Protein AF-A0A142X7A9-F1 (afdb_monomer_lite)

pLDDT: mean 84.31, std 22.53, range [21.56, 98.88]

Sequence (1032 aa):
MRWPKLDTCSFRHLSTARPPAGKGALPPCIPHQGYPWTPAGPPSSRHWLDFSSRHQIITNQQQLIPWLPAEFPMAHRIGSHSPARRTVRPLITKLLLVLLGAGWTIGIPVRAQEAAKESPPAVEGPAKWEKEIRKFEDSDVSKPPAAGGIVFTGSSTIRLWDLAKSFPDLPVINRGFGGSQMNDAAHFAPRTVLPYHPKAVVLYSGDNDIKNKKTAETVVGDLKAFCQVVHEHLPETKILMLSIKPSPSRWSMIEEQREANRLATEFARTTNYLQVIDVEPVMMGKNGEPDPALFVKDMLHMSEEGYARWTALLKPHLREATAPRVFTDEKPLSDARLKPQRTYNDAYHPWTPPTTVADWAKSAARIHRQLLVACGLWPMPEKTPLQPVIHGKVDRDDFTVERVSFFSRPGLLVTGSLYRPKNASGKIPGVLCPHGHWANGRFYDAGEKGVAEQFKLKAETRESAARYPLQARMVHLARMGCVVFHYDMIGYADQKPLDHRGGLGDAEASLWLQNPLGLQTWNSIRALDFLLGLPDVDPKRIGVTGASGGGTQTFMLFALDDRPTVAFPAVMVGTAMQGGCVCENADYLRLGINNVAIAAKTAPRPLGMVGADDWTIDIETKGLPELKQVYSLFGRSDLVSAVAYKQFPHNYNEKSRERMYAWFKQHLPLAETAPLTESDFKPLSQEELTVFTADHPLPAESLPADKLRERLTQDSEAELRMILPKDPAGVEAYRMVTGGALAVMFGESTETGARMTSATDDKGKPLPADPEPVAAEIIGTEELADSITLIRGMVRRTDSGEQIPAIAMRPTDDPKGLVVLWIDSQGKAVLLDEAGGPNAMVRKLTGAGITVASIDPFLTGESREAAAKKAGDKPLYPVNLQYPGYTFGYNAPLLAHRVRDIVATARALRAQQGFQKLAIVAQGEAGLWAALANAASPGTFDWIWADLDGFSFDAVKTPDSPSMLPGAKKYGGVGGLVGLGAGTTGALHQLAEKDAERAKAIVTAAAGPLTIEPKPLEIDAVVARLIQVKPE

Foldseek 3Di:
DDDDDDDDDDDDDDDDDDDDDDDDDDDDDDDDDDDDDDDDDDDDDDDDDDDDDDDDDDDDDDDDDDDDDDDDDDDDDDDDDDDDDDDDDDDDDDDDDDDDDDDDDDDDDDDDDDDDDDDDDDDDDLVVCVVVLVVVVVVCVVPPQAAAFEEEEEEVLQVPDPCCVLPVPGSYDGHYDYLGALLSLLVCCVRRPLVRLYQEYEYEHDLSCVVVPHALVRSLVSVVSSVCSCCVRRVNYAYEYEQHEQFPLCVVSVVRSVSSLVVNCVVQVVDPRYDYQYPHVLQADPVRHGDQQQADPSRPHGDPVVSNSVSVSCVLLNPPLAQDDLADPVRADPFLVLDDFDFLFAQFADAFFDQAPLVNLLLLLLLQLLLCLQLLCFPHFDQDDFPKDWDLWDDFPQKIKIWIWTALDFQAIKTWIKIAGPPDDFAWAAEEEEEDDAVQFQQAFCPPVQQVVCVVLVLADFSQCSGRVSVLLCVLVNLLGYTYIYIDQQCHHQNNLDHQQDLQFFLVNQQSSNFSQSSVLSVLVSVLVVRCPDRRHDQQQYEYEYEQLSLLSQLSNLSHDVSHQETEYEAAQAGGRQHDGSNNFGFLNAASHGSLSSSLSNPPGAYEYEHELDRCQCCVPGSLVSSLSSNVSVPRSVRYYYYYHHSHDRDCGQVNSLSVLVSSVVRRVTDPPSDSHGDDTDDDHSVSTRNADPVRHDDPSNDRSVVVSVVSLVSLVVVLVVLQFQAQVSLVSLLLRLVSSLCSLLPQLFVSSQVNSCSAPPVSHDDHGDPRQKAKDFSDWDQDPPQWIKTWIWIARRVNGGIKTKIKIFHNAQPQLEEEEEEEQQWQSVQADSSSHGDPLCSLQNVLNYMYMTIQQACHRSNVVSLCVVQPVHPSQDADQSHRSSRSSRHRALLSSRLVSVLSVLVNSVPDPSRPAYEYEYEECCLLSQLLNLLRHAPSHQYYDGEHQQDWSVPVGTCNPSPRGGNCVSQQISLRRSLSNLQHAYEYEQHNPSSLVSSVSSSVNNVGNYYYYDDDDDSVVVSVVSSPDDRD

Structure (mmCIF, N/CA/C/O backbone):
data_AF-A0A142X7A9-F1
#
_entry.id   AF-A0A142X7A9-F1
#
loop_
_atom_site.group_PDB
_atom_site.id
_atom_site.type_symbol
_atom_site.label_atom_id
_atom_site.label_alt_id
_atom_site.label_comp_id
_atom_site.label_asym_id
_atom_site.label_entity_id
_atom_site.label_seq_id
_atom_site.pdbx_PDB_ins_code
_atom_site.Cartn_x
_atom_site.Cartn_y
_atom_site.Cartn_z
_atom_site.occupancy
_atom_site.B_iso_or_equiv
_atom_site.auth_seq_id
_atom_site.auth_comp_id
_atom_site.auth_asym_id
_atom_site.auth_atom_id
_atom_site.pdbx_PDB_model_num
ATOM 1 N N . MET A 1 1 ? -34.418 28.351 -21.175 1.00 33.69 1 MET A N 1
ATOM 2 C CA . MET A 1 1 ? -34.349 28.850 -22.568 1.00 33.69 1 MET A CA 1
ATOM 3 C C . MET A 1 1 ? -34.433 27.659 -23.512 1.00 33.69 1 MET A C 1
ATOM 5 O O . MET A 1 1 ? -33.867 26.621 -23.204 1.00 33.69 1 MET A O 1
ATOM 9 N N . ARG A 1 2 ? -35.259 27.779 -24.559 1.00 26.05 2 ARG A N 1
ATOM 10 C CA . ARG A 1 2 ? -35.693 26.715 -25.483 1.00 26.05 2 ARG A CA 1
ATOM 11 C C . ARG A 1 2 ? -34.634 26.412 -26.562 1.00 26.05 2 ARG A C 1
ATOM 13 O O . ARG A 1 2 ? -33.891 27.305 -26.943 1.00 26.05 2 ARG A O 1
ATOM 20 N N . TRP A 1 3 ? -34.639 25.169 -27.053 1.00 33.56 3 TRP A N 1
ATOM 21 C CA . TRP A 1 3 ? -33.924 24.651 -28.239 1.00 33.56 3 TRP A CA 1
ATOM 22 C C . TRP A 1 3 ? -34.186 25.470 -29.526 1.00 33.56 3 TRP A C 1
ATOM 24 O O . TRP A 1 3 ? -35.211 26.154 -29.583 1.00 33.56 3 TRP A O 1
ATOM 34 N N . PRO A 1 4 ? -33.336 25.362 -30.576 1.00 45.41 4 PRO A N 1
ATOM 35 C CA . PRO A 1 4 ? -33.645 24.493 -31.746 1.00 45.41 4 PRO A CA 1
ATOM 36 C C . PRO A 1 4 ? -32.404 23.755 -32.323 1.00 45.41 4 PRO A C 1
ATOM 38 O O . PRO A 1 4 ? -31.279 24.207 -32.159 1.00 45.41 4 PRO A O 1
ATOM 41 N N . LYS A 1 5 ? -32.512 22.499 -32.790 1.00 28.30 5 LYS A N 1
ATOM 42 C CA . LYS A 1 5 ? -32.950 21.983 -34.117 1.00 28.30 5 LYS A CA 1
ATOM 43 C C . LYS A 1 5 ? -32.013 22.296 -35.302 1.00 28.30 5 LYS A C 1
ATOM 45 O O . LYS A 1 5 ? -31.778 23.446 -35.641 1.00 28.30 5 LYS A O 1
ATOM 50 N N . LEU A 1 6 ? -31.563 21.197 -35.915 1.00 34.94 6 LEU A N 1
ATOM 51 C CA . LEU A 1 6 ? -30.923 21.051 -37.225 1.00 34.94 6 LEU A CA 1
ATOM 52 C C . LEU A 1 6 ? -31.819 21.544 -38.366 1.00 34.94 6 LEU A C 1
ATOM 54 O O . LEU A 1 6 ? -33.025 21.303 -38.321 1.00 34.94 6 LEU A O 1
ATOM 58 N N . ASP A 1 7 ? -31.186 22.077 -39.415 1.00 24.92 7 ASP A N 1
ATOM 59 C CA . ASP A 1 7 ? -31.757 22.191 -40.755 1.00 24.92 7 ASP A CA 1
ATOM 60 C C . ASP A 1 7 ? -30.820 21.624 -41.834 1.00 24.92 7 ASP A C 1
ATOM 62 O O . ASP A 1 7 ? -29.596 21.575 -41.716 1.00 24.92 7 ASP A O 1
ATOM 66 N N . THR A 1 8 ? -31.506 21.137 -42.858 1.00 29.45 8 THR A N 1
ATOM 67 C CA . THR A 1 8 ? -31.168 20.320 -44.027 1.00 29.45 8 THR A CA 1
ATOM 68 C C . THR A 1 8 ? -30.442 21.046 -45.167 1.00 29.45 8 THR A C 1
ATOM 70 O O . THR A 1 8 ? -30.580 22.258 -45.268 1.00 29.45 8 THR A O 1
ATOM 73 N N . CYS A 1 9 ? -29.810 20.284 -46.086 1.00 24.84 9 CYS A N 1
ATOM 74 C CA . CYS A 1 9 ? -29.964 20.318 -47.573 1.00 24.84 9 CYS A CA 1
ATOM 75 C C . CYS A 1 9 ? -28.700 19.783 -48.294 1.00 24.84 9 CYS A C 1
ATOM 77 O O . CYS A 1 9 ? -27.607 20.288 -48.079 1.00 24.84 9 CYS A O 1
ATOM 79 N N . SER A 1 10 ? -28.767 18.648 -49.013 1.00 27.16 10 SER A N 1
ATOM 80 C CA . SER A 1 10 ? -29.137 18.459 -50.446 1.00 27.16 10 SER A CA 1
ATOM 81 C C . SER A 1 10 ? -27.915 18.521 -51.381 1.00 27.16 10 SER A C 1
ATOM 83 O O . SER A 1 10 ? -27.192 19.509 -51.350 1.00 27.16 10 SER A O 1
ATOM 85 N N . PHE A 1 11 ? -27.592 17.481 -52.164 1.00 27.05 11 PHE A N 1
ATOM 86 C CA . PHE A 1 11 ? -27.909 17.278 -53.603 1.00 27.05 11 PHE A CA 1
ATOM 87 C C . PHE A 1 11 ? -27.003 16.099 -54.088 1.00 27.05 11 PHE A C 1
ATOM 89 O O . PHE A 1 11 ? -25.931 15.943 -53.521 1.00 27.05 11 PHE A O 1
ATOM 96 N N . ARG A 1 12 ? -27.243 15.229 -55.091 1.00 26.41 12 ARG A N 1
ATOM 97 C CA . ARG A 1 12 ? -28.186 15.102 -56.224 1.00 26.41 12 ARG A CA 1
ATOM 98 C C . ARG A 1 12 ? -28.026 13.670 -56.833 1.00 26.41 12 ARG A C 1
ATOM 100 O O . ARG A 1 12 ? -26.900 13.214 -56.971 1.00 26.41 12 ARG A O 1
ATOM 107 N N . HIS A 1 13 ? -29.149 13.004 -57.148 1.00 29.53 13 HIS A N 1
ATOM 108 C CA . HIS A 1 13 ? -29.537 12.191 -58.339 1.00 29.53 13 HIS A CA 1
ATOM 109 C C . HIS A 1 13 ? -28.484 11.751 -59.401 1.00 29.53 13 HIS A C 1
ATOM 111 O O . HIS A 1 13 ? -27.568 12.516 -59.656 1.00 29.53 13 HIS A O 1
ATOM 117 N N . LEU A 1 14 ? -28.541 10.643 -60.177 1.00 28.81 14 LEU A N 1
ATOM 118 C CA . LEU A 1 14 ? -29.523 9.637 -60.690 1.00 28.81 14 LEU A CA 1
ATOM 119 C C . LEU A 1 14 ? -28.699 8.386 -61.150 1.00 28.81 14 LEU A C 1
ATOM 121 O O . LEU A 1 14 ? -27.525 8.543 -61.451 1.00 28.81 14 LEU A O 1
ATOM 125 N N . SER A 1 15 ? -29.172 7.132 -61.252 1.00 26.64 15 SER A N 1
ATOM 126 C CA . SER A 1 15 ? -30.042 6.613 -62.328 1.00 26.64 15 SER A CA 1
ATOM 127 C C . SER A 1 15 ? -30.243 5.079 -62.214 1.00 26.64 15 SER A C 1
ATOM 129 O O . SER A 1 15 ? -29.327 4.331 -61.891 1.00 26.64 15 SER A O 1
ATOM 131 N N . THR A 1 16 ? -31.464 4.663 -62.549 1.00 30.70 16 THR A N 1
ATOM 132 C CA . THR A 1 16 ? -32.147 3.355 -62.684 1.00 30.70 16 THR A CA 1
ATOM 133 C C . THR A 1 16 ? -31.502 2.236 -63.533 1.00 30.70 16 THR A C 1
ATOM 135 O O . THR A 1 16 ? -30.970 2.540 -64.595 1.00 30.70 16 THR A O 1
ATOM 138 N N . ALA A 1 17 ? -31.729 0.953 -63.163 1.00 27.89 17 ALA A N 1
ATOM 139 C CA . ALA A 1 17 ? -32.327 -0.127 -64.001 1.00 27.89 17 ALA A CA 1
ATOM 140 C C . ALA A 1 17 ? -32.362 -1.523 -63.294 1.00 27.89 17 ALA A C 1
ATOM 142 O O . ALA A 1 17 ? -31.458 -1.874 -62.543 1.00 27.89 17 ALA A O 1
ATOM 143 N N . ARG A 1 18 ? -33.405 -2.332 -63.560 1.00 27.38 18 ARG A N 1
ATOM 144 C CA . ARG A 1 18 ? -33.677 -3.754 -63.174 1.00 27.38 18 ARG A CA 1
ATOM 145 C C . ARG A 1 18 ? -34.374 -4.437 -64.390 1.00 27.38 18 ARG A C 1
ATOM 147 O O . ARG A 1 18 ? -34.951 -3.682 -65.170 1.00 27.38 18 ARG A O 1
ATOM 154 N N . PRO A 1 19 ? -34.616 -5.772 -64.449 1.00 51.94 19 PRO A N 1
ATOM 155 C CA . PRO A 1 19 ? -33.754 -6.975 -64.416 1.00 51.94 19 PRO A CA 1
ATOM 156 C C . PRO A 1 19 ? -34.009 -7.879 -65.678 1.00 51.94 19 PRO A C 1
ATOM 158 O O . PRO A 1 19 ? -34.614 -7.390 -66.633 1.00 51.94 19 PRO A O 1
ATOM 161 N N . PRO A 1 20 ? -33.597 -9.175 -65.734 1.00 44.19 20 PRO A N 1
ATOM 162 C CA . PRO A 1 20 ? -34.552 -10.247 -65.383 1.00 44.19 20 PRO A CA 1
ATOM 163 C C . PRO A 1 20 ? -33.954 -11.518 -64.713 1.00 44.19 20 PRO A C 1
ATOM 165 O O . PRO A 1 20 ? -32.769 -11.614 -64.420 1.00 44.19 20 PRO A O 1
ATOM 168 N N . ALA A 1 21 ? -34.865 -12.450 -64.411 1.00 31.50 21 ALA A N 1
ATOM 169 C CA . ALA A 1 21 ? -34.865 -13.546 -63.436 1.00 31.50 21 ALA A CA 1
ATOM 170 C C . ALA A 1 21 ? -34.011 -14.806 -63.722 1.00 31.50 21 ALA A C 1
ATOM 172 O O . ALA A 1 21 ? -33.793 -15.180 -64.869 1.00 31.50 21 ALA A O 1
ATOM 173 N N . GLY A 1 22 ? -33.693 -15.554 -62.649 1.00 26.09 22 GLY A N 1
ATOM 174 C CA . GLY A 1 22 ? -33.162 -16.926 -62.717 1.00 26.09 22 GLY A CA 1
ATOM 175 C C . GLY A 1 22 ? -32.872 -17.594 -61.359 1.00 26.09 22 GLY A C 1
ATOM 176 O O . GLY A 1 22 ? -31.727 -17.662 -60.950 1.00 26.09 22 GLY A O 1
ATOM 177 N N . LYS A 1 23 ? -33.938 -18.045 -60.678 1.00 29.00 23 LYS A N 1
ATOM 178 C CA . LYS A 1 23 ? -34.083 -19.040 -59.578 1.00 29.00 23 LYS A CA 1
ATOM 179 C C . LYS A 1 23 ? -32.840 -19.576 -58.821 1.00 29.00 23 LYS A C 1
ATOM 181 O O . LYS A 1 23 ? -32.016 -20.270 -59.400 1.00 29.00 23 LYS A O 1
ATOM 186 N N . GLY A 1 24 ? -32.883 -19.489 -57.481 1.00 26.91 24 GLY A N 1
ATOM 187 C CA . GLY A 1 24 ? -32.198 -20.437 -56.582 1.00 26.91 24 GLY A CA 1
ATOM 188 C C . GLY A 1 24 ? -31.966 -19.951 -55.141 1.00 26.91 24 GLY A C 1
ATOM 189 O O . GLY A 1 24 ? -30.970 -19.298 -54.889 1.00 26.91 24 GLY A O 1
ATOM 190 N N . ALA A 1 25 ? -32.886 -20.298 -54.229 1.00 28.66 25 ALA A N 1
ATOM 191 C CA . ALA A 1 25 ? -32.757 -20.434 -52.762 1.00 28.66 25 ALA A CA 1
ATOM 192 C C . ALA A 1 25 ? -31.988 -19.367 -51.930 1.00 28.66 25 ALA A C 1
ATOM 194 O O . ALA A 1 25 ? -30.764 -19.317 -51.906 1.00 28.66 25 ALA A O 1
ATOM 195 N N . LEU A 1 26 ? -32.736 -18.605 -51.119 1.00 28.53 26 LEU A N 1
ATOM 196 C CA . LEU A 1 26 ? -32.243 -17.784 -50.000 1.00 28.53 26 LEU A CA 1
ATOM 197 C C . LEU A 1 26 ? -32.197 -18.595 -48.691 1.00 28.53 26 LEU A C 1
ATOM 199 O O . LEU A 1 26 ? -33.135 -19.346 -48.418 1.00 28.53 26 LEU A O 1
ATOM 203 N N . PRO A 1 27 ? -31.226 -18.301 -47.810 1.00 32.66 27 PRO A N 1
ATOM 204 C CA . PRO A 1 27 ? -31.514 -18.095 -46.394 1.00 32.66 27 PRO A CA 1
ATOM 205 C C . PRO A 1 27 ? -31.195 -16.646 -45.952 1.00 32.66 27 PRO A C 1
ATOM 207 O O . PRO A 1 27 ? -30.351 -15.983 -46.559 1.00 32.66 27 PRO A O 1
ATOM 210 N N . PRO A 1 28 ? -31.893 -16.123 -44.924 1.00 36.41 28 PRO A N 1
ATOM 211 C CA . PRO A 1 28 ? -31.853 -14.713 -44.547 1.00 36.41 28 PRO A CA 1
ATOM 212 C C . PRO A 1 28 ? -30.618 -14.323 -43.724 1.00 36.41 28 PRO A C 1
ATOM 214 O O . PRO A 1 28 ? -30.137 -15.070 -42.873 1.00 36.41 28 PRO A O 1
ATOM 217 N N . CYS A 1 29 ? -30.170 -13.088 -43.956 1.00 25.23 29 CYS A N 1
ATOM 218 C CA . CYS A 1 29 ? -29.218 -12.355 -43.133 1.00 25.23 29 CYS A CA 1
ATOM 219 C C . CYS A 1 29 ? -29.735 -12.192 -41.694 1.00 25.23 29 CYS A C 1
ATOM 221 O O . CYS A 1 29 ? -30.865 -11.759 -41.468 1.00 25.23 29 CYS A O 1
ATOM 223 N N . ILE A 1 30 ? -28.866 -12.513 -40.738 1.00 29.36 30 ILE A N 1
ATOM 224 C CA . ILE A 1 30 ? -29.064 -12.358 -39.295 1.00 29.36 30 ILE A CA 1
ATOM 225 C C . ILE A 1 30 ? -28.682 -10.919 -38.889 1.00 29.36 30 ILE A C 1
ATOM 227 O O . ILE A 1 30 ? -27.662 -10.414 -39.366 1.00 29.36 30 ILE A O 1
ATOM 231 N N . PRO A 1 31 ? -29.466 -10.245 -38.027 1.00 30.48 31 PRO A N 1
ATOM 232 C CA . PRO A 1 31 ? -29.153 -8.914 -37.515 1.00 30.48 31 PRO A CA 1
ATOM 233 C C . PRO A 1 31 ? -28.056 -8.931 -36.439 1.00 30.48 31 PRO A C 1
ATOM 235 O O . PRO A 1 31 ? -27.909 -9.884 -35.677 1.00 30.48 31 PRO A O 1
ATOM 238 N N . HIS A 1 32 ? -27.327 -7.816 -36.356 1.00 33.66 32 HIS A N 1
ATOM 239 C CA . HIS A 1 32 ? -26.392 -7.468 -35.288 1.00 33.66 32 HIS A CA 1
ATOM 240 C C . HIS A 1 32 ? -26.980 -7.685 -33.876 1.00 33.66 32 HIS A C 1
ATOM 242 O O . HIS A 1 32 ? -27.908 -6.993 -33.465 1.00 33.66 32 HIS A O 1
ATOM 248 N N . GLN A 1 33 ? -26.351 -8.579 -33.112 1.00 26.61 33 GLN A N 1
ATOM 249 C CA . GLN A 1 33 ? -26.298 -8.609 -31.645 1.00 26.61 33 GLN A CA 1
ATOM 250 C C . GLN A 1 33 ? -24.801 -8.770 -31.314 1.00 26.61 33 GLN A C 1
ATOM 252 O O . GLN A 1 33 ? -24.135 -9.623 -31.888 1.00 26.61 33 GLN A O 1
ATOM 257 N N . GLY A 1 34 ? -24.142 -7.847 -30.614 1.00 26.34 34 GLY A N 1
ATOM 258 C CA . GLY A 1 34 ? -24.289 -7.682 -29.172 1.00 26.34 34 GLY A CA 1
ATOM 259 C C . GLY A 1 34 ? -23.497 -8.788 -28.470 1.00 26.34 34 GLY A C 1
ATOM 260 O O . GLY A 1 34 ? -24.097 -9.766 -28.056 1.00 26.34 34 GLY A O 1
ATOM 261 N N . TYR A 1 35 ? -22.164 -8.673 -28.409 1.00 24.25 35 TYR A N 1
ATOM 262 C CA . TYR A 1 35 ? -21.286 -9.637 -27.729 1.00 24.25 35 TYR A CA 1
ATOM 263 C C . TYR A 1 35 ? -21.427 -9.508 -26.202 1.00 24.25 35 TYR A C 1
ATOM 265 O O . TYR A 1 35 ? -21.088 -8.447 -25.671 1.00 24.25 35 TYR A O 1
ATOM 273 N N . PRO A 1 36 ? -21.837 -10.557 -25.466 1.00 29.89 36 PRO A N 1
ATOM 274 C CA . PRO A 1 36 ? -21.531 -10.684 -24.054 1.00 29.89 36 PRO A CA 1
ATOM 275 C C . PRO A 1 36 ? -20.180 -11.390 -23.875 1.00 29.89 36 PRO A C 1
ATOM 277 O O . PRO A 1 36 ? -19.843 -12.351 -24.564 1.00 29.89 36 PRO A O 1
ATOM 280 N N . TRP A 1 37 ? -19.413 -10.883 -22.918 1.00 25.67 37 TRP A N 1
ATOM 281 C CA . TRP A 1 37 ? -18.202 -11.484 -22.373 1.00 25.67 37 TRP A CA 1
ATOM 282 C C . TRP A 1 37 ? -18.422 -12.947 -21.941 1.00 25.67 37 TRP A C 1
ATOM 284 O O . TRP A 1 37 ? -19.301 -13.228 -21.129 1.00 25.67 37 TRP A O 1
ATOM 294 N N . THR A 1 38 ? -17.559 -13.859 -22.394 1.00 25.91 38 THR A N 1
ATOM 295 C CA . THR A 1 38 ? -17.345 -15.184 -21.781 1.00 25.91 38 THR A CA 1
ATOM 296 C C . THR A 1 38 ? -15.851 -15.382 -21.505 1.00 25.91 38 THR A C 1
ATOM 298 O O . THR A 1 38 ? -15.052 -15.111 -22.407 1.00 25.91 38 THR A O 1
ATOM 301 N N . PRO A 1 39 ? -15.439 -15.864 -20.315 1.00 33.78 39 PRO A N 1
ATOM 302 C CA . PRO A 1 39 ? -14.039 -16.162 -20.023 1.00 33.78 39 PRO A CA 1
ATOM 303 C C . PRO A 1 39 ? -13.547 -17.356 -20.849 1.00 33.78 39 PRO A C 1
ATOM 305 O O . PRO A 1 39 ? -14.225 -18.377 -20.951 1.00 33.78 39 PRO A O 1
ATOM 308 N N . ALA A 1 40 ? -12.357 -17.222 -21.431 1.00 28.58 40 ALA A N 1
ATOM 309 C CA . ALA A 1 40 ? -11.677 -18.278 -22.168 1.00 28.58 40 ALA A CA 1
ATOM 310 C C . ALA A 1 40 ? -11.393 -19.495 -21.265 1.00 28.58 40 ALA A C 1
ATOM 312 O O . ALA A 1 40 ? -10.744 -19.371 -20.229 1.00 28.58 40 ALA A O 1
ATOM 313 N N . GLY A 1 41 ? -11.871 -20.674 -21.676 1.00 27.36 41 GLY A N 1
ATOM 314 C CA . GLY A 1 41 ? -11.468 -21.960 -21.103 1.00 27.36 41 GLY A CA 1
ATOM 315 C C . GLY A 1 41 ? -10.066 -22.387 -21.572 1.00 27.36 41 GLY A C 1
ATOM 316 O O . GLY A 1 41 ? -9.585 -21.895 -22.597 1.00 27.36 41 GLY A O 1
ATOM 317 N N . PRO A 1 42 ? -9.390 -23.294 -20.844 1.00 31.84 42 PRO A N 1
ATOM 318 C CA . PRO A 1 42 ? -8.026 -23.709 -21.160 1.00 31.84 42 PRO A CA 1
ATOM 319 C C . PRO A 1 42 ? -7.971 -24.605 -22.414 1.00 31.84 42 PRO A C 1
ATOM 321 O O . PRO A 1 42 ? -8.922 -25.342 -22.695 1.00 31.84 42 PRO A O 1
ATOM 324 N N . PRO A 1 43 ? -6.861 -24.585 -23.177 1.00 30.20 43 PRO A N 1
ATOM 325 C CA . PRO A 1 43 ? -6.702 -25.432 -24.348 1.00 30.20 43 PRO A CA 1
ATOM 326 C C . PRO A 1 43 ? -6.516 -26.898 -23.939 1.00 30.20 43 PRO A C 1
ATOM 328 O O . PRO A 1 43 ? -5.681 -27.242 -23.106 1.00 30.20 43 PRO A O 1
ATOM 331 N N . SER A 1 44 ? -7.287 -27.771 -24.580 1.00 30.36 44 SER A N 1
ATOM 332 C CA . SER A 1 44 ? -7.174 -29.222 -24.488 1.00 30.36 44 SER A CA 1
ATOM 333 C C . SER A 1 44 ? -5.864 -29.727 -25.104 1.00 30.36 44 SER A C 1
ATOM 335 O O . SER A 1 44 ? -5.664 -29.585 -26.312 1.00 30.36 44 SER A O 1
ATOM 337 N N . SER A 1 45 ? -5.030 -30.415 -24.326 1.00 29.14 45 SER A N 1
ATOM 338 C CA . SER A 1 45 ? -4.052 -31.377 -24.842 1.00 29.14 45 SER A CA 1
ATOM 339 C C . SER A 1 45 ? -4.488 -32.790 -24.440 1.00 29.14 45 SER A C 1
ATOM 341 O O . SER A 1 45 ? -4.445 -33.185 -23.279 1.00 29.14 45 SER A O 1
ATOM 343 N N . ARG A 1 46 ? -4.979 -33.552 -25.425 1.00 26.14 46 ARG A N 1
ATOM 344 C CA . ARG A 1 46 ? -5.208 -34.998 -25.320 1.00 26.14 46 ARG A CA 1
ATOM 345 C C . ARG A 1 46 ? -3.969 -35.754 -25.814 1.00 26.14 46 ARG A C 1
ATOM 347 O O . ARG A 1 46 ? -3.392 -35.354 -26.820 1.00 26.14 46 ARG A O 1
ATOM 354 N N . HIS A 1 47 ? -3.725 -36.902 -25.170 1.00 27.06 47 HIS A N 1
ATOM 355 C CA . HIS A 1 47 ? -2.819 -38.015 -25.519 1.00 27.06 47 HIS A CA 1
ATOM 356 C C . HIS A 1 47 ? -1.332 -37.807 -25.145 1.00 27.06 47 HIS A C 1
ATOM 358 O O . HIS A 1 47 ? -0.776 -36.762 -25.443 1.00 27.06 47 HIS A O 1
ATOM 364 N N . TRP A 1 48 ? -0.599 -38.713 -24.479 1.00 24.84 48 TRP A N 1
ATOM 365 C CA . TRP A 1 48 ? -0.708 -40.159 -24.221 1.00 24.84 48 TRP A CA 1
ATOM 366 C C . TRP A 1 48 ? -0.103 -40.500 -22.838 1.00 24.84 48 TRP A C 1
ATOM 368 O O . TRP A 1 48 ? 0.967 -39.996 -22.514 1.00 24.84 48 TRP A O 1
ATOM 378 N N . LEU A 1 49 ? -0.726 -41.397 -22.066 1.00 23.47 49 LEU A N 1
ATOM 379 C CA . LEU A 1 49 ? -0.075 -42.155 -20.988 1.00 23.47 49 LEU A CA 1
ATOM 380 C C . LEU A 1 49 ? -0.587 -43.596 -21.058 1.00 23.47 49 LEU A C 1
ATOM 382 O O . LEU A 1 49 ? -1.739 -43.870 -20.733 1.00 23.47 49 LEU A O 1
ATOM 386 N N . ASP A 1 50 ? 0.289 -44.487 -21.502 1.00 23.97 50 ASP A N 1
ATOM 387 C CA . ASP A 1 50 ? 0.234 -45.916 -21.230 1.00 23.97 50 ASP A CA 1
ATOM 388 C C . ASP A 1 50 ? 1.577 -46.260 -20.580 1.00 23.97 50 ASP A C 1
ATOM 390 O O . ASP A 1 50 ? 2.624 -45.961 -21.151 1.00 23.97 50 ASP A O 1
ATOM 394 N N . PHE A 1 51 ? 1.555 -46.724 -19.333 1.00 25.28 51 PHE A N 1
ATOM 395 C CA . PHE A 1 51 ? 2.123 -48.015 -18.957 1.00 25.28 51 PHE A CA 1
ATOM 396 C C . PHE A 1 51 ? 1.910 -48.281 -17.465 1.00 25.28 51 PHE A C 1
ATOM 398 O O . PHE A 1 51 ? 2.141 -47.464 -16.575 1.00 25.28 51 PHE A O 1
ATOM 405 N N . SER A 1 52 ? 1.440 -49.497 -17.245 1.00 25.33 52 SER A N 1
ATOM 406 C CA . SER A 1 52 ? 1.129 -50.180 -16.004 1.00 25.33 52 SER A CA 1
ATOM 407 C C . SER A 1 52 ? 2.336 -50.517 -15.117 1.00 25.33 52 SER A C 1
ATOM 409 O O . SER A 1 52 ? 3.397 -50.877 -15.625 1.00 25.33 52 SER A O 1
ATOM 411 N N . SER A 1 53 ? 2.031 -50.689 -13.820 1.00 27.94 53 SER A N 1
ATOM 412 C CA . SER A 1 53 ? 2.661 -51.629 -12.862 1.00 27.94 53 SER A CA 1
ATOM 413 C C . SER A 1 53 ? 3.991 -51.157 -12.227 1.00 27.94 53 SER A C 1
ATOM 415 O O . SER A 1 53 ? 4.790 -50.515 -12.883 1.00 27.94 53 SER A O 1
ATOM 417 N N . ARG A 1 54 ? 4.337 -51.389 -10.951 1.00 25.80 54 ARG A N 1
ATOM 418 C CA . ARG A 1 54 ? 3.847 -52.261 -9.871 1.00 25.80 54 ARG A CA 1
ATOM 419 C C . ARG A 1 54 ? 4.089 -51.581 -8.515 1.00 25.80 54 ARG A C 1
ATOM 421 O O . ARG A 1 54 ? 5.064 -50.862 -8.338 1.00 25.80 54 ARG A O 1
ATOM 428 N N . HIS A 1 55 ? 3.224 -51.890 -7.553 1.00 26.56 55 HIS A N 1
ATOM 429 C CA . HIS A 1 55 ? 3.455 -51.681 -6.125 1.00 26.56 55 HIS A CA 1
ATOM 430 C C . HIS A 1 55 ? 4.665 -52.485 -5.629 1.00 26.56 55 HIS A C 1
ATOM 432 O O . HIS A 1 55 ? 4.779 -53.668 -5.949 1.00 26.56 55 HIS A O 1
ATOM 438 N N . GLN A 1 56 ? 5.457 -51.896 -4.732 1.00 23.78 56 GLN A N 1
ATOM 439 C CA . GLN A 1 56 ? 6.064 -52.641 -3.632 1.00 23.78 56 GLN A CA 1
ATOM 440 C C . GLN A 1 56 ? 6.126 -51.769 -2.375 1.00 23.78 56 GLN A C 1
ATOM 442 O O . GLN A 1 56 ? 6.759 -50.719 -2.335 1.00 23.78 56 GLN A O 1
ATOM 447 N N . ILE A 1 57 ? 5.393 -52.239 -1.370 1.00 26.52 57 ILE A N 1
ATOM 448 C CA . ILE A 1 57 ? 5.373 -51.782 0.015 1.00 26.52 57 ILE A CA 1
ATOM 449 C C . ILE A 1 57 ? 6.561 -52.439 0.719 1.00 26.52 57 ILE A C 1
ATOM 451 O O . ILE A 1 57 ? 6.668 -53.662 0.666 1.00 26.52 57 ILE A O 1
ATOM 455 N N . ILE A 1 58 ? 7.382 -51.663 1.432 1.00 25.73 58 ILE A N 1
ATOM 456 C CA . ILE A 1 58 ? 8.119 -52.155 2.604 1.00 25.73 58 ILE A CA 1
ATOM 457 C C . ILE A 1 58 ? 7.997 -51.121 3.727 1.00 25.73 58 ILE A C 1
ATOM 459 O O . ILE A 1 58 ? 8.306 -49.943 3.576 1.00 25.73 58 ILE A O 1
ATOM 463 N N . THR A 1 59 ? 7.491 -51.626 4.844 1.00 28.41 59 THR A N 1
ATOM 464 C CA . THR A 1 59 ? 7.285 -51.036 6.166 1.00 28.41 59 THR A CA 1
ATOM 465 C C . THR A 1 59 ? 8.547 -51.091 7.034 1.00 28.41 59 THR A C 1
ATOM 467 O O . THR A 1 59 ? 9.274 -52.075 6.955 1.00 28.41 59 THR A O 1
ATOM 470 N N . ASN A 1 60 ? 8.741 -50.103 7.919 1.00 25.69 60 ASN A N 1
ATOM 471 C CA . ASN A 1 60 ? 9.143 -50.242 9.342 1.00 25.69 60 ASN A CA 1
ATOM 472 C C . ASN A 1 60 ? 9.340 -48.830 9.934 1.00 25.69 60 ASN A C 1
ATOM 474 O O . ASN A 1 60 ? 10.065 -48.029 9.362 1.00 25.69 60 ASN A O 1
ATOM 478 N N . GLN A 1 61 ? 8.514 -48.356 10.872 1.00 26.11 61 GLN A N 1
ATOM 479 C CA . GLN A 1 61 ? 8.428 -48.631 12.322 1.00 26.11 61 GLN A CA 1
ATOM 480 C C . GLN A 1 61 ? 9.566 -48.051 13.192 1.00 26.11 61 GLN A C 1
ATOM 482 O O . GLN A 1 61 ? 10.693 -48.516 13.117 1.00 26.11 61 GLN A O 1
ATOM 487 N N . GLN A 1 62 ? 9.130 -47.159 14.109 1.00 26.70 62 GLN A N 1
ATOM 488 C CA . GLN A 1 62 ? 9.619 -46.876 15.480 1.00 26.70 62 GLN A CA 1
ATOM 489 C C . GLN A 1 62 ? 10.991 -46.164 15.616 1.00 26.70 62 GLN A C 1
ATOM 491 O O . GLN A 1 62 ? 11.917 -46.470 14.889 1.00 26.70 62 GLN A O 1
ATOM 496 N N . GLN A 1 63 ? 11.217 -45.178 16.501 1.00 25.08 63 GLN A N 1
ATOM 497 C CA . GLN A 1 63 ? 10.776 -45.038 17.899 1.00 25.08 63 GLN A CA 1
ATOM 498 C C . GLN A 1 63 ? 10.961 -43.588 18.445 1.00 25.08 63 GLN A C 1
ATOM 500 O O . GLN A 1 63 ? 11.675 -42.774 17.865 1.00 25.08 63 GLN A O 1
ATOM 505 N N . LEU A 1 64 ? 10.294 -43.299 19.570 1.00 24.34 64 LEU A N 1
ATOM 506 C CA . LEU A 1 64 ? 10.142 -42.031 20.317 1.00 24.34 64 LEU A CA 1
ATOM 507 C C . LEU A 1 64 ? 11.361 -41.697 21.234 1.00 24.34 64 LEU A C 1
ATOM 509 O O . LEU A 1 64 ? 11.897 -42.636 21.807 1.00 24.34 64 LEU A O 1
ATOM 513 N N . ILE A 1 65 ? 11.834 -40.423 21.307 1.00 25.09 65 ILE A N 1
ATOM 514 C CA . ILE A 1 65 ? 11.824 -39.401 22.427 1.00 25.09 65 ILE A CA 1
ATOM 515 C C . ILE A 1 65 ? 12.639 -39.782 23.726 1.00 25.09 65 ILE A C 1
ATOM 517 O O . ILE A 1 65 ? 12.733 -40.984 23.945 1.00 25.09 65 ILE A O 1
ATOM 521 N N . PRO A 1 66 ? 13.161 -38.917 24.674 1.00 42.56 66 PRO A N 1
ATOM 522 C CA . PRO A 1 66 ? 13.350 -37.432 24.843 1.00 42.56 66 PRO A CA 1
ATOM 523 C C . PRO A 1 66 ? 14.732 -36.938 25.429 1.00 42.56 66 PRO A C 1
ATOM 525 O O . PRO A 1 66 ? 15.553 -37.741 25.855 1.00 42.56 66 PRO A O 1
ATOM 528 N N . TRP A 1 67 ? 14.876 -35.597 25.580 1.00 21.56 67 TRP A N 1
ATOM 529 C CA . TRP A 1 67 ? 15.517 -34.792 26.676 1.00 21.56 67 TRP A CA 1
ATOM 530 C C . TRP A 1 67 ? 16.647 -33.781 26.318 1.00 21.56 67 TRP A C 1
ATOM 532 O O . TRP A 1 67 ? 17.728 -34.134 25.867 1.00 21.56 67 TRP A O 1
ATOM 542 N N . LEU A 1 68 ? 16.357 -32.501 26.615 1.00 23.53 68 LEU A N 1
ATOM 543 C CA . LEU A 1 68 ? 17.241 -31.361 26.984 1.00 23.53 68 LEU A CA 1
ATOM 544 C C . LEU A 1 68 ? 17.670 -31.486 28.481 1.00 23.53 68 LEU A C 1
ATOM 546 O O . LEU A 1 68 ? 17.138 -32.397 29.115 1.00 23.53 68 LEU A O 1
ATOM 550 N N . PRO A 1 69 ? 18.442 -30.577 29.149 1.00 46.06 69 PRO A N 1
ATOM 551 C CA . PRO A 1 69 ? 19.264 -29.410 28.735 1.00 46.06 69 PRO A CA 1
ATOM 552 C C . PRO A 1 69 ? 20.668 -29.310 29.435 1.00 46.06 69 PRO A C 1
ATOM 554 O O . PRO A 1 69 ? 20.992 -30.124 30.292 1.00 46.06 69 PRO A O 1
ATOM 557 N N . ALA A 1 70 ? 21.437 -28.244 29.113 1.00 24.44 70 ALA A N 1
ATOM 558 C CA . ALA A 1 70 ? 22.209 -27.346 30.024 1.00 24.44 70 ALA A CA 1
ATOM 559 C C . ALA A 1 70 ? 23.695 -27.027 29.660 1.00 24.44 70 ALA A C 1
ATOM 561 O O . ALA A 1 70 ? 24.552 -27.899 29.639 1.00 24.44 70 ALA A O 1
ATOM 562 N N . GLU A 1 71 ? 23.929 -25.725 29.410 1.00 25.20 71 GLU A N 1
ATOM 563 C CA . GLU A 1 71 ? 24.998 -24.790 29.866 1.00 25.20 71 GLU A CA 1
ATOM 564 C C . GLU A 1 71 ? 26.532 -25.042 29.708 1.00 25.20 71 GLU A C 1
ATOM 566 O O . GLU A 1 71 ? 27.077 -25.955 30.308 1.00 25.20 71 GLU A O 1
ATOM 571 N N . PHE A 1 72 ? 27.187 -24.099 28.974 1.00 28.14 72 PHE A N 1
ATOM 572 C CA . PHE A 1 72 ? 28.494 -23.360 29.113 1.00 28.14 72 PHE A CA 1
ATOM 573 C C . PHE A 1 72 ? 29.791 -24.047 29.666 1.00 28.14 72 PHE A C 1
ATOM 575 O O . PHE A 1 72 ? 29.665 -24.982 30.441 1.00 28.14 72 PHE A O 1
ATOM 582 N N . PRO A 1 73 ? 31.059 -23.581 29.389 1.00 40.00 73 PRO A N 1
ATOM 583 C CA . PRO A 1 73 ? 31.483 -22.185 29.138 1.00 40.00 73 PRO A CA 1
ATOM 584 C C . PRO A 1 73 ? 32.672 -21.869 28.162 1.00 40.00 73 PRO A C 1
ATOM 586 O O . PRO A 1 73 ? 33.442 -22.722 27.747 1.00 40.00 73 PRO A O 1
ATOM 589 N N . MET A 1 74 ? 32.828 -20.551 27.928 1.00 25.36 74 MET A N 1
ATOM 590 C CA . MET A 1 74 ? 34.036 -19.707 27.724 1.00 25.36 74 MET A CA 1
ATOM 591 C C . MET A 1 74 ? 34.968 -19.776 26.480 1.00 25.36 74 MET A C 1
ATOM 593 O O . MET A 1 74 ? 35.818 -20.639 26.334 1.00 25.36 74 MET A O 1
ATOM 597 N N . ALA A 1 75 ? 34.896 -18.671 25.714 1.00 26.53 75 ALA A N 1
ATOM 598 C CA . ALA A 1 75 ? 35.952 -17.695 25.370 1.00 26.53 75 ALA A CA 1
ATOM 599 C C . ALA A 1 75 ? 37.272 -18.126 24.685 1.00 26.53 75 ALA A C 1
ATOM 601 O O . ALA A 1 75 ? 38.150 -18.693 25.317 1.00 26.53 75 ALA A O 1
ATOM 602 N N . HIS A 1 76 ? 37.512 -17.588 23.475 1.00 27.83 76 HIS A N 1
ATOM 603 C CA . HIS A 1 76 ? 38.767 -16.895 23.135 1.00 27.83 76 HIS A CA 1
ATOM 604 C C . HIS A 1 76 ? 38.583 -15.865 21.999 1.00 27.83 76 HIS A C 1
ATOM 606 O O . HIS A 1 76 ? 37.771 -16.027 21.094 1.00 27.83 76 HIS A O 1
ATOM 612 N N . ARG A 1 77 ? 39.334 -14.764 22.132 1.00 27.05 77 ARG A N 1
ATOM 613 C CA . ARG A 1 77 ? 39.393 -13.543 21.305 1.00 27.05 77 ARG A CA 1
ATOM 614 C C . ARG A 1 77 ? 40.002 -13.769 19.914 1.00 27.05 77 ARG A C 1
ATOM 616 O O . ARG A 1 77 ? 40.845 -14.643 19.785 1.00 27.05 77 ARG A O 1
ATOM 623 N N . ILE A 1 78 ? 39.661 -12.868 18.979 1.00 27.84 78 ILE A N 1
ATOM 624 C CA . ILE A 1 78 ? 40.423 -12.208 17.876 1.00 27.84 78 ILE A CA 1
ATOM 625 C C . ILE A 1 78 ? 39.345 -11.797 16.846 1.00 27.84 78 ILE A C 1
ATOM 627 O O . ILE A 1 78 ? 38.509 -12.617 16.506 1.00 27.84 78 ILE A O 1
ATOM 631 N N . GLY A 1 79 ? 39.206 -10.600 16.285 1.00 23.56 79 GLY A N 1
ATOM 632 C CA . GLY A 1 79 ? 39.870 -9.305 16.348 1.00 23.56 79 GLY A CA 1
ATOM 633 C C . GLY A 1 79 ? 39.169 -8.457 15.273 1.00 23.56 79 GLY A C 1
ATOM 634 O O . GLY A 1 79 ? 39.123 -8.858 14.115 1.00 23.56 79 GLY A O 1
ATOM 635 N N . SER A 1 80 ? 38.543 -7.340 15.646 1.00 26.81 80 SER A N 1
ATOM 636 C CA . SER A 1 80 ? 37.845 -6.454 14.709 1.00 26.81 80 SER A CA 1
ATOM 637 C C . SER A 1 80 ? 38.822 -5.438 14.111 1.00 26.81 80 SER A C 1
ATOM 639 O O . SER A 1 80 ? 39.628 -4.836 14.820 1.00 26.81 80 SER A O 1
ATOM 641 N N . HIS A 1 81 ? 38.771 -5.246 12.794 1.00 28.59 81 HIS A N 1
ATOM 642 C CA . HIS A 1 81 ? 39.407 -4.125 12.102 1.00 28.59 81 HIS A CA 1
ATOM 643 C C . HIS A 1 81 ? 38.316 -3.225 11.520 1.00 28.59 81 HIS A C 1
ATOM 645 O O . HIS A 1 81 ? 37.450 -3.671 10.773 1.00 28.59 81 HIS A O 1
ATOM 651 N N . SER A 1 82 ? 38.368 -1.955 11.911 1.00 28.06 82 SER A N 1
ATOM 652 C CA . SER A 1 82 ? 37.554 -0.839 11.423 1.00 28.06 82 SER A CA 1
ATOM 653 C C . SER A 1 82 ? 38.415 0.035 10.506 1.00 28.06 82 SER A C 1
ATOM 655 O O . SER A 1 82 ? 39.590 0.228 10.829 1.00 28.06 82 SER A O 1
ATOM 657 N N . PRO A 1 83 ? 37.875 0.645 9.435 1.00 33.00 83 PRO A N 1
ATOM 658 C CA . PRO A 1 83 ? 38.518 1.781 8.803 1.00 33.00 83 PRO A CA 1
ATOM 659 C C . PRO A 1 83 ? 37.902 3.116 9.262 1.00 33.00 83 PRO A C 1
ATOM 661 O O . PRO A 1 83 ? 36.770 3.472 8.950 1.00 33.00 83 PRO A O 1
ATOM 664 N N . ALA A 1 84 ? 38.728 3.836 10.022 1.00 26.75 84 ALA A N 1
ATOM 665 C CA . ALA A 1 84 ? 39.017 5.273 10.012 1.00 26.75 84 ALA A CA 1
ATOM 666 C C . ALA A 1 84 ? 37.930 6.299 9.607 1.00 26.75 84 ALA A C 1
ATOM 668 O O . ALA A 1 84 ? 37.613 6.509 8.437 1.00 26.75 84 ALA A O 1
ATOM 669 N N . ARG A 1 85 ? 37.543 7.111 10.603 1.00 29.14 85 ARG A N 1
ATOM 670 C CA . ARG A 1 85 ? 36.998 8.469 10.448 1.00 29.14 85 ARG A CA 1
ATOM 671 C C . ARG A 1 85 ? 38.104 9.435 9.993 1.00 29.14 85 ARG A C 1
ATOM 673 O O . ARG A 1 85 ? 39.161 9.484 10.618 1.00 29.14 85 ARG A O 1
ATOM 680 N N . ARG A 1 86 ? 37.835 10.270 8.984 1.00 28.45 86 ARG A N 1
ATOM 681 C CA . ARG A 1 86 ? 38.594 11.506 8.719 1.00 28.45 86 ARG A CA 1
ATOM 682 C C . ARG A 1 86 ? 37.753 12.717 9.115 1.00 28.45 86 ARG A C 1
ATOM 684 O O . ARG A 1 86 ? 36.692 12.966 8.557 1.00 28.45 86 ARG A O 1
ATOM 691 N N . THR A 1 87 ? 38.255 13.448 10.100 1.00 28.42 87 THR A N 1
ATOM 692 C CA . THR A 1 87 ? 37.801 14.765 10.552 1.00 28.42 87 THR A CA 1
ATOM 693 C C . THR A 1 87 ? 38.315 15.861 9.622 1.00 28.42 87 THR A C 1
ATOM 695 O O . THR A 1 87 ? 39.518 15.940 9.384 1.00 28.42 87 THR A O 1
ATOM 698 N N . VAL A 1 88 ? 37.430 16.758 9.182 1.00 27.33 88 VAL A N 1
ATOM 699 C CA . VAL A 1 88 ? 37.791 18.079 8.646 1.00 27.33 88 VAL A CA 1
ATOM 700 C C . VAL A 1 88 ? 36.982 19.124 9.419 1.00 27.33 88 VAL A C 1
ATOM 702 O O . VAL A 1 88 ? 35.756 19.133 9.369 1.00 27.33 88 VAL A O 1
ATOM 705 N N . ARG A 1 89 ? 37.681 19.967 10.188 1.00 29.78 89 ARG A N 1
ATOM 706 C CA . ARG A 1 89 ? 37.172 21.228 10.761 1.00 29.78 89 ARG A CA 1
ATOM 707 C C . ARG A 1 89 ? 37.183 22.313 9.676 1.00 29.78 89 ARG A C 1
ATOM 709 O O . ARG A 1 89 ? 38.056 22.260 8.810 1.00 29.78 89 ARG A O 1
ATOM 716 N N . PRO A 1 90 ? 36.404 23.392 9.850 1.00 33.47 90 PRO A N 1
ATOM 717 C CA . PRO A 1 90 ? 36.963 24.711 9.587 1.00 33.47 90 PRO A CA 1
ATOM 718 C C . PRO A 1 90 ? 36.921 25.624 10.816 1.00 33.47 90 PRO A C 1
ATOM 720 O O . PRO A 1 90 ? 36.015 25.579 11.648 1.00 33.47 90 PRO A O 1
ATOM 723 N N . LEU A 1 91 ? 37.988 26.416 10.909 1.00 26.25 91 LEU A N 1
ATOM 724 C CA . LEU A 1 91 ? 38.251 27.462 11.883 1.00 26.25 91 LEU A CA 1
ATOM 725 C C . LEU A 1 91 ? 37.328 28.672 11.686 1.00 26.25 91 LEU A C 1
ATOM 727 O O . LEU A 1 91 ? 37.012 29.069 10.570 1.00 26.25 91 LEU A O 1
ATOM 731 N N . ILE A 1 92 ? 37.015 29.304 12.814 1.00 28.44 92 ILE A N 1
ATOM 732 C CA . ILE A 1 92 ? 36.497 30.665 12.942 1.00 28.44 92 ILE A CA 1
ATOM 733 C C . ILE A 1 92 ? 37.620 31.665 12.627 1.00 28.44 92 ILE A C 1
ATOM 735 O O . ILE A 1 92 ? 38.734 31.530 13.132 1.00 28.44 92 ILE A O 1
ATOM 739 N N . THR A 1 93 ? 37.320 32.725 11.875 1.00 26.61 93 THR A N 1
ATOM 740 C CA . THR A 1 93 ? 38.092 33.979 11.901 1.00 26.61 93 THR A CA 1
ATOM 741 C C . THR A 1 93 ? 37.122 35.163 11.837 1.00 26.61 93 THR A C 1
ATOM 743 O O . THR A 1 93 ? 36.263 35.227 10.963 1.00 26.61 93 THR A O 1
ATOM 746 N N . LYS A 1 94 ? 37.227 36.055 12.832 1.00 25.77 94 LYS A N 1
ATOM 747 C CA . LYS A 1 94 ? 36.545 37.358 12.970 1.00 25.77 94 LYS A CA 1
ATOM 748 C C . LYS A 1 94 ? 37.476 38.497 12.503 1.00 25.77 94 LYS A C 1
ATOM 750 O O . LYS A 1 94 ? 38.683 38.286 12.490 1.00 25.77 94 LYS A O 1
ATOM 755 N N . LEU A 1 95 ? 36.874 39.692 12.330 1.00 26.05 95 LEU A N 1
ATOM 756 C CA . LEU A 1 95 ? 37.379 41.071 12.059 1.00 26.05 95 LEU A CA 1
ATOM 757 C C . LEU A 1 95 ? 37.213 41.523 10.589 1.00 26.05 95 LEU A C 1
ATOM 759 O O . LEU A 1 95 ? 37.562 40.759 9.704 1.00 26.05 95 LEU A O 1
ATOM 763 N N . LEU A 1 96 ? 36.692 42.711 10.220 1.00 23.66 96 LEU A N 1
ATOM 764 C CA . LEU A 1 96 ? 36.406 44.024 10.862 1.00 23.66 96 LEU A CA 1
ATOM 765 C C . LEU A 1 96 ? 35.097 44.634 10.262 1.00 23.66 96 LEU A C 1
ATOM 767 O O . LEU A 1 96 ? 34.808 44.343 9.110 1.00 23.66 96 LEU A O 1
ATOM 771 N N . LEU A 1 97 ? 34.171 45.312 10.971 1.00 24.97 97 LEU A N 1
ATOM 772 C CA . LEU A 1 97 ? 34.152 46.628 11.671 1.00 24.97 97 LEU A CA 1
ATOM 773 C C . LEU A 1 97 ? 33.825 47.838 10.744 1.00 24.97 97 LEU A C 1
ATOM 775 O O . LEU A 1 97 ? 34.543 48.051 9.777 1.00 24.97 97 LEU A O 1
ATOM 779 N N . VAL A 1 98 ? 32.820 48.651 11.158 1.00 26.34 98 VAL A N 1
ATOM 780 C CA . VAL A 1 98 ? 32.655 50.133 11.006 1.00 26.34 98 VAL A CA 1
ATOM 781 C C . VAL A 1 98 ? 31.461 50.692 10.163 1.00 26.34 98 VAL A C 1
ATOM 783 O O . VAL A 1 98 ? 31.487 50.697 8.942 1.00 26.34 98 VAL A O 1
ATOM 786 N N . LEU A 1 99 ? 30.514 51.306 10.912 1.00 24.45 99 LEU A N 1
ATOM 787 C CA . LEU A 1 99 ? 29.701 52.542 10.705 1.00 24.45 99 LEU A CA 1
ATOM 788 C C . LEU A 1 99 ? 28.302 52.567 10.031 1.00 24.45 99 LEU A C 1
ATOM 790 O O . LEU A 1 99 ? 28.149 52.406 8.830 1.00 24.45 99 LEU A O 1
ATOM 794 N N . LEU A 1 100 ? 27.326 52.933 10.888 1.00 28.00 100 LEU A N 1
ATOM 795 C CA . LEU A 1 100 ? 26.334 54.032 10.820 1.00 28.00 100 LEU A CA 1
ATOM 796 C C . LEU A 1 100 ? 25.654 54.390 9.487 1.00 28.00 100 LEU A C 1
ATOM 798 O O . LEU A 1 100 ? 26.306 54.786 8.530 1.00 28.00 100 LEU A O 1
ATOM 802 N N . GLY A 1 101 ? 24.326 54.537 9.543 1.00 23.78 101 GLY A N 1
ATOM 803 C CA . GLY A 1 101 ? 23.625 55.493 8.683 1.00 23.78 101 GLY A CA 1
ATOM 804 C C . GLY A 1 101 ? 22.125 55.256 8.557 1.00 23.78 101 GLY A C 1
ATOM 805 O O . GLY A 1 101 ? 21.699 54.239 8.033 1.00 23.78 101 GLY A O 1
ATOM 806 N N . ALA A 1 102 ? 21.348 56.222 9.042 1.00 29.17 102 ALA A N 1
ATOM 807 C CA . ALA A 1 102 ? 19.904 56.392 8.904 1.00 29.17 102 ALA A CA 1
ATOM 808 C C . ALA A 1 102 ? 19.316 56.055 7.517 1.00 29.17 102 ALA A C 1
ATOM 810 O O . ALA A 1 102 ? 19.962 56.283 6.498 1.00 29.17 102 ALA A O 1
ATOM 811 N N . GLY A 1 103 ? 18.038 55.650 7.461 1.00 25.70 103 GLY A N 1
ATOM 812 C CA . GLY A 1 103 ? 17.363 55.530 6.166 1.00 25.70 103 GLY A CA 1
ATOM 813 C C . GLY A 1 103 ? 15.945 54.964 6.146 1.00 25.70 103 GLY A C 1
ATOM 814 O O . GLY A 1 103 ? 15.746 53.887 5.615 1.00 25.70 103 GLY A O 1
ATOM 815 N N . TRP A 1 104 ? 14.985 55.732 6.667 1.00 28.69 104 TRP A N 1
ATOM 816 C CA . TRP A 1 104 ? 13.646 55.954 6.093 1.00 28.69 104 TRP A CA 1
ATOM 817 C C . TRP A 1 104 ? 12.685 54.772 5.869 1.00 28.69 104 TRP A C 1
ATOM 819 O O . TRP A 1 104 ? 12.769 53.985 4.932 1.00 28.69 104 TRP A O 1
ATOM 829 N N . THR A 1 105 ? 11.645 54.800 6.697 1.00 28.92 105 THR A N 1
ATOM 830 C CA . THR A 1 105 ? 10.318 54.235 6.476 1.00 28.92 105 THR A CA 1
ATOM 831 C C . THR A 1 105 ? 9.579 54.955 5.339 1.00 28.92 105 THR A C 1
ATOM 833 O O . THR A 1 105 ? 9.586 56.182 5.255 1.00 28.92 105 THR A O 1
ATOM 836 N N . ILE A 1 106 ? 8.849 54.195 4.518 1.00 32.22 106 ILE A N 1
ATOM 837 C CA . ILE A 1 106 ? 7.668 54.685 3.795 1.00 32.22 106 ILE A CA 1
ATOM 838 C C . ILE A 1 106 ? 6.478 53.926 4.372 1.00 32.22 106 ILE A C 1
ATOM 840 O O . ILE A 1 106 ? 6.356 52.716 4.196 1.00 32.22 106 ILE A O 1
ATOM 844 N N . GLY A 1 107 ? 5.627 54.646 5.097 1.00 28.95 107 GLY A N 1
ATOM 845 C CA . GLY A 1 107 ? 4.288 54.205 5.462 1.00 28.95 107 GLY A CA 1
ATOM 846 C C . GLY A 1 107 ? 3.251 54.982 4.661 1.00 28.95 107 GLY A C 1
ATOM 847 O O . GLY A 1 107 ? 3.465 56.155 4.366 1.00 28.95 107 GLY A O 1
ATOM 848 N N . ILE A 1 108 ? 2.118 54.343 4.366 1.00 29.83 108 ILE A N 1
ATOM 849 C CA . ILE A 1 108 ? 0.823 54.990 4.107 1.00 29.83 108 ILE A CA 1
ATOM 850 C C . ILE A 1 108 ? -0.263 54.138 4.804 1.00 29.83 108 ILE A C 1
ATOM 852 O O . ILE A 1 108 ? -0.100 52.920 4.896 1.00 29.83 108 ILE A O 1
ATOM 856 N N . PRO A 1 109 ? -1.310 54.763 5.379 1.00 32.31 109 PRO A N 1
ATOM 857 C CA . PRO A 1 109 ? -1.880 54.374 6.664 1.00 32.31 109 PRO A CA 1
ATOM 858 C C . PRO A 1 109 ? -3.286 53.770 6.559 1.00 32.31 109 PRO A C 1
ATOM 860 O O . PRO A 1 109 ? -4.005 54.003 5.590 1.00 32.31 109 PRO A O 1
ATOM 863 N N . VAL A 1 110 ? -3.743 53.121 7.634 1.00 28.61 110 VAL A N 1
ATOM 864 C CA . VAL A 1 110 ? -5.175 53.074 7.958 1.00 28.61 110 VAL A CA 1
ATOM 865 C C . VAL A 1 110 ? -5.370 53.585 9.379 1.00 28.61 110 VAL A C 1
ATOM 867 O O . VAL A 1 110 ? -4.727 53.158 10.332 1.00 28.61 110 VAL A O 1
ATOM 870 N N . ARG A 1 111 ? -6.242 54.583 9.452 1.00 30.53 111 ARG A N 1
ATOM 871 C CA . ARG A 1 111 ? -6.639 55.386 10.600 1.00 30.53 111 ARG A CA 1
ATOM 872 C C . ARG A 1 111 ? -7.662 54.590 11.415 1.00 30.53 111 ARG A C 1
ATOM 874 O O . ARG A 1 111 ? -8.702 54.234 10.871 1.00 30.53 111 ARG A O 1
ATOM 881 N N . ALA A 1 112 ? -7.403 54.365 12.698 1.00 29.08 112 ALA A N 1
ATOM 882 C CA . ALA A 1 112 ? -8.429 53.984 13.665 1.00 29.08 112 ALA A CA 1
ATOM 883 C C . ALA A 1 112 ? -8.537 55.104 14.706 1.00 29.08 112 ALA A C 1
ATOM 885 O O . ALA A 1 112 ? -7.531 55.569 15.236 1.00 29.08 112 ALA A O 1
ATOM 886 N N . GLN A 1 113 ? -9.760 55.594 14.892 1.00 30.08 113 GLN A N 1
ATOM 887 C CA . GLN A 1 113 ? -10.120 56.682 15.794 1.00 30.08 113 GLN A CA 1
ATOM 888 C C . GLN A 1 113 ? -9.818 56.324 17.253 1.00 30.08 113 GLN A C 1
ATOM 890 O O . GLN A 1 113 ? -10.246 55.281 17.741 1.00 30.08 113 GLN A O 1
ATOM 895 N N . GLU A 1 114 ? -9.165 57.245 17.959 1.00 30.83 114 GLU A N 1
ATOM 896 C CA . GLU A 1 114 ? -9.203 57.317 19.416 1.00 30.83 114 GLU A CA 1
ATOM 897 C C . GLU A 1 114 ? -10.599 57.762 19.864 1.00 30.83 114 GLU A C 1
ATOM 899 O O . GLU A 1 114 ? -11.079 58.836 19.494 1.00 30.83 114 GLU A O 1
ATOM 904 N N . ALA A 1 115 ? -11.231 56.947 20.704 1.00 30.92 115 ALA A N 1
ATOM 905 C CA . ALA A 1 115 ? -12.257 57.393 21.629 1.00 30.92 115 ALA A CA 1
ATOM 906 C C . ALA A 1 115 ? -11.708 57.169 23.040 1.00 30.92 115 ALA A C 1
ATOM 908 O O . ALA A 1 115 ? -11.525 56.032 23.476 1.00 30.92 115 ALA A O 1
ATOM 909 N N . ALA A 1 116 ? -11.408 58.266 23.731 1.00 34.03 116 ALA A N 1
ATOM 910 C CA . ALA A 1 116 ? -11.018 58.261 25.129 1.00 34.03 116 ALA A CA 1
ATOM 911 C C . ALA A 1 116 ? -12.151 57.683 25.996 1.00 34.03 116 ALA A C 1
ATOM 913 O O . ALA A 1 116 ? -13.297 58.130 25.913 1.00 34.03 116 ALA A O 1
ATOM 914 N N . LYS A 1 117 ? -11.816 56.718 26.856 1.00 29.84 117 LYS A N 1
ATOM 915 C CA . LYS A 1 117 ? -12.599 56.360 28.041 1.00 29.84 117 LYS A CA 1
ATOM 916 C C . LYS A 1 117 ? -11.664 56.334 29.242 1.00 29.84 117 LYS A C 1
ATOM 918 O O . LYS A 1 117 ? -10.565 55.795 29.175 1.00 29.84 117 LYS A O 1
ATOM 923 N N . GLU A 1 118 ? -12.123 56.990 30.296 1.00 30.89 118 GLU A N 1
ATOM 924 C CA . GLU A 1 118 ? -11.474 57.178 31.587 1.00 30.89 118 GLU A CA 1
ATOM 925 C C . GLU A 1 118 ? -10.909 55.867 32.154 1.00 30.89 118 GLU A C 1
ATOM 927 O O . GLU A 1 118 ? -11.579 54.833 32.164 1.00 30.89 118 GLU A O 1
ATOM 932 N N . SER A 1 119 ? -9.668 55.918 32.638 1.00 26.75 119 SER A N 1
ATOM 933 C CA . SER A 1 119 ? -8.997 54.788 33.277 1.00 26.75 119 SER A CA 1
ATOM 934 C C . SER A 1 119 ? -9.678 54.433 34.608 1.00 26.75 119 SER A C 1
ATOM 936 O O . SER A 1 119 ? -9.791 55.305 35.474 1.00 26.75 119 SER A O 1
ATOM 938 N N . PRO A 1 120 ? -10.087 53.170 34.833 1.00 32.09 120 PRO A N 1
ATOM 939 C CA . PRO A 1 120 ? -10.490 52.716 36.158 1.00 32.09 120 PRO A CA 1
ATOM 940 C C . PRO A 1 120 ? -9.279 52.695 37.120 1.00 32.09 120 PRO A C 1
ATOM 942 O O . PRO A 1 120 ? -8.131 52.663 36.667 1.00 32.09 120 PRO A O 1
ATOM 945 N N . PRO A 1 121 ? -9.505 52.735 38.449 1.00 32.31 121 PRO A N 1
ATOM 946 C CA . PRO A 1 121 ? -8.428 52.829 39.431 1.00 32.31 121 PRO A CA 1
ATOM 947 C C . PRO A 1 121 ? -7.453 51.648 39.330 1.00 32.31 121 PRO A C 1
ATOM 949 O O . PRO A 1 121 ? -7.856 50.527 39.026 1.00 32.31 121 PRO A O 1
ATOM 952 N N . ALA A 1 122 ? -6.172 51.905 39.616 1.00 33.62 122 ALA A N 1
ATOM 953 C CA . ALA A 1 122 ? -5.096 50.921 39.550 1.00 33.62 122 ALA A CA 1
ATOM 954 C C . ALA A 1 122 ? -5.414 49.662 40.380 1.00 33.62 122 ALA A C 1
ATOM 956 O O . ALA A 1 122 ? -5.478 49.706 41.608 1.00 33.62 122 ALA A O 1
ATOM 957 N N . VAL A 1 123 ? -5.584 48.529 39.697 1.00 47.03 123 VAL A N 1
ATOM 958 C CA . VAL A 1 123 ? -5.605 47.204 40.321 1.00 47.03 123 VAL A CA 1
ATOM 959 C C . VAL A 1 123 ? -4.178 46.903 40.783 1.00 47.03 123 VAL A C 1
ATOM 961 O O . VAL A 1 123 ? -3.259 46.861 39.968 1.00 47.03 123 VAL A O 1
ATOM 964 N N . GLU A 1 124 ? -3.970 46.735 42.090 1.00 58.31 124 GLU A N 1
ATOM 965 C CA . GLU A 1 124 ? -2.681 46.305 42.646 1.00 58.31 124 GLU A CA 1
ATOM 966 C C . GLU A 1 124 ? -2.209 45.008 41.967 1.00 58.31 124 GLU A C 1
ATOM 968 O O . GLU A 1 124 ? -2.919 44.002 42.002 1.00 58.31 124 GLU A O 1
ATOM 973 N N . GLY A 1 125 ? -1.021 45.031 41.356 1.00 70.81 125 GLY A N 1
ATOM 974 C CA . GLY A 1 125 ? -0.478 43.894 40.610 1.00 70.81 125 GLY A CA 1
ATOM 975 C C . GLY A 1 125 ? -0.077 42.684 41.477 1.00 70.81 125 GLY A C 1
ATOM 976 O O . GLY A 1 125 ? -0.069 42.773 42.710 1.00 70.81 125 GLY A O 1
ATOM 977 N N . PRO A 1 126 ? 0.337 41.564 40.848 1.00 80.62 126 PRO A N 1
ATOM 978 C CA . PRO A 1 126 ? 0.594 40.283 41.526 1.00 80.62 126 PRO A CA 1
ATOM 979 C C . PRO A 1 126 ? 1.659 40.322 42.639 1.00 80.62 126 PRO A C 1
ATOM 981 O O . PRO A 1 126 ? 1.675 39.460 43.515 1.00 80.62 126 PRO A O 1
ATOM 984 N N . ALA A 1 127 ? 2.530 41.339 42.653 1.00 82.56 127 ALA A N 1
ATOM 985 C CA . ALA A 1 127 ? 3.664 41.471 43.573 1.00 82.56 127 ALA A CA 1
ATOM 986 C C . ALA A 1 127 ? 3.296 41.401 45.069 1.00 82.56 127 ALA A C 1
ATOM 988 O O . ALA A 1 127 ? 4.126 41.005 45.889 1.00 82.56 127 ALA A O 1
ATOM 989 N N . LYS A 1 128 ? 2.058 41.737 45.451 1.00 86.19 128 LYS A N 1
ATOM 990 C CA . LYS A 1 128 ? 1.605 41.631 46.849 1.00 86.19 128 LYS A CA 1
ATOM 991 C C . LYS A 1 128 ? 1.573 40.194 47.384 1.00 86.19 128 LYS A C 1
ATOM 993 O O . LYS A 1 128 ? 1.696 40.001 48.592 1.00 86.19 128 LYS A O 1
ATOM 998 N N . TRP A 1 129 ? 1.457 39.196 46.505 1.00 91.50 129 TRP A N 1
ATOM 999 C CA . TRP A 1 129 ? 1.418 37.780 46.882 1.00 91.50 129 TRP A CA 1
ATOM 1000 C C . TRP A 1 129 ? 2.807 37.157 47.046 1.00 91.50 129 TRP A C 1
ATOM 1002 O O . TRP A 1 129 ? 2.918 36.050 47.563 1.00 91.50 129 TRP A O 1
ATOM 1012 N N . GLU A 1 130 ? 3.880 37.868 46.690 1.00 91.06 130 GLU A N 1
ATOM 1013 C CA . GLU A 1 130 ? 5.255 37.349 46.685 1.00 91.06 130 GLU A CA 1
ATOM 1014 C C . GLU A 1 130 ? 5.667 36.723 48.029 1.00 91.06 130 GLU A C 1
ATOM 1016 O O . GLU A 1 130 ? 6.300 35.669 48.073 1.00 91.06 130 GLU A O 1
ATOM 1021 N N . LYS A 1 131 ? 5.253 37.332 49.148 1.00 90.94 131 LYS A N 1
ATOM 1022 C CA . LYS A 1 131 ? 5.530 36.803 50.491 1.00 90.94 131 LYS A CA 1
ATOM 1023 C C . LYS A 1 131 ? 4.802 35.483 50.771 1.00 90.94 131 LYS A C 1
ATOM 1025 O O . LYS A 1 131 ? 5.310 34.678 51.544 1.00 90.94 131 LYS A O 1
ATOM 1030 N N . GLU A 1 132 ? 3.616 35.268 50.203 1.00 90.75 132 GLU A N 1
ATOM 1031 C CA . GLU A 1 132 ? 2.887 33.996 50.316 1.00 90.75 132 GLU A CA 1
ATOM 1032 C C . GLU A 1 132 ? 3.505 32.929 49.409 1.00 90.75 132 GLU A C 1
ATOM 1034 O O . GLU A 1 132 ? 3.712 31.809 49.868 1.00 90.75 132 GLU A O 1
ATOM 1039 N N . ILE A 1 133 ? 3.898 33.287 48.181 1.00 94.06 133 ILE A N 1
ATOM 1040 C CA . ILE A 1 133 ? 4.536 32.348 47.245 1.00 94.06 133 ILE A CA 1
ATOM 1041 C C . ILE A 1 133 ? 5.877 31.845 47.786 1.00 94.06 133 ILE A C 1
ATOM 1043 O O . ILE A 1 133 ? 6.118 30.640 47.790 1.00 94.06 133 ILE A O 1
ATOM 1047 N N . ARG A 1 134 ? 6.697 32.734 48.360 1.00 92.19 134 ARG A N 1
ATOM 1048 C CA . ARG A 1 134 ? 7.959 32.339 49.008 1.00 92.19 134 ARG A CA 1
ATOM 1049 C C . ARG A 1 134 ? 7.767 31.353 50.155 1.00 92.19 134 ARG A C 1
ATOM 1051 O O . ARG A 1 134 ? 8.600 30.482 50.340 1.00 92.19 134 ARG A O 1
ATOM 1058 N N . LYS A 1 135 ? 6.653 31.422 50.894 1.00 91.56 135 LYS A N 1
ATOM 1059 C CA . LYS A 1 135 ? 6.372 30.427 51.944 1.00 91.56 135 LYS A CA 1
ATOM 1060 C C . LYS A 1 135 ? 6.146 29.030 51.373 1.00 91.56 135 LYS A C 1
ATOM 1062 O O . LYS A 1 135 ? 6.494 28.063 52.044 1.00 91.56 135 LYS A O 1
ATOM 1067 N N . PHE A 1 136 ? 5.556 28.910 50.180 1.00 92.69 136 PHE A N 1
ATOM 1068 C CA . PHE A 1 136 ? 5.447 27.615 49.508 1.00 92.69 136 PHE A CA 1
ATOM 1069 C C . PHE A 1 136 ? 6.832 27.095 49.125 1.00 92.69 136 PHE A C 1
ATOM 1071 O O . PHE A 1 136 ? 7.157 25.964 49.461 1.00 92.69 136 PHE A O 1
ATOM 1078 N N . GLU A 1 137 ? 7.667 27.946 48.529 1.00 91.69 137 GLU A N 1
ATOM 1079 C CA . GLU A 1 137 ? 9.038 27.597 48.130 1.00 91.69 137 GLU A CA 1
ATOM 1080 C C . GLU A 1 137 ? 9.898 27.182 49.337 1.00 91.69 137 GLU A C 1
ATOM 1082 O O . GLU A 1 137 ? 10.534 26.129 49.314 1.00 91.69 137 GLU A O 1
ATOM 1087 N N . ASP A 1 138 ? 9.850 27.945 50.433 1.00 91.06 138 ASP A N 1
ATOM 1088 C CA . ASP A 1 138 ? 10.549 27.626 51.685 1.00 91.06 138 ASP A CA 1
ATOM 1089 C C . ASP A 1 138 ? 10.031 26.309 52.305 1.00 91.06 138 ASP A C 1
ATOM 1091 O O . ASP A 1 138 ? 10.800 25.489 52.826 1.00 91.06 138 ASP A O 1
ATOM 1095 N N . SER A 1 139 ? 8.714 26.068 52.234 1.00 88.25 139 SER A N 1
ATOM 1096 C CA . SER A 1 139 ? 8.112 24.805 52.674 1.00 88.25 139 SER A CA 1
ATOM 1097 C C . SER A 1 139 ? 8.569 23.627 51.815 1.00 88.25 139 SER A C 1
ATOM 1099 O O . SER A 1 139 ? 8.720 22.530 52.344 1.00 88.25 139 SER A O 1
ATOM 1101 N N . ASP A 1 140 ? 8.809 23.829 50.524 1.00 90.44 140 ASP A N 1
ATOM 1102 C CA . ASP A 1 140 ? 9.236 22.762 49.617 1.00 90.44 140 ASP A CA 1
ATOM 1103 C C . ASP A 1 140 ? 10.708 22.410 49.781 1.00 90.44 140 ASP A C 1
ATOM 1105 O O . ASP A 1 140 ? 11.077 21.245 49.650 1.00 90.44 140 ASP A O 1
ATOM 1109 N N . VAL A 1 141 ? 11.542 23.384 50.152 1.00 86.12 141 VAL A N 1
ATOM 1110 C CA . VAL A 1 141 ? 12.931 23.119 50.553 1.00 86.12 141 VAL A CA 1
ATOM 1111 C C . VAL A 1 141 ? 12.975 22.235 51.802 1.00 86.12 141 VAL A C 1
ATOM 1113 O O . VAL A 1 141 ? 13.800 21.326 51.890 1.00 86.12 141 VAL A O 1
ATOM 1116 N N . SER A 1 142 ? 12.091 22.483 52.772 1.00 82.25 142 SER A N 1
ATOM 1117 C CA . SER A 1 142 ? 12.064 21.724 54.031 1.00 82.25 142 SER A CA 1
ATOM 1118 C C . SER A 1 142 ? 11.298 20.397 53.943 1.00 82.25 142 SER A C 1
ATOM 1120 O O . SER A 1 142 ? 11.645 19.446 54.646 1.00 82.25 142 SER A O 1
ATOM 1122 N N . LYS A 1 143 ? 10.279 20.307 53.081 1.00 83.94 143 LYS A N 1
ATOM 1123 C CA . LYS A 1 143 ? 9.454 19.113 52.864 1.00 83.94 143 LYS A CA 1
ATOM 1124 C C . LYS A 1 143 ? 9.035 19.019 51.386 1.00 83.94 143 LYS A C 1
ATOM 1126 O O . LYS A 1 143 ? 7.908 19.392 51.056 1.00 83.94 143 LYS A O 1
ATOM 1131 N N . PRO A 1 144 ? 9.911 18.506 50.503 1.00 80.62 144 PRO A N 1
ATOM 1132 C CA . PRO A 1 144 ? 9.644 18.467 49.070 1.00 80.62 144 PRO A CA 1
ATOM 1133 C C . PRO A 1 144 ? 8.422 17.586 48.766 1.00 80.62 144 PRO A C 1
ATOM 1135 O O . PRO A 1 144 ? 8.393 16.418 49.170 1.00 80.62 144 PRO A O 1
ATOM 1138 N N . PRO A 1 145 ? 7.404 18.113 48.067 1.00 77.44 145 PRO A N 1
ATOM 1139 C CA . PRO A 1 145 ? 6.263 17.323 47.624 1.00 77.44 145 PRO A CA 1
ATOM 1140 C C . PRO A 1 145 ? 6.680 16.280 46.584 1.00 77.44 145 PRO A C 1
ATOM 1142 O O . PRO A 1 145 ? 7.576 16.518 45.775 1.00 77.44 145 PRO A O 1
ATOM 1145 N N . ALA A 1 146 ? 6.011 15.126 46.573 1.00 69.19 146 ALA A N 1
ATOM 1146 C CA . ALA A 1 146 ? 6.219 14.127 45.529 1.00 69.19 146 ALA A CA 1
ATOM 1147 C C . ALA A 1 146 ? 5.741 14.664 44.167 1.00 69.19 146 ALA A C 1
ATOM 1149 O O . ALA A 1 146 ? 4.653 15.235 44.068 1.00 69.19 146 ALA A O 1
ATOM 1150 N N . ALA A 1 147 ? 6.543 14.465 43.119 1.00 70.12 147 ALA A N 1
ATOM 1151 C CA . ALA A 1 147 ? 6.169 14.829 41.754 1.00 70.12 147 ALA A CA 1
ATOM 1152 C C . ALA A 1 147 ? 5.024 13.940 41.227 1.00 70.12 147 ALA A C 1
ATOM 1154 O O . ALA A 1 147 ? 4.908 12.776 41.617 1.00 70.12 147 ALA A O 1
ATOM 1155 N N . GLY A 1 148 ? 4.193 14.471 40.322 1.00 67.69 148 GLY A N 1
ATOM 1156 C CA . GLY A 1 148 ? 3.109 13.708 39.680 1.00 67.69 148 GLY A CA 1
ATOM 1157 C C . GLY A 1 148 ? 1.790 13.638 40.465 1.00 67.69 148 GLY A C 1
ATOM 1158 O O . GLY A 1 148 ? 0.928 12.828 40.125 1.00 67.69 148 GLY A O 1
ATOM 1159 N N . GLY A 1 149 ? 1.626 14.463 41.506 1.00 82.44 149 GLY A N 1
ATOM 1160 C CA . GLY A 1 149 ? 0.397 14.575 42.304 1.00 82.44 149 GLY A CA 1
ATOM 1161 C C . GLY A 1 149 ? -0.674 15.503 41.706 1.00 82.44 149 GLY A C 1
ATOM 1162 O O . GLY A 1 149 ? -0.688 15.778 40.504 1.00 82.44 149 GLY A O 1
ATOM 1163 N N . ILE A 1 150 ? -1.575 15.996 42.562 1.00 92.06 150 ILE A N 1
ATOM 1164 C CA . ILE A 1 150 ? -2.687 16.894 42.207 1.00 92.06 150 ILE A CA 1
ATOM 1165 C C . ILE A 1 150 ? -2.487 18.246 42.895 1.00 92.06 150 ILE A C 1
ATOM 1167 O O . ILE A 1 150 ? -2.541 18.334 44.124 1.00 92.06 150 ILE A O 1
ATOM 1171 N N . VAL A 1 151 ? -2.298 19.310 42.116 1.00 95.31 151 VAL A N 1
ATOM 1172 C CA . VAL A 1 151 ? -2.113 20.671 42.646 1.00 95.31 151 VAL A CA 1
ATOM 1173 C C . VAL A 1 151 ? -3.449 21.392 42.734 1.00 95.31 151 VAL A C 1
ATOM 1175 O O . VAL A 1 151 ? -4.105 21.606 41.726 1.00 95.31 151 VAL A O 1
ATOM 1178 N N . PHE A 1 152 ? -3.833 21.834 43.925 1.00 97.06 152 PHE A N 1
ATOM 1179 C CA . PHE A 1 152 ? -4.957 22.744 44.124 1.00 97.06 152 PHE A CA 1
ATOM 1180 C C . PHE A 1 152 ? -4.425 24.174 44.199 1.00 97.06 152 PHE A C 1
ATOM 1182 O O . PHE A 1 152 ? -3.625 24.478 45.080 1.00 97.06 152 PHE A O 1
ATOM 1189 N N . THR A 1 153 ? -4.861 25.068 43.315 1.00 96.56 153 THR A N 1
ATOM 1190 C CA . THR A 1 153 ? -4.360 26.451 43.249 1.00 96.56 153 THR A CA 1
ATOM 1191 C C . THR A 1 153 ? -5.475 27.468 43.001 1.00 96.56 153 THR A C 1
ATOM 1193 O O . THR A 1 153 ? -6.601 27.121 42.641 1.00 96.56 153 THR A O 1
ATOM 1196 N N . GLY A 1 154 ? -5.169 28.746 43.223 1.00 94.50 154 GLY A N 1
ATOM 1197 C CA . GLY A 1 154 ? -6.107 29.857 43.084 1.00 94.50 154 GLY A CA 1
ATOM 1198 C C . GLY A 1 154 ? -6.316 30.610 44.395 1.00 94.50 154 GLY A C 1
ATOM 1199 O O . GLY A 1 154 ? -5.352 30.973 45.070 1.00 94.50 154 GLY A O 1
ATOM 1200 N N . SER A 1 155 ? -7.575 30.893 44.726 1.00 93.81 155 SER A N 1
ATOM 1201 C CA . SER A 1 155 ? -7.938 31.874 45.759 1.00 93.81 155 SER A CA 1
ATOM 1202 C C . SER A 1 155 ? -7.976 31.333 47.193 1.00 93.81 155 SER A C 1
ATOM 1204 O O . SER A 1 155 ? -7.659 30.175 47.480 1.00 93.81 155 SER A O 1
ATOM 1206 N N . SER A 1 156 ? -8.410 32.185 48.130 1.00 92.62 156 SER A N 1
ATOM 1207 C CA . SER A 1 156 ? -8.532 31.848 49.550 1.00 92.62 156 SER A CA 1
ATOM 1208 C C . SER A 1 156 ? -9.471 30.677 49.831 1.00 92.62 156 SER A C 1
ATOM 1210 O O . SER A 1 156 ? -9.280 30.001 50.837 1.00 92.62 156 SER A O 1
ATOM 1212 N N . THR A 1 157 ? -10.439 30.395 48.956 1.00 94.88 157 THR A N 1
ATOM 1213 C CA . THR A 1 157 ? -11.279 29.192 49.059 1.00 94.88 157 THR A CA 1
ATOM 1214 C C . THR A 1 157 ? -10.458 27.915 48.901 1.00 94.88 157 THR A C 1
ATOM 1216 O O . THR A 1 157 ? -10.708 26.941 49.591 1.00 94.88 157 THR A O 1
ATOM 1219 N N . ILE A 1 158 ? -9.424 27.913 48.060 1.00 96.44 158 ILE A N 1
ATOM 1220 C CA . ILE A 1 158 ? -8.499 26.779 47.996 1.00 96.44 158 ILE A CA 1
ATOM 1221 C C . ILE A 1 158 ? -7.569 26.805 49.204 1.00 96.44 158 ILE A C 1
ATOM 1223 O O . ILE A 1 158 ? -7.427 25.792 49.882 1.00 96.44 158 ILE A O 1
ATOM 1227 N N . ARG A 1 159 ? -7.004 27.975 49.540 1.00 95.56 159 ARG A N 1
ATOM 1228 C CA . ARG A 1 159 ? -6.071 28.137 50.673 1.00 95.56 159 ARG A CA 1
ATOM 1229 C C . ARG A 1 159 ? -6.625 27.603 51.998 1.00 95.56 159 ARG A C 1
ATOM 1231 O O . ARG A 1 159 ? -5.863 27.114 52.824 1.00 95.56 159 ARG A O 1
ATOM 1238 N N . LEU A 1 160 ? -7.928 27.765 52.227 1.00 95.56 160 LEU A N 1
ATOM 1239 C CA . LEU A 1 160 ? -8.605 27.392 53.471 1.00 95.56 160 LEU A CA 1
ATOM 1240 C C . LEU A 1 160 ? -9.172 25.963 53.460 1.00 95.56 160 LEU A C 1
ATOM 1242 O O . LEU A 1 160 ? -9.723 25.536 54.472 1.00 95.56 160 LEU A O 1
ATOM 1246 N N . TRP A 1 161 ? -9.060 25.233 52.350 1.00 96.44 161 TRP A N 1
ATOM 1247 C CA . TRP A 1 161 ? -9.552 23.863 52.251 1.00 96.44 161 TRP A CA 1
ATOM 1248 C C . TRP A 1 161 ? -8.545 22.884 52.865 1.00 96.44 161 TRP A C 1
ATOM 1250 O O . TRP A 1 161 ? -7.408 22.759 52.401 1.00 96.44 161 TRP A O 1
ATOM 1260 N N . ASP A 1 162 ? -8.971 22.159 53.901 1.00 96.25 162 ASP A N 1
ATOM 1261 C CA . ASP A 1 162 ? -8.206 21.045 54.465 1.00 96.25 162 ASP A CA 1
ATOM 1262 C C . ASP A 1 162 ? -8.224 19.839 53.508 1.00 96.25 162 ASP A C 1
ATOM 1264 O O . ASP A 1 162 ? -9.106 18.972 53.550 1.00 96.25 162 ASP A O 1
ATOM 1268 N N . LEU A 1 163 ? -7.249 19.818 52.597 1.00 93.50 163 LEU A N 1
ATOM 1269 C CA . LEU A 1 163 ? -7.127 18.782 51.573 1.00 93.50 163 LEU A CA 1
ATOM 1270 C C . LEU A 1 163 ? -6.719 17.427 52.156 1.00 93.50 163 LEU A C 1
ATOM 1272 O O . LEU A 1 163 ? -7.155 16.406 51.636 1.00 93.50 163 LEU A O 1
ATOM 1276 N N . ALA A 1 164 ? -5.933 17.405 53.239 1.00 89.38 164 ALA A N 1
ATOM 1277 C CA . ALA A 1 164 ? -5.510 16.158 53.876 1.00 89.38 164 ALA A CA 1
ATOM 1278 C C . ALA A 1 164 ? -6.707 15.422 54.494 1.00 89.38 164 ALA A C 1
ATOM 1280 O O . ALA A 1 164 ? -6.800 14.200 54.402 1.00 89.38 164 ALA A O 1
ATOM 1281 N N . LYS A 1 165 ? -7.657 16.174 55.064 1.00 92.88 165 LYS A N 1
ATOM 1282 C CA . LYS A 1 165 ? -8.928 15.626 55.551 1.00 92.88 165 LYS A CA 1
ATOM 1283 C C . LYS A 1 165 ? -9.884 15.241 54.416 1.00 92.88 165 LYS A C 1
ATOM 1285 O O . LYS A 1 165 ? -10.577 14.234 54.521 1.00 92.88 165 LYS A O 1
ATOM 1290 N N . SER A 1 166 ? -9.940 16.038 53.350 1.00 91.50 166 SER A N 1
ATOM 1291 C CA . SER A 1 166 ? -10.920 15.862 52.261 1.00 91.50 166 SER A CA 1
ATOM 1292 C C . SER A 1 166 ? -10.529 14.763 51.265 1.00 91.50 166 SER A C 1
ATOM 1294 O O . SER A 1 166 ? -11.387 14.057 50.732 1.00 91.50 166 SER A O 1
ATOM 1296 N N . PHE A 1 167 ? -9.227 14.581 51.038 1.00 88.38 167 PHE A N 1
ATOM 1297 C CA . PHE A 1 167 ? -8.668 13.630 50.079 1.00 88.38 167 PHE A CA 1
ATOM 1298 C C . PHE A 1 167 ? -7.527 12.810 50.709 1.00 88.38 167 PHE A C 1
ATOM 1300 O O . PHE A 1 167 ? -6.399 12.861 50.219 1.00 88.38 167 PHE A O 1
ATOM 1307 N N . PRO A 1 168 ? -7.796 12.033 51.778 1.00 84.19 168 PRO A N 1
ATOM 1308 C CA . PRO A 1 168 ? -6.753 11.314 52.519 1.00 84.19 168 PRO A CA 1
ATOM 1309 C C . PRO A 1 168 ? -6.004 10.276 51.667 1.00 84.19 168 PRO A C 1
ATOM 1311 O O . PRO A 1 168 ? -4.861 9.947 51.968 1.00 84.19 168 PRO A O 1
ATOM 1314 N N . ASP A 1 169 ? -6.635 9.799 50.588 1.00 80.50 169 ASP A N 1
ATOM 1315 C CA . ASP A 1 169 ? -6.114 8.746 49.708 1.00 80.50 169 ASP A CA 1
ATOM 1316 C C . ASP A 1 169 ? -5.439 9.283 48.432 1.00 80.50 169 ASP A C 1
ATOM 1318 O O . ASP A 1 169 ? -5.033 8.496 47.577 1.00 80.50 169 ASP A O 1
ATOM 1322 N N . LEU A 1 170 ? -5.364 10.607 48.243 1.00 80.25 170 LEU A N 1
ATOM 1323 C CA . LEU A 1 170 ? -4.827 11.213 47.022 1.00 80.25 170 LEU A CA 1
ATOM 1324 C C . LEU A 1 170 ? -3.581 12.061 47.317 1.00 80.25 170 LEU A C 1
ATOM 1326 O O . LEU A 1 170 ? -3.528 12.748 48.338 1.00 80.25 170 LEU A O 1
ATOM 1330 N N . PRO A 1 171 ? -2.588 12.085 46.408 1.00 84.75 171 PRO A N 1
ATOM 1331 C CA . PRO A 1 171 ? -1.385 12.903 46.551 1.00 84.75 171 PRO A CA 1
ATOM 1332 C C . PRO A 1 171 ? -1.687 14.374 46.221 1.00 84.75 171 PRO A C 1
ATOM 1334 O O . PRO A 1 171 ? -1.295 14.887 45.172 1.00 84.75 171 PRO A O 1
ATOM 1337 N N . VAL A 1 172 ? -2.434 15.044 47.098 1.00 90.44 172 VAL A N 1
ATOM 1338 C CA . VAL A 1 172 ? -2.893 16.428 46.919 1.00 90.44 172 VAL A CA 1
ATOM 1339 C C . VAL A 1 172 ? -1.940 17.435 47.548 1.00 90.44 172 VAL A C 1
ATOM 1341 O O . VAL A 1 172 ? -1.370 17.208 48.617 1.00 90.44 172 VAL A O 1
ATOM 1344 N N . ILE A 1 173 ? -1.808 18.591 46.906 1.00 92.50 173 ILE A N 1
ATOM 1345 C CA . ILE A 1 173 ? -1.012 19.704 47.410 1.00 92.50 173 ILE A CA 1
ATOM 1346 C C . ILE A 1 173 ? -1.787 21.017 47.325 1.00 92.50 173 ILE A C 1
ATOM 1348 O O . ILE A 1 173 ? -2.350 21.354 46.288 1.00 92.50 173 ILE A O 1
ATOM 1352 N N . ASN A 1 174 ? -1.814 21.769 48.429 1.00 94.94 174 ASN A N 1
ATOM 1353 C CA . ASN A 1 174 ? -2.494 23.060 48.496 1.00 94.94 174 ASN A CA 1
ATOM 1354 C C . ASN A 1 174 ? -1.527 24.202 48.147 1.00 94.94 174 ASN A C 1
ATOM 1356 O O . ASN A 1 174 ? -0.507 24.396 48.815 1.00 94.94 174 ASN A O 1
ATOM 1360 N N . ARG A 1 175 ? -1.862 24.948 47.099 1.00 95.88 175 ARG A N 1
ATOM 1361 C CA . ARG A 1 175 ? -1.169 26.135 46.583 1.00 95.88 175 ARG A CA 1
ATOM 1362 C C . ARG A 1 175 ? -2.128 27.297 46.347 1.00 95.88 175 ARG A C 1
ATOM 1364 O O . ARG A 1 175 ? -1.834 28.196 45.567 1.00 95.88 175 ARG A O 1
ATOM 1371 N N . GLY A 1 176 ? -3.271 27.299 47.032 1.00 94.44 176 GLY A N 1
ATOM 1372 C CA . GLY A 1 176 ? -4.152 28.459 47.077 1.00 94.44 176 GLY A CA 1
ATOM 1373 C C . GLY A 1 176 ? -3.545 29.572 47.925 1.00 94.44 176 GLY A C 1
ATOM 1374 O O . GLY A 1 176 ? -3.023 29.323 49.013 1.00 94.44 176 GLY A O 1
ATOM 1375 N N . PHE A 1 177 ? -3.649 30.811 47.461 1.00 92.62 177 PHE A N 1
ATOM 1376 C CA . PHE A 1 177 ? -3.162 31.998 48.166 1.00 92.62 177 PHE A CA 1
ATOM 1377 C C . PHE A 1 177 ? -4.283 33.034 48.320 1.00 92.62 177 PHE A C 1
ATOM 1379 O O . PHE A 1 177 ? -5.349 32.925 47.705 1.00 92.62 177 PHE A O 1
ATOM 1386 N N . GLY A 1 178 ? -4.130 33.962 49.269 1.00 83.12 178 GLY A N 1
ATOM 1387 C CA . GLY A 1 178 ? -5.193 34.900 49.651 1.00 83.12 178 GLY A CA 1
ATOM 1388 C C . GLY A 1 178 ? -5.758 35.682 48.463 1.00 83.12 178 GLY A C 1
ATOM 1389 O O . GLY A 1 178 ? -5.045 35.871 47.496 1.00 83.12 178 GLY A O 1
ATOM 1390 N N . GLY A 1 179 ? -7.030 36.111 48.537 1.00 82.50 179 GLY A N 1
ATOM 1391 C CA . GLY A 1 179 ? -7.663 37.158 47.705 1.00 82.50 179 GLY A CA 1
ATOM 1392 C C . GLY A 1 179 ? -7.400 37.180 46.192 1.00 82.50 179 GLY A C 1
ATOM 1393 O O . GLY A 1 179 ? -7.682 38.202 45.567 1.00 82.50 179 GLY A O 1
ATOM 1394 N N . SER A 1 180 ? -6.845 36.112 45.623 1.00 92.38 180 SER A N 1
ATOM 1395 C CA . SER A 1 180 ? -6.202 36.149 44.320 1.00 92.38 180 SER A CA 1
ATOM 1396 C C . SER A 1 180 ? -7.236 36.185 43.212 1.00 92.38 180 SER A C 1
ATOM 1398 O O . SER A 1 180 ? -8.378 35.731 43.378 1.00 92.38 180 SER A O 1
ATOM 1400 N N . GLN A 1 181 ? -6.826 36.797 42.112 1.00 95.88 181 GLN A N 1
ATOM 1401 C CA . GLN A 1 181 ? -7.570 36.861 40.866 1.00 95.88 181 GLN A CA 1
ATOM 1402 C C . GLN A 1 181 ? -7.018 35.841 39.862 1.00 95.88 181 GLN A C 1
ATOM 1404 O O . GLN A 1 181 ? -5.951 35.257 40.074 1.00 95.88 181 GLN A O 1
ATOM 1409 N N . MET A 1 182 ? -7.734 35.583 38.767 1.00 96.38 182 MET A N 1
ATOM 1410 C CA . MET A 1 182 ? -7.324 34.579 37.773 1.00 96.38 182 MET A CA 1
ATOM 1411 C C . MET A 1 182 ? -5.951 34.908 37.152 1.00 96.38 182 MET A C 1
ATOM 1413 O O . MET A 1 182 ? -5.102 34.027 37.011 1.00 96.38 182 MET A O 1
ATOM 1417 N N . ASN A 1 183 ? -5.675 36.190 36.892 1.00 95.12 183 ASN A N 1
ATOM 1418 C CA . ASN A 1 183 ? -4.366 36.656 36.418 1.00 95.12 183 ASN A CA 1
ATOM 1419 C C . ASN A 1 183 ? -3.231 36.436 37.432 1.00 95.12 183 ASN A C 1
ATOM 1421 O O . ASN A 1 183 ? -2.095 36.201 37.027 1.00 95.12 183 ASN A O 1
ATOM 1425 N N . ASP A 1 184 ? -3.512 36.499 38.738 1.00 95.75 184 ASP A N 1
ATOM 1426 C CA . ASP A 1 184 ? -2.502 36.220 39.765 1.00 95.75 184 ASP A CA 1
ATOM 1427 C C . ASP A 1 184 ? -2.123 34.731 39.744 1.00 95.75 184 ASP A C 1
ATOM 1429 O O . ASP A 1 184 ? -0.941 34.386 39.806 1.00 95.75 184 ASP A O 1
ATOM 1433 N N . ALA A 1 185 ? -3.118 33.845 39.605 1.00 95.50 185 ALA A N 1
ATOM 1434 C CA . ALA A 1 185 ? -2.888 32.411 39.448 1.00 95.50 185 ALA A CA 1
ATOM 1435 C C . ALA A 1 185 ? -2.064 32.113 38.186 1.00 95.50 185 ALA A C 1
ATOM 1437 O O . ALA A 1 185 ? -1.121 31.327 38.254 1.00 95.50 185 ALA A O 1
ATOM 1438 N N . ALA A 1 186 ? -2.363 32.777 37.062 1.00 95.62 186 ALA A N 1
ATOM 1439 C CA . ALA A 1 186 ? -1.594 32.643 35.821 1.00 95.62 186 ALA A CA 1
ATOM 1440 C C . ALA A 1 186 ? -0.142 33.116 35.990 1.00 95.62 186 ALA A C 1
ATOM 1442 O O . ALA A 1 186 ? 0.788 32.410 35.605 1.00 95.62 186 ALA A O 1
ATOM 1443 N N . HIS A 1 187 ? 0.060 34.275 36.625 1.00 95.56 187 HIS A N 1
ATOM 1444 C CA . HIS A 1 187 ? 1.386 34.846 36.863 1.00 95.56 187 HIS A CA 1
ATOM 1445 C C . HIS A 1 187 ? 2.275 33.937 37.723 1.00 95.56 187 HIS A C 1
ATOM 1447 O O . HIS A 1 187 ? 3.460 33.779 37.432 1.00 95.56 187 HIS A O 1
ATOM 1453 N N . PHE A 1 188 ? 1.715 33.328 38.773 1.00 96.62 188 PHE A N 1
ATOM 1454 C CA . PHE A 1 188 ? 2.475 32.486 39.699 1.00 96.62 188 PHE A CA 1
ATOM 1455 C C . PHE A 1 188 ? 2.461 30.992 39.362 1.00 96.62 188 PHE A C 1
ATOM 1457 O O . PHE A 1 188 ? 3.172 30.242 40.031 1.00 96.62 188 PHE A O 1
ATOM 1464 N N . ALA A 1 189 ? 1.738 30.540 38.333 1.00 96.50 189 ALA A N 1
ATOM 1465 C CA . ALA A 1 189 ? 1.729 29.138 37.902 1.00 96.50 189 ALA A CA 1
ATOM 1466 C C . ALA A 1 189 ? 3.139 28.531 37.693 1.00 96.50 189 ALA A C 1
ATOM 1468 O O . ALA A 1 189 ? 3.351 27.394 38.127 1.00 96.50 189 ALA A O 1
ATOM 1469 N N . PRO A 1 190 ? 4.151 29.262 37.167 1.00 96.38 190 PRO A N 1
ATOM 1470 C CA . PRO A 1 190 ? 5.521 28.751 37.074 1.00 96.38 190 PRO A CA 1
ATOM 1471 C C . PRO A 1 190 ? 6.165 28.375 38.411 1.00 96.38 190 PRO A C 1
ATOM 1473 O O . PRO A 1 190 ? 7.108 27.592 38.438 1.00 96.38 190 PRO A O 1
ATOM 1476 N N . ARG A 1 191 ? 5.661 28.924 39.520 1.00 94.88 191 ARG A N 1
ATOM 1477 C CA . ARG A 1 191 ? 6.185 28.720 40.879 1.00 94.88 191 ARG A CA 1
ATOM 1478 C C . ARG A 1 191 ? 5.254 27.883 41.753 1.00 94.88 191 ARG A C 1
ATOM 1480 O O . ARG A 1 191 ? 5.712 27.231 42.679 1.00 94.88 191 ARG A O 1
ATOM 1487 N N . THR A 1 192 ? 3.952 27.887 41.469 1.00 94.12 192 THR A N 1
ATOM 1488 C CA . THR A 1 192 ? 2.934 27.204 42.285 1.00 94.12 192 THR A CA 1
ATOM 1489 C C . THR A 1 192 ? 2.346 25.959 41.634 1.00 94.12 192 THR A C 1
ATOM 1491 O O . THR A 1 192 ? 1.624 25.224 42.302 1.00 94.12 192 THR A O 1
ATOM 1494 N N . VAL A 1 193 ? 2.642 25.699 40.359 1.00 95.50 193 VAL A N 1
ATOM 1495 C CA . VAL A 1 193 ? 2.124 24.541 39.615 1.00 95.50 193 VAL A CA 1
ATOM 1496 C C . VAL A 1 193 ? 3.263 23.756 38.976 1.00 95.50 193 VAL A C 1
ATOM 1498 O O . VAL A 1 193 ? 3.435 22.577 39.283 1.00 95.50 193 VAL A O 1
ATOM 1501 N N . LEU A 1 194 ? 4.064 24.407 38.126 1.00 94.44 194 LEU A N 1
ATOM 1502 C CA . LEU A 1 194 ? 5.086 23.730 37.317 1.00 94.44 194 LEU A CA 1
ATOM 1503 C C . LEU A 1 194 ? 6.110 22.907 38.122 1.00 94.44 194 LEU A C 1
ATOM 1505 O O . LEU A 1 194 ? 6.403 21.793 37.685 1.00 94.44 194 LEU A O 1
ATOM 1509 N N . PRO A 1 195 ? 6.610 23.357 39.295 1.00 93.00 195 PRO A N 1
ATOM 1510 C CA . PRO A 1 195 ? 7.637 22.618 40.034 1.00 93.00 195 PRO A CA 1
ATOM 1511 C C . PRO A 1 195 ? 7.217 21.208 40.471 1.00 93.00 195 PRO A C 1
ATOM 1513 O O . PRO A 1 195 ? 8.074 20.372 40.746 1.00 93.00 195 PRO A O 1
ATOM 1516 N N . TYR A 1 196 ? 5.911 20.927 40.534 1.00 89.44 196 TYR A N 1
ATOM 1517 C CA . TYR A 1 196 ? 5.384 19.648 41.021 1.00 89.44 196 TYR A CA 1
ATOM 1518 C C . TYR A 1 196 ? 5.084 18.640 39.907 1.00 89.44 196 TYR A C 1
ATOM 1520 O O . TYR A 1 196 ? 4.710 17.506 40.213 1.00 89.44 196 TYR A O 1
ATOM 1528 N N . HIS A 1 197 ? 5.210 19.039 38.633 1.00 87.00 197 HIS A N 1
ATOM 1529 C CA . HIS A 1 197 ? 4.820 18.233 37.468 1.00 87.00 197 HIS A CA 1
ATOM 1530 C C . HIS A 1 197 ? 3.477 17.491 37.673 1.00 87.00 197 HIS A C 1
ATOM 1532 O O . HIS A 1 197 ? 3.436 16.261 37.580 1.00 87.00 197 HIS A O 1
ATOM 1538 N N . PRO A 1 198 ? 2.389 18.190 38.054 1.00 90.44 198 PRO A N 1
ATOM 1539 C CA . PRO A 1 198 ? 1.154 17.530 38.455 1.00 90.44 198 PRO A CA 1
ATOM 1540 C C . PRO A 1 198 ? 0.470 16.805 37.295 1.00 90.44 198 PRO A C 1
ATOM 1542 O O . PRO A 1 198 ? 0.426 17.304 36.170 1.00 90.44 198 PRO A O 1
ATOM 1545 N N . LYS A 1 199 ? -0.168 15.672 37.598 1.00 84.81 199 LYS A N 1
ATOM 1546 C CA . LYS A 1 199 ? -1.091 15.009 36.663 1.00 84.81 199 LYS A CA 1
ATOM 1547 C C . LYS A 1 199 ? -2.378 15.814 36.474 1.00 84.81 199 LYS A C 1
ATOM 1549 O O . LYS A 1 199 ? -2.945 15.830 35.384 1.00 84.81 199 LYS A O 1
ATOM 1554 N N . ALA A 1 200 ? -2.826 16.491 37.530 1.00 90.88 200 ALA A N 1
ATOM 1555 C CA . ALA A 1 200 ? -4.013 17.331 37.502 1.00 90.88 200 ALA A CA 1
ATOM 1556 C C . ALA A 1 200 ? -3.844 18.600 38.347 1.00 90.88 200 ALA A C 1
ATOM 1558 O O . ALA A 1 200 ? -3.178 18.600 39.384 1.00 90.88 200 ALA A O 1
ATOM 1559 N N . VAL A 1 201 ? -4.495 19.675 37.916 1.00 96.44 201 VAL A N 1
ATOM 1560 C CA . VAL A 1 201 ? -4.572 20.958 38.608 1.00 96.44 201 VAL A CA 1
ATOM 1561 C C . VAL A 1 201 ? -6.032 21.264 38.900 1.00 96.44 201 VAL A C 1
ATOM 1563 O O . VAL A 1 201 ? -6.821 21.393 37.974 1.00 96.44 201 VAL A O 1
ATOM 1566 N N . VAL A 1 202 ? -6.392 21.418 40.171 1.00 97.19 202 VAL A N 1
ATOM 1567 C CA . VAL A 1 202 ? -7.697 21.944 40.583 1.00 97.19 202 VAL A CA 1
ATOM 1568 C C . VAL A 1 202 ? -7.570 23.449 40.755 1.00 97.19 202 VAL A C 1
ATOM 1570 O O . VAL A 1 202 ? -6.838 23.923 41.625 1.00 97.19 202 VAL A O 1
ATOM 1573 N N . LEU A 1 203 ? -8.276 24.203 39.923 1.00 97.81 203 LEU A N 1
ATOM 1574 C CA . LEU A 1 203 ? -8.231 25.659 39.893 1.00 97.81 203 LEU A CA 1
ATOM 1575 C C . LEU A 1 203 ? -9.556 26.239 40.390 1.00 97.81 203 LEU A C 1
ATOM 1577 O O . LEU A 1 203 ? -10.619 25.888 39.888 1.00 97.81 203 LEU A O 1
ATOM 1581 N N . TYR A 1 204 ? -9.496 27.184 41.328 1.00 97.44 204 TYR A N 1
ATOM 1582 C CA . TYR A 1 204 ? -10.654 28.013 41.676 1.00 97.44 204 TYR A CA 1
ATOM 1583 C C . TYR A 1 204 ? -10.261 29.487 41.811 1.00 97.44 204 TYR A C 1
ATOM 1585 O O . TYR A 1 204 ? -9.562 29.896 42.750 1.00 97.44 204 TYR A O 1
ATOM 1593 N N . SER A 1 205 ? -10.738 30.295 40.866 1.00 95.06 205 SER A N 1
ATOM 1594 C CA . SER A 1 205 ? -10.561 31.747 40.812 1.00 95.06 205 SER A CA 1
ATOM 1595 C C . SER A 1 205 ? -11.679 32.390 39.976 1.00 95.06 205 SER A C 1
ATOM 1597 O O . SER A 1 205 ? -12.423 31.678 39.307 1.00 95.06 205 SER A O 1
ATOM 1599 N N . GLY A 1 206 ? -11.826 33.717 40.026 1.00 93.94 206 GLY A N 1
ATOM 1600 C CA . GLY A 1 206 ? -12.894 34.462 39.338 1.00 93.94 206 GLY A CA 1
ATOM 1601 C C . GLY A 1 206 ? -13.849 35.198 40.284 1.00 93.94 206 GLY A C 1
ATOM 1602 O O . GLY A 1 206 ? -14.335 36.280 39.980 1.00 93.94 206 GLY A O 1
ATOM 1603 N N . ASP A 1 207 ? -14.064 34.685 41.494 1.00 91.75 207 ASP A N 1
ATOM 1604 C CA . ASP A 1 207 ? -14.997 35.294 42.455 1.00 91.75 207 ASP A CA 1
ATOM 1605 C C . ASP A 1 207 ? -14.477 36.657 42.999 1.00 91.75 207 ASP A C 1
ATOM 1607 O O . ASP A 1 207 ? -15.228 37.601 43.258 1.00 91.75 207 ASP A O 1
ATOM 1611 N N . ASN A 1 208 ? -13.151 36.807 43.129 1.00 95.56 208 ASN A N 1
ATOM 1612 C CA . ASN A 1 208 ? -12.514 38.094 43.451 1.00 95.56 208 ASN A CA 1
ATOM 1613 C C . ASN A 1 208 ? -12.434 39.027 42.239 1.00 95.56 208 ASN A C 1
ATOM 1615 O O . ASN A 1 208 ? -12.531 40.241 42.410 1.00 95.56 208 ASN A O 1
ATOM 1619 N N . ASP A 1 209 ? -12.274 38.464 41.042 1.00 96.62 209 ASP A N 1
ATOM 1620 C CA . ASP A 1 209 ? -12.220 39.187 39.775 1.00 96.62 209 ASP A CA 1
ATOM 1621 C C . ASP A 1 209 ? -13.519 39.959 39.533 1.00 96.62 209 ASP A C 1
ATOM 1623 O O . ASP A 1 209 ? -13.488 41.178 39.351 1.00 96.62 209 ASP A O 1
ATOM 1627 N N . ILE A 1 210 ? -14.662 39.273 39.644 1.00 96.25 210 ILE A N 1
ATOM 1628 C CA . ILE A 1 210 ? -15.983 39.892 39.480 1.00 96.25 210 ILE A CA 1
ATOM 1629 C C . ILE A 1 210 ? -16.232 40.949 40.567 1.00 96.25 210 ILE A C 1
ATOM 1631 O O . ILE A 1 210 ? -16.653 42.066 40.264 1.00 96.25 210 ILE A O 1
ATOM 1635 N N . LYS A 1 211 ? -15.867 40.676 41.831 1.00 95.00 211 LYS A N 1
ATOM 1636 C CA . LYS A 1 211 ? -15.935 41.685 42.911 1.00 95.00 211 LYS A CA 1
ATOM 1637 C C . LYS A 1 211 ? -15.110 42.940 42.583 1.00 95.00 211 LYS A C 1
ATOM 1639 O O . LYS A 1 211 ? -15.522 44.051 42.920 1.00 95.00 211 LYS A O 1
ATOM 1644 N N . ASN A 1 212 ? -13.959 42.770 41.935 1.00 93.75 212 ASN A N 1
ATOM 1645 C CA . ASN A 1 212 ? -13.076 43.856 41.509 1.00 93.75 212 ASN A CA 1
ATOM 1646 C C . ASN A 1 212 ? -13.442 44.425 40.126 1.00 93.75 212 ASN A C 1
ATOM 1648 O O . ASN A 1 212 ? -12.652 45.171 39.550 1.00 93.75 212 ASN A O 1
ATOM 1652 N N . LYS A 1 213 ? -14.661 44.147 39.640 1.00 94.94 213 LYS A N 1
ATOM 1653 C CA . LYS A 1 213 ? -15.257 44.702 38.416 1.00 94.94 213 LYS A CA 1
ATOM 1654 C C . LYS A 1 213 ? -14.593 44.247 37.109 1.00 94.94 213 LYS A C 1
ATOM 1656 O O . LYS A 1 213 ? -14.706 44.951 36.106 1.00 94.94 213 LYS A O 1
ATOM 1661 N N . LYS A 1 214 ? -13.913 43.095 37.090 1.00 96.25 214 LYS A N 1
ATOM 1662 C CA . LYS A 1 214 ? -13.564 42.437 35.820 1.00 96.25 214 LYS A CA 1
ATOM 1663 C C . LYS A 1 214 ? -14.827 41.858 35.184 1.00 96.25 214 LYS A C 1
ATOM 1665 O O . LYS A 1 214 ? -15.687 41.354 35.900 1.00 96.25 214 LYS A O 1
ATOM 1670 N N . THR A 1 215 ? -14.907 41.921 33.858 1.00 97.44 215 THR A N 1
ATOM 1671 C CA . THR A 1 215 ? -15.990 41.276 33.104 1.00 97.44 215 THR A CA 1
ATOM 1672 C C . THR A 1 215 ? -15.742 39.777 32.972 1.00 97.44 215 THR A C 1
ATOM 1674 O O . THR A 1 215 ? -14.595 39.318 33.072 1.00 97.44 215 THR A O 1
ATOM 1677 N N . ALA A 1 216 ? -16.797 39.023 32.682 1.00 97.25 216 ALA A N 1
ATOM 1678 C CA . ALA A 1 216 ? -16.745 37.600 32.387 1.00 97.25 216 ALA A CA 1
ATOM 1679 C C . ALA A 1 216 ? -15.707 37.251 31.302 1.00 97.25 216 ALA A C 1
ATOM 1681 O O . ALA A 1 216 ? -14.918 36.317 31.473 1.00 97.25 216 ALA A O 1
ATOM 1682 N N . GLU A 1 217 ? -15.614 38.042 30.227 1.00 96.81 217 GLU A N 1
ATOM 1683 C CA . GLU A 1 217 ? -14.632 37.827 29.155 1.00 96.81 217 GLU A CA 1
ATOM 1684 C C . GLU A 1 217 ? -13.198 38.033 29.641 1.00 96.81 217 GLU A C 1
ATOM 1686 O O . GLU A 1 217 ? -12.298 37.298 29.232 1.00 96.81 217 GLU A O 1
ATOM 1691 N N . THR A 1 218 ? -12.979 39.009 30.528 1.00 97.31 218 THR A N 1
ATOM 1692 C CA . THR A 1 218 ? -11.655 39.271 31.108 1.00 97.31 218 THR A CA 1
ATOM 1693 C C . THR A 1 218 ? -11.217 38.094 31.980 1.00 97.31 218 THR A C 1
ATOM 1695 O O . THR A 1 218 ? -10.089 37.622 31.851 1.00 97.31 218 THR A O 1
ATOM 1698 N N . VAL A 1 219 ? -12.123 37.561 32.809 1.00 97.62 219 VAL A N 1
ATOM 1699 C CA . VAL A 1 219 ? -11.854 36.375 33.642 1.00 97.62 219 VAL A CA 1
ATOM 1700 C C . VAL A 1 219 ? -11.490 35.163 32.784 1.00 97.62 219 VAL A C 1
ATOM 1702 O O . VAL A 1 219 ? -10.525 34.459 33.086 1.00 97.62 219 VAL A O 1
ATOM 1705 N N . VAL A 1 220 ? -12.213 34.928 31.686 1.00 97.69 220 VAL A N 1
ATOM 1706 C CA . VAL A 1 220 ? -11.925 33.806 30.778 1.00 97.69 220 VAL A CA 1
ATOM 1707 C C . VAL A 1 220 ? -10.657 34.041 29.949 1.00 97.69 220 VAL A C 1
ATOM 1709 O O . VAL A 1 220 ? -9.938 33.088 29.647 1.00 97.69 220 VAL A O 1
ATOM 1712 N N . GLY A 1 221 ? -10.326 35.290 29.616 1.00 96.69 221 GLY A N 1
ATOM 1713 C CA . GLY A 1 221 ? -9.029 35.651 29.037 1.00 96.69 221 GLY A CA 1
ATOM 1714 C C . GLY A 1 221 ? -7.863 35.285 29.960 1.00 96.69 221 GLY A C 1
ATOM 1715 O O . GLY A 1 221 ? -6.901 34.653 29.523 1.00 96.69 221 GLY A O 1
ATOM 1716 N N . ASP A 1 222 ? -7.990 35.586 31.251 1.00 97.62 222 ASP A N 1
ATOM 1717 C CA . ASP A 1 222 ? -6.995 35.218 32.261 1.00 97.62 222 ASP A CA 1
ATOM 1718 C C . ASP A 1 222 ? -6.926 33.692 32.484 1.00 97.62 222 ASP A C 1
ATOM 1720 O O . ASP A 1 222 ? -5.839 33.142 32.667 1.00 97.62 222 ASP A O 1
ATOM 1724 N N . LEU A 1 223 ? -8.059 32.981 32.407 1.00 98.06 223 LEU A N 1
ATOM 1725 C CA . LEU A 1 223 ? -8.097 31.511 32.444 1.00 98.06 223 LEU A CA 1
ATOM 1726 C C . LEU A 1 223 ? -7.329 30.898 31.265 1.00 98.06 223 LEU A C 1
ATOM 1728 O O . LEU A 1 223 ? -6.568 29.946 31.448 1.00 98.06 223 LEU A O 1
ATOM 1732 N N . LYS A 1 224 ? -7.501 31.449 30.057 1.00 97.69 224 LYS A N 1
ATOM 1733 C CA . LYS A 1 224 ? -6.741 31.033 28.868 1.00 97.69 224 LYS A CA 1
ATOM 1734 C C . LYS A 1 224 ? -5.243 31.237 29.077 1.00 97.69 224 LYS A C 1
ATOM 1736 O O . LYS A 1 224 ? -4.470 30.340 28.753 1.00 97.69 224 LYS A O 1
ATOM 1741 N N . ALA A 1 225 ? -4.843 32.364 29.670 1.00 97.06 225 ALA A N 1
ATOM 1742 C CA . ALA A 1 225 ? -3.445 32.630 30.005 1.00 97.06 225 ALA A CA 1
ATOM 1743 C C . ALA A 1 225 ? -2.895 31.624 31.033 1.00 97.06 225 ALA A C 1
ATOM 1745 O O . ALA A 1 225 ? -1.799 31.101 30.845 1.00 97.06 225 ALA A O 1
ATOM 1746 N N . PHE A 1 226 ? -3.666 31.288 32.075 1.00 98.06 226 PHE A N 1
ATOM 1747 C CA . PHE A 1 226 ? -3.295 30.232 33.024 1.00 98.06 226 PHE A CA 1
ATOM 1748 C C . PHE A 1 226 ? -3.073 28.889 32.315 1.00 98.06 226 PHE A C 1
ATOM 1750 O O . PHE A 1 226 ? -2.029 28.259 32.490 1.00 98.06 226 PHE A O 1
ATOM 1757 N N . CYS A 1 227 ? -4.032 28.473 31.480 1.00 97.31 227 CYS A N 1
ATOM 1758 C CA . CYS A 1 227 ? -3.940 27.224 30.725 1.00 97.31 227 CYS A CA 1
ATOM 1759 C C . CYS A 1 227 ? -2.713 27.215 29.806 1.00 97.31 227 CYS A C 1
ATOM 1761 O O . CYS A 1 227 ? -1.995 26.222 29.761 1.00 97.31 227 CYS A O 1
ATOM 1763 N N . GLN A 1 228 ? -2.438 28.327 29.119 1.00 95.06 228 GLN A N 1
ATOM 1764 C CA . GLN A 1 228 ? -1.276 28.462 28.244 1.00 95.06 228 GLN A CA 1
ATOM 1765 C C . GLN A 1 228 ? 0.038 28.253 29.007 1.00 95.06 228 GLN A C 1
ATOM 1767 O O . GLN A 1 228 ? 0.865 27.459 28.567 1.00 95.06 228 GLN A O 1
ATOM 1772 N N . VAL A 1 229 ? 0.215 28.905 30.161 1.00 96.31 229 VAL A N 1
ATOM 1773 C CA . VAL A 1 229 ? 1.441 28.777 30.968 1.00 96.31 229 VAL A CA 1
ATOM 1774 C C . VAL A 1 229 ? 1.672 27.333 31.420 1.00 96.31 229 VAL A C 1
ATOM 1776 O O . VAL A 1 229 ? 2.800 26.838 31.352 1.00 96.31 229 VAL A O 1
ATOM 1779 N N . VAL A 1 230 ? 0.610 26.648 31.862 1.00 95.88 230 VAL A N 1
ATOM 1780 C CA . VAL A 1 230 ? 0.689 25.240 32.280 1.00 95.88 230 VAL A CA 1
ATOM 1781 C C . VAL A 1 230 ? 1.027 24.342 31.091 1.00 95.88 230 VAL A C 1
ATOM 1783 O O . VAL A 1 230 ? 1.987 23.581 31.165 1.00 95.88 230 VAL A O 1
ATOM 1786 N N . HIS A 1 231 ? 0.297 24.457 29.981 1.00 92.62 231 HIS A N 1
ATOM 1787 C CA . HIS A 1 231 ? 0.426 23.538 28.846 1.00 92.62 231 HIS A CA 1
ATOM 1788 C C . HIS A 1 231 ? 1.655 23.759 27.968 1.00 92.62 231 HIS A C 1
ATOM 1790 O O . HIS A 1 231 ? 2.071 22.824 27.288 1.00 92.62 231 HIS A O 1
ATOM 1796 N N . GLU A 1 232 ? 2.271 24.942 28.007 1.00 90.62 232 GLU A N 1
ATOM 1797 C CA . GLU A 1 232 ? 3.572 25.172 27.367 1.00 90.62 232 GLU A CA 1
ATOM 1798 C C . GLU A 1 232 ? 4.671 24.283 27.976 1.00 90.62 232 GLU A C 1
ATOM 1800 O O . GLU A 1 232 ? 5.589 23.865 27.274 1.00 90.62 232 GLU A O 1
ATOM 1805 N N . HIS A 1 233 ? 4.553 23.942 29.264 1.00 89.44 233 HIS A N 1
ATOM 1806 C CA . HIS A 1 233 ? 5.564 23.178 29.999 1.00 89.44 233 HIS A CA 1
ATOM 1807 C C . HIS A 1 233 ? 5.107 21.761 30.371 1.00 89.44 233 HIS A C 1
ATOM 1809 O O . HIS A 1 233 ? 5.935 20.863 30.514 1.00 89.44 233 HIS A O 1
ATOM 1815 N N . LEU A 1 234 ? 3.800 21.554 30.546 1.00 89.19 234 LEU A N 1
ATOM 1816 C CA . LEU A 1 234 ? 3.183 20.307 30.992 1.00 89.19 234 LEU A CA 1
ATOM 1817 C C . LEU A 1 234 ? 1.986 19.958 30.085 1.00 89.19 234 LEU A C 1
ATOM 1819 O O . LEU A 1 234 ? 0.829 20.137 30.472 1.00 89.19 234 LEU A O 1
ATOM 1823 N N . PRO A 1 235 ? 2.234 19.465 28.859 1.00 81.62 235 PRO A N 1
ATOM 1824 C CA . PRO A 1 235 ? 1.184 19.286 27.854 1.00 81.62 235 PRO A CA 1
ATOM 1825 C C . PRO A 1 235 ? 0.115 18.252 28.245 1.00 81.62 235 PRO A C 1
ATOM 1827 O O . PRO A 1 235 ? -1.008 18.336 27.753 1.00 81.62 235 PRO A O 1
ATOM 1830 N N . GLU A 1 236 ? 0.435 17.308 29.136 1.00 79.81 236 GLU A N 1
ATOM 1831 C CA . GLU A 1 236 ? -0.458 16.214 29.555 1.00 79.81 236 GLU A CA 1
ATOM 1832 C C . GLU A 1 236 ? -1.277 16.515 30.826 1.00 79.81 236 GLU A C 1
ATOM 1834 O O . GLU A 1 236 ? -2.170 15.742 31.178 1.00 79.81 236 GLU A O 1
ATOM 1839 N N . THR A 1 237 ? -1.000 17.620 31.525 1.00 86.62 237 THR A N 1
ATOM 1840 C CA . THR A 1 237 ? -1.661 17.952 32.797 1.00 86.62 237 THR A CA 1
ATOM 1841 C C . THR A 1 237 ? -3.135 18.295 32.587 1.00 86.62 237 THR A C 1
ATOM 1843 O O . THR A 1 237 ? -3.468 19.173 31.801 1.00 86.62 237 THR A O 1
ATOM 1846 N N . LYS A 1 238 ? -4.047 17.658 33.325 1.00 90.25 238 LYS A N 1
ATOM 1847 C CA . LYS A 1 238 ? -5.470 18.038 33.313 1.00 90.25 238 LYS A CA 1
ATOM 1848 C C . LYS A 1 238 ? -5.712 19.270 34.181 1.00 90.25 238 LYS A C 1
ATOM 1850 O O . LYS A 1 238 ? -5.176 19.356 35.280 1.00 90.25 238 LYS A O 1
ATOM 1855 N N . ILE A 1 239 ? -6.550 20.197 33.735 1.00 95.94 239 ILE A N 1
ATOM 1856 C CA . ILE A 1 239 ? -6.976 21.361 34.517 1.00 95.94 239 ILE A CA 1
ATOM 1857 C C . ILE A 1 239 ? -8.468 21.210 34.816 1.00 95.94 239 ILE A C 1
ATOM 1859 O O . ILE A 1 239 ? -9.295 21.206 33.911 1.00 95.94 239 ILE A O 1
ATOM 1863 N N . LEU A 1 240 ? -8.808 21.085 36.094 1.00 95.81 240 LEU A N 1
ATOM 1864 C CA . LEU A 1 240 ? -10.169 21.019 36.612 1.00 95.81 240 LEU A CA 1
ATOM 1865 C C . LEU A 1 240 ? -10.505 22.366 37.252 1.00 95.81 240 LEU A C 1
ATOM 1867 O O . LEU A 1 240 ? -10.100 22.653 38.379 1.00 95.81 240 LEU A O 1
ATOM 1871 N N . MET A 1 241 ? -11.221 23.217 36.526 1.00 97.31 241 MET A N 1
ATOM 1872 C CA . MET A 1 241 ? -11.702 24.485 37.058 1.00 97.31 241 MET A CA 1
ATOM 1873 C C . MET A 1 241 ? -13.019 24.263 37.803 1.00 97.31 241 MET A C 1
ATOM 1875 O O . MET A 1 241 ? -14.004 23.842 37.206 1.00 97.31 241 MET A O 1
ATOM 1879 N N . LEU A 1 242 ? -13.063 24.597 39.090 1.00 97.44 242 LEU A N 1
ATOM 1880 C CA . LEU A 1 242 ? -14.329 24.737 39.807 1.00 97.44 242 LEU A CA 1
ATOM 1881 C C . LEU A 1 242 ? -15.005 26.036 39.349 1.00 97.44 242 LEU A C 1
ATOM 1883 O O . LEU A 1 242 ? -14.358 27.090 39.348 1.00 97.44 242 LEU A O 1
ATOM 1887 N N . SER A 1 243 ? -16.280 25.963 38.960 1.00 97.12 243 SER A N 1
ATOM 1888 C CA . SER A 1 243 ? -17.043 27.143 38.542 1.00 97.12 243 SER A CA 1
ATOM 1889 C C . SER A 1 243 ? -17.086 28.196 39.663 1.00 97.12 243 SER A C 1
ATOM 1891 O O . SER A 1 243 ? -16.971 27.886 40.854 1.00 97.12 243 SER A O 1
ATOM 1893 N N . ILE A 1 244 ? -17.184 29.476 39.294 1.00 97.62 244 ILE A N 1
ATOM 1894 C CA . ILE A 1 244 ? -17.307 30.580 40.247 1.00 97.62 244 ILE A CA 1
ATOM 1895 C C . ILE A 1 244 ? -18.563 30.342 41.079 1.00 97.62 244 ILE A C 1
ATOM 1897 O O . ILE A 1 244 ? -19.662 30.221 40.539 1.00 97.62 244 ILE A O 1
ATOM 1901 N N . LYS A 1 245 ? -18.378 30.263 42.397 1.00 95.56 245 LYS A N 1
ATOM 1902 C CA . LYS A 1 245 ? -19.414 29.780 43.300 1.00 95.56 245 LYS A CA 1
ATOM 1903 C C . LYS A 1 245 ? -20.483 30.843 43.583 1.00 95.56 245 LYS A C 1
ATOM 1905 O O . LYS A 1 245 ? -20.127 31.990 43.884 1.00 95.56 245 LYS A O 1
ATOM 1910 N N . PRO A 1 246 ? -21.767 30.466 43.647 1.00 95.06 246 PRO A N 1
ATOM 1911 C CA . PRO A 1 246 ? -22.801 31.356 44.146 1.00 95.06 246 PRO A CA 1
ATOM 1912 C C . PRO A 1 246 ? -22.628 31.499 45.665 1.00 95.06 246 PRO A C 1
ATOM 1914 O O . PRO A 1 246 ? -22.679 30.514 46.394 1.00 95.06 246 PRO A O 1
ATOM 1917 N N . SER A 1 247 ? -22.376 32.709 46.171 1.00 95.19 247 SER A N 1
ATOM 1918 C CA . SER A 1 247 ? -22.221 32.942 47.619 1.00 95.19 247 SER A CA 1
ATOM 1919 C C . SER A 1 247 ? -23.127 34.061 48.117 1.00 95.19 247 SER A C 1
ATOM 1921 O O . SER A 1 247 ? -23.271 35.053 47.401 1.00 95.19 247 SER A O 1
ATOM 1923 N N . PRO A 1 248 ? -23.714 33.962 49.330 1.00 95.81 248 PRO A N 1
ATOM 1924 C CA . PRO A 1 248 ? -24.678 34.961 49.788 1.00 95.81 248 PRO A CA 1
ATOM 1925 C C . PRO A 1 248 ? -24.082 36.374 49.846 1.00 95.81 248 PRO A C 1
ATOM 1927 O O . PRO A 1 248 ? -24.738 37.339 49.466 1.00 95.81 248 PRO A O 1
ATOM 1930 N N . SER A 1 249 ? -22.805 36.508 50.228 1.00 95.00 249 SER A N 1
ATOM 1931 C CA . SER A 1 249 ? -22.103 37.805 50.247 1.00 95.00 249 SER A CA 1
ATOM 1932 C C . SER A 1 249 ? -21.864 38.430 48.864 1.00 95.00 249 SER A C 1
ATOM 1934 O O . SER A 1 249 ? -21.546 39.618 48.784 1.00 95.00 249 SER A O 1
ATOM 1936 N N . ARG A 1 250 ? -22.002 37.656 47.778 1.00 94.38 250 ARG A N 1
ATOM 1937 C CA . ARG A 1 250 ? -21.793 38.094 46.386 1.00 94.38 250 ARG A CA 1
ATOM 1938 C C . ARG A 1 250 ? -23.003 37.841 45.489 1.00 94.38 250 ARG A C 1
ATOM 1940 O O . ARG A 1 250 ? -22.891 37.937 44.273 1.00 94.38 250 ARG A O 1
ATOM 1947 N N . TRP A 1 251 ? -24.167 37.568 46.073 1.00 95.25 251 TRP A N 1
ATOM 1948 C CA . TRP A 1 251 ? -25.365 37.185 45.326 1.00 95.25 251 TRP A CA 1
ATOM 1949 C C . TRP A 1 251 ? -25.818 38.245 44.315 1.00 95.25 251 TRP A C 1
ATOM 1951 O O . TRP A 1 251 ? -26.280 37.913 43.231 1.00 95.25 251 TRP A O 1
ATOM 1961 N N . SER A 1 252 ? -25.588 39.528 44.604 1.00 95.50 252 SER A N 1
ATOM 1962 C CA . SER A 1 252 ? -25.867 40.625 43.668 1.00 95.50 252 SER A CA 1
ATOM 1963 C C . SER A 1 252 ? -25.028 40.599 42.381 1.00 95.50 252 SER A C 1
ATOM 1965 O O . SER A 1 252 ? -25.309 41.375 41.471 1.00 95.50 252 SER A O 1
ATOM 1967 N N . MET A 1 253 ? -24.006 39.742 42.298 1.00 96.19 253 MET A N 1
ATOM 1968 C CA . MET A 1 253 ? -23.094 39.602 41.157 1.00 96.19 253 MET A CA 1
ATOM 1969 C C . MET A 1 253 ? -23.293 38.283 40.393 1.00 96.19 253 MET A C 1
ATOM 1971 O O . MET A 1 253 ? -22.519 37.993 39.482 1.00 96.19 253 MET A O 1
ATOM 1975 N N . ILE A 1 254 ? -24.297 37.476 40.755 1.00 95.38 254 ILE A N 1
ATOM 1976 C CA . ILE A 1 254 ? -24.453 36.099 40.263 1.00 95.38 254 ILE A CA 1
ATOM 1977 C C . ILE A 1 254 ? -24.559 35.994 38.738 1.00 95.38 254 ILE A C 1
ATOM 1979 O O . ILE A 1 254 ? -24.000 35.072 38.156 1.00 95.38 254 ILE A O 1
ATOM 1983 N N . GLU A 1 255 ? -25.212 36.948 38.074 1.00 96.94 255 GLU A N 1
ATOM 1984 C CA . GLU A 1 255 ? -25.377 36.912 36.615 1.00 96.94 255 GLU A CA 1
ATOM 1985 C C . GLU A 1 255 ? -24.031 37.013 35.885 1.00 96.94 255 GLU A C 1
ATOM 1987 O O . GLU A 1 255 ? -23.765 36.247 34.963 1.00 96.94 255 GLU A O 1
ATOM 1992 N N . GLU A 1 256 ? -23.125 37.869 36.362 1.00 97.38 256 GLU A N 1
ATOM 1993 C CA . GLU A 1 256 ? -21.777 37.987 35.797 1.00 97.38 256 GLU A CA 1
ATOM 1994 C C . GLU A 1 256 ? -20.929 36.736 36.098 1.00 97.38 256 GLU A C 1
ATOM 1996 O O . GLU A 1 256 ? -20.144 36.283 35.265 1.00 97.38 256 GLU A O 1
ATOM 2001 N N . GLN A 1 257 ? -21.106 36.134 37.281 1.00 97.75 257 GLN A N 1
ATOM 2002 C CA . GLN A 1 257 ? -20.436 34.880 37.646 1.00 97.75 257 GLN A CA 1
ATOM 2003 C C . GLN A 1 257 ? -20.900 33.715 36.759 1.00 97.75 257 GLN A C 1
ATOM 2005 O O . GLN A 1 257 ? -20.070 32.949 36.265 1.00 97.75 257 GLN A O 1
ATOM 2010 N N . ARG A 1 258 ? -22.212 33.599 36.520 1.00 97.44 258 ARG A N 1
ATOM 2011 C CA . ARG A 1 258 ? -22.801 32.600 35.619 1.00 97.44 258 ARG A CA 1
ATOM 2012 C C . ARG A 1 258 ? -22.337 32.800 34.183 1.00 97.44 258 ARG A C 1
ATOM 2014 O O . ARG A 1 258 ? -22.010 31.817 33.521 1.00 97.44 258 ARG A O 1
ATOM 2021 N N . GLU A 1 259 ? -22.231 34.044 33.723 1.00 97.38 259 GLU A N 1
ATOM 2022 C CA . GLU A 1 259 ? -21.715 34.336 32.385 1.00 97.38 259 GLU A CA 1
ATOM 2023 C C . GLU A 1 259 ? -20.236 33.946 32.241 1.00 97.38 259 GLU A C 1
ATOM 2025 O O . GLU A 1 259 ? -19.857 33.283 31.272 1.00 97.38 259 GLU A O 1
ATOM 2030 N N . ALA A 1 260 ? -19.401 34.240 33.243 1.00 97.12 260 ALA A N 1
ATOM 2031 C CA . ALA A 1 260 ? -18.009 33.790 33.265 1.00 97.12 260 ALA A CA 1
ATOM 2032 C C . ALA A 1 260 ? -17.898 32.254 33.262 1.00 97.12 260 ALA A C 1
ATOM 2034 O O . ALA A 1 260 ? -17.083 31.694 32.526 1.00 97.12 260 ALA A O 1
ATOM 2035 N N . ASN A 1 261 ? -18.752 31.563 34.025 1.00 97.50 261 ASN A N 1
ATOM 2036 C CA . ASN A 1 261 ? -18.821 30.099 34.050 1.00 97.50 261 ASN A CA 1
ATOM 2037 C C . ASN A 1 261 ? -19.250 29.514 32.696 1.00 97.50 261 ASN A C 1
ATOM 2039 O O . ASN A 1 261 ? -18.663 28.528 32.233 1.00 97.50 261 ASN A O 1
ATOM 2043 N N . ARG A 1 262 ? -20.231 30.135 32.028 1.00 97.81 262 ARG A N 1
ATOM 2044 C CA . ARG A 1 262 ? -20.691 29.748 30.687 1.00 97.81 262 ARG A CA 1
ATOM 2045 C C . ARG A 1 262 ? -19.562 29.876 29.666 1.00 97.81 262 ARG A C 1
ATOM 2047 O O . ARG A 1 262 ? -19.260 28.906 28.971 1.00 97.81 262 ARG A O 1
ATOM 2054 N N . LEU A 1 263 ? -18.894 31.029 29.623 1.00 95.12 263 LEU A N 1
ATOM 2055 C CA . LEU A 1 263 ? -17.773 31.287 28.714 1.00 95.12 263 LEU A CA 1
ATOM 2056 C C . LEU A 1 263 ? -16.567 30.372 28.993 1.00 95.12 263 LEU A C 1
ATOM 2058 O O . LEU A 1 263 ? -15.920 29.898 28.056 1.00 95.12 263 LEU A O 1
ATOM 2062 N N . ALA A 1 264 ? -16.274 30.073 30.263 1.00 94.06 264 ALA A N 1
ATOM 2063 C CA . ALA A 1 264 ? -15.237 29.109 30.633 1.00 94.06 264 ALA A CA 1
ATOM 2064 C C . ALA A 1 264 ? -15.583 27.692 30.145 1.00 94.06 264 ALA A C 1
ATOM 2066 O O . ALA A 1 264 ? -14.719 26.991 29.621 1.00 94.06 264 ALA A O 1
ATOM 2067 N N . THR A 1 265 ? -16.853 27.290 30.257 1.00 85.06 265 THR A N 1
ATOM 2068 C CA . THR A 1 265 ? -17.350 25.993 29.767 1.00 85.06 265 THR A CA 1
ATOM 2069 C C . THR A 1 265 ? -17.274 25.902 28.241 1.00 85.06 265 THR A C 1
ATOM 2071 O O . THR A 1 265 ? -16.884 24.869 27.697 1.00 85.06 265 THR A O 1
ATOM 2074 N N . GLU A 1 266 ? -17.595 26.982 27.526 1.00 82.00 266 GLU A N 1
ATOM 2075 C CA . GLU A 1 266 ? -17.433 27.051 26.069 1.00 82.00 266 GLU A CA 1
ATOM 2076 C C . GLU A 1 266 ? -15.971 26.950 25.649 1.00 82.00 266 GLU A C 1
ATOM 2078 O O . GLU A 1 266 ? -15.655 26.210 24.720 1.00 82.00 266 GLU A O 1
ATOM 2083 N N . PHE A 1 267 ? -15.067 27.625 26.362 1.00 93.56 267 PHE A N 1
ATOM 2084 C CA . PHE A 1 267 ? -13.637 27.475 26.124 1.00 93.56 267 PHE A CA 1
ATOM 2085 C C . PHE A 1 267 ? -13.165 26.040 26.393 1.00 93.56 267 PHE A C 1
ATOM 2087 O O . PHE A 1 267 ? -12.472 25.472 25.549 1.00 93.56 267 PHE A O 1
ATOM 2094 N N . ALA A 1 268 ? -13.592 25.419 27.496 1.00 79.50 268 ALA A N 1
ATOM 2095 C CA . ALA A 1 268 ? -13.244 24.039 27.825 1.00 79.50 268 ALA A CA 1
ATOM 2096 C C . ALA A 1 268 ? -13.592 23.062 26.688 1.00 79.50 268 ALA A C 1
ATOM 2098 O O . ALA A 1 268 ? -12.749 22.244 26.329 1.00 79.50 268 ALA A O 1
ATOM 2099 N N . ARG A 1 269 ? -14.753 23.223 26.028 1.00 76.56 269 ARG A N 1
ATOM 2100 C CA . ARG A 1 269 ? -15.175 22.410 24.862 1.00 76.56 269 ARG A CA 1
ATOM 2101 C C . ARG A 1 269 ? -14.247 22.507 23.646 1.00 76.56 269 ARG A C 1
ATOM 2103 O O . ARG A 1 269 ? -14.282 21.628 22.793 1.00 76.56 269 ARG A O 1
ATOM 2110 N N . THR A 1 270 ? -13.433 23.557 23.548 1.00 77.44 270 THR A N 1
ATOM 2111 C CA . THR A 1 270 ? -12.447 23.728 22.463 1.00 77.44 270 THR A CA 1
ATOM 2112 C C . THR A 1 270 ? -11.099 23.066 22.765 1.00 77.44 270 THR A C 1
ATOM 2114 O O . THR A 1 270 ? -10.183 23.121 21.946 1.00 77.44 270 THR A O 1
ATOM 2117 N N . THR A 1 271 ? -10.960 22.442 23.937 1.00 75.50 271 THR A N 1
ATOM 2118 C CA . THR A 1 271 ? -9.711 21.848 24.425 1.00 75.50 271 THR A CA 1
ATOM 2119 C C . THR A 1 271 ? -9.956 20.434 24.952 1.00 75.50 271 THR A C 1
ATOM 2121 O O . THR A 1 271 ? -11.079 20.067 25.277 1.00 75.50 271 THR A O 1
ATOM 2124 N N . ASN A 1 272 ? -8.904 19.625 25.067 1.00 73.88 272 ASN A N 1
ATOM 2125 C CA . ASN A 1 272 ? -8.975 18.282 25.658 1.00 73.88 272 ASN A CA 1
ATOM 2126 C C . ASN A 1 272 ? -8.355 18.210 27.066 1.00 73.88 272 ASN A C 1
ATOM 2128 O O . ASN A 1 272 ? -8.248 17.121 27.640 1.00 73.88 272 ASN A O 1
ATOM 2132 N N . TYR A 1 273 ? -7.905 19.343 27.608 1.00 81.81 273 TYR A N 1
ATOM 2133 C CA . TYR A 1 273 ? -7.158 19.419 28.860 1.00 81.81 273 TYR A CA 1
ATOM 2134 C C . TYR A 1 273 ? -7.876 20.183 29.976 1.00 81.81 273 TYR A C 1
ATOM 2136 O O . TYR A 1 273 ? -7.600 19.906 31.140 1.00 81.81 273 TYR A O 1
ATOM 2144 N N . LEU A 1 274 ? -8.797 21.097 29.650 1.00 92.62 274 LEU A N 1
ATOM 2145 C CA . LEU A 1 274 ? -9.580 21.863 30.619 1.00 92.62 274 LEU A CA 1
ATOM 2146 C C . LEU A 1 274 ? -10.976 21.249 30.779 1.00 92.62 274 LEU A C 1
ATOM 2148 O O . LEU A 1 274 ? -11.679 21.035 29.795 1.00 92.62 274 LEU A O 1
ATOM 2152 N N . GLN A 1 275 ? -11.400 21.038 32.021 1.00 89.56 275 GLN A N 1
ATOM 2153 C CA . GLN A 1 275 ? -12.773 20.701 32.393 1.00 89.56 275 GLN A CA 1
ATOM 2154 C C . GLN A 1 275 ? -13.283 21.736 33.396 1.00 89.56 275 GLN A C 1
ATOM 2156 O O . GLN A 1 275 ? -12.577 22.085 34.342 1.00 89.56 275 GLN A O 1
ATOM 2161 N N . VAL A 1 276 ? -14.512 22.217 33.201 1.00 93.94 276 VAL A N 1
ATOM 2162 C CA . VAL A 1 276 ? -15.213 23.062 34.178 1.00 93.94 276 VAL A CA 1
ATOM 2163 C C . VAL A 1 276 ? -16.188 22.185 34.956 1.00 93.94 276 VAL A C 1
ATOM 2165 O O . VAL A 1 276 ? -17.038 21.529 34.359 1.00 93.94 276 VAL A O 1
ATOM 2168 N N . ILE A 1 277 ? -16.046 22.164 36.278 1.00 92.88 277 ILE A N 1
ATOM 2169 C CA . ILE A 1 277 ? -16.906 21.429 37.206 1.00 92.88 277 ILE A CA 1
ATOM 2170 C C . ILE A 1 277 ? -17.861 22.437 37.830 1.00 92.88 277 ILE A C 1
ATOM 2172 O O . ILE A 1 277 ? -17.436 23.334 38.564 1.00 92.88 277 ILE A O 1
ATOM 2176 N N . ASP A 1 278 ? -19.148 22.301 37.520 1.00 93.75 278 ASP A N 1
ATOM 2177 C CA . ASP A 1 278 ? -20.150 23.238 38.005 1.00 93.75 278 ASP A CA 1
ATOM 2178 C C . ASP A 1 278 ? -20.531 22.963 39.464 1.00 93.75 278 ASP A C 1
ATOM 2180 O O . ASP A 1 278 ? -21.127 21.935 39.790 1.00 93.75 278 ASP A O 1
ATOM 2184 N N . VAL A 1 279 ? -20.178 23.894 40.352 1.00 96.00 279 VAL A N 1
ATOM 2185 C CA . VAL A 1 279 ? -20.463 23.796 41.787 1.00 96.00 279 VAL A CA 1
ATOM 2186 C C . VAL A 1 279 ? -21.821 24.380 42.168 1.00 96.00 279 VAL A C 1
ATOM 2188 O O . VAL A 1 279 ? -22.290 24.121 43.274 1.00 96.00 279 VAL A O 1
ATOM 2191 N N . GLU A 1 280 ? -22.471 25.157 41.296 1.00 93.38 280 GLU A N 1
ATOM 2192 C CA . GLU A 1 280 ? -23.730 25.836 41.622 1.00 93.38 280 GLU A CA 1
ATOM 2193 C C . GLU A 1 280 ? -24.833 24.862 42.088 1.00 93.38 280 GLU A C 1
ATOM 2195 O O . GLU A 1 280 ? -25.372 25.080 43.177 1.00 93.38 280 GLU A O 1
ATOM 2200 N N . PRO A 1 281 ? -25.119 23.734 41.403 1.00 93.00 281 PRO A N 1
ATOM 2201 C CA . PRO A 1 281 ? -26.213 22.837 41.786 1.00 93.00 281 PRO A CA 1
ATOM 2202 C C . PRO A 1 281 ? -26.114 22.278 43.210 1.00 93.00 281 PRO A C 1
ATOM 2204 O O . PRO A 1 281 ? -27.134 22.068 43.864 1.00 93.00 281 PRO A O 1
ATOM 2207 N N . VAL A 1 282 ? -24.895 22.053 43.718 1.00 93.19 282 VAL A N 1
ATOM 2208 C CA . VAL A 1 282 ? -24.678 21.512 45.074 1.00 93.19 282 VAL A CA 1
ATOM 2209 C C . VAL A 1 282 ? -24.694 22.592 46.162 1.00 93.19 282 VAL A C 1
ATOM 2211 O O . VAL A 1 282 ? -24.648 22.270 47.355 1.00 93.19 282 VAL A O 1
ATOM 2214 N N . MET A 1 283 ? -24.773 23.864 45.760 1.00 93.50 283 MET A N 1
ATOM 2215 C CA . MET A 1 283 ? -24.695 25.032 46.637 1.00 93.50 283 MET A CA 1
ATOM 2216 C C . MET A 1 283 ? -26.023 25.762 46.844 1.00 93.50 283 MET A C 1
ATOM 2218 O O . MET A 1 283 ? -26.134 26.571 47.767 1.00 93.50 283 MET A O 1
ATOM 2222 N N . MET A 1 284 ? -27.033 25.475 46.024 1.00 94.38 284 MET A N 1
ATOM 2223 C CA . MET A 1 284 ? -28.337 26.129 46.110 1.00 94.38 284 MET A CA 1
ATOM 2224 C C . MET A 1 284 ? -29.239 25.494 47.177 1.00 94.38 284 MET A C 1
ATOM 2226 O O . MET A 1 284 ? -29.328 24.272 47.316 1.00 94.38 284 MET A O 1
ATOM 2230 N N . GLY A 1 285 ? -29.945 26.340 47.923 1.00 88.88 285 GLY A N 1
ATOM 2231 C CA . GLY A 1 285 ? -31.032 25.965 48.816 1.00 88.88 285 GLY A CA 1
ATOM 2232 C C . GLY A 1 285 ? -32.367 25.819 48.078 1.00 88.88 285 GLY A C 1
ATOM 2233 O O . GLY A 1 285 ? -32.531 26.205 46.920 1.00 88.88 285 GLY A O 1
ATOM 2234 N N . LYS A 1 286 ? -33.381 25.294 48.776 1.00 86.44 286 LYS A N 1
ATOM 2235 C CA . LYS A 1 286 ? -34.736 25.085 48.217 1.00 86.44 286 LYS A CA 1
ATOM 2236 C C . LYS A 1 286 ? -35.447 26.379 47.794 1.00 86.44 286 LYS A C 1
ATOM 2238 O O . LYS A 1 286 ? -36.434 26.317 47.073 1.00 86.44 286 LYS A O 1
ATOM 2243 N N . ASN A 1 287 ? -34.975 27.527 48.273 1.00 87.56 287 ASN A N 1
ATOM 2244 C CA . ASN A 1 287 ? -35.497 28.855 47.956 1.00 87.56 287 ASN A CA 1
ATOM 2245 C C . ASN A 1 287 ? -34.893 29.458 46.674 1.00 87.56 287 ASN A C 1
ATOM 2247 O O . ASN A 1 287 ? -35.260 30.574 46.322 1.00 87.56 287 ASN A O 1
ATOM 2251 N N . GLY A 1 288 ? -33.986 28.754 45.987 1.00 88.69 288 GLY A N 1
ATOM 2252 C CA . GLY A 1 288 ? -33.318 29.274 44.791 1.00 88.69 288 GLY A CA 1
ATOM 2253 C C . GLY A 1 288 ? -32.201 30.280 45.084 1.00 88.69 288 GLY A C 1
ATOM 2254 O O . GLY A 1 288 ? -31.721 30.928 44.159 1.00 88.69 288 GLY A O 1
ATOM 2255 N N . GLU A 1 289 ? -31.763 30.389 46.342 1.00 93.44 289 GLU A N 1
ATOM 2256 C CA . GLU A 1 289 ? -30.601 31.175 46.777 1.00 93.44 289 GLU A CA 1
ATOM 2257 C C . GLU A 1 289 ? -29.520 30.246 47.362 1.00 93.44 289 GLU A C 1
ATOM 2259 O O . GLU A 1 289 ? -29.822 29.090 47.672 1.00 93.44 289 GLU A O 1
ATOM 2264 N N . PRO A 1 290 ? -28.264 30.697 47.530 1.00 94.69 290 PRO A N 1
ATOM 2265 C CA . PRO A 1 290 ? -27.208 29.860 48.095 1.00 94.69 290 PRO A CA 1
ATOM 2266 C C . PRO A 1 290 ? -27.528 29.462 49.540 1.00 94.69 290 PRO A C 1
ATOM 2268 O O . PRO A 1 290 ? -27.908 30.310 50.348 1.00 94.69 290 PRO A O 1
ATOM 2271 N N . ASP A 1 291 ? -27.342 28.187 49.883 1.00 95.69 291 ASP A N 1
ATOM 2272 C CA . ASP A 1 291 ? -27.596 27.677 51.234 1.00 95.69 291 ASP A CA 1
ATOM 2273 C C . ASP A 1 291 ? -26.578 28.279 52.230 1.00 95.69 291 ASP A C 1
ATOM 2275 O O . ASP A 1 291 ? -25.381 27.976 52.146 1.00 95.69 291 ASP A O 1
ATOM 2279 N N . PRO A 1 292 ? -27.004 29.130 53.189 1.00 94.06 292 PRO A N 1
ATOM 2280 C CA . PRO A 1 292 ? -26.088 29.811 54.101 1.00 94.06 292 PRO A CA 1
ATOM 2281 C C . PRO A 1 292 ? -25.344 28.844 55.033 1.00 94.06 292 PRO A C 1
ATOM 2283 O O . PRO A 1 292 ? -24.281 29.203 55.536 1.00 94.06 292 PRO A O 1
ATOM 2286 N N . ALA A 1 293 ? -25.843 27.616 55.240 1.00 94.94 293 ALA A N 1
ATOM 2287 C CA . ALA A 1 293 ? -25.152 26.603 56.043 1.00 94.94 293 ALA A CA 1
ATOM 2288 C C . ALA A 1 293 ? -23.832 26.127 55.401 1.00 94.94 293 ALA A C 1
ATOM 2290 O O . ALA A 1 293 ? -22.956 25.589 56.087 1.00 94.94 293 ALA A O 1
ATOM 2291 N N . LEU A 1 294 ? -23.655 26.359 54.096 1.00 96.06 294 LEU A N 1
ATOM 2292 C CA . LEU A 1 294 ? -22.449 25.994 53.345 1.00 96.06 294 LEU A CA 1
ATOM 2293 C C . LEU A 1 294 ? -21.310 27.002 53.492 1.00 96.06 294 LEU A C 1
ATOM 2295 O O . LEU A 1 294 ? -20.223 26.776 52.957 1.00 96.06 294 LEU A O 1
ATOM 2299 N N . PHE A 1 295 ? -21.531 28.093 54.226 1.00 96.88 295 PHE A N 1
ATOM 2300 C CA . PHE A 1 295 ? -20.566 29.169 54.405 1.00 96.88 295 PHE A CA 1
ATOM 2301 C C . PHE A 1 295 ? -20.264 29.413 55.880 1.00 96.88 295 PHE A C 1
ATOM 2303 O O . PHE A 1 295 ? -21.079 29.159 56.767 1.00 96.88 295 PHE A O 1
ATOM 2310 N N . VAL A 1 296 ? -19.067 29.924 56.160 1.00 95.12 296 VAL A N 1
ATOM 2311 C CA . VAL A 1 296 ? -18.740 30.457 57.488 1.00 95.12 296 VAL A CA 1
ATOM 2312 C C . VAL A 1 296 ? -19.391 31.831 57.685 1.00 95.12 296 VAL A C 1
ATOM 2314 O O . VAL A 1 296 ? -20.069 32.357 56.807 1.00 95.12 296 VAL A O 1
ATOM 2317 N N . LYS A 1 297 ? -19.171 32.451 58.851 1.00 94.25 297 LYS A N 1
ATOM 2318 C CA . LYS A 1 297 ? -19.824 33.706 59.268 1.00 94.25 297 LYS A CA 1
ATOM 2319 C C . LYS A 1 297 ? -19.712 34.867 58.263 1.00 94.25 297 LYS A C 1
ATOM 2321 O O . LYS A 1 297 ? -20.546 35.765 58.297 1.00 94.25 297 LYS A O 1
ATOM 2326 N N . ASP A 1 298 ? -18.698 34.877 57.398 1.00 94.38 298 ASP A N 1
ATOM 2327 C CA . ASP A 1 298 ? -18.524 35.914 56.373 1.00 94.38 298 ASP A CA 1
ATOM 2328 C C . ASP A 1 298 ? -19.401 35.728 55.126 1.00 94.38 298 ASP A C 1
ATOM 2330 O O . ASP A 1 298 ? -19.402 36.595 54.251 1.00 94.38 298 ASP A O 1
ATOM 2334 N N . MET A 1 299 ? -20.148 34.622 55.046 1.00 96.00 299 MET A N 1
ATOM 2335 C CA . MET A 1 299 ? -21.016 34.269 53.922 1.00 96.00 299 MET A CA 1
ATOM 2336 C C . MET A 1 299 ? -20.282 34.240 52.574 1.00 96.00 299 MET A C 1
ATOM 2338 O O . MET A 1 299 ? -20.876 34.473 51.515 1.00 96.00 299 MET A O 1
ATOM 2342 N N . LEU A 1 300 ? -18.970 33.997 52.611 1.00 94.06 300 LEU A N 1
ATOM 2343 C CA . LEU A 1 300 ? -18.101 33.966 51.446 1.00 94.06 300 LEU A CA 1
ATOM 2344 C C . LEU A 1 300 ? -17.268 32.690 51.386 1.00 94.06 300 LEU A C 1
ATOM 2346 O O . LEU A 1 300 ? -17.219 32.061 50.328 1.00 94.06 300 LEU A O 1
ATOM 2350 N N . HIS A 1 301 ? -16.595 32.327 52.476 1.00 95.62 301 HIS A N 1
ATOM 2351 C CA . HIS A 1 301 ? -15.755 31.132 52.530 1.00 95.62 301 HIS A CA 1
ATOM 2352 C C . HIS A 1 301 ? -16.566 29.917 52.982 1.00 95.62 301 HIS A C 1
ATOM 2354 O O . HIS A 1 301 ? -17.544 30.045 53.716 1.00 95.62 301 HIS A O 1
ATOM 2360 N N . MET A 1 302 ? -16.159 28.736 52.522 1.00 96.06 302 MET A N 1
ATOM 2361 C CA . MET A 1 302 ? -16.909 27.499 52.734 1.00 96.06 302 MET A CA 1
ATOM 2362 C C . MET A 1 302 ? -16.843 27.052 54.198 1.00 96.06 302 MET A C 1
ATOM 2364 O O . MET A 1 302 ? -15.789 27.140 54.834 1.00 96.06 302 MET A O 1
ATOM 2368 N N . SER A 1 303 ? -17.965 26.555 54.718 1.00 96.81 303 SER A N 1
ATOM 2369 C CA . SER A 1 303 ? -18.008 25.783 55.963 1.00 96.81 303 SER A CA 1
ATOM 2370 C C . SER A 1 303 ? -17.467 24.363 55.738 1.00 96.81 303 SER A C 1
ATOM 2372 O O . SER A 1 303 ? -17.167 23.966 54.610 1.00 96.81 303 SER A O 1
ATOM 2374 N N . GLU A 1 304 ? -17.354 23.572 56.807 1.00 94.62 304 GLU A N 1
ATOM 2375 C CA . GLU A 1 304 ? -16.985 22.153 56.699 1.00 94.62 304 GLU A CA 1
ATOM 2376 C C . GLU A 1 304 ? -17.970 21.369 55.815 1.00 94.62 304 GLU A C 1
ATOM 2378 O O . GLU A 1 304 ? -17.543 20.623 54.938 1.00 94.62 304 GLU A O 1
ATOM 2383 N N . GLU A 1 305 ? -19.273 21.605 55.980 1.00 94.88 305 GLU A N 1
ATOM 2384 C CA . GLU A 1 305 ? -20.324 21.014 55.140 1.00 94.88 305 GLU A CA 1
ATOM 2385 C C . GLU A 1 305 ? -20.199 21.474 53.679 1.00 94.88 305 GLU A C 1
ATOM 2387 O O . GLU A 1 305 ? -20.307 20.676 52.748 1.00 94.88 305 GLU A O 1
ATOM 2392 N N . GLY A 1 306 ? -19.895 22.756 53.462 1.00 95.38 306 GLY A N 1
ATOM 2393 C CA . GLY A 1 306 ? -19.647 23.290 52.129 1.00 95.38 306 GLY A CA 1
ATOM 2394 C C . GLY A 1 306 ? -18.494 22.576 51.411 1.00 95.38 306 GLY A C 1
ATOM 2395 O O . GLY A 1 306 ? -18.647 22.132 50.269 1.00 95.38 306 GLY A O 1
ATOM 2396 N N . TYR A 1 307 ? -17.355 22.405 52.089 1.00 97.38 307 TYR A N 1
ATOM 2397 C CA . TYR A 1 307 ? -16.234 21.636 51.542 1.00 97.38 307 TYR A CA 1
ATOM 2398 C C . TYR A 1 307 ? -16.558 20.150 51.386 1.00 97.38 307 TYR A C 1
ATOM 2400 O O . TYR A 1 307 ? -16.068 19.540 50.437 1.00 97.38 307 TYR A O 1
ATOM 2408 N N . ALA A 1 308 ? -17.386 19.554 52.247 1.00 93.69 308 ALA A N 1
ATOM 2409 C CA . ALA A 1 308 ? -17.809 18.163 52.094 1.00 93.69 308 ALA A CA 1
ATOM 2410 C C . ALA A 1 308 ? -18.585 17.948 50.781 1.00 93.69 308 ALA A C 1
ATOM 2412 O O . ALA A 1 308 ? -18.301 16.993 50.053 1.00 93.69 308 ALA A O 1
ATOM 2413 N N . ARG A 1 309 ? -19.483 18.874 50.411 1.00 94.12 309 ARG A N 1
ATOM 2414 C CA . ARG A 1 309 ? -20.206 18.817 49.126 1.00 94.12 309 ARG A CA 1
ATOM 2415 C C . ARG A 1 309 ? -19.281 18.983 47.927 1.00 94.12 309 ARG A C 1
ATOM 2417 O O . ARG A 1 309 ? -19.365 18.206 46.979 1.00 94.12 309 ARG A O 1
ATOM 2424 N N . TRP A 1 310 ? -18.362 19.945 47.984 1.00 95.38 310 TRP A N 1
ATOM 2425 C CA . TRP A 1 310 ? -17.354 20.115 46.934 1.00 95.38 310 TRP A CA 1
ATOM 2426 C C . TRP A 1 310 ? -16.422 18.910 46.826 1.00 95.38 310 TRP A C 1
ATOM 2428 O O . TRP A 1 310 ? -16.074 18.504 45.724 1.00 95.38 310 TRP A O 1
ATOM 2438 N N . THR A 1 311 ? -16.057 18.296 47.951 1.00 92.25 311 THR A N 1
ATOM 2439 C CA . THR A 1 311 ? -15.257 17.066 47.980 1.00 92.25 311 THR A CA 1
ATOM 2440 C C . THR A 1 311 ? -16.000 15.933 47.287 1.00 92.25 311 THR A C 1
ATOM 2442 O O . THR A 1 311 ? -15.426 15.273 46.427 1.00 92.25 311 THR A O 1
ATOM 2445 N N . ALA A 1 312 ? -17.275 15.717 47.623 1.00 85.69 312 ALA A N 1
ATOM 2446 C CA . ALA A 1 312 ? -18.100 14.682 47.005 1.00 85.69 312 ALA A CA 1
ATOM 2447 C C . ALA A 1 312 ? -18.260 14.896 45.492 1.00 85.69 312 ALA A C 1
ATOM 2449 O O . ALA A 1 312 ? -18.168 13.931 44.738 1.00 85.69 312 ALA A O 1
ATOM 2450 N N . LEU A 1 313 ? -18.432 16.150 45.062 1.00 87.56 313 LEU A N 1
ATOM 2451 C CA . LEU A 1 313 ? -18.510 16.529 43.652 1.00 87.56 313 LEU A CA 1
ATOM 2452 C C . LEU A 1 313 ? -17.179 16.310 42.921 1.00 87.56 313 LEU A C 1
ATOM 2454 O O . LEU A 1 313 ? -17.169 15.784 41.820 1.00 87.56 313 LEU A O 1
ATOM 2458 N N . LEU A 1 314 ? -16.056 16.691 43.533 1.00 87.31 314 LEU A N 1
ATOM 2459 C CA . LEU A 1 314 ? -14.741 16.703 42.891 1.00 87.31 314 LEU A CA 1
ATOM 2460 C C . LEU A 1 314 ? -14.049 15.327 42.891 1.00 87.31 314 LEU A C 1
ATOM 2462 O O . LEU A 1 314 ? -13.274 15.021 41.988 1.00 87.31 314 LEU A O 1
ATOM 2466 N N . LYS A 1 315 ? -14.315 14.477 43.891 1.00 82.06 315 LYS A N 1
ATOM 2467 C CA . LYS A 1 315 ? -13.635 13.182 44.081 1.00 82.06 315 LYS A CA 1
ATOM 2468 C C . LYS A 1 315 ? -13.730 12.229 42.873 1.00 82.06 315 LYS A C 1
ATOM 2470 O O . LYS A 1 315 ? -12.710 11.601 42.591 1.00 82.06 315 LYS A O 1
ATOM 2475 N N . PRO A 1 316 ? -14.859 12.114 42.143 1.00 74.25 316 PRO A N 1
ATOM 2476 C CA . PRO A 1 316 ? -14.930 11.334 40.904 1.00 74.25 316 PRO A CA 1
ATOM 2477 C C . PRO A 1 316 ? -13.978 11.841 39.815 1.00 74.25 316 PRO A C 1
ATOM 2479 O O . PRO A 1 316 ? -13.316 11.031 39.186 1.00 74.25 316 PRO A O 1
ATOM 2482 N N . HIS A 1 317 ? -13.826 13.161 39.668 1.00 75.69 317 HIS A N 1
ATOM 2483 C CA . HIS A 1 317 ? -12.942 13.770 38.665 1.00 75.69 317 HIS A CA 1
ATOM 2484 C C . HIS A 1 317 ? -11.447 13.660 39.011 1.00 75.69 317 HIS A C 1
ATOM 2486 O O . HIS A 1 317 ? -10.592 13.793 38.138 1.00 75.69 317 HIS A O 1
ATOM 2492 N N . LEU A 1 318 ? -11.120 13.465 40.295 1.00 74.44 318 LEU A N 1
ATOM 2493 C CA . LEU A 1 318 ? -9.743 13.320 40.787 1.00 74.44 318 LEU A CA 1
ATOM 2494 C C . LEU A 1 318 ? -9.278 11.877 40.913 1.00 74.44 318 LEU A C 1
ATOM 2496 O O . LEU A 1 318 ? -8.074 11.616 40.951 1.00 74.44 318 LEU A O 1
ATOM 2500 N N . ARG A 1 319 ? -10.217 10.936 41.005 1.00 61.72 319 ARG A N 1
ATOM 2501 C CA . ARG A 1 319 ? -9.909 9.540 40.730 1.00 61.72 319 ARG A CA 1
ATOM 2502 C C . ARG A 1 319 ? -9.634 9.474 39.240 1.00 61.72 319 ARG A C 1
ATOM 2504 O O . ARG A 1 319 ? -10.413 9.997 38.455 1.00 61.72 319 ARG A O 1
ATOM 2511 N N . GLU A 1 320 ? -8.507 8.886 38.856 1.00 47.75 320 GLU A N 1
ATOM 2512 C CA . GLU A 1 320 ? -8.286 8.532 37.461 1.00 47.75 320 GLU A CA 1
ATOM 2513 C C . GLU A 1 320 ? -9.496 7.692 37.020 1.00 47.75 320 GLU A C 1
ATOM 2515 O O . GLU A 1 320 ? -9.555 6.497 37.297 1.00 47.75 320 GLU A O 1
ATOM 2520 N N . ALA A 1 321 ? -10.468 8.303 36.337 1.00 43.41 321 ALA A N 1
ATOM 2521 C CA . ALA A 1 321 ? -11.400 7.595 35.476 1.00 43.41 321 ALA A CA 1
ATOM 2522 C C . ALA A 1 321 ? -10.596 7.145 34.249 1.00 43.41 321 ALA A C 1
ATOM 2524 O O . ALA A 1 321 ? -10.792 7.593 33.122 1.00 43.41 321 ALA A O 1
ATOM 2525 N N . THR A 1 322 ? -9.580 6.319 34.496 1.00 52.34 322 THR A N 1
ATOM 2526 C CA . THR A 1 322 ? -8.901 5.587 33.448 1.00 52.34 322 THR A CA 1
ATOM 2527 C C . THR A 1 322 ? -9.847 4.471 33.068 1.00 52.34 322 THR A C 1
ATOM 2529 O O . THR A 1 322 ? -10.333 3.721 33.918 1.00 52.34 322 THR A O 1
ATOM 2532 N N . ALA A 1 323 ? -10.154 4.388 31.774 1.00 57.66 323 ALA A N 1
ATOM 2533 C CA . ALA A 1 323 ? -10.869 3.238 31.268 1.00 57.66 323 ALA A CA 1
ATOM 2534 C C . ALA A 1 323 ? -10.178 1.976 31.782 1.00 57.66 323 ALA A C 1
ATOM 2536 O O . ALA A 1 323 ? -8.942 1.934 31.769 1.00 57.66 323 ALA A O 1
ATOM 2537 N N . PRO A 1 324 ? -10.929 0.974 32.256 1.00 69.62 324 PRO A N 1
ATOM 2538 C CA . PRO A 1 324 ? -10.301 -0.129 32.929 1.00 69.62 324 PRO A CA 1
ATOM 2539 C C . PRO A 1 324 ? -9.243 -0.782 32.051 1.00 69.62 324 PRO A C 1
ATOM 2541 O O . PRO A 1 324 ? -9.530 -1.200 30.922 1.00 69.62 324 PRO A O 1
ATOM 2544 N N . ARG A 1 325 ? -8.012 -0.824 32.559 1.00 80.88 325 ARG A N 1
ATOM 2545 C CA . ARG A 1 325 ? -6.885 -1.306 31.7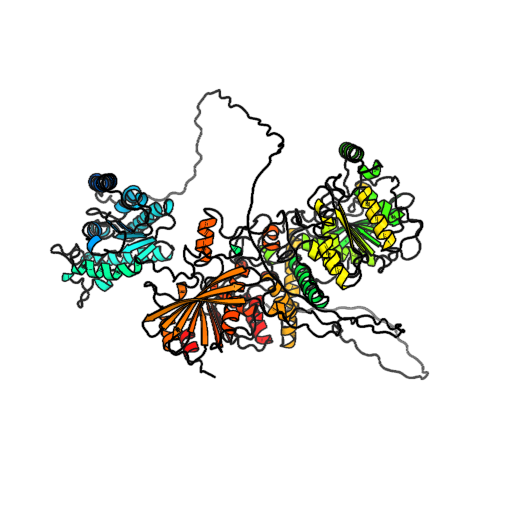70 1.00 80.88 325 ARG A CA 1
ATOM 2546 C C . ARG A 1 325 ? -6.977 -2.814 31.615 1.00 80.88 325 ARG A C 1
ATOM 2548 O O . ARG A 1 325 ? -7.178 -3.542 32.588 1.00 80.88 325 ARG A O 1
ATOM 2555 N N . VAL A 1 326 ? -6.830 -3.273 30.381 1.00 87.12 326 VAL A N 1
ATOM 2556 C CA . VAL A 1 326 ? -6.668 -4.692 30.062 1.00 87.12 326 VAL A CA 1
ATOM 2557 C C . VAL A 1 326 ? -5.231 -5.110 30.362 1.00 87.12 326 VAL A C 1
ATOM 2559 O O . VAL A 1 326 ? -5.009 -6.191 30.905 1.00 87.12 326 VAL A O 1
ATOM 2562 N N . PHE A 1 327 ? -4.264 -4.242 30.054 1.00 84.50 327 PHE A N 1
ATOM 2563 C CA . PHE A 1 327 ? -2.845 -4.491 30.271 1.00 84.50 327 PHE A CA 1
ATOM 2564 C C . PHE A 1 327 ? -2.319 -3.713 31.482 1.00 84.50 327 PHE A C 1
ATOM 2566 O O . PHE A 1 327 ? -2.629 -2.540 31.698 1.00 84.50 327 PHE A O 1
ATOM 2573 N N . THR A 1 328 ? -1.484 -4.375 32.279 1.00 79.25 328 THR A N 1
ATOM 2574 C CA . THR A 1 328 ? -0.802 -3.773 33.432 1.00 79.25 328 THR A CA 1
ATOM 2575 C C . THR A 1 328 ? 0.649 -3.467 33.080 1.00 79.25 328 THR A C 1
ATOM 2577 O O . THR A 1 328 ? 1.161 -3.933 32.064 1.00 79.25 328 THR A O 1
ATOM 2580 N N . ASP A 1 329 ? 1.354 -2.710 33.920 1.00 74.62 329 ASP A N 1
ATOM 2581 C CA . ASP A 1 329 ? 2.788 -2.477 33.698 1.00 74.62 329 ASP A CA 1
ATOM 2582 C C . ASP A 1 329 ? 3.613 -3.774 33.831 1.00 74.62 329 ASP A C 1
ATOM 2584 O O . ASP A 1 329 ? 4.644 -3.925 33.179 1.00 74.62 329 ASP A O 1
ATOM 2588 N N . GLU A 1 330 ? 3.124 -4.748 34.608 1.00 74.44 330 GLU A N 1
ATOM 2589 C CA . GLU A 1 330 ? 3.712 -6.091 34.732 1.00 74.44 330 GLU A CA 1
ATOM 2590 C C . GLU A 1 330 ? 3.479 -6.958 33.483 1.00 74.44 330 GLU A C 1
ATOM 2592 O O . GLU A 1 330 ? 4.308 -7.802 33.138 1.00 74.44 330 GLU A O 1
ATOM 2597 N N . LYS A 1 331 ? 2.349 -6.752 32.793 1.00 81.69 331 LYS A N 1
ATOM 2598 C CA . LYS A 1 331 ? 1.984 -7.424 31.539 1.00 81.69 331 LYS A CA 1
ATOM 2599 C C . LYS A 1 331 ? 1.627 -6.378 30.479 1.00 81.69 331 LYS A C 1
ATOM 2601 O O . LYS A 1 331 ? 0.442 -6.196 30.186 1.00 81.69 331 LYS A O 1
ATOM 2606 N N . PRO A 1 332 ? 2.625 -5.680 29.909 1.00 84.62 332 PRO A N 1
ATOM 2607 C CA . PRO A 1 332 ? 2.371 -4.591 28.980 1.00 84.62 332 PRO A CA 1
ATOM 2608 C C . PRO A 1 332 ? 1.814 -5.105 27.650 1.00 84.62 332 PRO A C 1
ATOM 2610 O O . PRO A 1 332 ? 2.128 -6.213 27.205 1.00 84.62 332 PRO A O 1
ATOM 2613 N N . LEU A 1 333 ? 1.042 -4.250 26.976 1.00 89.44 333 LEU A N 1
ATOM 2614 C CA . LEU A 1 333 ? 0.570 -4.483 25.612 1.00 89.44 333 LEU A CA 1
ATOM 2615 C C . LEU A 1 333 ? 1.755 -4.787 24.677 1.00 89.44 333 LEU A C 1
ATOM 2617 O O . LEU A 1 333 ? 2.664 -3.967 24.512 1.00 89.44 333 LEU A O 1
ATOM 2621 N N . SER A 1 334 ? 1.713 -5.948 24.024 1.00 91.44 334 SER A N 1
ATOM 2622 C CA . SER A 1 334 ? 2.757 -6.428 23.109 1.00 91.44 334 SER A CA 1
ATOM 2623 C C . SER A 1 334 ? 2.222 -6.537 21.680 1.00 91.44 334 SER A C 1
ATOM 2625 O O . SER A 1 334 ? 2.346 -7.562 21.012 1.00 91.44 334 SER A O 1
ATOM 2627 N N . ASP A 1 335 ? 1.580 -5.465 21.214 1.00 94.25 335 ASP A N 1
ATOM 2628 C CA . ASP A 1 335 ? 1.076 -5.366 19.846 1.00 94.25 335 ASP A CA 1
ATOM 2629 C C . ASP A 1 335 ? 2.245 -5.253 18.850 1.00 94.25 335 ASP A C 1
ATOM 2631 O O . ASP A 1 335 ? 3.085 -4.346 18.938 1.00 94.25 335 ASP A O 1
ATOM 2635 N N . ALA A 1 336 ? 2.297 -6.170 17.877 1.00 92.00 336 ALA A N 1
ATOM 2636 C CA . ALA A 1 336 ? 3.318 -6.194 16.833 1.00 92.00 336 ALA A CA 1
ATOM 2637 C C . ALA A 1 336 ? 3.405 -4.889 16.019 1.00 92.00 336 ALA A C 1
ATOM 2639 O O . ALA A 1 336 ? 4.490 -4.558 15.533 1.00 92.00 336 ALA A O 1
ATOM 2640 N N . ARG A 1 337 ? 2.313 -4.122 15.916 1.00 93.81 337 ARG A N 1
ATOM 2641 C CA . ARG A 1 337 ? 2.244 -2.839 15.190 1.00 93.81 337 ARG A CA 1
ATOM 2642 C C . ARG A 1 337 ? 2.966 -1.694 15.901 1.00 93.81 337 ARG A C 1
ATOM 2644 O O . ARG A 1 337 ? 3.212 -0.663 15.289 1.00 93.81 337 ARG A O 1
ATOM 2651 N N . LEU A 1 338 ? 3.344 -1.875 17.170 1.00 93.25 338 LEU A N 1
ATOM 2652 C CA . LEU A 1 338 ? 4.166 -0.921 17.930 1.00 93.25 338 LEU A CA 1
ATOM 2653 C C . LEU A 1 338 ? 5.677 -1.120 17.713 1.00 93.25 338 LEU A C 1
ATOM 2655 O O . LEU A 1 338 ? 6.489 -0.471 18.382 1.00 93.25 338 LEU A O 1
ATOM 2659 N N . LYS A 1 339 ? 6.074 -2.064 16.852 1.00 91.50 339 LYS A N 1
ATOM 2660 C CA . LYS A 1 339 ? 7.458 -2.216 16.382 1.00 91.50 339 LYS A CA 1
ATOM 2661 C C . LYS A 1 339 ? 7.749 -1.178 15.286 1.00 91.50 339 LYS A C 1
ATOM 2663 O O . LYS A 1 339 ? 6.810 -0.637 14.705 1.00 91.50 339 LYS A O 1
ATOM 2668 N N . PRO A 1 340 ? 9.029 -0.891 14.981 1.00 91.75 340 PRO A N 1
ATOM 2669 C CA . PRO A 1 340 ? 9.372 -0.038 13.848 1.00 91.75 340 PRO A CA 1
ATOM 2670 C C . PRO A 1 340 ? 8.690 -0.513 12.559 1.00 91.75 340 PRO A C 1
ATOM 2672 O O . PRO A 1 340 ? 8.682 -1.710 12.267 1.00 91.75 340 PRO A O 1
ATOM 2675 N N . GLN A 1 341 ? 8.120 0.431 11.808 1.00 93.00 341 GLN A N 1
ATOM 2676 C CA . GLN A 1 341 ? 7.526 0.154 10.503 1.00 93.00 341 GLN A CA 1
ATOM 2677 C C . GLN A 1 341 ? 8.575 -0.404 9.540 1.00 93.00 341 GLN A C 1
ATOM 2679 O O . GLN A 1 341 ? 9.740 0.003 9.567 1.00 93.00 341 GLN A O 1
ATOM 2684 N N . ARG A 1 342 ? 8.134 -1.300 8.655 1.00 93.62 342 ARG A N 1
ATOM 2685 C CA . ARG A 1 342 ? 8.972 -1.829 7.577 1.00 93.62 342 ARG A CA 1
ATOM 2686 C C . ARG A 1 342 ? 9.284 -0.729 6.576 1.00 93.62 342 ARG A C 1
ATOM 2688 O O . ARG A 1 342 ? 8.414 0.085 6.257 1.00 93.62 342 ARG A O 1
ATOM 2695 N N . THR A 1 343 ? 10.486 -0.747 6.024 1.00 94.62 343 THR A N 1
ATOM 2696 C CA . THR A 1 343 ? 10.899 0.180 4.966 1.00 94.62 343 THR A CA 1
ATOM 2697 C C . THR A 1 343 ? 11.426 -0.587 3.765 1.00 94.62 343 THR A C 1
ATOM 2699 O O . THR A 1 343 ? 11.784 -1.753 3.871 1.00 94.62 343 THR A O 1
ATOM 2702 N N . TYR A 1 344 ? 11.529 0.067 2.608 1.00 94.19 344 TYR A N 1
ATOM 2703 C CA . TYR A 1 344 ? 12.125 -0.554 1.421 1.00 94.19 344 TYR A CA 1
ATOM 2704 C C . TYR A 1 344 ? 13.601 -0.943 1.596 1.00 94.19 344 TYR A C 1
ATOM 2706 O O . TYR A 1 344 ? 14.130 -1.648 0.741 1.00 94.19 344 TYR A O 1
ATOM 2714 N N . ASN A 1 345 ? 14.270 -0.448 2.643 1.00 94.94 345 ASN A N 1
ATOM 2715 C CA . ASN A 1 345 ? 15.701 -0.611 2.877 1.00 94.94 345 ASN A CA 1
ATOM 2716 C C . ASN A 1 345 ? 16.001 -1.456 4.125 1.00 94.94 345 ASN A C 1
ATOM 2718 O O . ASN A 1 345 ? 17.107 -1.384 4.666 1.00 94.94 345 ASN A O 1
ATOM 2722 N N . ASP A 1 346 ? 15.028 -2.233 4.610 1.00 94.69 346 ASP A N 1
ATOM 2723 C CA . ASP A 1 346 ? 15.282 -3.168 5.701 1.00 94.69 346 ASP A CA 1
ATOM 2724 C C . ASP A 1 346 ? 16.312 -4.212 5.242 1.00 94.69 346 ASP A C 1
ATOM 2726 O O . ASP A 1 346 ? 16.333 -4.651 4.089 1.00 94.69 346 ASP A O 1
ATOM 2730 N N . ALA A 1 347 ? 17.179 -4.644 6.160 1.00 92.94 347 ALA A N 1
ATOM 2731 C CA . ALA A 1 347 ? 18.235 -5.606 5.842 1.00 92.94 347 ALA A CA 1
ATOM 2732 C C . ALA A 1 347 ? 17.688 -6.963 5.360 1.00 92.94 347 ALA A C 1
ATOM 2734 O O . ALA A 1 347 ? 18.401 -7.715 4.693 1.00 92.94 347 ALA A O 1
ATOM 2735 N N . TYR A 1 348 ? 16.442 -7.294 5.715 1.00 94.25 348 TYR A N 1
ATOM 2736 C CA . TYR A 1 348 ? 15.808 -8.548 5.340 1.00 94.25 348 TYR A CA 1
ATOM 2737 C C . TYR A 1 348 ? 14.274 -8.461 5.316 1.00 94.25 348 TYR A C 1
ATOM 2739 O O . TYR A 1 348 ? 13.643 -8.059 6.292 1.00 94.25 348 TYR A O 1
ATOM 2747 N N . HIS A 1 349 ? 13.679 -8.923 4.218 1.00 94.00 349 HIS A N 1
ATOM 2748 C CA . HIS A 1 349 ? 12.245 -9.064 3.996 1.00 94.00 349 HIS A CA 1
ATOM 2749 C C . HIS A 1 349 ? 11.898 -10.554 3.872 1.00 94.00 349 HIS A C 1
ATOM 2751 O O . HIS A 1 349 ? 12.033 -11.111 2.778 1.00 94.00 349 HIS A O 1
ATOM 2757 N N . PRO A 1 350 ? 11.445 -11.215 4.952 1.00 88.19 350 PRO A N 1
ATOM 2758 C CA . PRO A 1 350 ? 11.113 -12.634 4.913 1.00 88.19 350 PRO A CA 1
ATOM 2759 C C . PRO A 1 350 ? 9.877 -12.903 4.051 1.00 88.19 350 PRO A C 1
ATOM 2761 O O . PRO A 1 350 ? 8.940 -12.103 4.012 1.00 88.19 350 PRO A O 1
ATOM 2764 N N . TRP A 1 351 ? 9.862 -14.067 3.407 1.00 92.44 351 TRP A N 1
ATOM 2765 C CA . TRP A 1 351 ? 8.678 -14.626 2.768 1.00 92.44 351 TRP A CA 1
ATOM 2766 C C . TRP A 1 351 ? 8.723 -16.148 2.855 1.00 92.44 351 TRP A C 1
ATOM 2768 O O . TRP A 1 351 ? 9.739 -16.753 2.531 1.00 92.44 351 TRP A O 1
ATOM 2778 N N . THR A 1 352 ? 7.615 -16.753 3.277 1.00 90.69 352 THR A N 1
ATOM 2779 C CA . THR A 1 352 ? 7.471 -18.209 3.327 1.00 90.69 352 THR A CA 1
ATOM 2780 C C . THR A 1 352 ? 6.622 -18.653 2.137 1.00 90.69 352 THR A C 1
ATOM 2782 O O . THR A 1 352 ? 5.425 -18.347 2.108 1.00 90.69 352 THR A O 1
ATOM 2785 N N . PRO A 1 353 ? 7.201 -19.339 1.137 1.00 93.12 353 PRO A N 1
ATOM 2786 C CA . PRO A 1 353 ? 6.434 -19.849 0.010 1.00 93.12 353 PRO A CA 1
ATOM 2787 C C . PRO A 1 353 ? 5.462 -20.959 0.448 1.00 93.12 353 PRO A C 1
ATOM 2789 O O . PRO A 1 353 ? 5.800 -21.765 1.321 1.00 93.12 353 PRO A O 1
ATOM 2792 N N . PRO A 1 354 ? 4.274 -21.047 -0.177 1.00 91.31 354 PRO A N 1
ATOM 2793 C CA . PRO A 1 354 ? 3.362 -22.170 0.015 1.00 91.31 354 PRO A CA 1
ATOM 2794 C C . PRO A 1 354 ? 4.018 -23.530 -0.266 1.00 91.31 354 PRO A C 1
ATOM 2796 O O . PRO A 1 354 ? 4.952 -23.639 -1.065 1.00 91.31 354 PRO A O 1
ATOM 2799 N N . THR A 1 355 ? 3.526 -24.580 0.391 1.00 94.31 355 THR A N 1
ATOM 2800 C CA . THR A 1 355 ? 4.072 -25.948 0.292 1.00 94.31 355 THR A CA 1
ATOM 2801 C C . THR A 1 355 ? 3.232 -26.876 -0.583 1.00 94.31 355 THR A C 1
ATOM 2803 O O . THR A 1 355 ? 3.675 -27.980 -0.892 1.00 94.31 355 THR A O 1
ATOM 2806 N N . THR A 1 356 ? 2.046 -26.440 -1.019 1.00 93.12 356 THR A N 1
ATOM 2807 C CA . THR A 1 356 ? 1.158 -27.205 -1.904 1.00 93.12 356 THR A CA 1
ATOM 2808 C C . THR A 1 356 ? 0.768 -26.389 -3.138 1.00 93.12 356 THR A C 1
ATOM 2810 O O . THR A 1 356 ? 0.771 -25.157 -3.116 1.00 93.12 356 THR A O 1
ATOM 2813 N N . VAL A 1 357 ? 0.401 -27.074 -4.227 1.00 92.25 357 VAL A N 1
ATOM 2814 C CA . VAL A 1 357 ? -0.086 -26.427 -5.461 1.00 92.25 357 VAL A CA 1
ATOM 2815 C C . VAL A 1 357 ? -1.358 -25.613 -5.197 1.00 92.25 357 VAL A C 1
ATOM 2817 O O . VAL A 1 357 ? -1.497 -24.516 -5.733 1.00 92.25 357 VAL A O 1
ATOM 2820 N N . ALA A 1 358 ? -2.261 -26.115 -4.349 1.00 86.44 358 ALA A N 1
ATOM 2821 C CA . ALA A 1 358 ? -3.504 -25.429 -4.002 1.00 86.44 358 ALA A CA 1
ATOM 2822 C C . ALA A 1 358 ? -3.240 -24.126 -3.226 1.00 86.44 358 ALA A C 1
ATOM 2824 O O . ALA A 1 358 ? -3.783 -23.076 -3.575 1.00 86.44 358 ALA A O 1
ATOM 2825 N N . ASP A 1 359 ? -2.349 -24.163 -2.233 1.00 85.75 359 ASP A N 1
ATOM 2826 C CA . ASP A 1 359 ? -1.986 -22.973 -1.455 1.00 85.75 359 ASP A CA 1
ATOM 2827 C C . ASP A 1 359 ? -1.195 -21.968 -2.302 1.00 85.75 359 ASP A C 1
ATOM 2829 O O . ASP A 1 359 ? -1.367 -20.752 -2.171 1.00 85.75 359 ASP A O 1
ATOM 2833 N N . TRP A 1 360 ? -0.364 -22.455 -3.231 1.00 92.69 360 TRP A N 1
ATOM 2834 C CA . TRP A 1 360 ? 0.273 -21.596 -4.224 1.00 92.69 360 TRP A CA 1
ATOM 2835 C C . TRP A 1 360 ? -0.746 -20.938 -5.152 1.00 92.69 360 TRP A C 1
ATOM 2837 O O . TRP A 1 360 ? -0.625 -19.742 -5.393 1.00 92.69 360 TRP A O 1
ATOM 2847 N N . ALA A 1 361 ? -1.770 -21.651 -5.628 1.00 88.31 361 ALA A N 1
ATOM 2848 C CA . ALA A 1 361 ? -2.812 -21.066 -6.472 1.00 88.31 361 ALA A CA 1
ATOM 2849 C C . ALA A 1 361 ? -3.565 -19.931 -5.751 1.00 88.31 361 ALA A C 1
ATOM 2851 O O . ALA A 1 361 ? -3.733 -18.850 -6.323 1.00 88.31 361 ALA A O 1
ATOM 2852 N N . LYS A 1 362 ? -3.931 -20.132 -4.474 1.00 85.81 362 LYS A N 1
ATOM 2853 C CA . LYS A 1 362 ? -4.511 -19.083 -3.613 1.00 85.81 362 LYS A CA 1
ATOM 2854 C C . LYS A 1 362 ? -3.573 -17.878 -3.491 1.00 85.81 362 LYS A C 1
ATOM 2856 O O . LYS A 1 362 ? -3.961 -16.749 -3.796 1.00 85.81 362 LYS A O 1
ATOM 2861 N N . SER A 1 363 ? -2.318 -18.124 -3.110 1.00 89.50 363 SER A N 1
ATOM 2862 C CA . SER A 1 363 ? -1.300 -17.080 -2.929 1.00 89.50 363 SER A CA 1
ATOM 2863 C C . SER A 1 363 ? -1.002 -16.322 -4.227 1.00 89.50 363 SER A C 1
ATOM 2865 O O . SER A 1 363 ? -0.892 -15.099 -4.227 1.00 89.50 363 SER A O 1
ATOM 2867 N N . ALA A 1 364 ? -0.932 -17.020 -5.361 1.00 90.88 364 ALA A N 1
ATOM 2868 C CA . ALA A 1 364 ? -0.667 -16.433 -6.666 1.00 90.88 364 ALA A CA 1
ATOM 2869 C C . ALA A 1 364 ? -1.815 -15.530 -7.139 1.00 90.88 364 ALA A C 1
ATOM 2871 O O . ALA A 1 364 ? -1.542 -14.464 -7.694 1.00 90.88 364 ALA A O 1
ATOM 2872 N N . ALA A 1 365 ? -3.073 -15.926 -6.908 1.00 89.62 365 ALA A N 1
ATOM 2873 C CA . ALA A 1 365 ? -4.246 -15.106 -7.218 1.00 89.62 365 ALA A CA 1
ATOM 2874 C C . ALA A 1 365 ? -4.290 -13.834 -6.353 1.00 89.62 365 ALA A C 1
ATOM 2876 O O . ALA A 1 365 ? -4.489 -12.735 -6.879 1.00 89.62 365 ALA A O 1
ATOM 2877 N N . ARG A 1 366 ? -4.013 -13.979 -5.051 1.00 89.81 366 ARG A N 1
ATOM 2878 C CA . ARG A 1 366 ? -3.837 -12.868 -4.106 1.00 89.81 366 ARG A CA 1
ATOM 2879 C C . ARG A 1 366 ? -2.761 -11.889 -4.567 1.00 89.81 366 ARG A C 1
ATOM 2881 O O . ARG A 1 366 ? -3.030 -10.700 -4.718 1.00 89.81 366 ARG A O 1
ATOM 2888 N N . ILE A 1 367 ? -1.552 -12.390 -4.842 1.00 94.00 367 ILE A N 1
ATOM 2889 C CA . ILE A 1 367 ? -0.424 -11.567 -5.299 1.00 94.00 367 ILE A CA 1
ATOM 2890 C C . ILE A 1 367 ? -0.805 -10.847 -6.592 1.00 94.00 367 ILE A C 1
ATOM 2892 O O . ILE A 1 367 ? -0.612 -9.643 -6.691 1.00 94.00 367 ILE A O 1
ATOM 2896 N N . HIS A 1 368 ? -1.405 -11.542 -7.560 1.00 95.31 368 HIS A N 1
ATOM 2897 C CA . HIS A 1 368 ? -1.806 -10.929 -8.826 1.00 95.31 368 HIS A CA 1
ATOM 2898 C C . HIS A 1 368 ? -2.776 -9.752 -8.623 1.00 95.31 368 HIS A C 1
ATOM 2900 O O . HIS A 1 368 ? -2.533 -8.662 -9.142 1.00 95.31 368 HIS A O 1
ATOM 2906 N N . ARG A 1 369 ? -3.832 -9.925 -7.814 1.00 94.69 369 ARG A N 1
ATOM 2907 C CA . ARG A 1 369 ? -4.763 -8.831 -7.490 1.00 94.69 369 ARG A CA 1
ATOM 2908 C C . ARG A 1 369 ? -4.068 -7.689 -6.753 1.00 94.69 369 ARG A C 1
ATOM 2910 O O . ARG A 1 369 ? -4.279 -6.531 -7.105 1.00 94.69 369 ARG A O 1
ATOM 2917 N N . GLN A 1 370 ? -3.238 -8.007 -5.762 1.00 96.56 370 GLN A N 1
ATOM 2918 C CA . GLN A 1 370 ? -2.478 -7.019 -4.998 1.00 96.56 370 GLN A CA 1
ATOM 2919 C C . GLN A 1 370 ? -1.605 -6.155 -5.914 1.00 96.56 370 GLN A C 1
ATOM 2921 O O . GLN A 1 370 ? -1.624 -4.933 -5.783 1.00 96.56 370 GLN A O 1
ATOM 2926 N N . LEU A 1 371 ? -0.900 -6.762 -6.873 1.00 98.25 371 LEU A N 1
ATOM 2927 C CA . LEU A 1 371 ? -0.084 -6.038 -7.849 1.00 98.25 371 LEU A CA 1
ATOM 2928 C C . LEU A 1 371 ? -0.935 -5.138 -8.754 1.00 98.25 371 LEU A C 1
ATOM 2930 O O . LEU A 1 371 ? -0.581 -3.979 -8.953 1.00 98.25 371 LEU A O 1
ATOM 2934 N N . LEU A 1 372 ? -2.073 -5.627 -9.259 1.00 98.25 372 LEU A N 1
ATOM 2935 C CA . LEU A 1 372 ? -2.969 -4.815 -10.089 1.00 98.25 372 LEU A CA 1
ATOM 2936 C C . LEU A 1 372 ? -3.545 -3.618 -9.323 1.00 98.25 372 LEU A C 1
ATOM 2938 O O . LEU A 1 372 ? -3.542 -2.505 -9.848 1.00 98.25 372 LEU A O 1
ATOM 2942 N N . VAL A 1 373 ? -3.992 -3.819 -8.080 1.00 98.25 373 VAL A N 1
ATOM 2943 C CA . VAL A 1 373 ? -4.494 -2.732 -7.226 1.00 98.25 373 VAL A CA 1
ATOM 2944 C C . VAL A 1 373 ? -3.376 -1.737 -6.912 1.00 98.25 373 VAL A C 1
ATOM 2946 O O . VAL A 1 373 ? -3.571 -0.543 -7.122 1.00 98.25 373 VAL A O 1
ATOM 2949 N N . ALA A 1 374 ? -2.196 -2.204 -6.493 1.00 98.44 374 ALA A N 1
ATOM 2950 C CA . ALA A 1 374 ? -1.044 -1.346 -6.203 1.00 98.44 374 ALA A CA 1
ATOM 2951 C C . ALA A 1 374 ? -0.624 -0.501 -7.420 1.00 98.44 374 ALA A C 1
ATOM 2953 O O . ALA A 1 374 ? -0.319 0.684 -7.298 1.00 98.44 374 ALA A O 1
ATOM 2954 N N . CYS A 1 375 ? -0.662 -1.079 -8.622 1.00 98.50 375 CYS A N 1
ATOM 2955 C CA . CYS A 1 375 ? -0.375 -0.368 -9.868 1.00 98.50 375 CYS A CA 1
ATOM 2956 C C . CYS A 1 375 ? -1.516 0.556 -10.343 1.00 98.50 375 CYS A C 1
ATOM 2958 O O . CYS A 1 375 ? -1.355 1.220 -11.366 1.00 98.50 375 CYS A O 1
ATOM 2960 N N . GLY A 1 376 ? -2.668 0.593 -9.662 1.00 97.81 376 GLY A N 1
ATOM 2961 C CA . GLY A 1 376 ? -3.846 1.349 -10.108 1.00 97.81 376 GLY A CA 1
ATOM 2962 C C . GLY A 1 376 ? -4.517 0.775 -11.365 1.00 97.81 376 GLY A C 1
ATOM 2963 O O . GLY A 1 376 ? -5.311 1.465 -12.008 1.00 97.81 376 GLY A O 1
ATOM 2964 N N . LEU A 1 377 ? -4.204 -0.481 -11.703 1.00 97.69 377 LEU A N 1
ATOM 2965 C CA . LEU A 1 377 ? -4.653 -1.220 -12.886 1.00 97.69 377 LEU A CA 1
ATOM 2966 C C . LEU A 1 377 ? -5.766 -2.232 -12.564 1.00 97.69 377 LEU A C 1
ATOM 2968 O O . LEU A 1 377 ? -5.996 -3.149 -13.341 1.00 97.69 377 LEU A O 1
ATOM 2972 N N . TRP A 1 378 ? -6.418 -2.130 -11.405 1.00 95.50 378 TRP A N 1
ATOM 2973 C CA . TRP A 1 378 ? -7.586 -2.946 -11.071 1.00 95.50 378 TRP A CA 1
ATOM 2974 C C . TRP A 1 378 ? -8.870 -2.095 -11.117 1.00 95.50 378 TRP A C 1
ATOM 2976 O O . TRP A 1 378 ? -8.918 -1.058 -10.450 1.00 95.50 378 TRP A O 1
ATOM 2986 N N . PRO A 1 379 ? -9.909 -2.507 -11.871 1.00 92.88 379 PRO A N 1
ATOM 2987 C CA . PRO A 1 379 ? -9.852 -3.514 -12.937 1.00 92.88 379 PRO A CA 1
ATOM 2988 C C . PRO A 1 379 ? -8.903 -3.059 -14.061 1.00 92.88 379 PRO A C 1
ATOM 2990 O O . PRO A 1 379 ? -8.513 -1.893 -14.106 1.00 92.88 379 PRO A O 1
ATOM 2993 N N . MET A 1 380 ? -8.513 -3.972 -14.959 1.00 92.56 380 MET A N 1
ATOM 2994 C CA . MET A 1 380 ? -7.587 -3.611 -16.039 1.00 92.56 380 MET A CA 1
ATOM 2995 C C . MET A 1 380 ? -8.156 -2.488 -16.914 1.00 92.56 380 MET A C 1
ATOM 2997 O O . MET A 1 380 ? -9.266 -2.652 -17.427 1.00 92.56 380 MET A O 1
ATOM 3001 N N . PRO A 1 381 ? -7.395 -1.398 -17.149 1.00 92.44 381 PRO A N 1
ATOM 3002 C CA . PRO A 1 381 ? -7.812 -0.347 -18.064 1.00 92.44 381 PRO A CA 1
ATOM 3003 C C . PRO A 1 381 ? -7.985 -0.861 -19.493 1.00 92.44 381 PRO A C 1
ATOM 3005 O O . PRO A 1 381 ? -7.331 -1.819 -19.925 1.00 92.44 381 PRO A O 1
ATOM 3008 N N . GLU A 1 382 ? -8.824 -0.174 -20.264 1.00 91.44 382 GLU A N 1
ATOM 3009 C CA . GLU A 1 382 ? -9.023 -0.487 -21.676 1.00 91.44 382 GLU A CA 1
ATOM 3010 C C . GLU A 1 382 ? -7.719 -0.321 -22.482 1.00 91.44 382 GLU A C 1
ATOM 3012 O O . GLU A 1 382 ? -7.028 0.703 -22.433 1.00 91.44 382 GLU A O 1
ATOM 3017 N N . LYS A 1 383 ? -7.389 -1.333 -23.290 1.00 95.25 383 LYS A N 1
ATOM 3018 C CA . LYS A 1 383 ? -6.255 -1.296 -24.220 1.00 95.25 383 LYS A CA 1
ATOM 3019 C C . LYS A 1 383 ? -6.609 -0.494 -25.481 1.00 95.25 383 LYS A C 1
ATOM 3021 O O . LYS A 1 383 ? -6.984 -1.065 -26.500 1.00 95.25 383 LYS A O 1
ATOM 3026 N N . THR A 1 384 ? -6.433 0.825 -25.428 1.00 94.88 384 THR A N 1
ATOM 3027 C CA . THR A 1 384 ? -6.634 1.727 -26.587 1.00 94.88 384 THR A CA 1
ATOM 3028 C C . THR A 1 384 ? -5.627 1.485 -27.732 1.00 94.88 384 THR A C 1
ATOM 3030 O O . THR A 1 384 ? -4.531 0.979 -27.471 1.00 94.88 384 THR A O 1
ATOM 3033 N N . PRO A 1 385 ? -5.944 1.818 -29.004 1.00 96.69 385 PRO A N 1
ATOM 3034 C CA . PRO A 1 385 ? -5.021 1.637 -30.130 1.00 96.69 385 PRO A CA 1
ATOM 3035 C C . PRO A 1 385 ? -3.658 2.311 -29.905 1.00 96.69 385 PRO A C 1
ATOM 3037 O O . PRO A 1 385 ? -3.605 3.476 -29.530 1.00 96.69 385 PRO A O 1
ATOM 3040 N N . LEU A 1 386 ? -2.563 1.588 -30.175 1.00 96.88 386 LEU A N 1
ATOM 3041 C CA . LEU A 1 386 ? -1.196 2.055 -29.886 1.00 96.88 386 LEU A CA 1
ATOM 3042 C C . LEU A 1 386 ? -0.744 3.222 -30.778 1.00 96.88 386 LEU A C 1
ATOM 3044 O O . LEU A 1 386 ? 0.011 4.073 -30.327 1.00 96.88 386 LEU A O 1
ATOM 3048 N N . GLN A 1 387 ? -1.191 3.250 -32.039 1.00 95.94 387 GLN A N 1
ATOM 3049 C CA . GLN A 1 387 ? -0.751 4.217 -33.058 1.00 95.94 387 GLN A CA 1
ATOM 3050 C C . GLN A 1 387 ? 0.788 4.306 -33.179 1.00 95.94 387 GLN A C 1
ATOM 3052 O O . GLN A 1 387 ? 1.365 5.371 -32.960 1.00 95.94 387 GLN A O 1
ATOM 3057 N N . PRO A 1 388 ? 1.480 3.188 -33.477 1.00 97.69 388 PRO A N 1
ATOM 3058 C CA . PRO A 1 388 ? 2.933 3.187 -33.498 1.00 97.69 388 PRO A CA 1
ATOM 3059 C C . PRO A 1 388 ? 3.499 3.941 -34.700 1.00 97.69 388 PRO A C 1
ATOM 3061 O O . PRO A 1 388 ? 3.076 3.730 -35.837 1.00 97.69 388 PRO A O 1
ATOM 3064 N N . VAL A 1 389 ? 4.525 4.747 -34.445 1.00 98.06 389 VAL A N 1
ATOM 3065 C CA . VAL A 1 389 ? 5.371 5.383 -35.454 1.00 98.06 389 VAL A CA 1
ATOM 3066 C C . VAL A 1 389 ? 6.760 4.763 -35.357 1.00 98.06 389 VAL A C 1
ATOM 3068 O O . VAL A 1 389 ? 7.397 4.824 -34.308 1.00 98.06 389 VAL A O 1
ATOM 3071 N N . ILE A 1 390 ? 7.219 4.158 -36.454 1.00 98.56 390 ILE A N 1
ATOM 3072 C CA . ILE A 1 390 ? 8.562 3.587 -36.599 1.00 98.56 390 ILE A CA 1
ATOM 3073 C C . ILE A 1 390 ? 9.256 4.347 -37.727 1.00 98.56 390 ILE A C 1
ATOM 3075 O O . ILE A 1 390 ? 8.729 4.396 -38.839 1.00 98.56 390 ILE A O 1
ATOM 3079 N N . HIS A 1 391 ? 10.403 4.969 -37.457 1.00 98.19 391 HIS A N 1
ATOM 3080 C CA . HIS A 1 391 ? 11.080 5.809 -38.448 1.00 98.19 391 HIS A CA 1
ATOM 3081 C C . HIS A 1 391 ? 12.596 5.886 -38.241 1.00 98.19 391 HIS A C 1
ATOM 3083 O O . HIS A 1 391 ? 13.150 5.399 -37.252 1.00 98.19 391 HIS A O 1
ATOM 3089 N N . GLY A 1 392 ? 13.273 6.527 -39.200 1.00 96.69 392 GLY A N 1
ATOM 3090 C CA . GLY A 1 392 ? 14.686 6.870 -39.087 1.00 96.69 392 GLY A CA 1
ATOM 3091 C C . GLY A 1 392 ? 15.595 5.647 -38.972 1.00 96.69 392 GLY A C 1
ATOM 3092 O O . GLY A 1 392 ? 16.410 5.583 -38.057 1.00 96.69 392 GLY A O 1
ATOM 3093 N N . LYS A 1 393 ? 15.419 4.678 -39.876 1.00 97.50 393 LYS A N 1
ATOM 3094 C CA . LYS A 1 393 ? 16.185 3.429 -39.922 1.00 97.50 393 LYS A CA 1
ATOM 3095 C C . LYS A 1 393 ? 17.676 3.692 -40.120 1.00 97.50 393 LYS A C 1
ATOM 3097 O O . LYS A 1 393 ? 18.080 4.314 -41.099 1.00 97.50 393 LYS A O 1
ATOM 3102 N N . VAL A 1 394 ? 18.481 3.155 -39.212 1.00 98.00 394 VAL A N 1
ATOM 3103 C CA . VAL A 1 394 ? 19.939 3.233 -39.227 1.00 98.00 394 VAL A CA 1
ATOM 3104 C C . VAL A 1 394 ? 20.516 1.837 -39.458 1.00 98.00 394 VAL A C 1
ATOM 3106 O O . VAL A 1 394 ? 20.210 0.905 -38.714 1.00 98.00 394 VAL A O 1
ATOM 3109 N N . ASP A 1 395 ? 21.347 1.687 -40.490 1.00 96.56 395 ASP A N 1
ATOM 3110 C CA . ASP A 1 395 ? 22.051 0.437 -40.793 1.00 96.56 395 ASP A CA 1
ATOM 3111 C C . ASP A 1 395 ? 23.349 0.326 -39.966 1.00 96.56 395 ASP A C 1
ATOM 3113 O O . ASP A 1 395 ? 24.088 1.307 -39.799 1.00 96.56 395 ASP A O 1
ATOM 3117 N N . ARG A 1 396 ? 23.592 -0.861 -39.402 1.00 95.25 396 ARG A N 1
ATOM 3118 C CA . ARG A 1 396 ? 24.774 -1.229 -38.610 1.00 95.25 396 ARG A CA 1
ATOM 3119 C C . ARG A 1 396 ? 25.318 -2.594 -39.034 1.00 95.25 396 ARG A C 1
ATOM 3121 O O . ARG A 1 396 ? 25.687 -3.409 -38.200 1.00 95.25 396 ARG A O 1
ATOM 3128 N N . ASP A 1 397 ? 25.356 -2.822 -40.342 1.00 90.38 397 ASP A N 1
ATOM 3129 C CA . ASP A 1 397 ? 25.893 -4.005 -41.018 1.00 90.38 397 ASP A CA 1
ATOM 3130 C C . ASP A 1 397 ? 25.078 -5.283 -40.792 1.00 90.38 397 ASP A C 1
ATOM 3132 O O . ASP A 1 397 ? 24.412 -5.741 -41.724 1.00 90.38 397 ASP A O 1
ATOM 3136 N N . ASP A 1 398 ? 25.096 -5.850 -39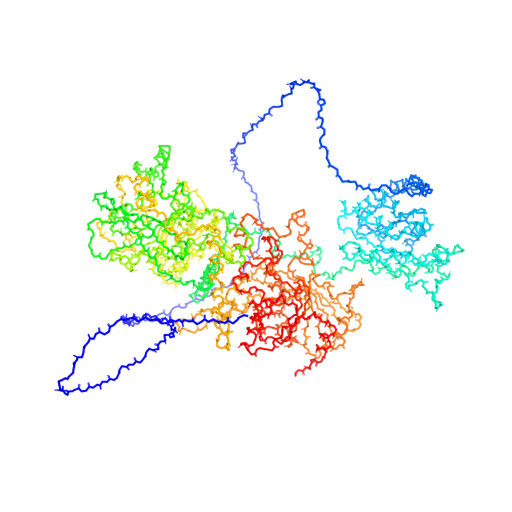.586 1.00 93.19 398 ASP A N 1
ATOM 3137 C CA . ASP A 1 398 ? 24.424 -7.106 -39.230 1.00 93.19 398 ASP A CA 1
ATOM 3138 C C . ASP A 1 398 ? 23.043 -6.910 -38.575 1.00 93.19 398 ASP A C 1
ATOM 3140 O O . ASP A 1 398 ? 22.220 -7.833 -38.547 1.00 93.19 398 ASP A O 1
ATOM 3144 N N . PHE A 1 399 ? 22.731 -5.687 -38.147 1.00 96.44 399 PHE A N 1
ATOM 3145 C CA . PHE A 1 399 ? 21.413 -5.285 -37.653 1.00 96.44 399 PHE A CA 1
ATOM 3146 C C . PHE A 1 399 ? 21.027 -3.879 -38.135 1.00 96.44 399 PHE A C 1
ATOM 3148 O O . PHE A 1 399 ? 21.840 -3.126 -38.673 1.00 96.44 399 PHE A O 1
ATOM 3155 N N . THR A 1 400 ? 19.763 -3.515 -37.932 1.00 97.88 400 THR A N 1
ATOM 3156 C CA . THR A 1 400 ? 19.271 -2.140 -38.078 1.00 97.88 400 THR A CA 1
ATOM 3157 C C . THR A 1 400 ? 18.617 -1.654 -36.803 1.00 97.88 400 THR A C 1
ATOM 3159 O O . THR A 1 400 ? 18.077 -2.464 -36.047 1.00 97.88 400 THR A O 1
ATOM 3162 N N . VAL A 1 401 ? 18.615 -0.339 -36.596 1.00 98.56 401 VAL A N 1
ATOM 3163 C CA . VAL A 1 401 ? 17.927 0.305 -35.472 1.00 98.56 401 VAL A CA 1
ATOM 3164 C C . VAL A 1 401 ? 16.955 1.351 -35.982 1.00 98.56 401 VAL A C 1
ATOM 3166 O O . VAL A 1 401 ? 17.293 2.149 -36.853 1.00 98.56 401 VAL A O 1
ATOM 3169 N N . GLU A 1 402 ? 15.745 1.340 -35.440 1.00 98.50 402 GLU A N 1
ATOM 3170 C CA . GLU A 1 402 ? 14.682 2.287 -35.767 1.00 98.50 402 GLU A CA 1
ATOM 3171 C C . GLU A 1 402 ? 14.181 2.977 -34.496 1.00 98.50 402 GLU A C 1
ATOM 3173 O O . GLU A 1 402 ? 14.173 2.396 -33.405 1.00 98.50 402 GLU A O 1
ATOM 3178 N N . ARG A 1 403 ? 13.760 4.232 -34.641 1.00 98.56 403 ARG A N 1
ATOM 3179 C CA . ARG A 1 403 ? 13.136 5.024 -33.577 1.00 98.56 403 ARG A CA 1
ATOM 3180 C C . ARG A 1 403 ? 11.665 4.651 -33.489 1.00 98.56 403 ARG A C 1
ATOM 3182 O O . ARG A 1 403 ? 11.021 4.482 -34.525 1.00 98.56 403 ARG A O 1
ATOM 3189 N N . VAL A 1 404 ? 11.142 4.533 -32.273 1.00 98.62 404 VAL A N 1
ATOM 3190 C CA . VAL A 1 404 ? 9.745 4.157 -32.039 1.00 98.62 404 VAL A CA 1
ATOM 3191 C C . VAL A 1 404 ? 9.082 5.124 -31.070 1.00 98.62 404 VAL A C 1
ATOM 3193 O O . VAL A 1 404 ? 9.639 5.411 -30.009 1.00 98.62 404 VAL A O 1
ATOM 3196 N N . SER A 1 405 ? 7.863 5.549 -31.398 1.00 98.12 405 SER A N 1
ATOM 3197 C CA . SER A 1 405 ? 6.912 6.124 -30.443 1.00 98.12 405 SER A CA 1
ATOM 3198 C C . SER A 1 405 ? 5.519 5.516 -30.606 1.00 98.12 405 SER A C 1
ATOM 3200 O O . SER A 1 405 ? 5.133 5.112 -31.702 1.00 98.12 405 SER A O 1
ATOM 3202 N N . PHE A 1 406 ? 4.770 5.407 -29.510 1.00 98.19 406 PHE A N 1
ATOM 3203 C CA . PHE A 1 406 ? 3.357 5.015 -29.506 1.00 98.19 406 PHE A CA 1
ATOM 3204 C C . PHE A 1 406 ? 2.681 5.445 -28.199 1.00 98.19 406 PHE A C 1
ATOM 3206 O O . PHE A 1 406 ? 3.350 5.670 -27.189 1.00 98.19 406 PHE A O 1
ATOM 3213 N N . PHE A 1 407 ? 1.351 5.514 -28.182 1.00 97.12 407 PHE A N 1
ATOM 3214 C CA . PHE A 1 407 ? 0.587 5.806 -26.970 1.00 97.12 407 PHE A CA 1
ATOM 3215 C C . PHE A 1 407 ? 0.241 4.514 -26.225 1.00 97.12 407 PHE A C 1
ATOM 3217 O O . PHE A 1 407 ? -0.435 3.633 -26.759 1.00 97.12 407 PHE A O 1
ATOM 3224 N N . SER A 1 408 ? 0.682 4.381 -24.972 1.00 96.62 408 SER A N 1
ATOM 3225 C CA . SER A 1 408 ? 0.256 3.256 -24.123 1.00 96.62 408 SER A CA 1
ATOM 3226 C C . SER A 1 408 ? -1.183 3.444 -23.637 1.00 96.62 408 SER A C 1
ATOM 3228 O O . SER A 1 408 ? -1.915 2.471 -23.443 1.00 96.62 408 SER A O 1
ATOM 3230 N N . ARG A 1 409 ? -1.597 4.701 -23.468 1.00 95.06 409 ARG A N 1
ATOM 3231 C CA . ARG A 1 409 ? -2.969 5.167 -23.236 1.00 95.06 409 ARG A CA 1
ATOM 3232 C C . ARG A 1 409 ? -3.091 6.615 -23.732 1.00 95.06 409 ARG A C 1
ATOM 3234 O O . ARG A 1 409 ? -2.054 7.249 -23.943 1.00 95.06 409 ARG A O 1
ATOM 3241 N N . PRO A 1 410 ? -4.308 7.168 -23.891 1.00 94.56 410 PRO A N 1
ATOM 3242 C CA . PRO A 1 410 ? -4.479 8.549 -24.331 1.00 94.56 410 PRO A CA 1
ATOM 3243 C C . PRO A 1 410 ? -3.648 9.513 -23.476 1.00 94.56 410 PRO A C 1
ATOM 3245 O O . PRO A 1 410 ? -3.754 9.507 -22.251 1.00 94.56 410 PRO A O 1
ATOM 3248 N N . GLY A 1 411 ? -2.794 10.307 -24.121 1.00 93.81 411 GLY A N 1
ATOM 3249 C CA . GLY A 1 411 ? -1.926 11.267 -23.443 1.00 93.81 411 GLY A CA 1
ATOM 3250 C C . GLY A 1 411 ? -0.584 10.747 -22.936 1.00 93.81 411 GLY A C 1
ATOM 3251 O O . GLY A 1 411 ? 0.302 11.563 -22.700 1.00 93.81 411 GLY A O 1
ATOM 3252 N N . LEU A 1 412 ? -0.398 9.430 -22.787 1.00 95.12 412 LEU A N 1
ATOM 3253 C CA . LEU A 1 412 ? 0.842 8.845 -22.271 1.00 95.12 412 LEU A CA 1
ATOM 3254 C C . LEU A 1 412 ? 1.626 8.151 -23.382 1.00 95.12 412 LEU A C 1
ATOM 3256 O O . LEU A 1 412 ? 1.226 7.107 -23.902 1.00 95.12 412 LEU A O 1
ATOM 3260 N N . LEU A 1 413 ? 2.775 8.733 -23.697 1.00 95.31 413 LEU A N 1
ATOM 3261 C CA . LEU A 1 413 ? 3.668 8.265 -24.741 1.00 95.31 413 LEU A CA 1
ATOM 3262 C C . LEU A 1 413 ? 4.700 7.268 -24.200 1.00 95.31 413 LEU A C 1
ATOM 3264 O O . LEU A 1 413 ? 5.205 7.416 -23.080 1.00 95.31 413 LEU A O 1
ATOM 3268 N N . VAL A 1 414 ? 5.033 6.286 -25.033 1.00 97.81 414 VAL A N 1
ATOM 3269 C CA . VAL A 1 414 ? 6.181 5.389 -24.894 1.00 97.81 414 VAL A CA 1
ATOM 3270 C C . VAL A 1 414 ? 7.115 5.645 -26.063 1.00 97.81 414 VAL A C 1
ATOM 3272 O O . VAL A 1 414 ? 6.676 5.697 -27.211 1.00 97.81 414 VAL A O 1
ATOM 3275 N N . THR A 1 415 ? 8.401 5.783 -25.767 1.00 98.38 415 THR A N 1
ATOM 3276 C CA . THR A 1 415 ? 9.471 5.973 -26.746 1.00 98.38 415 THR A CA 1
ATOM 3277 C C . THR A 1 415 ? 10.512 4.877 -26.609 1.00 98.38 415 THR A C 1
ATOM 3279 O O . THR A 1 415 ? 10.631 4.246 -25.558 1.00 98.38 415 THR A O 1
ATOM 3282 N N . GLY A 1 416 ? 11.262 4.613 -27.674 1.00 98.31 416 GLY A N 1
ATOM 3283 C CA . GLY A 1 416 ? 12.322 3.620 -27.619 1.00 98.31 416 GLY A CA 1
ATOM 3284 C C . GLY A 1 416 ? 13.044 3.398 -28.936 1.00 98.31 416 GLY A C 1
ATOM 3285 O O . GLY A 1 416 ? 12.891 4.139 -29.909 1.00 98.31 416 GLY A O 1
ATOM 3286 N N . SER A 1 417 ? 13.842 2.337 -28.950 1.00 98.69 417 SER A N 1
ATOM 3287 C CA . SER A 1 417 ? 14.652 1.908 -30.084 1.00 98.69 417 SER A CA 1
ATOM 3288 C C . SER A 1 417 ? 14.398 0.434 -30.387 1.00 98.69 417 SER A C 1
ATOM 3290 O O . SER A 1 417 ? 14.430 -0.416 -29.490 1.00 98.69 417 SER A O 1
ATOM 3292 N N . LEU A 1 418 ? 14.145 0.143 -31.659 1.00 98.75 418 LEU A N 1
ATOM 3293 C CA . LEU A 1 418 ? 13.819 -1.180 -32.174 1.00 98.75 418 LEU A CA 1
ATOM 3294 C C . LEU A 1 418 ? 14.993 -1.717 -32.986 1.00 98.75 418 LEU A C 1
ATOM 3296 O O . LEU A 1 418 ? 15.319 -1.173 -34.037 1.00 98.75 418 LEU A O 1
ATOM 3300 N N . TYR A 1 419 ? 15.631 -2.767 -32.481 1.00 98.69 419 TYR A N 1
ATOM 3301 C CA . TYR A 1 419 ? 16.773 -3.421 -33.109 1.00 98.69 419 TYR A CA 1
ATOM 3302 C C . TYR A 1 419 ? 16.285 -4.659 -33.856 1.00 98.69 419 TYR A C 1
ATOM 3304 O O . TYR A 1 419 ? 15.535 -5.466 -33.300 1.00 98.69 419 TYR A O 1
ATOM 3312 N N . ARG A 1 420 ? 16.718 -4.822 -35.107 1.00 97.94 420 ARG A N 1
ATOM 3313 C CA . ARG A 1 420 ? 16.325 -5.943 -35.969 1.00 97.94 420 ARG A CA 1
ATOM 3314 C C . ARG A 1 420 ? 17.532 -6.584 -36.644 1.00 97.94 420 ARG A C 1
ATOM 3316 O O . ARG A 1 420 ? 18.328 -5.849 -37.227 1.00 97.94 420 ARG A O 1
ATOM 3323 N N . PRO A 1 421 ? 17.662 -7.921 -36.642 1.00 96.56 421 PRO A N 1
ATOM 3324 C CA . PRO A 1 421 ? 18.664 -8.601 -37.456 1.00 96.56 421 PRO A CA 1
ATOM 3325 C C . PRO A 1 421 ? 18.378 -8.387 -38.945 1.00 96.56 421 PRO A C 1
ATOM 3327 O O . PRO A 1 421 ? 17.229 -8.467 -39.379 1.00 96.56 421 PRO A O 1
ATOM 3330 N N . LYS A 1 422 ? 19.420 -8.160 -39.752 1.00 91.75 422 LYS A N 1
ATOM 3331 C CA . LYS A 1 422 ? 19.252 -7.951 -41.203 1.00 91.75 422 LYS A CA 1
ATOM 3332 C C . LYS A 1 422 ? 19.014 -9.238 -41.991 1.00 91.75 422 LYS A C 1
ATOM 3334 O O . LYS A 1 422 ? 18.291 -9.216 -42.979 1.00 91.75 422 LYS A O 1
ATOM 3339 N N . ASN A 1 423 ? 19.591 -10.352 -41.542 1.00 84.06 423 ASN A N 1
ATOM 3340 C CA . ASN A 1 423 ? 19.585 -11.624 -42.274 1.00 84.06 423 ASN A CA 1
ATOM 3341 C C . ASN A 1 423 ? 18.558 -12.633 -41.729 1.00 84.06 423 ASN A C 1
ATOM 3343 O O . ASN A 1 423 ? 18.747 -13.842 -41.848 1.00 84.06 423 ASN A O 1
ATOM 3347 N N . ALA A 1 424 ? 17.481 -12.150 -41.106 1.00 84.75 424 ALA A N 1
ATOM 3348 C CA . ALA A 1 424 ? 16.392 -12.989 -40.619 1.00 84.75 424 ALA A CA 1
ATOM 3349 C C . ALA A 1 424 ? 15.245 -13.063 -41.637 1.00 84.75 424 ALA A C 1
ATOM 3351 O O . ALA A 1 424 ? 14.932 -12.084 -42.311 1.00 84.75 424 ALA A O 1
ATOM 3352 N N . SER A 1 425 ? 14.591 -14.222 -41.724 1.00 82.25 425 SER A N 1
ATOM 3353 C CA . SER A 1 425 ? 13.377 -14.408 -42.523 1.00 82.25 425 SER A CA 1
ATOM 3354 C C . SER A 1 425 ? 12.277 -15.052 -41.683 1.00 82.25 425 SER A C 1
ATOM 3356 O O . SER A 1 425 ? 12.550 -15.811 -40.753 1.00 82.25 425 SER A O 1
ATOM 3358 N N . GLY A 1 426 ? 11.023 -14.739 -42.012 1.00 89.75 426 GLY A N 1
ATOM 3359 C CA . GLY A 1 426 ? 9.865 -15.205 -41.253 1.00 89.75 426 GLY A CA 1
ATOM 3360 C C . GLY A 1 426 ? 9.749 -14.557 -39.870 1.00 89.75 426 GLY A C 1
ATOM 3361 O O . GLY A 1 426 ? 10.301 -13.491 -39.614 1.00 89.75 426 GLY A O 1
ATOM 3362 N N . LYS A 1 427 ? 8.983 -15.205 -38.986 1.00 95.12 427 LYS A N 1
ATOM 3363 C CA . LYS A 1 427 ? 8.790 -14.752 -37.605 1.00 95.12 427 LYS A CA 1
ATOM 3364 C C . LYS A 1 427 ? 9.925 -15.253 -36.719 1.00 95.12 427 LYS A C 1
ATOM 3366 O O . LYS A 1 427 ? 10.162 -16.461 -36.635 1.00 95.12 427 LYS A O 1
ATOM 3371 N N . ILE A 1 428 ? 10.591 -14.339 -36.030 1.00 96.62 428 ILE A N 1
ATOM 3372 C CA . ILE A 1 428 ? 11.737 -14.608 -35.155 1.00 96.62 428 ILE A CA 1
ATOM 3373 C C . ILE A 1 428 ? 11.434 -14.214 -33.701 1.00 96.62 428 ILE A C 1
ATOM 3375 O O . ILE A 1 428 ? 10.433 -13.541 -33.449 1.00 96.62 428 ILE A O 1
ATOM 3379 N N . PRO A 1 429 ? 12.234 -14.663 -32.717 1.00 98.06 429 PRO A N 1
ATOM 3380 C CA . PRO A 1 429 ? 12.015 -14.319 -31.316 1.00 98.06 429 PRO A CA 1
ATOM 3381 C C . PRO A 1 429 ? 12.023 -12.807 -31.077 1.00 98.06 429 PRO A C 1
ATOM 3383 O O . PRO A 1 429 ? 12.790 -12.072 -31.700 1.00 98.06 429 PRO A O 1
ATOM 3386 N N . GLY A 1 430 ? 11.188 -12.355 -30.146 1.00 98.50 430 GLY A N 1
ATOM 3387 C CA . GLY A 1 430 ? 11.180 -10.982 -29.649 1.00 98.50 430 GLY A CA 1
ATOM 3388 C C . GLY A 1 430 ? 11.817 -10.894 -28.264 1.00 98.50 430 GLY A C 1
ATOM 3389 O O . GLY A 1 430 ? 11.633 -11.789 -27.440 1.00 98.50 430 GLY A O 1
ATOM 3390 N N . VAL A 1 431 ? 12.532 -9.811 -27.968 1.00 98.88 431 VAL A N 1
ATOM 3391 C CA . VAL A 1 431 ? 13.016 -9.514 -26.615 1.00 98.88 431 VAL A CA 1
ATOM 3392 C C . VAL A 1 431 ? 12.641 -8.094 -26.218 1.00 98.88 431 VAL A C 1
ATOM 3394 O O . VAL A 1 431 ? 12.974 -7.125 -26.900 1.00 98.88 431 VAL A O 1
ATOM 3397 N N . LEU A 1 432 ? 11.953 -7.972 -25.089 1.00 98.69 432 LEU A N 1
ATOM 3398 C CA . LEU A 1 432 ? 11.600 -6.694 -24.495 1.00 98.69 432 LEU A CA 1
ATOM 3399 C C . LEU A 1 432 ? 12.633 -6.310 -23.426 1.00 98.69 432 LEU A C 1
ATOM 3401 O O . LEU A 1 432 ? 12.951 -7.104 -22.539 1.00 98.69 432 LEU A O 1
ATOM 3405 N N . CYS A 1 433 ? 13.147 -5.085 -23.502 1.00 98.69 433 CYS A N 1
ATOM 3406 C CA . CYS A 1 433 ? 14.283 -4.642 -22.702 1.00 98.69 433 CYS A CA 1
ATOM 3407 C C . CYS A 1 433 ? 13.984 -3.350 -21.928 1.00 98.69 433 CYS A C 1
ATOM 3409 O O . CYS A 1 433 ? 14.478 -2.299 -22.335 1.00 98.69 433 CYS A O 1
ATOM 3411 N N . PRO A 1 434 ? 13.225 -3.372 -20.816 1.00 98.19 434 PRO A N 1
ATOM 3412 C CA . PRO A 1 434 ? 13.175 -2.216 -19.923 1.00 98.19 434 PRO A CA 1
ATOM 3413 C C . PRO A 1 434 ? 14.576 -1.878 -19.384 1.00 98.19 434 PRO A C 1
ATOM 3415 O O . PRO A 1 434 ? 15.380 -2.765 -19.061 1.00 98.19 434 PRO A O 1
ATOM 3418 N N . HIS A 1 435 ? 14.886 -0.589 -19.261 1.00 96.69 435 HIS A N 1
ATOM 3419 C CA . HIS A 1 435 ? 16.118 -0.138 -18.610 1.00 96.69 435 HIS A CA 1
ATOM 3420 C C . HIS A 1 435 ? 15.867 0.306 -17.166 1.00 96.69 435 HIS A C 1
ATOM 3422 O O . HIS A 1 435 ? 14.734 0.518 -16.753 1.00 96.69 435 HIS A O 1
ATOM 3428 N N . GLY A 1 436 ? 16.942 0.380 -16.384 1.00 94.62 436 GLY A N 1
ATOM 3429 C CA . GLY A 1 436 ? 16.950 0.943 -15.032 1.00 94.62 436 GLY A CA 1
ATOM 3430 C C . GLY A 1 436 ? 17.507 2.365 -15.013 1.00 94.62 436 GLY A C 1
ATOM 3431 O O . GLY A 1 436 ? 17.634 3.008 -16.056 1.00 94.62 436 GLY A O 1
ATOM 3432 N N . HIS A 1 437 ? 17.890 2.838 -13.829 1.00 95.31 437 HIS A N 1
ATOM 3433 C CA . HIS A 1 437 ? 18.272 4.230 -13.558 1.00 95.31 437 HIS A CA 1
ATOM 3434 C C . HIS A 1 437 ? 19.687 4.616 -14.041 1.00 95.31 437 HIS A C 1
ATOM 3436 O O . HIS A 1 437 ? 20.447 5.254 -13.313 1.00 95.31 437 HIS A O 1
ATOM 3442 N N . TRP A 1 438 ? 20.057 4.251 -15.270 1.00 94.88 438 TRP A N 1
ATOM 3443 C CA . TRP A 1 438 ? 21.264 4.775 -15.916 1.00 94.88 438 TRP A CA 1
ATOM 3444 C C . TRP A 1 438 ? 21.085 6.249 -16.279 1.00 94.88 438 TRP A C 1
ATOM 3446 O O . TRP A 1 438 ? 19.997 6.674 -16.671 1.00 94.88 438 TRP A O 1
ATOM 3456 N N . ALA A 1 439 ? 22.157 7.038 -16.172 1.00 93.75 439 ALA A N 1
ATOM 3457 C CA . ALA A 1 439 ? 22.126 8.448 -16.552 1.00 93.75 439 ALA A CA 1
ATOM 3458 C C . ALA A 1 439 ? 21.669 8.602 -18.015 1.00 93.75 439 ALA A C 1
ATOM 3460 O O . ALA A 1 439 ? 22.173 7.918 -18.899 1.00 93.75 439 ALA A O 1
ATOM 3461 N N . ASN A 1 440 ? 20.697 9.482 -18.265 1.00 93.12 440 ASN A N 1
ATOM 3462 C CA . ASN A 1 440 ? 20.074 9.691 -19.581 1.00 93.12 440 ASN A CA 1
ATOM 3463 C C . ASN A 1 440 ? 19.405 8.448 -20.214 1.00 93.12 440 ASN A C 1
ATOM 3465 O O . ASN A 1 440 ? 19.065 8.476 -21.397 1.00 93.12 440 ASN A O 1
ATOM 3469 N N . GLY A 1 441 ? 19.154 7.381 -19.444 1.00 94.50 441 GLY A N 1
ATOM 3470 C CA . GLY A 1 441 ? 18.396 6.210 -19.894 1.00 94.50 441 GLY A CA 1
ATOM 3471 C C . GLY A 1 441 ? 19.059 5.528 -21.087 1.00 94.50 441 GLY A C 1
ATOM 3472 O O . GLY A 1 441 ? 20.256 5.247 -21.060 1.00 94.50 441 GLY A O 1
ATOM 3473 N N . ARG A 1 442 ? 18.307 5.293 -22.167 1.00 95.38 442 ARG A N 1
ATOM 3474 C CA . ARG A 1 442 ? 18.841 4.653 -23.382 1.00 95.38 442 ARG A CA 1
ATOM 3475 C C . ARG A 1 442 ? 19.994 5.405 -24.066 1.00 95.38 442 ARG A C 1
ATOM 3477 O O . ARG A 1 442 ? 20.677 4.802 -24.889 1.00 95.38 442 ARG A O 1
ATOM 3484 N N . PHE A 1 443 ? 20.227 6.676 -23.724 1.00 97.38 443 PHE A N 1
ATOM 3485 C CA . PHE A 1 443 ? 21.358 7.480 -24.209 1.00 97.38 443 PHE A CA 1
ATOM 3486 C C . PHE A 1 443 ? 22.619 7.374 -23.339 1.00 97.38 443 PHE A C 1
ATOM 3488 O O . PHE A 1 443 ? 23.545 8.162 -23.516 1.00 97.38 443 PHE A O 1
ATOM 3495 N N . TYR A 1 444 ? 22.645 6.469 -22.361 1.00 97.50 444 TYR A N 1
ATOM 3496 C CA . TYR A 1 444 ? 23.758 6.345 -21.425 1.00 97.50 444 TYR A CA 1
ATOM 3497 C C . TYR A 1 444 ? 25.118 6.200 -22.128 1.00 97.50 444 TYR A C 1
ATOM 3499 O O . TYR A 1 444 ? 25.301 5.302 -22.949 1.00 97.50 444 TYR A O 1
ATOM 3507 N N . ASP A 1 445 ? 26.067 7.053 -21.736 1.00 97.31 445 ASP A N 1
ATOM 3508 C CA . ASP A 1 445 ? 27.489 7.000 -22.083 1.00 97.31 445 ASP A CA 1
ATOM 3509 C C . ASP A 1 445 ? 28.283 7.003 -20.769 1.00 97.31 445 ASP A C 1
ATOM 3511 O O . ASP A 1 445 ? 28.169 7.935 -19.966 1.00 97.31 445 ASP A O 1
ATOM 3515 N N . ALA A 1 446 ? 29.065 5.952 -20.523 1.00 96.50 446 ALA A N 1
ATOM 3516 C CA . ALA A 1 446 ? 29.885 5.842 -19.318 1.00 96.50 446 ALA A CA 1
ATOM 3517 C C . ALA A 1 446 ? 31.071 6.832 -19.306 1.00 96.50 446 ALA A C 1
ATOM 3519 O O . ALA A 1 446 ? 31.655 7.096 -18.248 1.00 96.50 446 ALA A O 1
ATOM 3520 N N . GLY A 1 447 ? 31.431 7.377 -20.474 1.00 97.38 447 GLY A N 1
ATOM 3521 C CA . GLY A 1 447 ? 32.618 8.192 -20.700 1.00 97.38 447 GLY A CA 1
ATOM 3522 C C . GLY A 1 447 ? 33.925 7.425 -20.475 1.00 97.38 447 GLY A C 1
ATOM 3523 O O . GLY A 1 447 ? 33.949 6.302 -19.974 1.00 97.38 447 GLY A O 1
ATOM 3524 N N . GLU A 1 448 ? 35.048 8.071 -20.784 1.00 97.44 448 GLU A N 1
ATOM 3525 C CA . GLU A 1 448 ? 36.386 7.459 -20.691 1.00 97.44 448 GLU A CA 1
ATOM 3526 C C . GLU A 1 448 ? 36.711 6.918 -19.288 1.00 97.44 448 GLU A C 1
ATOM 3528 O O . GLU A 1 448 ? 37.302 5.852 -19.126 1.00 97.44 448 GLU A O 1
ATOM 3533 N N . LYS A 1 449 ? 36.278 7.634 -18.241 1.00 96.69 449 LYS A N 1
ATOM 3534 C CA . LYS A 1 449 ? 36.468 7.192 -16.852 1.00 96.69 449 LYS A CA 1
ATOM 3535 C C . LYS A 1 449 ? 35.675 5.925 -16.545 1.00 96.69 449 LYS A C 1
ATOM 3537 O O . LYS A 1 449 ? 36.202 5.031 -15.891 1.00 96.69 449 LYS A O 1
ATOM 3542 N N . GLY A 1 450 ? 34.424 5.850 -17.004 1.00 96.06 450 GLY A N 1
ATOM 3543 C CA . GLY A 1 450 ? 33.591 4.666 -16.823 1.00 96.06 450 GLY A CA 1
ATOM 3544 C C . GLY A 1 450 ? 34.191 3.452 -17.527 1.00 96.06 450 GLY A C 1
ATOM 3545 O O . GLY A 1 450 ? 34.304 2.397 -16.909 1.00 96.06 450 GLY A O 1
ATOM 3546 N N . VAL A 1 451 ? 34.673 3.631 -18.761 1.00 97.69 451 VAL A N 1
ATOM 3547 C CA . VAL A 1 451 ? 35.376 2.587 -19.527 1.00 97.69 451 VAL A CA 1
ATOM 3548 C C . VAL A 1 451 ? 36.587 2.054 -18.760 1.00 97.69 451 VAL A C 1
ATOM 3550 O O . VAL A 1 451 ? 36.702 0.845 -18.545 1.00 97.69 451 VAL A O 1
ATOM 3553 N N . ALA A 1 452 ? 37.461 2.948 -18.288 1.00 97.75 452 ALA A N 1
ATOM 3554 C CA . ALA A 1 452 ? 38.662 2.565 -17.550 1.00 97.75 452 ALA A CA 1
ATOM 3555 C C . ALA A 1 452 ? 38.344 1.765 -16.272 1.00 97.75 452 ALA A C 1
ATOM 3557 O O . ALA A 1 452 ? 39.020 0.774 -15.982 1.00 97.75 452 ALA A O 1
ATOM 3558 N N . GLU A 1 453 ? 37.300 2.147 -15.527 1.00 96.31 453 GLU A N 1
ATOM 3559 C CA . GLU A 1 453 ? 36.881 1.407 -14.330 1.00 96.31 453 GLU A CA 1
ATOM 3560 C C . GLU A 1 453 ? 36.301 0.025 -14.669 1.00 96.31 453 GLU A C 1
ATOM 3562 O O . GLU A 1 453 ? 36.641 -0.951 -13.998 1.00 96.31 453 GLU A O 1
ATOM 3567 N N . GLN A 1 454 ? 35.498 -0.107 -15.733 1.00 96.25 454 GLN A N 1
ATOM 3568 C CA . GLN A 1 454 ? 34.982 -1.419 -16.156 1.00 96.25 454 GLN A CA 1
ATOM 3569 C C . GLN A 1 454 ? 36.116 -2.381 -16.551 1.00 96.25 454 GLN A C 1
ATOM 3571 O O . GLN A 1 454 ? 36.094 -3.552 -16.162 1.00 96.25 454 GLN A O 1
ATOM 3576 N N . PHE A 1 455 ? 37.145 -1.891 -17.250 1.00 97.25 455 PHE A N 1
ATOM 3577 C CA . PHE A 1 455 ? 38.326 -2.687 -17.609 1.00 97.25 455 PHE A CA 1
ATOM 3578 C C . PHE A 1 455 ? 39.172 -3.071 -16.400 1.00 97.25 455 PHE A C 1
ATOM 3580 O O . PHE A 1 455 ? 39.593 -4.223 -16.276 1.00 97.25 455 PHE A O 1
ATOM 3587 N N . LYS A 1 456 ? 39.381 -2.140 -15.467 1.00 96.75 456 LYS A N 1
ATOM 3588 C CA . LYS A 1 456 ? 40.088 -2.410 -14.210 1.00 96.75 456 LYS A CA 1
ATOM 3589 C C . LYS A 1 456 ? 39.389 -3.493 -13.386 1.00 96.75 456 LYS A C 1
ATOM 3591 O O . LYS A 1 456 ? 40.060 -4.359 -12.826 1.00 96.75 456 LYS A O 1
ATOM 3596 N N . LEU A 1 457 ? 38.057 -3.470 -13.349 1.00 95.69 457 LEU A N 1
ATOM 3597 C CA . LEU A 1 457 ? 37.241 -4.500 -12.704 1.00 95.69 457 LEU A CA 1
ATOM 3598 C C . LEU A 1 457 ? 37.166 -5.802 -13.513 1.00 95.69 457 LEU A C 1
ATOM 3600 O O . LEU A 1 457 ? 36.710 -6.808 -12.978 1.00 95.69 457 LEU A O 1
ATOM 3604 N N . LYS A 1 458 ? 37.608 -5.805 -14.779 1.00 96.56 458 LYS A N 1
ATOM 3605 C CA . LYS A 1 458 ? 37.394 -6.897 -15.748 1.00 96.56 458 LYS A CA 1
ATOM 3606 C C . LYS A 1 458 ? 35.910 -7.247 -15.913 1.00 96.56 458 LYS A C 1
ATOM 3608 O O . LYS A 1 458 ? 35.556 -8.402 -16.148 1.00 96.56 458 LYS A O 1
ATOM 3613 N N . ALA A 1 459 ? 35.048 -6.250 -15.733 1.00 96.19 459 ALA A N 1
ATOM 3614 C CA . ALA A 1 459 ? 33.609 -6.368 -15.918 1.00 96.19 459 ALA A CA 1
ATOM 3615 C C . ALA A 1 459 ? 33.238 -6.362 -17.408 1.00 96.19 459 ALA A C 1
ATOM 3617 O O . ALA A 1 459 ? 32.257 -6.991 -17.795 1.00 96.19 459 ALA A O 1
ATOM 3618 N N . GLU A 1 460 ? 34.050 -5.695 -18.229 1.00 97.56 460 GLU A N 1
ATOM 3619 C CA . GLU A 1 460 ? 33.903 -5.582 -19.680 1.00 97.56 460 GLU A CA 1
ATOM 3620 C C . GLU A 1 460 ? 35.265 -5.820 -20.343 1.00 97.56 460 GLU A C 1
ATOM 3622 O O . GLU A 1 460 ? 36.310 -5.490 -19.771 1.00 97.56 460 GLU A O 1
ATOM 3627 N N . THR A 1 461 ? 35.260 -6.383 -21.548 1.00 95.75 461 THR A N 1
ATOM 3628 C CA . THR A 1 461 ? 36.471 -6.657 -22.344 1.00 95.75 461 THR A CA 1
ATOM 3629 C C . THR A 1 461 ? 36.550 -5.832 -23.628 1.00 95.75 461 THR A C 1
ATOM 3631 O O . THR A 1 461 ? 37.587 -5.825 -24.293 1.00 95.75 461 THR A O 1
ATOM 3634 N N . ARG A 1 462 ? 35.471 -5.126 -23.986 1.00 95.81 462 ARG A N 1
ATOM 3635 C CA . ARG A 1 462 ? 35.351 -4.316 -25.207 1.00 95.81 462 ARG A CA 1
ATOM 3636 C C . ARG A 1 462 ? 35.059 -2.866 -24.862 1.00 95.81 462 ARG A C 1
ATOM 3638 O O . ARG A 1 462 ? 34.256 -2.592 -23.976 1.00 95.81 462 ARG A O 1
ATOM 3645 N N . GLU A 1 463 ? 35.674 -1.940 -25.590 1.00 96.12 463 GLU A N 1
ATOM 3646 C CA . GLU A 1 463 ? 35.529 -0.503 -25.328 1.00 96.12 463 GLU A CA 1
ATOM 3647 C C . GLU A 1 463 ? 34.099 -0.016 -25.588 1.00 96.12 463 GLU A C 1
ATOM 3649 O O . GLU A 1 463 ? 33.513 0.651 -24.737 1.00 96.12 463 GLU A O 1
ATOM 3654 N N . SER A 1 464 ? 33.497 -0.418 -26.712 1.00 96.69 464 SER A N 1
ATOM 3655 C CA . SER A 1 464 ? 32.107 -0.074 -27.047 1.00 96.69 464 SER A CA 1
ATOM 3656 C C . SER A 1 464 ? 31.113 -0.562 -25.994 1.00 96.69 464 SER A C 1
ATOM 3658 O O . SER A 1 464 ? 30.214 0.186 -25.616 1.00 96.69 464 SER A O 1
ATOM 3660 N N . ALA A 1 465 ? 31.291 -1.780 -25.476 1.00 97.25 465 ALA A N 1
ATOM 3661 C CA . ALA A 1 465 ? 30.433 -2.351 -24.444 1.00 97.25 465 ALA A CA 1
ATOM 3662 C C . ALA A 1 465 ? 30.661 -1.704 -23.072 1.00 97.25 465 ALA A C 1
ATOM 3664 O O . ALA A 1 465 ? 29.697 -1.389 -22.378 1.00 97.25 465 ALA A O 1
ATOM 3665 N N . ALA A 1 466 ? 31.915 -1.407 -22.720 1.00 97.25 466 ALA A N 1
ATOM 3666 C CA . ALA A 1 466 ? 32.248 -0.671 -21.505 1.00 97.25 466 ALA A CA 1
ATOM 3667 C C . ALA A 1 466 ? 31.682 0.755 -21.502 1.00 97.25 466 ALA A C 1
ATOM 3669 O O . ALA A 1 466 ? 31.250 1.249 -20.458 1.00 97.25 466 ALA A O 1
ATOM 3670 N N . ARG A 1 467 ? 31.652 1.405 -22.670 1.00 97.50 467 ARG A N 1
ATOM 3671 C CA . ARG A 1 467 ? 31.127 2.762 -22.832 1.00 97.50 467 ARG A CA 1
ATOM 3672 C C . ARG A 1 467 ? 29.603 2.800 -22.946 1.00 97.50 467 ARG A C 1
ATOM 3674 O O . ARG A 1 467 ? 28.969 3.653 -22.326 1.00 97.50 467 ARG A O 1
ATOM 3681 N N . TYR A 1 468 ? 29.021 1.862 -23.696 1.00 97.75 468 TYR A N 1
ATOM 3682 C CA . TYR A 1 468 ? 27.594 1.792 -24.032 1.00 97.75 468 TYR A CA 1
ATOM 3683 C C . TYR A 1 468 ? 26.979 0.419 -23.688 1.00 97.75 468 TYR A C 1
ATOM 3685 O O . TYR A 1 468 ? 26.455 -0.271 -24.572 1.00 97.75 468 TYR A O 1
ATOM 3693 N N . PRO A 1 469 ? 26.959 0.012 -22.405 1.00 96.75 469 PRO A N 1
ATOM 3694 C CA . PRO A 1 469 ? 26.529 -1.333 -22.001 1.00 96.75 469 PRO A CA 1
ATOM 3695 C C . PRO A 1 469 ? 25.055 -1.624 -22.322 1.00 96.75 469 PRO A C 1
ATOM 3697 O O . PRO A 1 469 ? 24.683 -2.764 -22.605 1.00 96.75 469 PRO A O 1
ATOM 3700 N N . LEU A 1 470 ? 24.198 -0.594 -22.334 1.00 97.69 470 LEU A N 1
ATOM 3701 C CA . LEU A 1 470 ? 22.804 -0.748 -22.755 1.00 97.69 470 LEU A CA 1
ATOM 3702 C C . LEU A 1 470 ? 22.697 -1.083 -24.246 1.00 97.69 470 LEU A C 1
ATOM 3704 O O . LEU A 1 470 ? 21.903 -1.949 -24.601 1.00 97.69 470 LEU A O 1
ATOM 3708 N N . GLN A 1 471 ? 23.493 -0.439 -25.108 1.00 97.94 471 GLN A N 1
ATOM 3709 C CA . GLN A 1 471 ? 23.509 -0.755 -26.539 1.00 97.94 471 GLN A CA 1
ATOM 3710 C C . GLN A 1 471 ? 24.102 -2.143 -26.783 1.00 97.94 471 GLN A C 1
ATOM 3712 O O . GLN A 1 471 ? 23.502 -2.915 -27.526 1.00 97.94 471 GLN A O 1
ATOM 3717 N N . ALA A 1 472 ? 25.197 -2.498 -26.097 1.00 98.06 472 ALA A N 1
ATOM 3718 C CA . ALA A 1 472 ? 25.839 -3.811 -26.207 1.00 98.06 472 ALA A CA 1
ATOM 3719 C C . ALA A 1 472 ? 24.835 -4.961 -26.043 1.00 98.06 472 ALA A C 1
ATOM 3721 O O . ALA A 1 472 ? 24.773 -5.859 -26.884 1.00 98.06 472 ALA A O 1
ATOM 3722 N N . ARG A 1 473 ? 23.956 -4.861 -25.032 1.00 98.12 473 ARG A N 1
ATOM 3723 C CA . ARG A 1 473 ? 22.873 -5.826 -24.803 1.00 98.12 473 ARG A CA 1
ATOM 3724 C C . ARG A 1 473 ? 21.933 -5.967 -26.001 1.00 98.12 473 ARG A C 1
ATOM 3726 O O . ARG A 1 473 ? 21.633 -7.082 -26.419 1.00 98.12 473 ARG A O 1
ATOM 3733 N N . MET A 1 474 ? 21.439 -4.852 -26.542 1.00 98.44 474 MET A N 1
ATOM 3734 C CA . MET A 1 474 ? 20.451 -4.897 -27.633 1.00 98.44 474 MET A CA 1
ATOM 3735 C C . MET A 1 474 ? 21.080 -5.383 -28.932 1.00 98.44 474 MET A C 1
ATOM 3737 O O . MET A 1 474 ? 20.492 -6.197 -29.640 1.00 98.44 474 MET A O 1
ATOM 3741 N N . VAL A 1 475 ? 22.292 -4.905 -29.217 1.00 98.00 475 VAL A N 1
ATOM 3742 C CA . VAL A 1 475 ? 23.070 -5.294 -30.391 1.00 98.00 475 VAL A CA 1
ATOM 3743 C C . VAL A 1 475 ? 23.347 -6.791 -30.367 1.00 98.00 475 VAL A C 1
ATOM 3745 O O . VAL A 1 475 ? 23.105 -7.475 -31.360 1.00 98.00 475 VAL A O 1
ATOM 3748 N N . HIS A 1 476 ? 23.800 -7.328 -29.233 1.00 98.06 476 HIS A N 1
ATOM 3749 C CA . HIS A 1 476 ? 24.099 -8.750 -29.152 1.00 98.06 476 HIS A CA 1
ATOM 3750 C C . HIS A 1 476 ? 22.839 -9.614 -29.272 1.00 98.06 476 HIS A C 1
ATOM 3752 O O . HIS A 1 476 ? 22.833 -10.564 -30.047 1.00 98.06 476 HIS A O 1
ATOM 3758 N N . LEU A 1 477 ? 21.735 -9.247 -28.614 1.00 98.12 477 LEU A N 1
ATOM 3759 C CA . LEU A 1 477 ? 20.453 -9.945 -28.782 1.00 98.12 477 LEU A CA 1
ATOM 3760 C C . LEU A 1 477 ? 19.953 -9.920 -30.240 1.00 98.12 477 LEU A C 1
ATOM 3762 O O . LEU A 1 477 ? 19.446 -10.931 -30.731 1.00 98.12 477 LEU A O 1
ATOM 3766 N N . ALA A 1 478 ? 20.144 -8.809 -30.959 1.00 97.62 478 ALA A N 1
ATOM 3767 C CA . ALA A 1 478 ? 19.848 -8.743 -32.390 1.00 97.62 478 ALA A CA 1
ATOM 3768 C C . ALA A 1 478 ? 20.745 -9.694 -33.199 1.00 97.62 478 ALA A C 1
ATOM 3770 O O . ALA A 1 478 ? 20.242 -10.447 -34.032 1.00 97.62 478 ALA A O 1
ATOM 3771 N N . ARG A 1 479 ? 22.050 -9.753 -32.898 1.00 96.31 479 ARG A N 1
ATOM 3772 C CA . ARG A 1 479 ? 23.003 -10.711 -33.500 1.00 96.31 479 ARG A CA 1
ATOM 3773 C C . ARG A 1 479 ? 22.678 -12.172 -33.185 1.00 96.31 479 ARG A C 1
ATOM 3775 O O . ARG A 1 479 ? 22.972 -13.051 -33.989 1.00 96.31 479 ARG A O 1
ATOM 3782 N N . MET A 1 480 ? 22.025 -12.437 -32.056 1.00 96.50 480 MET A N 1
ATOM 3783 C CA . MET A 1 480 ? 21.480 -13.753 -31.711 1.00 96.50 480 MET A CA 1
ATOM 3784 C C . MET A 1 480 ? 20.176 -14.095 -32.457 1.00 96.50 480 MET A C 1
ATOM 3786 O O . MET A 1 480 ? 19.627 -15.181 -32.267 1.00 96.50 480 MET A O 1
ATOM 3790 N N . GLY A 1 481 ? 19.680 -13.194 -33.313 1.00 96.38 481 GLY A N 1
ATOM 3791 C CA . GLY A 1 481 ? 18.511 -13.411 -34.164 1.00 96.38 481 GLY A CA 1
ATOM 3792 C C . GLY A 1 481 ? 17.184 -12.958 -33.555 1.00 96.38 481 GLY A C 1
ATOM 3793 O O . GLY A 1 481 ? 16.143 -13.463 -33.967 1.00 96.38 481 GLY A O 1
ATOM 3794 N N . CYS A 1 482 ? 17.198 -12.037 -32.585 1.00 98.00 482 CYS A N 1
ATOM 3795 C CA . CYS A 1 482 ? 15.982 -11.519 -31.952 1.00 98.00 482 CYS A CA 1
ATOM 3796 C C . CYS A 1 482 ? 15.609 -10.120 -32.462 1.00 98.00 482 CYS A C 1
ATOM 3798 O O . CYS A 1 482 ? 16.479 -9.269 -32.635 1.00 98.00 482 CYS A O 1
ATOM 3800 N N . VAL A 1 483 ? 14.315 -9.828 -32.601 1.00 98.56 483 VAL A N 1
ATOM 3801 C CA . VAL A 1 483 ? 13.829 -8.437 -32.633 1.00 98.56 483 VAL A CA 1
ATOM 3802 C C . VAL A 1 483 ? 13.843 -7.904 -31.205 1.00 98.56 483 VAL A C 1
ATOM 3804 O O . VAL A 1 483 ? 13.243 -8.513 -30.322 1.00 98.56 483 VAL A O 1
ATOM 3807 N N . VAL A 1 484 ? 14.506 -6.778 -30.954 1.00 98.81 484 VAL A N 1
ATOM 3808 C CA . VAL A 1 484 ? 14.677 -6.244 -29.594 1.00 98.81 484 VAL A CA 1
ATOM 3809 C C . VAL A 1 484 ? 14.037 -4.875 -29.481 1.00 98.81 484 VAL A C 1
ATOM 3811 O O . VAL A 1 484 ? 14.380 -3.971 -30.241 1.00 98.81 484 VAL A O 1
ATOM 3814 N N . PHE A 1 485 ? 13.158 -4.693 -28.498 1.00 98.88 485 PHE A N 1
ATOM 3815 C CA . PHE A 1 485 ? 12.588 -3.386 -28.190 1.00 98.88 485 PHE A CA 1
ATOM 3816 C C . PHE A 1 485 ? 13.087 -2.871 -26.837 1.00 98.88 485 PHE A C 1
ATOM 3818 O O . PHE A 1 485 ? 12.759 -3.414 -25.781 1.00 98.88 485 PHE A O 1
ATOM 3825 N N . HIS A 1 486 ? 13.897 -1.813 -26.882 1.00 98.69 486 HIS A N 1
ATOM 3826 C CA . HIS A 1 486 ? 14.428 -1.101 -25.720 1.00 98.69 486 HIS A CA 1
ATOM 3827 C C . HIS A 1 486 ? 13.665 0.213 -25.569 1.00 98.69 486 HIS A C 1
ATOM 3829 O O . HIS A 1 486 ? 13.772 1.079 -26.436 1.00 98.69 486 HIS A O 1
ATOM 3835 N N . TYR A 1 487 ? 12.882 0.352 -24.503 1.00 98.44 487 TYR A N 1
ATOM 3836 C CA . TYR A 1 487 ? 11.964 1.476 -24.322 1.00 98.44 487 TYR A CA 1
ATOM 3837 C C . TYR A 1 487 ? 12.258 2.261 -23.054 1.00 98.44 487 TYR A C 1
ATOM 3839 O O . TYR A 1 487 ? 12.833 1.741 -22.094 1.00 98.44 487 TYR A O 1
ATOM 3847 N N . ASP A 1 488 ? 11.843 3.519 -23.094 1.00 97.81 488 ASP A N 1
ATOM 3848 C CA . ASP A 1 488 ? 12.150 4.508 -22.082 1.00 97.81 488 ASP A CA 1
ATOM 3849 C C . ASP A 1 488 ? 11.286 4.334 -20.831 1.00 97.81 488 ASP A C 1
ATOM 3851 O O . ASP A 1 488 ? 10.064 4.148 -20.890 1.00 97.81 488 ASP A O 1
ATOM 3855 N N . MET A 1 489 ? 11.945 4.433 -19.676 1.00 95.31 489 MET A N 1
ATOM 3856 C CA . MET A 1 489 ? 11.279 4.682 -18.400 1.00 95.31 489 MET A CA 1
ATOM 3857 C C . MET A 1 489 ? 10.573 6.041 -18.428 1.00 95.31 489 MET A C 1
ATOM 3859 O O . MET A 1 489 ? 10.961 6.949 -19.161 1.00 95.31 489 MET A O 1
ATOM 3863 N N . ILE A 1 490 ? 9.577 6.213 -17.561 1.00 93.88 490 ILE A N 1
ATOM 3864 C CA . ILE A 1 490 ? 8.928 7.518 -17.399 1.00 93.88 490 ILE A CA 1
ATOM 3865 C C . ILE A 1 490 ? 9.946 8.554 -16.915 1.00 93.88 490 ILE A C 1
ATOM 3867 O O . ILE A 1 490 ? 10.683 8.277 -15.971 1.00 93.88 490 ILE A O 1
ATOM 3871 N N . GLY A 1 491 ? 9.983 9.731 -17.535 1.00 94.12 491 GLY A N 1
ATOM 3872 C CA . GLY A 1 491 ? 10.908 10.819 -17.206 1.00 94.12 491 GLY A CA 1
ATOM 3873 C C . GLY A 1 491 ? 12.334 10.641 -17.730 1.00 94.12 491 GLY A C 1
ATOM 3874 O O . GLY A 1 491 ? 13.218 11.412 -17.354 1.00 94.12 491 GLY A O 1
ATOM 3875 N N . TYR A 1 492 ? 12.585 9.643 -18.583 1.00 95.88 492 TYR A N 1
ATOM 3876 C CA . TYR A 1 492 ? 13.900 9.367 -19.158 1.00 95.88 492 TYR A CA 1
ATOM 3877 C C . TYR A 1 492 ? 13.928 9.542 -20.677 1.00 95.88 492 TYR A C 1
ATOM 3879 O O . TYR A 1 492 ? 12.937 9.346 -21.371 1.00 95.88 492 TYR A O 1
ATOM 3887 N N . ALA A 1 493 ? 15.117 9.884 -21.185 1.00 95.69 493 ALA A N 1
ATOM 3888 C CA . ALA A 1 493 ? 15.403 10.055 -22.609 1.00 95.69 493 ALA A CA 1
ATOM 3889 C C . ALA A 1 493 ? 14.386 10.965 -23.326 1.00 95.69 493 ALA A C 1
ATOM 3891 O O . ALA A 1 493 ? 14.424 12.173 -23.081 1.00 95.69 493 ALA A O 1
ATOM 3892 N N . ASP A 1 494 ? 13.524 10.430 -24.195 1.00 95.50 494 ASP A N 1
ATOM 3893 C CA . ASP A 1 494 ? 12.492 11.215 -24.897 1.00 95.50 494 ASP A CA 1
ATOM 3894 C C . ASP A 1 494 ? 11.115 11.161 -24.219 1.00 95.50 494 ASP A C 1
ATOM 3896 O O . ASP A 1 494 ? 10.227 11.955 -24.534 1.00 95.50 494 ASP A O 1
ATOM 3900 N N . GLN A 1 495 ? 10.944 10.290 -23.225 1.00 91.06 495 GLN A N 1
ATOM 3901 C CA . GLN A 1 495 ? 9.770 10.245 -22.362 1.00 91.06 495 GLN A CA 1
ATOM 3902 C C . GLN A 1 495 ? 9.938 11.296 -21.254 1.00 91.06 495 GLN A C 1
ATOM 3904 O O . GLN A 1 495 ? 10.320 10.990 -20.133 1.00 91.06 495 GLN A O 1
ATOM 3909 N N . LYS A 1 496 ? 9.734 12.574 -21.584 1.00 83.50 496 LYS A N 1
ATOM 3910 C CA . LYS A 1 496 ? 9.920 13.718 -20.663 1.00 83.50 496 LYS A CA 1
ATOM 3911 C C . LYS A 1 496 ? 8.683 14.540 -20.260 1.00 83.50 496 LYS A C 1
ATOM 3913 O O . LYS A 1 496 ? 8.835 15.350 -19.349 1.00 83.50 496 LYS A O 1
ATOM 3918 N N . PRO A 1 497 ? 7.471 14.381 -20.838 1.00 80.81 497 PRO A N 1
ATOM 3919 C CA . PRO A 1 497 ? 6.292 15.120 -20.361 1.00 80.81 497 PRO A CA 1
ATOM 3920 C C . PRO A 1 497 ? 5.925 14.876 -18.885 1.00 80.81 497 PRO A C 1
ATOM 3922 O O . PRO A 1 497 ? 5.219 15.685 -18.285 1.00 80.81 497 PRO A O 1
ATOM 3925 N N . LEU A 1 498 ? 6.405 13.774 -18.301 1.00 87.25 498 LEU A N 1
ATOM 3926 C CA . LEU A 1 498 ? 6.322 13.465 -16.876 1.00 87.25 498 LEU A CA 1
ATOM 3927 C C . LEU A 1 498 ? 7.721 13.491 -16.261 1.00 87.25 498 LEU A C 1
ATOM 3929 O O . LEU A 1 498 ? 8.626 12.842 -16.777 1.00 87.25 498 LEU A O 1
ATOM 3933 N N . ASP A 1 499 ? 7.883 14.177 -15.132 1.00 90.81 499 ASP A N 1
ATOM 3934 C CA . ASP A 1 499 ? 9.099 14.047 -14.328 1.00 90.81 499 ASP A CA 1
ATOM 3935 C C . ASP A 1 499 ? 9.187 12.646 -13.699 1.00 90.81 499 ASP A C 1
ATOM 3937 O O . ASP A 1 499 ? 8.176 12.058 -13.313 1.00 90.81 499 ASP A O 1
ATOM 3941 N N . HIS A 1 500 ? 10.401 12.107 -13.565 1.00 93.31 500 HIS A N 1
ATOM 3942 C CA . HIS A 1 500 ? 10.592 10.746 -13.059 1.00 93.31 500 HIS A CA 1
ATOM 3943 C C . HIS A 1 500 ? 10.188 10.576 -11.583 1.00 93.31 500 HIS A C 1
ATOM 3945 O O . HIS A 1 500 ? 9.760 9.490 -11.180 1.00 93.31 500 HIS A O 1
ATOM 3951 N N . ARG A 1 501 ? 10.364 11.619 -10.757 1.00 91.12 501 ARG A N 1
ATOM 3952 C CA . ARG A 1 501 ? 10.124 11.566 -9.302 1.00 91.12 501 ARG A CA 1
ATOM 3953 C C . ARG A 1 501 ? 8.998 12.488 -8.825 1.00 91.12 501 ARG A C 1
ATOM 3955 O O . ARG A 1 501 ? 8.582 12.369 -7.675 1.00 91.12 501 ARG A O 1
ATOM 3962 N N . GLY A 1 502 ? 8.525 13.394 -9.671 1.00 87.19 502 GLY A N 1
ATOM 3963 C CA . GLY A 1 502 ? 7.544 14.422 -9.347 1.00 87.19 502 GLY A CA 1
ATOM 3964 C C . GLY A 1 502 ? 6.114 14.100 -9.783 1.00 87.19 502 GLY A C 1
ATOM 3965 O O . GLY A 1 502 ? 5.845 13.180 -10.548 1.00 87.19 502 GLY A O 1
ATOM 3966 N N . GLY A 1 503 ? 5.170 14.897 -9.280 1.00 85.94 503 GLY A N 1
ATOM 3967 C CA . GLY A 1 503 ? 3.790 14.965 -9.780 1.00 85.94 503 GLY A CA 1
ATOM 3968 C C . GLY A 1 503 ? 2.815 13.889 -9.287 1.00 85.94 503 GLY A C 1
ATOM 3969 O O . GLY A 1 503 ? 1.609 14.092 -9.421 1.00 85.94 503 GLY A O 1
ATOM 3970 N N . LEU A 1 504 ? 3.303 12.790 -8.696 1.00 93.44 504 LEU A N 1
ATOM 3971 C CA . LEU A 1 504 ? 2.489 11.637 -8.262 1.00 93.44 504 LEU A CA 1
ATOM 3972 C C . LEU A 1 504 ? 2.839 11.125 -6.848 1.00 93.44 504 LEU A C 1
ATOM 3974 O O . LEU A 1 504 ? 2.646 9.951 -6.547 1.00 93.44 504 LEU A O 1
ATOM 3978 N N . GLY A 1 505 ? 3.403 11.980 -5.989 1.00 93.25 505 GLY A N 1
ATOM 3979 C CA . GLY A 1 505 ? 3.821 11.614 -4.625 1.00 93.25 505 GLY A CA 1
ATOM 3980 C C . GLY A 1 505 ? 2.935 12.143 -3.498 1.00 93.25 505 GLY A C 1
ATOM 3981 O O . GLY A 1 505 ? 3.278 11.977 -2.334 1.00 93.25 505 GLY A O 1
ATOM 3982 N N . ASP A 1 506 ? 1.821 12.798 -3.819 1.00 95.94 506 ASP A N 1
ATOM 3983 C CA . ASP A 1 506 ? 0.931 13.413 -2.830 1.00 95.94 506 ASP A CA 1
ATOM 3984 C C . ASP A 1 506 ? -0.259 12.514 -2.432 1.00 95.94 506 ASP A C 1
ATOM 3986 O O . ASP A 1 506 ? -0.455 11.404 -2.945 1.00 95.94 506 ASP A O 1
ATOM 3990 N N . ALA A 1 507 ? -1.060 13.003 -1.477 1.00 97.69 507 ALA A N 1
ATOM 3991 C CA . ALA A 1 507 ? -2.227 12.294 -0.961 1.00 97.69 507 ALA A CA 1
ATOM 3992 C C . ALA A 1 507 ? -3.271 12.024 -2.050 1.00 97.69 507 ALA A C 1
ATOM 3994 O O . ALA A 1 507 ? -3.804 10.922 -2.131 1.00 97.69 507 ALA A O 1
ATOM 3995 N N . GLU A 1 508 ? -3.529 12.996 -2.924 1.00 97.69 508 GLU A N 1
ATOM 3996 C CA . GLU A 1 508 ? -4.528 12.859 -3.982 1.00 97.69 508 GLU A CA 1
ATOM 3997 C C . GLU A 1 508 ? -4.100 11.775 -4.986 1.00 97.69 508 GLU A C 1
ATOM 3999 O O . GLU A 1 508 ? -4.913 10.935 -5.361 1.00 97.69 508 GLU A O 1
ATOM 4004 N N . ALA A 1 509 ? -2.820 11.715 -5.366 1.00 97.56 509 ALA A N 1
ATOM 4005 C CA . ALA A 1 509 ? -2.302 10.673 -6.256 1.00 97.56 509 ALA A CA 1
ATOM 4006 C C . ALA A 1 509 ? -2.504 9.277 -5.645 1.00 97.56 509 ALA A C 1
ATOM 4008 O O . ALA A 1 509 ? -2.991 8.361 -6.308 1.00 97.56 509 ALA A O 1
ATOM 4009 N N . SER A 1 510 ? -2.239 9.147 -4.346 1.00 98.38 510 SER A N 1
ATOM 4010 C CA . SER A 1 510 ? -2.419 7.902 -3.595 1.00 98.38 510 SER A CA 1
ATOM 4011 C C . SER A 1 510 ? -3.902 7.516 -3.452 1.00 98.38 510 SER A C 1
ATOM 4013 O O . SER A 1 510 ? -4.266 6.362 -3.673 1.00 98.38 510 SER A O 1
ATOM 4015 N N . LEU A 1 511 ? -4.806 8.470 -3.182 1.00 98.75 511 LEU A N 1
ATOM 4016 C CA . LEU A 1 511 ? -6.265 8.245 -3.126 1.00 98.75 511 LEU A CA 1
ATOM 4017 C C . LEU A 1 511 ? -6.849 7.758 -4.465 1.00 98.75 511 LEU A C 1
ATOM 4019 O O . LEU A 1 511 ? -7.876 7.074 -4.471 1.00 98.75 511 LEU A O 1
ATOM 4023 N N . TRP A 1 512 ? -6.190 8.066 -5.583 1.00 98.44 512 TRP A N 1
ATOM 4024 C CA . TRP A 1 512 ? -6.542 7.579 -6.920 1.00 98.44 512 TRP A CA 1
ATOM 4025 C C . TRP A 1 512 ? -5.689 6.396 -7.409 1.00 98.44 512 TRP A C 1
ATOM 4027 O O . TRP A 1 512 ? -5.918 5.914 -8.518 1.00 98.44 512 TRP A O 1
ATOM 4037 N N . LEU A 1 513 ? -4.724 5.916 -6.612 1.00 98.50 513 LEU A N 1
ATOM 4038 C CA . LEU A 1 513 ? -3.717 4.913 -7.006 1.00 98.50 513 LEU A CA 1
ATOM 4039 C C . LEU A 1 513 ? -2.947 5.293 -8.284 1.00 98.50 513 LEU A C 1
ATOM 4041 O O . LEU A 1 513 ? -2.553 4.441 -9.077 1.00 98.50 513 LEU A O 1
ATOM 4045 N N . GLN A 1 514 ? -2.710 6.586 -8.485 1.00 97.44 514 GLN A N 1
ATOM 4046 C CA . GLN A 1 514 ? -1.900 7.110 -9.577 1.00 97.44 514 GLN A CA 1
ATOM 4047 C C . GLN A 1 514 ? -0.443 7.153 -9.129 1.00 97.44 514 GLN A C 1
ATOM 4049 O O . GLN A 1 514 ? -0.072 7.973 -8.296 1.00 97.44 514 GLN A O 1
ATOM 4054 N N . ASN A 1 515 ? 0.392 6.269 -9.673 1.00 96.62 515 ASN A N 1
ATOM 4055 C CA . ASN A 1 515 ? 1.791 6.180 -9.269 1.00 96.62 515 ASN A CA 1
ATOM 4056 C C . ASN A 1 515 ? 2.737 5.825 -10.435 1.00 96.62 515 ASN A C 1
ATOM 4058 O O . ASN A 1 515 ? 2.308 5.196 -11.411 1.00 96.62 515 ASN A O 1
ATOM 4062 N N . PRO A 1 516 ? 4.033 6.194 -10.354 1.00 96.19 516 PRO A N 1
ATOM 4063 C CA . PRO A 1 516 ? 4.993 5.952 -11.434 1.00 96.19 516 PRO A CA 1
ATOM 4064 C C . PRO A 1 516 ? 5.251 4.466 -11.728 1.00 96.19 516 PRO A C 1
ATOM 4066 O O . PRO A 1 516 ? 5.503 4.109 -12.881 1.00 96.19 516 PRO A O 1
ATOM 4069 N N . LEU A 1 517 ? 5.184 3.585 -10.720 1.00 97.88 517 LEU A N 1
ATOM 4070 C CA . LEU A 1 517 ? 5.305 2.137 -10.926 1.00 97.88 517 LEU A CA 1
ATOM 4071 C C . LEU A 1 517 ? 4.166 1.610 -11.807 1.00 97.88 517 LEU A C 1
ATOM 4073 O O . LEU A 1 517 ? 4.417 0.856 -12.747 1.00 97.88 517 LEU A O 1
ATOM 4077 N N . GLY A 1 518 ? 2.929 2.018 -11.527 1.00 97.75 518 GLY A N 1
ATOM 4078 C CA . GLY A 1 518 ? 1.734 1.623 -12.266 1.00 97.75 518 GLY A CA 1
ATOM 4079 C C . GLY A 1 518 ? 1.768 2.075 -13.720 1.00 97.75 518 GLY A C 1
ATOM 4080 O O . GLY A 1 518 ? 1.558 1.265 -14.624 1.00 97.75 518 GLY A O 1
ATOM 4081 N N . LEU A 1 519 ? 2.134 3.336 -13.965 1.00 97.00 519 LEU A N 1
ATOM 4082 C CA . LEU A 1 519 ? 2.269 3.860 -15.327 1.00 97.00 519 LEU A CA 1
ATOM 4083 C C . LEU A 1 519 ? 3.388 3.156 -16.115 1.00 97.00 519 LEU A C 1
ATOM 4085 O O . LEU A 1 519 ? 3.200 2.838 -17.287 1.00 97.00 519 LEU A O 1
ATOM 4089 N N . GLN A 1 520 ? 4.528 2.849 -15.488 1.00 96.69 520 GLN A N 1
ATOM 4090 C CA . GLN A 1 520 ? 5.597 2.089 -16.150 1.00 96.69 520 GLN A CA 1
ATOM 4091 C C . GLN A 1 520 ? 5.236 0.623 -16.384 1.00 96.69 520 GLN A C 1
ATOM 4093 O O . GLN A 1 520 ? 5.564 0.073 -17.434 1.00 96.69 520 GLN A O 1
ATOM 4098 N N . THR A 1 521 ? 4.532 -0.004 -15.443 1.00 98.50 521 THR A N 1
ATOM 4099 C CA . THR A 1 521 ? 4.054 -1.385 -15.596 1.00 98.50 521 THR A CA 1
ATOM 4100 C C . THR A 1 521 ? 3.055 -1.459 -16.749 1.00 98.50 521 THR A C 1
ATOM 4102 O O . THR A 1 521 ? 3.154 -2.342 -17.601 1.00 98.50 521 THR A O 1
ATOM 4105 N N . TRP A 1 522 ? 2.162 -0.470 -16.857 1.00 98.25 522 TRP A N 1
ATOM 4106 C CA . TRP A 1 522 ? 1.286 -0.317 -18.015 1.00 98.25 522 TRP A CA 1
ATOM 4107 C C . TRP A 1 522 ? 2.076 -0.111 -19.310 1.00 98.25 522 TRP A C 1
ATOM 4109 O O . TRP A 1 522 ? 1.834 -0.826 -20.279 1.00 98.25 522 TRP A O 1
ATOM 4119 N N . ASN A 1 523 ? 3.073 0.781 -19.328 1.00 98.25 523 ASN A N 1
ATOM 4120 C CA . ASN A 1 523 ? 3.951 0.947 -20.489 1.00 98.25 523 ASN A CA 1
ATOM 4121 C C . ASN A 1 523 ? 4.625 -0.372 -20.886 1.00 98.25 523 ASN A C 1
ATOM 4123 O O . ASN A 1 523 ? 4.688 -0.668 -22.072 1.00 98.25 523 ASN A O 1
ATOM 4127 N N . SER A 1 524 ? 5.050 -1.196 -19.926 1.00 98.62 524 SER A N 1
ATOM 4128 C CA . SER A 1 524 ? 5.640 -2.516 -20.182 1.00 98.62 524 SER A CA 1
ATOM 4129 C C . SER A 1 524 ? 4.640 -3.490 -20.819 1.00 98.62 524 SER A C 1
ATOM 4131 O O . SER A 1 524 ? 4.965 -4.141 -21.812 1.00 98.62 524 SER A O 1
ATOM 4133 N N . ILE A 1 525 ? 3.396 -3.541 -20.324 1.00 98.75 525 ILE A N 1
ATOM 4134 C CA . ILE A 1 525 ? 2.312 -4.347 -20.920 1.00 98.75 525 ILE A CA 1
ATOM 4135 C C . ILE A 1 525 ? 2.019 -3.882 -22.355 1.00 98.75 525 ILE A C 1
ATOM 4137 O O . ILE A 1 525 ? 1.871 -4.700 -23.265 1.00 98.75 525 ILE A O 1
ATOM 4141 N N . ARG A 1 526 ? 1.963 -2.566 -22.581 1.00 98.69 526 ARG A N 1
ATOM 4142 C CA . ARG A 1 526 ? 1.663 -1.984 -23.899 1.00 98.69 526 ARG A CA 1
ATOM 4143 C C . ARG A 1 526 ? 2.846 -2.068 -24.866 1.00 98.69 526 ARG A C 1
ATOM 4145 O O . ARG A 1 526 ? 2.630 -2.243 -26.060 1.00 98.69 526 ARG A O 1
ATOM 4152 N N . ALA A 1 527 ? 4.078 -2.043 -24.367 1.00 98.81 527 ALA A N 1
ATOM 4153 C CA . ALA A 1 527 ? 5.286 -2.323 -25.138 1.00 98.81 527 ALA A CA 1
ATOM 4154 C C . ALA A 1 527 ? 5.359 -3.790 -25.573 1.00 98.81 527 ALA A C 1
ATOM 4156 O O . ALA A 1 527 ? 5.775 -4.077 -26.695 1.00 98.81 527 ALA A O 1
ATOM 4157 N N . LEU A 1 528 ? 4.883 -4.715 -24.735 1.00 98.88 528 LEU A N 1
ATOM 4158 C CA . LEU A 1 528 ? 4.677 -6.102 -25.139 1.00 98.88 528 LEU A CA 1
ATOM 4159 C C . LEU A 1 528 ? 3.605 -6.209 -26.235 1.00 98.88 528 LEU A C 1
ATOM 4161 O O . LEU A 1 528 ? 3.822 -6.903 -27.222 1.00 98.88 528 LEU A O 1
ATOM 4165 N N . ASP A 1 529 ? 2.482 -5.493 -26.108 1.00 98.75 529 ASP A N 1
ATOM 4166 C CA . ASP A 1 529 ? 1.455 -5.445 -27.160 1.00 98.75 529 ASP A CA 1
ATOM 4167 C C . ASP A 1 529 ? 2.012 -4.903 -28.493 1.00 98.75 529 ASP A C 1
ATOM 4169 O O . ASP A 1 529 ? 1.706 -5.455 -29.549 1.00 98.75 529 ASP A O 1
ATOM 4173 N N . PHE A 1 530 ? 2.868 -3.875 -28.447 1.00 98.81 530 PHE A N 1
ATOM 4174 C CA . PHE A 1 530 ? 3.586 -3.359 -29.616 1.00 98.81 530 PHE A CA 1
ATOM 4175 C C . PHE A 1 530 ? 4.493 -4.425 -30.242 1.00 98.81 530 PHE A C 1
ATOM 4177 O O . PHE A 1 530 ? 4.361 -4.711 -31.431 1.00 98.81 530 PHE A O 1
ATOM 4184 N N . LEU A 1 531 ? 5.374 -5.040 -29.444 1.00 98.69 531 LEU A N 1
ATOM 4185 C CA . LEU A 1 531 ? 6.336 -6.040 -29.914 1.00 98.69 531 LEU A CA 1
ATOM 4186 C C . LEU A 1 531 ? 5.630 -7.245 -30.556 1.00 98.69 531 LEU A C 1
ATOM 4188 O O . LEU A 1 531 ? 6.024 -7.687 -31.630 1.00 98.69 531 LEU A O 1
ATOM 4192 N N . LEU A 1 532 ? 4.554 -7.735 -29.933 1.00 98.44 532 LEU A N 1
ATOM 4193 C CA . LEU A 1 532 ? 3.737 -8.843 -30.443 1.00 98.44 532 LEU A CA 1
ATOM 4194 C C . LEU A 1 532 ? 2.958 -8.494 -31.720 1.00 98.44 532 LEU A C 1
ATOM 4196 O O . LEU A 1 532 ? 2.571 -9.397 -32.463 1.00 98.44 532 LEU A O 1
ATOM 4200 N N . GLY A 1 533 ? 2.697 -7.207 -31.957 1.00 97.88 533 GLY A N 1
ATOM 4201 C CA . GLY A 1 533 ? 2.015 -6.715 -33.152 1.00 97.88 533 GLY A CA 1
ATOM 4202 C C . GLY A 1 533 ? 2.916 -6.602 -34.383 1.00 97.88 533 GLY A C 1
ATOM 4203 O O . GLY A 1 533 ? 2.406 -6.413 -35.489 1.00 97.88 533 GLY A O 1
ATOM 4204 N N . LEU A 1 534 ? 4.238 -6.714 -34.222 1.00 98.25 534 LEU A N 1
ATOM 4205 C CA . LEU A 1 534 ? 5.178 -6.639 -35.335 1.00 98.25 534 LEU A CA 1
ATOM 4206 C C . LEU A 1 534 ? 5.080 -7.896 -36.224 1.00 98.25 534 LEU A C 1
ATOM 4208 O O . LEU A 1 534 ? 5.021 -9.017 -35.712 1.00 98.25 534 LEU A O 1
ATOM 4212 N N . PRO A 1 535 ? 5.081 -7.748 -37.562 1.00 95.94 535 PRO A N 1
ATOM 4213 C CA . PRO A 1 535 ? 4.859 -8.868 -38.482 1.00 95.94 535 PRO A CA 1
ATOM 4214 C C . PRO A 1 535 ? 5.979 -9.919 -38.448 1.00 95.94 535 PRO A C 1
ATOM 4216 O O . PRO A 1 535 ? 5.737 -11.084 -38.774 1.00 95.94 535 PRO A O 1
ATOM 4219 N N . ASP A 1 536 ? 7.180 -9.508 -38.047 1.00 95.12 536 ASP A N 1
ATOM 4220 C CA . ASP A 1 536 ? 8.410 -10.293 -37.975 1.00 95.12 536 ASP A CA 1
ATOM 4221 C C . ASP A 1 536 ? 8.672 -10.917 -36.591 1.00 95.12 536 ASP A C 1
ATOM 4223 O O . ASP A 1 536 ? 9.644 -11.653 -36.430 1.00 95.12 536 ASP A O 1
ATOM 4227 N N . VAL A 1 537 ? 7.790 -10.705 -35.606 1.00 98.31 537 VAL A N 1
ATOM 4228 C CA . VAL A 1 537 ? 7.910 -11.291 -34.260 1.00 98.31 537 VAL A CA 1
ATOM 4229 C C . VAL A 1 537 ? 7.042 -12.543 -34.115 1.00 98.31 537 VAL A C 1
ATOM 4231 O O . VAL A 1 537 ? 5.866 -12.580 -34.489 1.00 98.31 537 VAL A O 1
ATOM 4234 N N . ASP A 1 538 ? 7.623 -13.596 -33.544 1.00 97.69 538 ASP A N 1
ATOM 4235 C CA . ASP A 1 538 ? 6.906 -14.791 -33.112 1.00 97.69 538 ASP A CA 1
ATOM 4236 C C . ASP A 1 538 ? 6.313 -14.580 -31.708 1.00 97.69 538 ASP A C 1
ATOM 4238 O O . ASP A 1 538 ? 7.059 -14.533 -30.725 1.00 97.69 538 ASP A O 1
ATOM 4242 N N . PRO A 1 539 ? 4.975 -14.519 -31.571 1.00 96.94 539 PRO A N 1
ATOM 4243 C CA . PRO A 1 539 ? 4.336 -14.230 -30.294 1.00 96.94 539 PRO A CA 1
ATOM 4244 C C . PRO A 1 539 ? 4.521 -15.326 -29.235 1.00 96.94 539 PRO A C 1
ATOM 4246 O O . PRO A 1 539 ? 4.204 -15.093 -28.072 1.00 96.94 539 PRO A O 1
ATOM 4249 N N . LYS A 1 540 ? 5.007 -16.518 -29.610 1.00 96.69 540 LYS A N 1
ATOM 4250 C CA . LYS A 1 540 ? 5.276 -17.626 -28.676 1.00 96.69 540 LYS A CA 1
ATOM 4251 C C . LYS A 1 540 ? 6.715 -17.653 -28.164 1.00 96.69 540 LYS A C 1
ATOM 4253 O O . LYS A 1 540 ? 7.032 -18.464 -27.293 1.00 96.69 540 LYS A O 1
ATOM 4258 N N . ARG A 1 541 ? 7.589 -16.811 -28.721 1.00 97.62 541 ARG A N 1
ATOM 4259 C CA . ARG A 1 541 ? 9.010 -16.737 -28.379 1.00 97.62 541 ARG A CA 1
ATOM 4260 C C . ARG A 1 541 ? 9.350 -15.317 -27.950 1.00 97.62 541 ARG A C 1
ATOM 4262 O O . ARG A 1 541 ? 9.946 -14.564 -28.716 1.00 97.62 541 ARG A O 1
ATOM 4269 N N . ILE A 1 542 ? 9.020 -14.991 -26.699 1.00 98.75 542 ILE A N 1
ATOM 4270 C CA . ILE A 1 542 ? 9.264 -13.670 -26.115 1.00 98.75 542 ILE A CA 1
ATOM 4271 C C . ILE A 1 542 ? 10.146 -13.761 -24.868 1.00 98.75 542 ILE A C 1
ATOM 4273 O O . ILE A 1 542 ? 9.775 -14.388 -23.875 1.00 98.75 542 ILE A O 1
ATOM 4277 N N . GLY A 1 543 ? 11.298 -13.098 -24.900 1.00 98.75 543 GLY A N 1
ATOM 4278 C CA . GLY A 1 543 ? 12.132 -12.852 -23.723 1.00 98.75 543 GLY A CA 1
ATOM 4279 C C . GLY A 1 543 ? 11.868 -11.474 -23.116 1.00 98.75 543 GLY A C 1
ATOM 4280 O O . GLY A 1 543 ? 11.518 -10.534 -23.830 1.00 98.75 543 GLY A O 1
ATOM 4281 N N . VAL A 1 544 ? 12.070 -11.323 -21.807 1.00 98.88 544 VAL A N 1
ATOM 4282 C CA . VAL A 1 544 ? 12.116 -9.998 -21.161 1.00 98.88 544 VAL A CA 1
ATOM 4283 C C . VAL A 1 544 ? 13.314 -9.928 -20.231 1.00 98.88 544 VAL A C 1
ATOM 4285 O O . VAL A 1 544 ? 13.531 -10.829 -19.416 1.00 98.88 544 VAL A O 1
ATOM 4288 N N . THR A 1 545 ? 14.097 -8.858 -20.343 1.00 98.81 545 THR A N 1
ATOM 4289 C CA . THR A 1 545 ? 15.254 -8.638 -19.475 1.00 98.81 545 THR A CA 1
ATOM 4290 C C . THR A 1 545 ? 15.528 -7.163 -19.225 1.00 98.81 545 THR A C 1
ATOM 4292 O O . THR A 1 545 ? 15.455 -6.318 -20.112 1.00 98.81 545 THR A O 1
ATOM 4295 N N . GLY A 1 546 ? 15.901 -6.849 -17.995 1.00 98.19 546 GLY A N 1
ATOM 4296 C CA . GLY A 1 546 ? 16.227 -5.506 -17.548 1.00 98.19 546 GLY A CA 1
ATOM 4297 C C . GLY A 1 546 ? 17.042 -5.582 -16.269 1.00 98.19 546 GLY A C 1
ATOM 4298 O O . GLY A 1 546 ? 17.065 -6.620 -15.610 1.00 98.19 546 GLY A O 1
ATOM 4299 N N . ALA A 1 547 ? 17.714 -4.491 -15.913 1.00 97.25 547 ALA A N 1
ATOM 4300 C CA . ALA A 1 547 ? 18.484 -4.426 -14.676 1.00 97.25 547 ALA A CA 1
ATOM 4301 C C . ALA A 1 547 ? 18.021 -3.282 -13.778 1.00 97.25 547 ALA A C 1
ATOM 4303 O O . ALA A 1 547 ? 17.532 -2.268 -14.286 1.00 97.25 547 ALA A O 1
ATOM 4304 N N . SER A 1 548 ? 18.176 -3.446 -12.460 1.00 95.94 548 SER A N 1
ATOM 4305 C CA . SER A 1 548 ? 17.733 -2.465 -11.458 1.00 95.94 548 SER A CA 1
ATOM 4306 C C . SER A 1 548 ? 16.227 -2.182 -11.615 1.00 95.94 548 SER A C 1
ATOM 4308 O O . SER A 1 548 ? 15.447 -3.129 -11.706 1.00 95.94 548 SER A O 1
ATOM 4310 N N . GLY A 1 549 ? 15.810 -0.924 -11.796 1.00 96.88 549 GLY A N 1
ATOM 4311 C CA . GLY A 1 549 ? 14.425 -0.570 -12.148 1.00 96.88 549 GLY A CA 1
ATOM 4312 C C . GLY A 1 549 ? 13.862 -1.321 -13.369 1.00 96.88 549 GLY A C 1
ATOM 4313 O O . GLY A 1 549 ? 12.696 -1.715 -13.369 1.00 96.88 549 GLY A O 1
ATOM 4314 N N . GLY A 1 550 ? 14.689 -1.641 -14.370 1.00 97.94 550 GLY A N 1
ATOM 4315 C CA . GLY A 1 550 ? 14.274 -2.492 -15.492 1.00 97.94 550 GLY A CA 1
ATOM 4316 C C . GLY A 1 550 ? 14.111 -3.965 -15.099 1.00 97.94 550 GLY A C 1
ATOM 4317 O O . GLY A 1 550 ? 13.278 -4.678 -15.659 1.00 97.94 550 GLY A O 1
ATOM 4318 N N . GLY A 1 551 ? 14.866 -4.423 -14.098 1.00 98.25 551 GLY A N 1
ATOM 4319 C CA . GLY A 1 551 ? 14.661 -5.716 -13.448 1.00 98.25 551 GLY A CA 1
ATOM 4320 C C . GLY A 1 551 ? 13.320 -5.753 -12.713 1.00 98.25 551 GLY A C 1
ATOM 4321 O O . GLY A 1 551 ? 12.583 -6.725 -12.872 1.00 98.25 551 GLY A O 1
ATOM 4322 N N . THR A 1 552 ? 12.959 -4.662 -12.021 1.00 98.50 552 THR A N 1
ATOM 4323 C CA . THR A 1 552 ? 11.626 -4.471 -11.421 1.00 98.50 552 THR A CA 1
ATOM 4324 C C . THR A 1 552 ? 10.525 -4.630 -12.464 1.00 98.50 552 THR A C 1
ATOM 4326 O O . THR A 1 552 ? 9.643 -5.471 -12.303 1.00 98.50 552 THR A O 1
ATOM 4329 N N . GLN A 1 553 ? 10.612 -3.917 -13.589 1.00 98.56 553 GLN A N 1
ATOM 4330 C CA . GLN A 1 553 ? 9.620 -4.041 -14.666 1.00 98.56 553 GLN A CA 1
ATOM 4331 C C . GLN A 1 553 ? 9.578 -5.446 -15.289 1.00 98.56 553 GLN A C 1
ATOM 4333 O O . GLN A 1 553 ? 8.504 -5.925 -15.645 1.00 98.56 553 GLN A O 1
ATOM 4338 N N . THR A 1 554 ? 10.718 -6.139 -15.369 1.00 98.81 554 THR A N 1
ATOM 4339 C CA . THR A 1 554 ? 10.791 -7.508 -15.906 1.00 98.81 554 THR A CA 1
ATOM 4340 C C . THR A 1 554 ? 9.973 -8.488 -15.063 1.00 98.81 554 THR A C 1
ATOM 4342 O O . THR A 1 554 ? 9.111 -9.178 -15.607 1.00 98.81 554 THR A O 1
ATOM 4345 N N . PHE A 1 555 ? 10.193 -8.546 -13.742 1.00 98.25 555 PHE A N 1
ATOM 4346 C CA . PHE A 1 555 ? 9.437 -9.483 -12.901 1.00 98.25 555 PHE A CA 1
ATOM 4347 C C . PHE A 1 555 ? 7.988 -9.032 -12.663 1.00 98.25 555 PHE A C 1
ATOM 4349 O O . PHE A 1 555 ? 7.117 -9.883 -12.504 1.00 98.25 555 PHE A O 1
ATOM 4356 N N . MET A 1 556 ? 7.702 -7.723 -12.689 1.00 98.69 556 MET A N 1
ATOM 4357 C CA . MET A 1 556 ? 6.328 -7.205 -12.615 1.00 98.69 556 MET A CA 1
ATOM 4358 C C . MET A 1 556 ? 5.515 -7.599 -13.851 1.00 98.69 556 MET A C 1
ATOM 4360 O O . MET A 1 556 ? 4.397 -8.094 -13.712 1.00 98.69 556 MET A O 1
ATOM 4364 N N . LEU A 1 557 ? 6.083 -7.449 -15.055 1.00 98.62 557 LEU A N 1
ATOM 4365 C CA . LEU A 1 557 ? 5.424 -7.860 -16.295 1.00 98.62 557 LEU A CA 1
ATOM 4366 C C . LEU A 1 557 ? 5.149 -9.366 -16.300 1.00 98.62 557 LEU A C 1
ATOM 4368 O O . LEU A 1 557 ? 4.041 -9.775 -16.619 1.00 98.62 557 LEU A O 1
ATOM 4372 N N . PHE A 1 558 ? 6.114 -10.188 -15.884 1.00 98.12 558 PHE A N 1
ATOM 4373 C CA . PHE A 1 558 ? 5.904 -11.633 -15.772 1.00 98.12 558 PHE A CA 1
ATOM 4374 C C . PHE A 1 558 ? 4.846 -12.008 -14.731 1.00 98.12 558 PHE A C 1
ATOM 4376 O O . PHE A 1 558 ? 4.105 -12.966 -14.935 1.00 98.12 558 PHE A O 1
ATOM 4383 N N . ALA A 1 559 ? 4.737 -11.266 -13.629 1.00 97.62 559 ALA A N 1
ATOM 4384 C CA . ALA A 1 559 ? 3.728 -11.544 -12.613 1.00 97.62 559 ALA A CA 1
ATOM 4385 C C . ALA A 1 559 ? 2.288 -11.239 -13.072 1.00 97.62 559 ALA A C 1
ATOM 4387 O O . ALA A 1 559 ? 1.337 -11.827 -12.539 1.00 97.62 559 ALA A O 1
ATOM 4388 N N . LEU A 1 560 ? 2.138 -10.331 -14.042 1.00 97.88 560 LEU A N 1
ATOM 4389 C CA . LEU A 1 560 ? 0.858 -9.793 -14.507 1.00 97.88 560 LEU A CA 1
ATOM 4390 C C . LEU A 1 560 ? 0.453 -10.249 -15.916 1.00 97.88 560 LEU A C 1
ATOM 4392 O O . LEU A 1 560 ? -0.726 -10.173 -16.249 1.00 97.88 560 LEU A O 1
ATOM 4396 N N . ASP A 1 561 ? 1.397 -10.716 -16.732 1.00 97.50 561 ASP A N 1
ATOM 4397 C CA . ASP A 1 561 ? 1.169 -11.123 -18.117 1.00 97.50 561 ASP A CA 1
ATOM 4398 C C . ASP A 1 561 ? 1.824 -12.484 -18.408 1.00 97.50 561 ASP A C 1
ATOM 4400 O O . ASP A 1 561 ? 3.026 -12.704 -18.206 1.00 97.50 561 ASP A O 1
ATOM 4404 N N . ASP A 1 562 ? 1.014 -13.418 -18.902 1.00 96.19 562 ASP A N 1
ATOM 4405 C CA . ASP A 1 562 ? 1.433 -14.799 -19.157 1.00 96.19 562 ASP A CA 1
ATOM 4406 C C . ASP A 1 562 ? 2.014 -15.007 -20.564 1.00 96.19 562 ASP A C 1
ATOM 4408 O O . ASP A 1 562 ? 2.535 -16.082 -20.861 1.00 96.19 562 ASP A O 1
ATOM 4412 N N . ARG A 1 563 ? 1.960 -13.993 -21.441 1.00 97.81 563 ARG A N 1
ATOM 4413 C CA . ARG A 1 563 ? 2.446 -14.102 -22.829 1.00 97.81 563 ARG A CA 1
ATOM 4414 C C . ARG A 1 563 ? 3.973 -14.207 -22.953 1.00 97.81 563 ARG A C 1
ATOM 4416 O O . ARG A 1 563 ? 4.418 -14.937 -23.837 1.00 97.81 563 ARG A O 1
ATOM 4423 N N . PRO A 1 564 ? 4.797 -13.520 -22.135 1.00 98.12 564 PRO A N 1
ATOM 4424 C CA . PRO A 1 564 ? 6.245 -13.688 -22.171 1.00 98.12 564 PRO A CA 1
ATOM 4425 C C . PRO A 1 564 ? 6.696 -15.109 -21.806 1.00 98.12 564 PRO A C 1
ATOM 4427 O O . PRO A 1 564 ? 6.185 -15.710 -20.859 1.00 98.12 564 PRO A O 1
ATOM 4430 N N . THR A 1 565 ? 7.691 -15.621 -22.531 1.00 98.44 565 THR A N 1
ATOM 4431 C CA . THR A 1 565 ? 8.189 -17.001 -22.437 1.00 98.44 565 THR A CA 1
ATOM 4432 C C . THR A 1 565 ? 9.286 -17.159 -21.387 1.00 98.44 565 THR A C 1
ATOM 4434 O O . THR A 1 565 ? 9.214 -18.084 -20.584 1.00 98.44 565 THR A O 1
ATOM 4437 N N . VAL A 1 566 ? 10.302 -16.285 -21.387 1.00 98.75 566 VAL A N 1
ATOM 4438 C CA . VAL A 1 566 ? 11.477 -16.380 -20.497 1.00 98.75 566 VAL A CA 1
ATOM 4439 C C . VAL A 1 566 ? 11.847 -15.034 -19.871 1.00 98.75 566 VAL A C 1
ATOM 4441 O O . VAL A 1 566 ? 11.892 -14.008 -20.553 1.00 98.75 566 VAL A O 1
ATOM 4444 N N . ALA A 1 567 ? 12.119 -15.042 -18.566 1.00 98.69 567 ALA A N 1
ATOM 4445 C CA . ALA A 1 567 ? 12.495 -13.857 -17.804 1.00 98.69 567 ALA A CA 1
ATOM 4446 C C . ALA A 1 567 ? 13.984 -13.868 -17.446 1.00 98.69 567 ALA A C 1
ATOM 4448 O O . ALA A 1 567 ? 14.537 -14.912 -17.081 1.00 98.69 567 ALA A O 1
ATOM 4449 N N . PHE A 1 568 ? 14.606 -12.687 -17.482 1.00 98.81 568 PHE A N 1
ATOM 4450 C CA . PHE A 1 568 ? 15.922 -12.466 -16.889 1.00 98.81 568 PHE A CA 1
ATOM 4451 C C . PHE A 1 568 ? 16.052 -11.091 -16.205 1.00 98.81 568 PHE A C 1
ATOM 4453 O O . PHE A 1 568 ? 16.643 -10.172 -16.785 1.00 98.81 568 PHE A O 1
ATOM 4460 N N . PRO A 1 569 ? 15.481 -10.888 -15.000 1.00 98.44 569 PRO A N 1
ATOM 4461 C CA . PRO A 1 569 ? 15.733 -9.685 -14.216 1.00 98.44 569 PRO A CA 1
ATOM 4462 C C . PRO A 1 569 ? 17.138 -9.733 -13.595 1.00 98.44 569 PRO A C 1
ATOM 4464 O O . PRO A 1 569 ? 17.502 -10.681 -12.897 1.00 98.44 569 PRO A O 1
ATOM 4467 N N . ALA A 1 570 ? 17.925 -8.688 -13.826 1.00 98.25 570 ALA A N 1
ATOM 4468 C CA . ALA A 1 570 ? 19.281 -8.552 -13.305 1.00 98.25 570 ALA A CA 1
ATOM 4469 C C . ALA A 1 570 ? 19.343 -7.546 -12.144 1.00 98.25 570 ALA A C 1
ATOM 4471 O O . ALA A 1 570 ? 18.698 -6.495 -12.186 1.00 98.25 570 ALA A O 1
ATOM 4472 N N . VAL A 1 571 ? 20.134 -7.873 -11.116 1.00 97.38 571 VAL A N 1
ATOM 4473 C CA . VAL A 1 571 ? 20.490 -7.007 -9.974 1.00 97.38 571 VAL A CA 1
ATOM 4474 C C . VAL A 1 571 ? 19.291 -6.293 -9.335 1.00 97.38 571 VAL A C 1
ATOM 4476 O O . VAL A 1 571 ? 19.332 -5.101 -9.046 1.00 97.38 571 VAL A O 1
ATOM 4479 N N . MET A 1 572 ? 18.176 -7.013 -9.155 1.00 97.19 572 MET A N 1
ATOM 4480 C CA . MET A 1 572 ? 16.986 -6.450 -8.505 1.00 97.19 572 MET A CA 1
ATOM 4481 C C . MET A 1 572 ? 16.212 -7.417 -7.605 1.00 97.19 572 MET A C 1
ATOM 4483 O O . MET A 1 572 ? 15.788 -7.035 -6.514 1.00 97.19 572 MET A O 1
ATOM 4487 N N . VAL A 1 573 ? 16.002 -8.666 -8.033 1.00 97.25 573 VAL A N 1
ATOM 4488 C CA . VAL A 1 573 ? 15.311 -9.657 -7.195 1.00 97.25 573 VAL A CA 1
ATOM 4489 C C . VAL A 1 573 ? 16.215 -10.018 -6.016 1.00 97.25 573 VAL A C 1
ATOM 4491 O O . VAL A 1 573 ? 17.342 -10.464 -6.209 1.00 97.25 573 VAL A O 1
ATOM 4494 N N . GLY A 1 574 ? 15.719 -9.813 -4.797 1.00 94.12 574 GLY A N 1
ATOM 4495 C CA . GLY A 1 574 ? 16.469 -10.033 -3.565 1.00 94.12 574 GLY A CA 1
ATOM 4496 C C . GLY A 1 574 ? 15.590 -9.908 -2.325 1.00 94.12 574 GLY A C 1
ATOM 4497 O O . GLY A 1 574 ? 14.437 -9.468 -2.393 1.00 94.12 574 GLY A O 1
ATOM 4498 N N . THR A 1 575 ? 16.143 -10.304 -1.181 1.00 94.31 575 THR A N 1
ATOM 4499 C CA . THR A 1 575 ? 15.470 -10.238 0.126 1.00 94.31 575 THR A CA 1
ATOM 4500 C C . THR A 1 575 ? 15.878 -9.025 0.960 1.00 94.31 575 THR A C 1
ATOM 4502 O O . THR A 1 575 ? 15.297 -8.829 2.017 1.00 94.31 575 THR A O 1
ATOM 4505 N N . ALA A 1 576 ? 16.871 -8.237 0.539 1.00 94.69 576 ALA A N 1
ATOM 4506 C CA . ALA A 1 576 ? 17.265 -6.990 1.205 1.00 94.69 576 ALA A CA 1
ATOM 4507 C C . ALA A 1 576 ? 16.494 -5.801 0.599 1.00 94.69 576 ALA A C 1
ATOM 4509 O O . ALA A 1 576 ? 15.274 -5.887 0.490 1.00 94.69 576 ALA A O 1
ATOM 4510 N N . MET A 1 577 ? 17.167 -4.728 0.164 1.00 95.31 577 MET A N 1
ATOM 4511 C CA . MET A 1 577 ? 16.524 -3.548 -0.432 1.00 95.31 577 MET A CA 1
ATOM 4512 C C . MET A 1 577 ? 15.542 -3.934 -1.559 1.00 95.31 577 MET A C 1
ATOM 4514 O O . MET A 1 577 ? 15.872 -4.706 -2.460 1.00 95.31 577 MET A O 1
ATOM 4518 N N . GLN A 1 578 ? 14.309 -3.430 -1.482 1.00 95.56 578 GLN A N 1
ATOM 4519 C CA . GLN A 1 578 ? 13.176 -3.881 -2.301 1.00 95.56 578 GLN A CA 1
ATOM 4520 C C . GLN A 1 578 ? 12.864 -2.976 -3.510 1.00 95.56 578 GLN A C 1
ATOM 4522 O O . GLN A 1 578 ? 12.060 -3.348 -4.359 1.00 95.56 578 GLN A O 1
ATOM 4527 N N . GLY A 1 579 ? 13.502 -1.817 -3.622 1.00 94.44 579 GLY A N 1
ATOM 4528 C CA . GLY A 1 579 ? 13.363 -0.837 -4.706 1.00 94.44 579 GLY A CA 1
ATOM 4529 C C . GLY A 1 579 ? 13.642 0.563 -4.167 1.00 94.44 579 GLY A C 1
ATOM 4530 O O . GLY A 1 579 ? 12.949 1.009 -3.255 1.00 94.44 579 GLY A O 1
ATOM 4531 N N . GLY A 1 580 ? 14.655 1.252 -4.694 1.00 93.88 580 GLY A N 1
ATOM 4532 C CA . GLY A 1 580 ? 15.130 2.533 -4.149 1.00 93.88 580 GLY A CA 1
ATOM 4533 C C . GLY A 1 580 ? 14.459 3.763 -4.766 1.00 93.88 580 GLY A C 1
ATOM 4534 O O . GLY A 1 580 ? 14.678 4.891 -4.317 1.00 93.88 580 GLY A O 1
ATOM 4535 N N . CYS A 1 581 ? 13.673 3.569 -5.825 1.00 96.25 581 CYS A N 1
ATOM 4536 C CA . CYS A 1 581 ? 12.981 4.637 -6.530 1.00 96.25 581 CYS A CA 1
ATOM 4537 C C . CYS A 1 581 ? 11.457 4.587 -6.337 1.00 96.25 581 CYS A C 1
ATOM 4539 O O . CYS A 1 581 ? 10.865 3.527 -6.123 1.00 96.25 581 CYS A O 1
ATOM 4541 N N . VAL A 1 582 ? 10.796 5.736 -6.511 1.00 96.25 582 VAL A N 1
ATOM 4542 C CA . VAL A 1 582 ? 9.324 5.859 -6.534 1.00 96.25 582 VAL A CA 1
ATOM 4543 C C . VAL A 1 582 ? 8.702 5.040 -7.667 1.00 96.25 582 VAL A C 1
ATOM 4545 O O . VAL A 1 582 ? 7.559 4.614 -7.608 1.00 96.25 582 VAL A O 1
ATOM 4548 N N . CYS A 1 583 ? 9.500 4.777 -8.697 1.00 96.19 583 CYS A N 1
ATOM 4549 C CA . CYS A 1 583 ? 9.159 4.029 -9.893 1.00 96.19 583 CYS A CA 1
ATOM 4550 C C . CYS A 1 583 ? 9.138 2.496 -9.657 1.00 96.19 583 CYS A C 1
ATOM 4552 O O . CYS A 1 583 ? 8.692 1.739 -10.517 1.00 96.19 583 CYS A O 1
ATOM 4554 N N . GLU A 1 584 ? 9.580 2.052 -8.473 1.00 97.88 584 GLU A N 1
ATOM 4555 C CA . GLU A 1 584 ? 9.712 0.648 -8.044 1.00 97.88 584 GLU A CA 1
ATOM 4556 C C . GLU A 1 584 ? 8.865 0.326 -6.798 1.00 97.88 584 GLU A C 1
ATOM 4558 O O . GLU A 1 584 ? 8.942 -0.771 -6.229 1.00 97.88 584 GLU A O 1
ATOM 4563 N N . ASN A 1 585 ? 8.088 1.309 -6.340 1.00 97.88 585 ASN A N 1
ATOM 4564 C CA . ASN A 1 585 ? 7.270 1.250 -5.138 1.00 97.88 585 ASN A CA 1
ATOM 4565 C C . ASN A 1 585 ? 5.890 1.842 -5.429 1.00 97.88 585 ASN A C 1
ATOM 4567 O O . ASN A 1 585 ? 5.763 2.805 -6.180 1.00 97.88 585 ASN A O 1
ATOM 4571 N N . ALA A 1 586 ? 4.868 1.294 -4.792 1.00 98.12 586 ALA A N 1
ATOM 4572 C CA . ALA A 1 586 ? 3.511 1.818 -4.801 1.00 98.12 586 ALA A CA 1
ATOM 4573 C C . ALA A 1 586 ? 2.828 1.418 -3.495 1.00 98.12 586 ALA A C 1
ATOM 4575 O O . ALA A 1 586 ? 3.281 0.483 -2.825 1.00 98.12 586 ALA A O 1
ATOM 4576 N N . ASP A 1 587 ? 1.739 2.100 -3.154 1.00 98.38 587 ASP A N 1
ATOM 4577 C CA . ASP A 1 587 ? 0.891 1.698 -2.036 1.00 98.38 587 ASP A CA 1
ATOM 4578 C C . ASP A 1 587 ? 0.458 0.233 -2.209 1.00 98.38 587 ASP A C 1
ATOM 4580 O O . ASP A 1 587 ? 0.193 -0.227 -3.319 1.00 98.38 587 ASP A O 1
ATOM 4584 N N . TYR A 1 588 ? 0.428 -0.521 -1.112 1.00 97.56 588 TYR A N 1
ATOM 4585 C CA . TYR A 1 588 ? 0.045 -1.936 -1.043 1.00 97.56 588 TYR A CA 1
ATOM 4586 C C . TYR A 1 588 ? 0.971 -2.958 -1.722 1.00 97.56 588 TYR A C 1
ATOM 4588 O O . TYR A 1 588 ? 0.773 -4.161 -1.541 1.00 97.56 588 TYR A O 1
ATOM 4596 N N . LEU A 1 589 ? 2.009 -2.535 -2.450 1.00 97.44 589 LEU A N 1
ATOM 4597 C CA . LEU A 1 589 ? 2.811 -3.422 -3.304 1.00 97.44 589 LEU A CA 1
ATOM 4598 C C . LEU A 1 589 ? 3.413 -4.639 -2.578 1.00 97.44 589 LEU A C 1
ATOM 4600 O O . LEU A 1 589 ? 3.445 -5.729 -3.140 1.00 97.44 589 LEU A O 1
ATOM 4604 N N . ARG A 1 590 ? 3.895 -4.470 -1.341 1.00 95.62 590 ARG A N 1
ATOM 4605 C CA . ARG A 1 590 ? 4.644 -5.482 -0.566 1.00 95.62 590 ARG A CA 1
ATOM 4606 C C . ARG A 1 590 ? 4.058 -5.729 0.832 1.00 95.62 590 ARG A C 1
ATOM 4608 O O . ARG A 1 590 ? 4.769 -6.125 1.766 1.00 95.62 590 ARG A O 1
ATOM 4615 N N . LEU A 1 591 ? 2.741 -5.560 0.980 1.00 91.81 591 LEU A N 1
ATOM 4616 C CA . LEU A 1 591 ? 2.022 -6.059 2.154 1.00 91.81 591 LEU A CA 1
ATOM 4617 C C . LEU A 1 591 ? 2.073 -7.591 2.180 1.00 91.81 591 LEU A C 1
ATOM 4619 O O . LEU A 1 591 ? 1.583 -8.256 1.270 1.00 91.81 591 LEU A O 1
ATOM 4623 N N . GLY A 1 592 ? 2.722 -8.149 3.206 1.00 88.00 592 GLY A N 1
ATOM 4624 C CA . GLY A 1 592 ? 2.860 -9.598 3.395 1.00 88.00 592 GLY A CA 1
ATOM 4625 C C . GLY A 1 592 ? 3.673 -10.337 2.321 1.00 88.00 592 GLY A C 1
ATOM 4626 O O . GLY A 1 592 ? 3.638 -11.565 2.289 1.00 88.00 592 GLY A O 1
ATOM 4627 N N . ILE A 1 593 ? 4.370 -9.623 1.428 1.00 93.12 593 ILE A N 1
ATOM 4628 C CA . ILE A 1 593 ? 5.198 -10.197 0.352 1.00 93.12 593 ILE A CA 1
ATOM 4629 C C . ILE A 1 593 ? 6.507 -9.406 0.162 1.00 93.12 593 ILE A C 1
ATOM 4631 O O . ILE A 1 593 ? 6.765 -8.425 0.867 1.00 93.12 593 ILE A O 1
ATOM 4635 N N . ASN A 1 594 ? 7.352 -9.849 -0.773 1.00 96.31 594 ASN A N 1
ATOM 4636 C CA . ASN A 1 594 ? 8.624 -9.230 -1.164 1.00 96.31 594 ASN A CA 1
ATOM 4637 C C . ASN A 1 594 ? 8.893 -9.453 -2.676 1.00 96.31 594 ASN A C 1
ATOM 4639 O O . ASN A 1 594 ? 8.101 -10.100 -3.363 1.00 96.31 594 ASN A O 1
ATOM 4643 N N . ASN A 1 595 ? 10.014 -8.956 -3.205 1.00 98.06 595 ASN A N 1
ATOM 4644 C CA . ASN A 1 595 ? 10.394 -9.125 -4.616 1.00 98.06 595 ASN A CA 1
ATOM 4645 C C . ASN A 1 595 ? 10.540 -10.598 -5.033 1.00 98.06 595 ASN A C 1
ATOM 4647 O O . ASN A 1 595 ? 10.252 -10.932 -6.179 1.00 98.06 595 ASN A O 1
ATOM 4651 N N . VAL A 1 596 ? 10.942 -11.485 -4.115 1.00 98.38 596 VAL A N 1
ATOM 4652 C CA . VAL A 1 596 ? 11.048 -12.932 -4.373 1.00 98.38 596 VAL A CA 1
ATOM 4653 C C . VAL A 1 596 ? 9.663 -13.541 -4.612 1.00 98.38 596 VAL A C 1
ATOM 4655 O O . VAL A 1 596 ? 9.475 -14.266 -5.585 1.00 98.38 596 VAL A O 1
ATOM 4658 N N . ALA A 1 597 ? 8.672 -13.186 -3.790 1.00 98.00 597 ALA A N 1
ATOM 4659 C CA .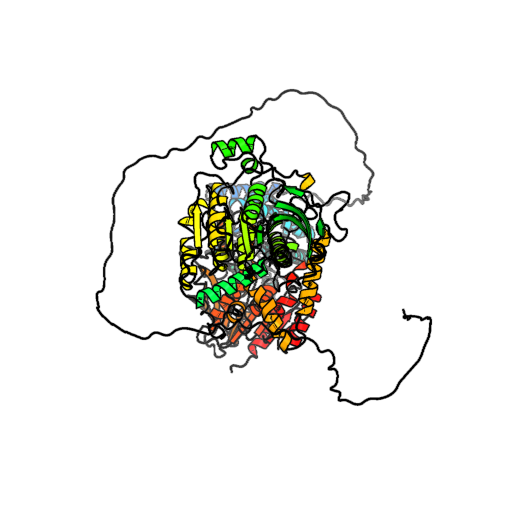 ALA A 1 597 ? 7.286 -13.623 -3.950 1.00 98.00 597 ALA A CA 1
ATOM 4660 C C . ALA A 1 597 ? 6.674 -13.155 -5.279 1.00 98.00 597 ALA A C 1
ATOM 4662 O O . ALA A 1 597 ? 5.963 -13.911 -5.941 1.00 98.00 597 ALA A O 1
ATOM 4663 N N . ILE A 1 598 ? 6.977 -11.918 -5.691 1.00 98.56 598 ILE A N 1
ATOM 4664 C CA . ILE A 1 598 ? 6.533 -11.386 -6.984 1.00 98.56 598 ILE A CA 1
ATOM 4665 C C . ILE A 1 598 ? 7.210 -12.158 -8.124 1.00 98.56 598 ILE A C 1
ATOM 4667 O O . ILE A 1 598 ? 6.527 -12.638 -9.025 1.00 98.56 598 ILE A O 1
ATOM 4671 N N . ALA A 1 599 ? 8.531 -12.359 -8.067 1.00 98.62 599 ALA A N 1
ATOM 4672 C CA . ALA A 1 599 ? 9.262 -13.125 -9.077 1.00 98.62 599 ALA A CA 1
ATOM 4673 C C . ALA A 1 599 ? 8.780 -14.587 -9.179 1.00 98.62 599 ALA A C 1
ATOM 4675 O O . ALA A 1 599 ? 8.740 -15.147 -10.278 1.00 98.62 599 ALA A O 1
ATOM 4676 N N . ALA A 1 600 ? 8.333 -15.183 -8.067 1.00 98.50 600 ALA A N 1
ATOM 4677 C CA . ALA A 1 600 ? 7.776 -16.533 -8.029 1.00 98.50 600 ALA A CA 1
ATOM 4678 C C . ALA A 1 600 ? 6.526 -16.698 -8.911 1.00 98.50 600 ALA A C 1
ATOM 4680 O O . ALA A 1 600 ? 6.283 -17.800 -9.401 1.00 98.50 600 ALA A O 1
ATOM 4681 N N . LYS A 1 601 ? 5.779 -15.619 -9.212 1.00 97.81 601 LYS A N 1
ATOM 4682 C CA . LYS A 1 601 ? 4.653 -15.646 -10.171 1.00 97.81 601 LYS A CA 1
ATOM 4683 C C . LYS A 1 601 ? 5.061 -16.024 -11.596 1.00 97.81 601 LYS A C 1
ATOM 4685 O O . LYS A 1 601 ? 4.173 -16.319 -12.393 1.00 97.81 601 LYS A O 1
ATOM 4690 N N . THR A 1 602 ? 6.359 -16.033 -11.897 1.00 98.25 602 THR A N 1
ATOM 4691 C CA . THR A 1 602 ? 6.904 -16.555 -13.155 1.00 98.25 602 THR A CA 1
ATOM 4692 C C . THR A 1 602 ? 6.709 -18.068 -13.269 1.00 98.25 602 THR A C 1
ATOM 4694 O O . THR A 1 602 ? 6.538 -18.561 -14.380 1.00 98.25 602 THR A O 1
ATOM 4697 N N . ALA A 1 603 ? 6.673 -18.804 -12.151 1.00 97.56 603 ALA A N 1
ATOM 4698 C CA . ALA A 1 603 ? 6.531 -20.256 -12.161 1.00 97.56 603 ALA A CA 1
ATOM 4699 C C . ALA A 1 603 ? 5.261 -20.699 -12.921 1.00 97.56 603 ALA A C 1
ATOM 4701 O O . ALA A 1 603 ? 4.195 -20.114 -12.712 1.00 97.56 603 ALA A O 1
ATOM 4702 N N . PRO A 1 604 ? 5.341 -21.734 -13.780 1.00 97.00 604 PRO A N 1
ATOM 4703 C CA . PRO A 1 604 ? 6.498 -22.598 -14.043 1.00 97.00 604 PRO A CA 1
ATOM 4704 C C . PRO A 1 604 ? 7.353 -22.165 -15.256 1.00 97.00 604 PRO A C 1
ATOM 4706 O O . PRO A 1 604 ? 8.054 -23.000 -15.823 1.00 97.00 604 PRO A O 1
ATOM 4709 N N . ARG A 1 605 ? 7.276 -20.910 -15.721 1.00 98.12 605 ARG A N 1
ATOM 4710 C CA . ARG A 1 605 ? 8.080 -20.415 -16.857 1.00 98.12 605 ARG A CA 1
ATOM 4711 C C . ARG A 1 605 ? 9.548 -20.203 -16.454 1.00 98.12 605 ARG A C 1
ATOM 4713 O O . ARG A 1 605 ? 9.807 -19.959 -15.285 1.00 98.12 605 ARG A O 1
ATOM 4720 N N . PRO A 1 606 ? 10.518 -20.265 -17.381 1.00 98.75 606 PRO A N 1
ATOM 4721 C CA . PRO A 1 606 ? 11.929 -20.077 -17.047 1.00 98.75 606 PRO A CA 1
ATOM 4722 C C . PRO A 1 606 ? 12.265 -18.682 -16.481 1.00 98.75 606 PRO A C 1
ATOM 4724 O O . PRO A 1 606 ? 12.017 -17.662 -17.132 1.00 98.75 606 PRO A O 1
ATOM 4727 N N . LEU A 1 607 ? 12.899 -18.649 -15.303 1.00 98.81 607 LEU A N 1
ATOM 4728 C CA . LEU A 1 607 ? 13.388 -17.450 -14.608 1.00 98.81 607 LEU A CA 1
ATOM 4729 C C . LEU A 1 607 ? 14.891 -17.556 -14.304 1.00 98.81 607 LEU A C 1
ATOM 4731 O O . LEU A 1 607 ? 15.310 -18.268 -13.389 1.00 98.81 607 LEU A O 1
ATOM 4735 N N . GLY A 1 608 ? 15.701 -16.806 -15.047 1.00 98.56 608 GLY A N 1
ATOM 4736 C CA . GLY A 1 608 ? 17.130 -16.646 -14.778 1.00 98.56 608 GLY A CA 1
ATOM 4737 C C . GLY A 1 608 ? 17.399 -15.322 -14.071 1.00 98.56 608 GLY A C 1
ATOM 4738 O O . GLY A 1 608 ? 16.726 -14.335 -14.336 1.00 98.56 608 GLY A O 1
ATOM 4739 N N . MET A 1 609 ? 18.360 -15.270 -13.157 1.00 98.06 609 MET A N 1
ATOM 4740 C CA . MET A 1 609 ? 18.696 -14.047 -12.427 1.00 98.06 609 MET A CA 1
ATOM 4741 C C . MET A 1 609 ? 20.200 -13.922 -12.228 1.00 98.06 609 MET A C 1
ATOM 4743 O O . MET A 1 609 ? 20.936 -14.913 -12.176 1.00 98.06 609 MET A O 1
ATOM 4747 N N . VAL A 1 610 ? 20.640 -12.681 -12.054 1.00 98.06 610 VAL A N 1
ATOM 4748 C CA . VAL A 1 610 ? 21.985 -12.356 -11.577 1.00 98.06 610 VAL A CA 1
ATOM 4749 C C . VAL A 1 610 ? 21.914 -11.353 -10.442 1.00 98.06 610 VAL A C 1
ATOM 4751 O O . VAL A 1 610 ? 21.053 -10.472 -10.455 1.00 98.06 610 VAL A O 1
ATOM 4754 N N . GLY A 1 611 ? 22.833 -11.486 -9.492 1.00 97.69 611 GLY A N 1
ATOM 4755 C CA . GLY A 1 611 ? 23.108 -10.490 -8.466 1.00 97.69 611 GLY A CA 1
ATOM 4756 C C . GLY A 1 611 ? 24.523 -9.919 -8.569 1.00 97.69 611 GLY A C 1
ATOM 4757 O O . GLY A 1 611 ? 25.347 -10.418 -9.341 1.00 97.69 611 GLY A O 1
ATOM 4758 N N . ALA A 1 612 ? 24.804 -8.886 -7.781 1.00 97.69 612 ALA A N 1
ATOM 4759 C CA . ALA A 1 612 ? 26.092 -8.192 -7.717 1.00 97.69 612 ALA A CA 1
ATOM 4760 C C . ALA A 1 612 ? 26.474 -7.881 -6.254 1.00 97.69 612 ALA A C 1
ATOM 4762 O O . ALA A 1 612 ? 25.782 -8.314 -5.331 1.00 97.69 612 ALA A O 1
ATOM 4763 N N . ASP A 1 613 ? 27.576 -7.159 -6.031 1.00 97.06 613 ASP A N 1
ATOM 4764 C CA . ASP A 1 613 ? 27.938 -6.577 -4.727 1.00 97.06 613 ASP A CA 1
ATOM 4765 C C . ASP A 1 613 ? 27.003 -5.407 -4.373 1.00 97.06 613 ASP A C 1
ATOM 4767 O O . ASP A 1 613 ? 27.353 -4.226 -4.427 1.00 97.06 613 ASP A O 1
ATOM 4771 N N . ASP A 1 614 ? 25.745 -5.758 -4.127 1.00 95.69 614 ASP A N 1
ATOM 4772 C CA . ASP A 1 614 ? 24.640 -4.873 -3.782 1.00 95.69 614 ASP A CA 1
ATOM 4773 C C . ASP A 1 614 ? 23.575 -5.646 -2.973 1.00 95.69 614 ASP A C 1
ATOM 4775 O O . ASP A 1 614 ? 23.828 -6.716 -2.416 1.00 95.69 614 ASP A O 1
ATOM 4779 N N . TRP A 1 615 ? 22.348 -5.127 -2.904 1.00 95.56 615 TRP A N 1
ATOM 4780 C CA . TRP A 1 615 ? 21.227 -5.754 -2.191 1.00 95.56 615 TRP A CA 1
ATOM 4781 C C . TRP A 1 615 ? 20.821 -7.153 -2.697 1.00 95.56 615 TRP A C 1
ATOM 4783 O O . TRP A 1 615 ? 20.023 -7.831 -2.046 1.00 95.56 615 TRP A O 1
ATOM 4793 N N . THR A 1 616 ? 21.350 -7.602 -3.834 1.00 97.25 616 THR A N 1
ATOM 4794 C CA . THR A 1 616 ? 21.121 -8.931 -4.420 1.00 97.25 616 THR A CA 1
ATOM 4795 C C . THR A 1 616 ? 22.258 -9.923 -4.172 1.00 97.25 616 THR A C 1
ATOM 4797 O O . THR A 1 616 ? 22.162 -11.067 -4.616 1.00 97.25 616 THR A O 1
ATOM 4800 N N . ILE A 1 617 ? 23.304 -9.535 -3.432 1.00 96.75 617 ILE A N 1
ATOM 4801 C CA . ILE A 1 617 ? 24.495 -10.366 -3.174 1.00 96.75 617 ILE A CA 1
ATOM 4802 C C . ILE A 1 617 ? 24.176 -11.748 -2.579 1.00 96.75 617 ILE A C 1
ATOM 4804 O O . ILE A 1 617 ? 24.887 -12.724 -2.828 1.00 96.75 617 ILE A O 1
ATOM 4808 N N . ASP A 1 618 ? 23.088 -11.829 -1.813 1.00 96.12 618 ASP A N 1
ATOM 4809 C CA . ASP A 1 618 ? 22.650 -13.032 -1.110 1.00 96.12 618 ASP A CA 1
ATOM 4810 C C . ASP A 1 618 ? 21.613 -13.857 -1.895 1.00 96.12 618 ASP A C 1
ATOM 4812 O O . ASP A 1 618 ? 21.125 -14.846 -1.361 1.00 96.12 618 ASP A O 1
ATOM 4816 N N . ILE A 1 619 ? 21.266 -13.515 -3.145 1.00 96.88 619 ILE A N 1
ATOM 4817 C CA . ILE A 1 619 ? 20.144 -14.158 -3.866 1.00 96.88 619 ILE A CA 1
ATOM 4818 C C . ILE A 1 619 ? 20.256 -15.691 -3.955 1.00 96.88 619 ILE A C 1
ATOM 4820 O O . ILE A 1 619 ? 19.249 -16.396 -3.924 1.00 96.88 619 ILE A O 1
ATOM 4824 N N . GLU A 1 620 ? 21.478 -16.224 -4.039 1.00 97.50 620 GLU A N 1
ATOM 4825 C CA . GLU A 1 620 ? 21.733 -17.670 -4.098 1.00 97.50 620 GLU A CA 1
ATOM 4826 C C . GLU A 1 620 ? 21.365 -18.396 -2.798 1.00 97.50 620 GLU A C 1
ATOM 4828 O O . GLU A 1 620 ? 20.921 -19.544 -2.840 1.00 97.50 620 GLU A O 1
ATOM 4833 N N . THR A 1 621 ? 21.541 -17.735 -1.651 1.00 96.06 621 THR A N 1
ATOM 4834 C CA . THR A 1 621 ? 21.310 -18.307 -0.316 1.00 96.06 621 THR A CA 1
ATOM 4835 C C . THR A 1 621 ? 20.004 -17.829 0.318 1.00 96.06 621 THR A C 1
ATOM 4837 O O . THR A 1 621 ? 19.484 -18.508 1.200 1.00 96.06 621 THR A O 1
ATOM 4840 N N . LYS A 1 622 ? 19.464 -16.692 -0.136 1.00 94.88 622 LYS A N 1
ATOM 4841 C CA . LYS A 1 622 ? 18.215 -16.064 0.308 1.00 94.88 622 LYS A CA 1
ATOM 4842 C C . LYS A 1 622 ? 17.423 -15.595 -0.917 1.00 94.88 622 LYS A C 1
ATOM 4844 O O . LYS A 1 622 ? 17.799 -14.631 -1.580 1.00 94.88 622 LYS A O 1
ATOM 4849 N N . GLY A 1 623 ? 16.314 -16.256 -1.219 1.00 96.44 623 GLY A N 1
ATOM 4850 C CA . GLY A 1 623 ? 15.443 -15.974 -2.360 1.00 96.44 623 GLY A CA 1
ATOM 4851 C C . GLY A 1 623 ? 15.413 -17.106 -3.389 1.00 96.44 623 GLY A C 1
ATOM 4852 O O . GLY A 1 623 ? 14.332 -17.588 -3.731 1.00 96.44 623 GLY A O 1
ATOM 4853 N N . LEU A 1 624 ? 16.571 -17.574 -3.880 1.00 98.44 624 LEU A N 1
ATOM 4854 C CA . LEU A 1 624 ? 16.618 -18.730 -4.787 1.00 98.44 624 LEU A CA 1
ATOM 4855 C C . LEU A 1 624 ? 16.069 -20.020 -4.144 1.00 98.44 624 LEU A C 1
ATOM 4857 O O . LEU A 1 624 ? 15.347 -20.734 -4.845 1.00 98.44 624 LEU A O 1
ATOM 4861 N N . PRO A 1 625 ? 16.350 -20.351 -2.864 1.00 98.19 625 PRO A N 1
ATOM 4862 C CA . PRO A 1 625 ? 15.743 -21.515 -2.216 1.00 98.19 625 PRO A CA 1
ATOM 4863 C C . PRO A 1 625 ? 14.208 -21.458 -2.193 1.00 98.19 625 PRO A C 1
ATOM 4865 O O . PRO A 1 625 ? 13.551 -22.437 -2.549 1.00 98.19 625 PRO A O 1
ATOM 4868 N N . GLU A 1 626 ? 13.634 -20.302 -1.864 1.00 98.00 626 GLU A N 1
ATOM 4869 C CA . GLU A 1 626 ? 12.188 -20.078 -1.820 1.00 98.00 626 GLU A CA 1
ATOM 4870 C C . GLU A 1 626 ? 11.560 -20.188 -3.214 1.00 98.00 626 GLU A C 1
ATOM 4872 O O . GLU A 1 626 ? 10.514 -20.817 -3.388 1.00 98.00 626 GLU A O 1
ATOM 4877 N N . LEU A 1 627 ? 12.224 -19.639 -4.237 1.00 98.56 627 LEU A N 1
ATOM 4878 C CA . LEU A 1 627 ? 11.802 -19.809 -5.626 1.00 98.56 627 LEU A CA 1
ATOM 4879 C C . LEU A 1 627 ? 11.855 -21.280 -6.043 1.00 98.56 627 LEU A C 1
ATOM 4881 O O . LEU A 1 627 ? 10.886 -21.792 -6.600 1.00 98.56 627 LEU A O 1
ATOM 4885 N N . LYS A 1 628 ? 12.943 -21.992 -5.735 1.00 98.56 628 LYS A N 1
ATOM 4886 C CA . LYS A 1 628 ? 13.055 -23.427 -6.026 1.00 98.56 628 LYS A CA 1
ATOM 4887 C C . LYS A 1 628 ? 11.960 -24.236 -5.342 1.00 98.56 628 LYS A C 1
ATOM 4889 O O . LYS A 1 628 ? 11.468 -25.180 -5.958 1.00 98.56 628 LYS A O 1
ATOM 4894 N N . GLN A 1 629 ? 11.543 -23.870 -4.129 1.00 98.25 629 GLN A N 1
ATOM 4895 C CA . GLN A 1 629 ? 10.409 -24.513 -3.466 1.00 98.25 629 GLN A CA 1
ATOM 4896 C C . GLN A 1 629 ? 9.124 -24.358 -4.291 1.00 98.25 629 GLN A C 1
ATOM 4898 O O . GLN A 1 629 ? 8.489 -25.365 -4.599 1.00 98.25 629 GLN A O 1
ATOM 4903 N N . VAL A 1 630 ? 8.782 -23.140 -4.729 1.00 98.38 630 VAL A N 1
ATOM 4904 C CA . VAL A 1 630 ? 7.593 -22.910 -5.574 1.00 98.38 630 VAL A CA 1
ATOM 4905 C C . VAL A 1 630 ? 7.688 -23.661 -6.902 1.00 98.38 630 VAL A C 1
ATOM 4907 O O . VAL A 1 630 ? 6.738 -24.328 -7.301 1.00 98.38 630 VAL A O 1
ATOM 4910 N N . TYR A 1 631 ? 8.836 -23.617 -7.580 1.00 98.62 631 TYR A N 1
ATOM 4911 C CA . TYR A 1 631 ? 9.022 -24.334 -8.846 1.00 98.62 631 TYR A CA 1
ATOM 4912 C C . TYR A 1 631 ? 8.968 -25.862 -8.674 1.00 98.62 631 TYR A C 1
ATOM 4914 O O . TYR A 1 631 ? 8.535 -26.571 -9.586 1.00 98.62 631 TYR A O 1
ATOM 4922 N N . SER A 1 632 ? 9.356 -26.380 -7.504 1.00 98.44 632 SER A N 1
ATOM 4923 C CA . SER A 1 632 ? 9.270 -27.811 -7.183 1.00 98.44 632 SER A CA 1
ATOM 4924 C C . SER A 1 632 ? 7.827 -28.300 -7.077 1.00 98.44 632 SER A C 1
ATOM 4926 O O . SER A 1 632 ? 7.578 -29.454 -7.414 1.00 98.44 632 SER A O 1
ATOM 4928 N N . LEU A 1 633 ? 6.866 -27.430 -6.726 1.00 98.00 633 LEU A N 1
ATOM 4929 C CA . LEU A 1 633 ? 5.430 -27.760 -6.754 1.00 98.00 633 LEU A CA 1
ATOM 4930 C C . LEU A 1 633 ? 4.957 -28.186 -8.153 1.00 98.00 633 LEU A C 1
ATOM 4932 O O . LEU A 1 633 ? 3.978 -28.914 -8.283 1.00 98.00 633 LEU A O 1
ATOM 4936 N N . PHE A 1 634 ? 5.672 -27.752 -9.195 1.00 97.56 634 PHE A N 1
ATOM 4937 C CA . PHE A 1 634 ? 5.396 -28.074 -10.594 1.00 97.56 634 PHE A CA 1
ATOM 4938 C C . PHE A 1 634 ? 6.373 -29.097 -11.187 1.00 97.56 634 PHE A C 1
ATOM 4940 O O . PHE A 1 634 ? 6.305 -29.377 -12.381 1.00 97.56 634 PHE A O 1
ATOM 4947 N N . GLY A 1 635 ? 7.314 -29.621 -10.394 1.00 98.00 635 GLY A N 1
ATOM 4948 C CA . GLY A 1 635 ? 8.388 -30.486 -10.887 1.00 98.00 635 GLY A CA 1
ATOM 4949 C C . GLY A 1 635 ? 9.373 -29.779 -11.828 1.00 98.00 635 GLY A C 1
ATOM 4950 O O . GLY A 1 635 ? 9.970 -30.438 -12.673 1.00 98.00 635 GLY A O 1
ATOM 4951 N N . ARG A 1 636 ? 9.519 -28.446 -11.722 1.00 97.88 636 ARG A N 1
ATOM 4952 C CA . ARG A 1 636 ? 10.325 -27.609 -12.637 1.00 97.88 636 ARG A CA 1
ATOM 4953 C C . ARG A 1 636 ? 11.399 -26.786 -11.929 1.00 97.88 636 ARG A C 1
ATOM 4955 O O . ARG A 1 636 ? 11.678 -25.659 -12.322 1.00 97.88 636 ARG A O 1
ATOM 4962 N N . SER A 1 637 ? 11.994 -27.300 -10.854 1.00 97.69 637 SER A N 1
ATOM 4963 C CA . SER A 1 637 ? 13.034 -26.578 -10.096 1.00 97.69 637 SER A CA 1
ATOM 4964 C C . SER A 1 637 ? 14.304 -26.273 -10.907 1.00 97.69 637 SER A C 1
ATOM 4966 O O . SER A 1 637 ? 15.089 -25.414 -10.507 1.00 97.69 637 SER A O 1
ATOM 4968 N N . ASP A 1 638 ? 14.480 -26.928 -12.056 1.00 97.50 638 ASP A N 1
ATOM 4969 C CA . ASP A 1 638 ? 15.499 -26.661 -13.074 1.00 97.50 638 ASP A CA 1
ATOM 4970 C C . ASP A 1 638 ? 15.258 -25.358 -13.857 1.00 97.50 638 ASP A C 1
ATOM 4972 O O . ASP A 1 638 ? 16.204 -24.770 -14.377 1.00 97.50 638 ASP A O 1
ATOM 4976 N N . LEU A 1 639 ? 14.013 -24.871 -13.905 1.00 98.56 639 LEU A N 1
ATOM 4977 C CA . LEU A 1 639 ? 13.633 -23.651 -14.621 1.00 98.56 639 LEU A CA 1
ATOM 4978 C C . LEU A 1 639 ? 13.844 -22.357 -13.826 1.00 98.56 639 LEU A C 1
ATOM 4980 O O . LEU A 1 639 ? 13.418 -21.290 -14.269 1.00 98.56 639 LEU A O 1
ATOM 4984 N N . VAL A 1 640 ? 14.517 -22.421 -12.677 1.00 98.69 640 VAL A N 1
ATOM 4985 C CA . VAL A 1 640 ? 14.893 -21.230 -11.917 1.00 98.69 640 VAL A CA 1
ATOM 4986 C C . VAL A 1 640 ? 16.359 -21.260 -11.502 1.00 98.69 640 VAL A C 1
ATOM 4988 O O . VAL A 1 640 ? 16.850 -22.219 -10.902 1.00 98.69 640 VAL A O 1
ATOM 4991 N N . SER A 1 641 ? 17.078 -20.184 -11.818 1.00 98.38 641 SER A N 1
ATOM 4992 C CA . SER A 1 641 ? 18.510 -20.058 -11.542 1.00 98.38 641 SER A CA 1
ATOM 4993 C C . SER A 1 641 ? 18.871 -18.638 -11.129 1.00 98.38 641 SER A C 1
ATOM 4995 O O . SER A 1 641 ? 18.379 -17.676 -11.711 1.00 98.38 641 SER A O 1
ATOM 4997 N N . ALA A 1 642 ? 19.775 -18.500 -10.161 1.00 98.19 642 ALA A N 1
ATOM 4998 C CA . ALA A 1 642 ? 20.392 -17.231 -9.796 1.00 98.19 642 ALA A CA 1
ATOM 4999 C C . ALA A 1 642 ? 21.890 -17.431 -9.552 1.00 98.19 642 ALA A C 1
ATOM 5001 O O . ALA A 1 642 ? 22.282 -18.494 -9.075 1.00 98.19 642 ALA A O 1
ATOM 5002 N N . VAL A 1 643 ? 22.706 -16.424 -9.876 1.00 97.94 643 VAL A N 1
ATOM 5003 C CA . VAL A 1 643 ? 24.129 -16.338 -9.493 1.00 97.94 643 VAL A CA 1
ATOM 5004 C C . VAL A 1 643 ? 24.470 -14.903 -9.117 1.00 97.94 643 VAL A C 1
ATOM 5006 O O . VAL A 1 643 ? 24.110 -13.985 -9.848 1.00 97.94 643 VAL A O 1
ATOM 5009 N N . ALA A 1 644 ? 25.189 -14.701 -8.016 1.00 97.50 644 ALA A N 1
ATOM 5010 C CA . ALA A 1 644 ? 25.681 -13.397 -7.593 1.00 97.50 644 ALA A CA 1
ATOM 5011 C C . ALA A 1 644 ? 27.166 -13.225 -7.948 1.00 97.50 644 ALA A C 1
ATOM 5013 O O . ALA A 1 644 ? 28.038 -13.937 -7.446 1.00 97.50 644 ALA A O 1
ATOM 5014 N N . TYR A 1 645 ? 27.480 -12.233 -8.781 1.00 97.19 645 TYR A N 1
ATOM 5015 C CA . TYR A 1 645 ? 28.857 -11.868 -9.111 1.00 97.19 645 TYR A CA 1
ATOM 5016 C C . TYR A 1 645 ? 29.401 -10.833 -8.121 1.00 97.19 645 TYR A C 1
ATOM 5018 O O . TYR A 1 645 ? 29.464 -9.638 -8.404 1.00 97.19 645 TYR A O 1
ATOM 5026 N N . LYS A 1 646 ? 29.813 -11.315 -6.945 1.00 95.69 646 LYS A N 1
ATOM 5027 C CA . LYS A 1 646 ? 30.231 -10.499 -5.786 1.00 95.69 646 LYS A CA 1
ATOM 5028 C C . LYS A 1 646 ? 31.453 -9.606 -6.025 1.00 95.69 646 LYS A C 1
ATOM 5030 O O . LYS A 1 646 ? 31.740 -8.733 -5.224 1.00 95.69 646 LYS A O 1
ATOM 5035 N N . GLN A 1 647 ? 32.214 -9.850 -7.087 1.00 95.81 647 GLN A N 1
ATOM 5036 C CA . GLN A 1 647 ? 33.374 -9.034 -7.447 1.00 95.81 647 GLN A CA 1
ATOM 5037 C C . GLN A 1 647 ? 33.008 -7.753 -8.207 1.00 95.81 647 GLN A C 1
ATOM 5039 O O . GLN A 1 647 ? 33.887 -6.925 -8.446 1.00 95.81 647 GLN A O 1
ATOM 5044 N N . PHE A 1 648 ? 31.752 -7.605 -8.636 1.00 96.69 648 PHE A N 1
ATOM 5045 C CA . PHE A 1 648 ? 31.315 -6.434 -9.382 1.00 96.69 648 PHE A CA 1
ATOM 5046 C C . PHE A 1 648 ? 30.275 -5.632 -8.588 1.00 96.69 648 PHE A C 1
ATOM 5048 O O . PHE A 1 648 ? 29.368 -6.239 -8.024 1.00 96.69 648 PHE A O 1
ATOM 5055 N N . PRO A 1 649 ? 30.350 -4.287 -8.588 1.00 96.19 649 PRO A N 1
ATOM 5056 C CA . PRO A 1 649 ? 29.320 -3.431 -7.989 1.00 96.19 649 PRO A CA 1
ATOM 5057 C C . PRO A 1 649 ? 28.004 -3.504 -8.784 1.00 96.19 649 PRO A C 1
ATOM 5059 O O . PRO A 1 649 ? 27.949 -4.161 -9.816 1.00 96.19 649 PRO A O 1
ATOM 5062 N N . HIS A 1 650 ? 26.951 -2.795 -8.374 1.00 95.69 650 HIS A N 1
ATOM 5063 C CA . HIS A 1 650 ? 25.657 -2.763 -9.081 1.00 95.69 650 HIS A CA 1
ATOM 5064 C C . HIS A 1 650 ? 25.781 -2.450 -10.595 1.00 95.69 650 HIS A C 1
ATOM 5066 O O . HIS A 1 650 ? 26.088 -1.317 -10.976 1.00 95.69 650 HIS A O 1
ATOM 5072 N N . ASN A 1 651 ? 25.558 -3.441 -11.474 1.00 93.56 651 ASN A N 1
ATOM 5073 C CA . ASN A 1 651 ? 25.709 -3.302 -12.933 1.00 93.56 651 ASN A CA 1
ATOM 5074 C C . ASN A 1 651 ? 24.926 -4.367 -13.740 1.00 93.56 651 ASN A C 1
ATOM 5076 O O . ASN A 1 651 ? 24.321 -5.271 -13.173 1.00 93.56 651 ASN A O 1
ATOM 5080 N N . TYR A 1 652 ? 24.983 -4.280 -15.078 1.00 97.06 652 TYR A N 1
ATOM 5081 C CA . TYR A 1 652 ? 24.603 -5.368 -15.993 1.00 97.06 652 TYR A CA 1
ATOM 5082 C C . TYR A 1 652 ? 25.692 -5.598 -17.054 1.00 97.06 652 TYR A C 1
ATOM 5084 O O . TYR A 1 652 ? 25.507 -5.328 -18.243 1.00 97.06 652 TYR A O 1
ATOM 5092 N N . ASN A 1 653 ? 26.852 -6.042 -16.585 1.00 96.62 653 ASN A N 1
ATOM 5093 C CA . ASN A 1 653 ? 28.088 -6.167 -17.349 1.00 96.62 653 ASN A CA 1
ATOM 5094 C C . ASN A 1 653 ? 28.137 -7.388 -18.280 1.00 96.62 653 ASN A C 1
ATOM 5096 O O . ASN A 1 653 ? 27.238 -8.230 -18.253 1.00 96.62 653 ASN A O 1
ATOM 5100 N N . GLU A 1 654 ? 29.213 -7.504 -19.060 1.00 97.38 654 GLU A N 1
ATOM 5101 C CA . GLU A 1 654 ? 29.462 -8.595 -20.012 1.00 97.38 654 GLU A CA 1
ATOM 5102 C C . GLU A 1 654 ? 29.190 -9.974 -19.402 1.00 97.38 654 GLU A C 1
ATOM 5104 O O . GLU A 1 654 ? 28.371 -10.720 -19.925 1.00 97.38 654 GLU A O 1
ATOM 5109 N N . LYS A 1 655 ? 29.775 -10.298 -18.240 1.00 96.44 655 LYS A N 1
ATOM 5110 C CA . LYS A 1 655 ? 29.592 -11.617 -17.597 1.00 96.44 655 LYS A CA 1
ATOM 5111 C C . LYS A 1 655 ? 28.133 -11.909 -17.256 1.00 96.44 655 LYS A C 1
ATOM 5113 O O . LYS A 1 655 ? 27.650 -13.027 -17.443 1.00 96.44 655 LYS A O 1
ATOM 5118 N N . SER A 1 656 ? 27.426 -10.895 -16.775 1.00 97.62 656 SER A N 1
ATOM 5119 C CA . SER A 1 656 ? 26.000 -10.982 -16.473 1.00 97.62 656 SER A CA 1
ATOM 5120 C C . SER A 1 656 ? 25.159 -11.141 -17.745 1.00 97.62 656 SER A C 1
ATOM 5122 O O . SER A 1 656 ? 24.194 -11.910 -17.756 1.00 97.62 656 SER A O 1
ATOM 5124 N N . ARG A 1 657 ? 25.520 -10.437 -18.826 1.00 98.38 657 ARG A N 1
ATOM 5125 C CA . ARG A 1 657 ? 24.846 -10.503 -20.129 1.00 98.38 657 ARG A CA 1
ATOM 5126 C C . ARG A 1 657 ? 25.085 -11.841 -20.832 1.00 98.38 657 ARG A C 1
ATOM 5128 O O . ARG A 1 657 ? 24.113 -12.457 -21.249 1.00 98.38 657 ARG A O 1
ATOM 5135 N N . GLU A 1 658 ? 26.311 -12.362 -20.842 1.00 97.62 658 GLU A N 1
ATOM 5136 C CA . GLU A 1 658 ? 26.651 -13.694 -21.375 1.00 97.62 658 GLU A CA 1
ATOM 5137 C C . GLU A 1 658 ? 25.847 -14.811 -20.692 1.00 97.62 658 GLU A C 1
ATOM 5139 O O . GLU A 1 658 ? 25.337 -15.720 -21.355 1.00 97.62 658 GLU A O 1
ATOM 5144 N N . ARG A 1 659 ? 25.651 -14.720 -19.368 1.00 97.81 659 ARG A N 1
ATOM 5145 C CA . ARG A 1 659 ? 24.776 -15.653 -18.641 1.00 97.81 659 ARG A CA 1
ATOM 5146 C C . ARG A 1 659 ? 23.323 -15.549 -19.108 1.00 97.81 659 ARG A C 1
ATOM 5148 O O . ARG A 1 659 ? 22.661 -16.575 -19.267 1.00 97.81 659 ARG A O 1
ATOM 5155 N N . MET A 1 660 ? 22.830 -14.332 -19.329 1.00 98.50 660 MET A N 1
ATOM 5156 C CA . MET A 1 660 ? 21.490 -14.116 -19.875 1.00 98.50 660 MET A CA 1
ATOM 5157 C C . MET A 1 660 ? 21.355 -14.672 -21.294 1.00 98.50 660 MET A C 1
ATOM 5159 O O . MET A 1 660 ? 20.383 -15.372 -21.567 1.00 98.50 660 MET A O 1
ATOM 5163 N N . TYR A 1 661 ? 22.337 -14.452 -22.171 1.00 98.44 661 TYR A N 1
ATOM 5164 C CA . TYR A 1 661 ? 22.337 -14.993 -23.532 1.00 98.44 661 TYR A CA 1
ATOM 5165 C C . TYR A 1 661 ? 22.284 -16.520 -23.533 1.00 98.44 661 TYR A C 1
ATOM 5167 O O . TYR A 1 661 ? 21.491 -17.106 -24.270 1.00 98.44 661 TYR A O 1
ATOM 5175 N N . ALA A 1 662 ? 23.066 -17.172 -22.668 1.00 97.62 662 ALA A N 1
ATOM 5176 C CA . ALA A 1 662 ? 23.021 -18.623 -22.507 1.00 97.62 662 ALA A CA 1
ATOM 5177 C C . ALA A 1 662 ? 21.640 -19.103 -22.025 1.00 97.62 662 ALA A C 1
ATOM 5179 O O . ALA A 1 662 ? 21.089 -20.052 -22.585 1.00 97.62 662 ALA A O 1
ATOM 5180 N N . TRP A 1 663 ? 21.049 -18.407 -21.047 1.00 98.06 663 TRP A N 1
ATOM 5181 C CA . TRP A 1 663 ? 19.705 -18.704 -20.543 1.00 98.06 663 TRP A CA 1
ATOM 5182 C C . TRP A 1 663 ? 18.631 -18.552 -21.628 1.00 98.06 663 TRP A C 1
ATOM 5184 O O . TRP A 1 663 ? 17.786 -19.430 -21.803 1.00 98.06 663 TRP A O 1
ATOM 5194 N N . PHE A 1 664 ? 18.679 -17.469 -22.405 1.00 98.31 664 PHE A N 1
ATOM 5195 C CA . PHE A 1 664 ? 17.750 -17.250 -23.512 1.00 98.31 664 PHE A CA 1
ATOM 5196 C C . PHE A 1 664 ? 17.960 -18.277 -24.621 1.00 98.31 664 PHE A C 1
ATOM 5198 O O . PHE A 1 664 ? 16.986 -18.875 -25.051 1.00 98.31 664 PHE A O 1
ATOM 5205 N N . LYS A 1 665 ? 19.196 -18.596 -25.016 1.00 96.62 665 LYS A N 1
ATOM 5206 C CA . LYS A 1 665 ? 19.454 -19.658 -26.003 1.00 96.62 665 LYS A CA 1
ATOM 5207 C C . LYS A 1 665 ? 18.833 -20.999 -25.591 1.00 96.62 665 LYS A C 1
ATOM 5209 O O . LYS A 1 665 ? 18.297 -21.702 -26.445 1.00 96.62 665 LYS A O 1
ATOM 5214 N N . GLN A 1 666 ? 18.867 -21.328 -24.298 1.00 95.38 666 GLN A N 1
ATOM 5215 C CA . GLN A 1 666 ? 18.287 -22.558 -23.753 1.00 95.38 666 GLN A CA 1
ATOM 5216 C C . GLN A 1 666 ? 16.748 -22.544 -23.713 1.00 95.38 666 GLN A C 1
ATOM 5218 O O . GLN A 1 666 ? 16.118 -23.564 -23.988 1.00 95.38 666 GLN A O 1
ATOM 5223 N N . HIS A 1 667 ? 16.135 -21.416 -23.345 1.00 97.25 667 HIS A N 1
ATOM 5224 C CA . HIS A 1 667 ? 14.705 -21.346 -23.002 1.00 97.25 667 HIS A CA 1
ATOM 5225 C C . HIS A 1 667 ? 13.831 -20.579 -24.001 1.00 97.25 667 HIS A C 1
ATOM 5227 O O . HIS A 1 667 ? 12.604 -20.596 -23.904 1.00 97.25 667 HIS A O 1
ATOM 5233 N N . LEU A 1 668 ? 14.455 -19.934 -24.975 1.00 94.31 668 LEU A N 1
ATOM 5234 C CA . LEU A 1 668 ? 13.840 -19.201 -26.065 1.00 94.31 668 LEU A CA 1
ATOM 5235 C C . LEU A 1 668 ? 14.508 -19.699 -27.346 1.00 94.31 668 LEU A C 1
ATOM 5237 O O . LEU A 1 668 ? 15.489 -19.098 -27.740 1.00 94.31 668 LEU A O 1
ATOM 5241 N N . PRO A 1 669 ? 14.055 -20.797 -27.977 1.00 86.62 669 PRO A N 1
ATOM 5242 C CA . PRO A 1 669 ? 14.817 -21.504 -29.010 1.00 86.62 669 PRO A CA 1
ATOM 5243 C C . PRO A 1 669 ? 15.383 -20.566 -30.094 1.00 86.62 669 PRO A C 1
ATOM 5245 O O . PRO A 1 669 ? 14.652 -20.105 -30.983 1.00 86.62 669 PRO A O 1
ATOM 5248 N N . LEU A 1 670 ? 16.681 -20.264 -29.977 1.00 91.50 670 LEU A N 1
ATOM 5249 C CA . LEU A 1 670 ? 17.465 -19.451 -30.911 1.00 91.50 670 LEU A CA 1
ATOM 5250 C C . LEU A 1 670 ? 18.216 -20.374 -31.877 1.00 91.50 670 LEU A C 1
ATOM 5252 O O . LEU A 1 670 ? 18.307 -21.581 -31.651 1.00 91.50 670 LEU A O 1
ATOM 5256 N N . ALA A 1 671 ? 18.779 -19.816 -32.950 1.00 87.88 671 ALA A N 1
ATOM 5257 C CA . ALA A 1 671 ? 19.617 -20.591 -33.863 1.00 87.88 671 ALA A CA 1
ATOM 5258 C C . ALA A 1 671 ? 20.811 -21.221 -33.118 1.00 87.88 671 ALA A C 1
ATOM 5260 O O . ALA A 1 671 ? 21.410 -20.591 -32.244 1.00 87.88 671 ALA A O 1
ATOM 5261 N N . GLU A 1 672 ? 21.214 -22.441 -33.487 1.00 86.75 672 GLU A N 1
ATOM 5262 C CA . GLU A 1 672 ? 22.391 -23.096 -32.888 1.00 86.75 672 GLU A CA 1
ATOM 5263 C C . GLU A 1 672 ? 23.663 -22.252 -33.051 1.00 86.75 672 GLU A C 1
ATOM 5265 O O . GLU A 1 672 ? 24.494 -22.185 -32.142 1.00 86.75 672 GLU A O 1
ATOM 5270 N N . THR A 1 673 ? 23.759 -21.531 -34.170 1.00 88.38 673 THR A N 1
ATOM 5271 C CA . THR A 1 673 ? 24.840 -20.597 -34.508 1.00 88.38 673 THR A CA 1
ATOM 5272 C C . THR A 1 673 ? 24.778 -19.264 -33.759 1.00 88.38 673 THR A C 1
ATOM 5274 O O . THR A 1 673 ? 25.687 -18.454 -33.923 1.00 88.38 673 THR A O 1
ATOM 5277 N N . ALA A 1 674 ? 23.751 -19.014 -32.934 1.00 91.62 674 ALA A N 1
ATOM 5278 C CA . ALA A 1 674 ? 23.649 -17.780 -32.160 1.00 91.62 674 ALA A CA 1
ATOM 5279 C C . ALA A 1 674 ? 24.885 -17.624 -31.249 1.00 91.62 674 ALA A C 1
ATOM 5281 O O . ALA A 1 674 ? 25.149 -18.531 -30.436 1.00 91.62 674 ALA A O 1
ATOM 5282 N N . PRO A 1 675 ? 25.645 -16.517 -31.383 1.00 93.81 675 PRO A N 1
ATOM 5283 C CA . PRO A 1 675 ? 26.844 -16.283 -30.591 1.00 93.81 675 PRO A CA 1
ATOM 5284 C C . PRO A 1 675 ? 26.467 -16.053 -29.124 1.00 93.81 675 PRO A C 1
ATOM 5286 O O . PRO A 1 675 ? 25.427 -15.473 -28.839 1.00 93.81 675 PRO A O 1
ATOM 5289 N N . LEU A 1 676 ? 27.301 -16.534 -28.197 1.00 94.38 676 LEU A N 1
ATOM 5290 C CA . LEU A 1 676 ? 27.128 -16.305 -26.752 1.00 94.38 676 LEU A CA 1
ATOM 5291 C C . LEU A 1 676 ? 28.106 -15.273 -26.184 1.00 94.38 676 LEU A C 1
ATOM 5293 O O . LEU A 1 676 ? 27.902 -14.794 -25.075 1.00 94.38 676 LEU A O 1
ATOM 5297 N N . THR A 1 677 ? 29.168 -14.967 -26.927 1.00 94.19 677 THR A N 1
ATOM 5298 C CA . THR A 1 677 ? 30.206 -14.013 -26.536 1.00 94.19 677 THR A CA 1
ATOM 5299 C C . THR A 1 677 ? 30.051 -12.745 -27.349 1.00 94.19 677 THR A C 1
ATOM 5301 O O . THR A 1 677 ? 29.893 -12.796 -28.573 1.00 94.19 677 THR A O 1
ATOM 5304 N N . GLU A 1 678 ? 30.119 -11.604 -26.673 1.00 94.56 678 GLU A N 1
ATOM 5305 C CA . GLU A 1 678 ? 29.964 -10.309 -27.319 1.00 94.56 678 GLU A CA 1
ATOM 5306 C C . GLU A 1 678 ? 31.126 -9.989 -28.264 1.00 94.56 678 GLU A C 1
ATOM 5308 O O . GLU A 1 678 ? 32.303 -10.258 -28.004 1.00 94.56 678 GLU A O 1
ATOM 5313 N N . SER A 1 679 ? 30.775 -9.377 -29.390 1.00 92.44 679 SER A N 1
ATOM 5314 C CA . SER A 1 679 ? 31.707 -8.784 -30.339 1.00 92.44 679 SER A CA 1
ATOM 5315 C C . SER A 1 679 ? 31.526 -7.274 -30.350 1.00 92.44 679 SER A C 1
ATOM 5317 O O . SER A 1 679 ? 30.469 -6.755 -29.987 1.00 92.44 679 SER A O 1
ATOM 5319 N N . ASP A 1 680 ? 32.566 -6.570 -30.786 1.00 94.12 680 ASP A N 1
ATOM 5320 C CA . ASP A 1 680 ? 32.545 -5.115 -30.880 1.00 94.12 680 ASP A CA 1
ATOM 5321 C C . ASP A 1 680 ? 31.419 -4.616 -31.813 1.00 94.12 680 ASP A C 1
ATOM 5323 O O . ASP A 1 680 ? 30.907 -5.353 -32.671 1.00 94.12 680 ASP A O 1
ATOM 5327 N N . PHE A 1 681 ? 30.994 -3.370 -31.639 1.00 95.81 681 PHE A N 1
ATOM 5328 C CA . PHE A 1 681 ? 29.939 -2.754 -32.439 1.00 95.81 681 PHE A CA 1
ATOM 5329 C C . PHE A 1 681 ? 30.174 -1.257 -32.594 1.00 95.81 681 PHE A C 1
ATOM 5331 O O . PHE A 1 681 ? 30.749 -0.613 -31.722 1.00 95.81 681 PHE A O 1
ATOM 5338 N N . LYS A 1 682 ? 29.679 -0.691 -33.700 1.00 96.06 682 LYS A N 1
ATOM 5339 C CA . LYS A 1 682 ? 29.652 0.758 -33.909 1.00 96.06 682 LYS A CA 1
ATOM 5340 C C . LYS A 1 682 ? 28.481 1.361 -33.119 1.00 96.06 682 LYS A C 1
ATOM 5342 O O . LYS A 1 682 ? 27.332 1.130 -33.518 1.00 96.06 682 LYS A O 1
ATOM 5347 N N . PRO A 1 683 ? 28.727 2.141 -32.049 1.00 95.50 683 PRO A N 1
ATOM 5348 C CA . PRO A 1 683 ? 27.649 2.698 -31.242 1.00 95.50 683 PRO A CA 1
ATOM 5349 C C . PRO A 1 683 ? 26.762 3.651 -32.046 1.00 95.50 683 PRO A C 1
ATOM 5351 O O . PRO A 1 683 ? 27.171 4.225 -33.061 1.00 95.50 683 PRO A O 1
ATOM 5354 N N . LEU A 1 684 ? 25.521 3.805 -31.604 1.00 97.12 684 LEU A N 1
ATOM 5355 C CA . LEU A 1 684 ? 24.620 4.849 -32.074 1.00 97.12 684 LEU A CA 1
ATOM 5356 C C . LEU A 1 684 ? 24.846 6.117 -31.261 1.00 97.12 684 LEU A C 1
ATOM 5358 O O . LEU A 1 684 ? 24.968 6.058 -30.033 1.00 97.12 684 LEU A O 1
ATOM 5362 N N . SER A 1 685 ? 24.888 7.253 -31.953 1.00 96.75 685 SER A N 1
ATOM 5363 C CA . SER A 1 685 ? 24.915 8.562 -31.313 1.00 96.75 685 SER A CA 1
ATOM 5364 C C . SER A 1 685 ? 23.574 8.860 -30.639 1.00 96.75 685 SER A C 1
ATOM 5366 O O . SER A 1 685 ? 22.543 8.258 -30.951 1.00 96.75 685 SER A O 1
ATOM 5368 N N . GLN A 1 686 ? 23.564 9.836 -29.729 1.00 97.00 686 GLN A N 1
ATOM 5369 C CA . GLN A 1 686 ? 22.314 10.321 -29.149 1.00 97.00 686 GLN A CA 1
ATOM 5370 C C . GLN A 1 686 ? 21.350 10.810 -30.239 1.00 97.00 686 GLN A C 1
ATOM 5372 O O . GLN A 1 686 ? 20.179 10.473 -30.185 1.00 97.00 686 GLN A O 1
ATOM 5377 N N . GLU A 1 687 ? 21.832 11.526 -31.257 1.00 96.75 687 GLU A N 1
ATOM 5378 C CA . GLU A 1 687 ? 21.012 12.018 -32.374 1.00 96.75 687 GLU A CA 1
ATOM 5379 C C . GLU A 1 687 ? 20.387 10.884 -33.203 1.00 96.75 687 GLU A C 1
ATOM 5381 O O . GLU A 1 687 ? 19.204 10.935 -33.552 1.00 96.75 687 GLU A O 1
ATOM 5386 N N . GLU A 1 688 ? 21.151 9.823 -33.482 1.00 97.31 688 GLU A N 1
ATOM 5387 C CA . GLU A 1 688 ? 20.646 8.624 -34.165 1.00 97.31 688 GLU A CA 1
ATOM 5388 C C . GLU A 1 688 ? 19.566 7.910 -33.345 1.00 97.31 688 GLU A C 1
ATOM 5390 O O . GLU A 1 688 ? 18.673 7.268 -33.899 1.00 97.31 688 GLU A O 1
ATOM 5395 N N . LEU A 1 689 ? 19.639 8.043 -32.024 1.00 97.56 689 LEU A N 1
ATOM 5396 C CA . LEU A 1 689 ? 18.707 7.448 -31.090 1.00 97.56 689 LEU A CA 1
ATOM 5397 C C . LEU A 1 689 ? 17.488 8.352 -30.834 1.00 97.56 689 LEU A C 1
ATOM 5399 O O . LEU A 1 689 ? 16.403 7.802 -30.668 1.00 97.56 689 LEU A O 1
ATOM 5403 N N . THR A 1 690 ? 17.604 9.681 -30.792 1.00 97.69 690 THR A N 1
ATOM 5404 C CA . THR A 1 690 ? 16.519 10.624 -30.444 1.00 97.69 690 THR A CA 1
ATOM 5405 C C . THR A 1 690 ? 15.274 10.395 -31.298 1.00 97.69 690 THR A C 1
ATOM 5407 O O . THR A 1 690 ? 15.351 10.453 -32.524 1.00 97.69 690 THR A O 1
ATOM 5410 N N . VAL A 1 691 ? 14.136 10.127 -30.651 1.00 97.94 691 VAL A N 1
ATOM 5411 C CA . VAL A 1 691 ? 12.861 9.816 -31.312 1.00 97.94 691 VAL A CA 1
ATOM 5412 C C . VAL A 1 691 ? 12.244 11.072 -31.913 1.00 97.94 691 VAL A C 1
ATOM 5414 O O . VAL A 1 691 ? 11.866 11.056 -33.080 1.00 97.94 691 VAL A O 1
ATOM 5417 N N . PHE A 1 692 ? 12.182 12.168 -31.151 1.00 96.62 692 PHE A N 1
ATOM 5418 C CA . PHE A 1 692 ? 11.572 13.405 -31.636 1.00 96.62 692 PHE A CA 1
ATOM 5419 C C . PHE A 1 692 ? 12.605 14.318 -32.287 1.00 96.62 692 PHE A C 1
ATOM 5421 O O . PHE A 1 692 ? 13.496 14.848 -31.624 1.00 96.62 692 PHE A O 1
ATOM 5428 N N . THR A 1 693 ? 12.477 14.503 -33.596 1.00 94.88 693 THR A N 1
ATOM 5429 C CA . THR A 1 693 ? 13.348 15.355 -34.417 1.00 94.88 693 THR A CA 1
ATOM 5430 C C . THR A 1 693 ? 12.543 16.504 -35.025 1.00 94.88 693 THR A C 1
ATOM 5432 O O . THR A 1 693 ? 11.335 16.600 -34.817 1.00 94.88 693 THR A O 1
ATOM 5435 N N . ALA A 1 694 ? 13.189 17.380 -35.799 1.00 94.19 694 ALA A N 1
ATOM 5436 C CA . ALA A 1 694 ? 12.478 18.424 -36.540 1.00 94.19 694 ALA A CA 1
ATOM 5437 C C . ALA A 1 694 ? 11.426 17.845 -37.511 1.00 94.19 694 ALA A C 1
ATOM 5439 O O . ALA A 1 694 ? 10.330 18.389 -37.611 1.00 94.19 694 ALA A O 1
ATOM 5440 N N . ASP A 1 695 ? 11.731 16.714 -38.158 1.00 94.81 695 ASP A N 1
ATOM 5441 C CA . ASP A 1 695 ? 10.827 16.035 -39.102 1.00 94.81 695 ASP A CA 1
ATOM 5442 C C . ASP A 1 695 ? 9.788 15.136 -38.408 1.00 94.81 695 ASP A C 1
ATOM 5444 O O . ASP A 1 695 ? 8.784 14.752 -39.005 1.00 94.81 695 ASP A O 1
ATOM 5448 N N . HIS A 1 696 ? 10.023 14.799 -37.138 1.00 95.44 696 HIS A N 1
ATOM 5449 C CA . HIS A 1 696 ? 9.144 13.975 -36.311 1.00 95.44 696 HIS A CA 1
ATOM 5450 C C . HIS A 1 696 ? 8.958 14.631 -34.935 1.00 95.44 696 HIS A C 1
ATOM 5452 O O . HIS A 1 696 ? 9.531 14.153 -33.954 1.00 95.44 696 HIS A O 1
ATOM 5458 N N . PRO A 1 697 ? 8.210 15.744 -34.836 1.00 95.50 697 PRO A N 1
ATOM 5459 C CA . PRO A 1 697 ? 8.029 16.449 -33.571 1.00 95.50 697 PRO A CA 1
ATOM 5460 C C . PRO A 1 697 ? 7.245 15.607 -32.554 1.00 95.50 697 PRO A C 1
ATOM 5462 O O . PRO A 1 697 ? 6.538 14.663 -32.913 1.00 95.50 697 PRO A O 1
ATOM 5465 N N . LEU A 1 698 ? 7.342 15.977 -31.271 1.00 94.06 698 LEU A N 1
ATOM 5466 C CA . LEU A 1 698 ? 6.500 15.407 -30.216 1.00 94.06 698 LEU A CA 1
ATOM 5467 C C . LEU A 1 698 ? 5.013 15.578 -30.597 1.00 94.06 698 LEU A C 1
ATOM 5469 O O . LEU A 1 698 ? 4.600 16.713 -30.853 1.00 94.06 698 LEU A O 1
ATOM 5473 N N . PRO A 1 699 ? 4.204 14.501 -30.626 1.00 93.75 699 PRO A N 1
ATOM 5474 C CA . PRO A 1 699 ? 2.790 14.604 -30.978 1.00 93.75 699 PRO A CA 1
ATOM 5475 C C . PRO A 1 699 ? 2.017 15.505 -30.009 1.00 93.75 699 PRO A C 1
ATOM 5477 O O . PRO A 1 699 ? 2.229 15.443 -28.796 1.00 93.75 699 PRO A O 1
ATOM 5480 N N . ALA A 1 700 ? 1.081 16.302 -30.533 1.00 93.12 700 ALA A N 1
ATOM 5481 C CA . ALA A 1 700 ? 0.269 17.227 -29.736 1.00 93.12 700 ALA A CA 1
ATOM 5482 C C . ALA A 1 700 ? -0.650 16.504 -28.733 1.00 93.12 700 ALA A C 1
ATOM 5484 O O . ALA A 1 700 ? -1.054 17.079 -27.724 1.00 93.12 700 ALA A O 1
ATOM 5485 N N . GLU A 1 701 ? -0.964 15.235 -28.995 1.00 94.25 701 GLU A N 1
ATOM 5486 C CA . GLU A 1 701 ? -1.744 14.362 -28.124 1.00 94.25 701 GLU A CA 1
ATOM 5487 C C . GLU A 1 701 ? -0.956 13.897 -26.892 1.00 94.25 701 GLU A C 1
ATOM 5489 O O . GLU A 1 701 ? -1.562 13.362 -25.967 1.00 94.25 701 GLU A O 1
ATOM 5494 N N . SER A 1 702 ? 0.370 14.084 -26.849 1.00 94.19 702 SER A N 1
ATOM 5495 C CA . SER A 1 702 ? 1.173 13.831 -25.650 1.00 94.19 702 SER A CA 1
ATOM 5496 C C . SER A 1 702 ? 0.859 14.880 -24.585 1.00 94.19 702 SER A C 1
ATOM 5498 O O . SER A 1 702 ? 1.184 16.056 -24.741 1.00 94.19 702 SER A O 1
ATOM 5500 N N . LEU A 1 703 ? 0.248 14.457 -23.478 1.00 94.31 703 LEU A N 1
ATOM 5501 C CA . LEU A 1 703 ? -0.205 15.380 -22.441 1.00 94.31 703 LEU A CA 1
ATOM 5502 C C . LEU A 1 703 ? 0.935 15.755 -21.478 1.00 94.31 703 LEU A C 1
ATOM 5504 O O . LEU A 1 703 ? 1.738 14.891 -21.116 1.00 94.31 703 LEU A O 1
ATOM 5508 N N . PRO A 1 704 ? 0.987 17.015 -21.004 1.00 91.56 704 PRO A N 1
ATOM 5509 C CA . PRO A 1 704 ? 1.822 17.385 -19.864 1.00 91.56 704 PRO A CA 1
ATOM 5510 C C . PRO A 1 704 ? 1.320 16.721 -18.571 1.00 91.56 704 PRO A C 1
ATOM 5512 O O . PRO A 1 704 ? 0.185 16.244 -18.496 1.00 91.56 704 PRO A O 1
ATOM 5515 N N . ALA A 1 705 ? 2.170 16.694 -17.542 1.00 90.31 705 ALA A N 1
ATOM 5516 C CA . ALA A 1 705 ? 1.940 15.957 -16.297 1.00 90.31 705 ALA A CA 1
ATOM 5517 C C . ALA A 1 705 ? 0.589 16.234 -15.609 1.00 90.31 705 ALA A C 1
ATOM 5519 O O . ALA A 1 705 ? -0.097 15.294 -15.205 1.00 90.31 705 ALA A O 1
ATOM 5520 N N . ASP A 1 706 ? 0.193 17.501 -15.485 1.00 91.88 706 ASP A N 1
ATOM 5521 C CA . ASP A 1 706 ? -1.065 17.926 -14.860 1.00 91.88 706 ASP A CA 1
ATOM 5522 C C . ASP A 1 706 ? -2.285 17.428 -15.648 1.00 91.88 706 ASP A C 1
ATOM 5524 O O . ASP A 1 706 ? -3.195 16.824 -15.078 1.00 91.88 706 ASP A O 1
ATOM 5528 N N . LYS A 1 707 ? -2.267 17.584 -16.977 1.00 95.00 707 LYS A N 1
ATOM 5529 C CA . LYS A 1 707 ? -3.354 17.133 -17.859 1.00 95.00 707 LYS A CA 1
ATOM 5530 C C . LYS A 1 707 ? -3.436 15.627 -17.978 1.00 95.00 707 LYS A C 1
ATOM 5532 O O . LYS A 1 707 ? -4.536 15.077 -18.031 1.00 95.00 707 LYS A O 1
ATOM 5537 N N . LEU A 1 708 ? -2.295 14.946 -17.965 1.00 93.75 708 LEU A N 1
ATOM 5538 C CA . LEU A 1 708 ? -2.279 13.496 -17.890 1.00 93.75 708 LEU A CA 1
ATOM 5539 C C . LEU A 1 708 ? -2.892 13.024 -16.569 1.00 93.75 708 LEU A C 1
ATOM 5541 O O . LEU A 1 708 ? -3.722 12.122 -16.580 1.00 93.75 708 LEU A O 1
ATOM 5545 N N . ARG A 1 709 ? -2.550 13.657 -15.444 1.00 94.06 709 ARG A N 1
ATOM 5546 C CA . ARG A 1 709 ? -3.125 13.320 -14.139 1.00 94.06 709 ARG A CA 1
ATOM 5547 C C . ARG A 1 709 ? -4.639 13.537 -14.091 1.00 94.06 709 ARG A C 1
ATOM 5549 O O . ARG A 1 709 ? -5.361 12.633 -13.675 1.00 94.06 709 ARG A O 1
ATOM 5556 N N . GLU A 1 710 ? -5.124 14.680 -14.580 1.00 95.81 710 GLU A N 1
ATOM 5557 C CA . GLU A 1 710 ? -6.563 14.940 -14.752 1.00 95.81 710 GLU A CA 1
ATOM 5558 C C . GLU A 1 710 ? -7.227 13.829 -15.583 1.00 95.81 710 GLU A C 1
ATOM 5560 O O . GLU A 1 710 ? -8.277 13.304 -15.203 1.00 95.81 710 GLU A O 1
ATOM 5565 N N . ARG A 1 711 ? -6.585 13.413 -16.682 1.00 95.50 711 ARG A N 1
ATOM 5566 C CA . ARG A 1 711 ? -7.088 12.340 -17.542 1.00 95.50 711 ARG A CA 1
ATOM 5567 C C . ARG A 1 711 ? -7.133 10.981 -16.836 1.00 95.50 711 ARG A C 1
ATOM 5569 O O . ARG A 1 711 ? -8.126 10.274 -16.970 1.00 95.50 711 ARG A O 1
ATOM 5576 N N . LEU A 1 712 ? -6.112 10.622 -16.054 1.00 95.31 712 LEU A N 1
ATOM 5577 C CA . LEU A 1 712 ? -6.098 9.379 -15.265 1.00 95.31 712 LEU A CA 1
ATOM 5578 C C . LEU A 1 712 ? -7.263 9.322 -14.264 1.00 95.31 712 LEU A C 1
ATOM 5580 O O . LEU A 1 712 ? -7.846 8.254 -14.049 1.00 95.31 712 LEU A O 1
ATOM 5584 N N . THR A 1 713 ? -7.605 10.465 -13.663 1.00 96.62 713 THR A N 1
ATOM 5585 C CA . THR A 1 713 ? -8.766 10.589 -12.773 1.00 96.62 713 THR A CA 1
ATOM 5586 C C . THR A 1 713 ? -10.066 10.401 -13.550 1.00 96.62 713 THR A C 1
ATOM 5588 O O . THR A 1 713 ? -10.875 9.558 -13.174 1.00 96.62 713 THR A O 1
ATOM 5591 N N . GLN A 1 714 ? -10.238 11.105 -14.674 1.00 96.75 714 GLN A N 1
ATOM 5592 C CA . GLN A 1 714 ? -11.431 10.990 -15.525 1.00 96.75 714 GLN A CA 1
ATOM 5593 C C . GLN A 1 714 ? -11.654 9.561 -16.035 1.00 96.75 714 GLN A C 1
ATOM 5595 O O . GLN A 1 714 ? -12.789 9.080 -16.045 1.00 96.75 714 GLN A O 1
ATOM 5600 N N . ASP A 1 715 ? -10.578 8.877 -16.433 1.00 94.50 715 ASP A N 1
ATOM 5601 C CA . ASP A 1 715 ? -10.626 7.480 -16.863 1.00 94.50 715 ASP A CA 1
ATOM 5602 C C . ASP A 1 715 ? -11.091 6.579 -15.702 1.00 94.50 715 ASP A C 1
ATOM 5604 O O . ASP A 1 715 ? -12.012 5.785 -15.877 1.00 94.50 715 ASP A O 1
ATOM 5608 N N . SER A 1 716 ? -10.544 6.760 -14.491 1.00 95.19 716 SER A N 1
ATOM 5609 C CA . SER A 1 716 ? -10.963 5.989 -13.305 1.00 95.19 716 SER A CA 1
ATOM 5610 C C . SER A 1 716 ? -12.423 6.254 -12.914 1.00 95.19 716 SER A C 1
ATOM 5612 O O . SER A 1 716 ? -13.148 5.334 -12.539 1.00 95.19 716 SER A O 1
ATOM 5614 N N . GLU A 1 717 ? -12.899 7.494 -13.030 1.00 95.25 717 GLU A N 1
ATOM 5615 C CA . GLU A 1 717 ? -14.310 7.825 -12.802 1.00 95.25 717 GLU A CA 1
ATOM 5616 C C . GLU A 1 717 ? -15.231 7.215 -13.869 1.00 95.25 717 GLU A C 1
ATOM 5618 O O . GLU A 1 717 ? -16.351 6.793 -13.566 1.00 95.25 717 GLU A O 1
ATOM 5623 N N . ALA A 1 718 ? -14.787 7.163 -15.128 1.00 94.62 718 ALA A N 1
ATOM 5624 C CA . ALA A 1 718 ? -15.510 6.479 -16.194 1.00 94.62 718 ALA A CA 1
ATOM 5625 C C . ALA A 1 718 ? -15.586 4.966 -15.938 1.00 94.62 718 ALA A C 1
ATOM 5627 O O . ALA A 1 718 ? -16.682 4.409 -16.009 1.00 94.62 718 ALA A O 1
ATOM 5628 N N . GLU A 1 719 ? -14.470 4.336 -15.559 1.00 92.25 719 GLU A N 1
ATOM 5629 C CA . GLU A 1 719 ? -14.403 2.931 -15.131 1.00 92.25 719 GLU A CA 1
ATOM 5630 C C . GLU A 1 719 ? -15.374 2.651 -13.978 1.00 92.25 719 GLU A C 1
ATOM 5632 O O . GLU A 1 719 ? -16.204 1.744 -14.075 1.00 92.25 719 GLU A O 1
ATOM 5637 N N . LEU A 1 720 ? -15.353 3.483 -12.931 1.00 92.44 720 LEU A N 1
ATOM 5638 C CA . LEU A 1 720 ? -16.266 3.358 -11.796 1.00 92.44 720 LEU A CA 1
ATOM 5639 C C . LEU A 1 720 ? -17.737 3.425 -12.234 1.00 92.44 720 LEU A C 1
ATOM 5641 O O . LEU A 1 720 ? -18.543 2.592 -11.823 1.00 92.44 720 LEU A O 1
ATOM 5645 N N . ARG A 1 721 ? -18.105 4.389 -13.089 1.00 92.62 721 ARG A N 1
ATOM 5646 C CA . ARG A 1 721 ? -19.487 4.517 -13.592 1.00 92.62 721 ARG A CA 1
ATOM 5647 C C . ARG A 1 721 ? -19.958 3.284 -14.359 1.00 92.62 721 ARG A C 1
ATOM 5649 O O . ARG A 1 721 ? -21.154 3.000 -14.335 1.00 92.62 721 ARG A O 1
ATOM 5656 N N . MET A 1 722 ? -19.053 2.573 -15.032 1.00 90.81 722 MET A N 1
ATOM 5657 C CA . MET A 1 722 ? -19.389 1.343 -15.753 1.00 90.81 722 MET A CA 1
ATOM 5658 C C . MET A 1 722 ? -19.648 0.163 -14.814 1.00 90.81 722 MET A C 1
ATOM 5660 O O . MET A 1 722 ? -20.484 -0.677 -15.137 1.00 90.81 722 MET A O 1
ATOM 5664 N N . ILE A 1 723 ? -18.966 0.104 -13.665 1.00 90.38 723 ILE A N 1
ATOM 5665 C CA . ILE A 1 723 ? -19.116 -0.997 -12.699 1.00 90.38 723 ILE A CA 1
ATOM 5666 C C . ILE A 1 723 ? -20.168 -0.729 -11.617 1.00 90.38 723 ILE A C 1
ATOM 5668 O O . ILE A 1 723 ? -20.530 -1.659 -10.900 1.00 90.38 723 ILE A O 1
ATOM 5672 N N . LEU A 1 724 ? -20.654 0.511 -11.467 1.00 93.31 724 LEU A N 1
ATOM 5673 C CA . LEU A 1 724 ? -21.718 0.818 -10.510 1.00 93.31 724 LEU A CA 1
ATOM 5674 C C . LEU A 1 724 ? -22.967 -0.029 -10.821 1.00 93.31 724 LEU A C 1
ATOM 5676 O O . LEU A 1 724 ? -23.476 0.013 -11.947 1.00 93.31 724 LEU A O 1
ATOM 5680 N N . PRO A 1 725 ? -23.478 -0.790 -9.839 1.00 94.00 725 PRO A N 1
ATOM 5681 C CA . PRO A 1 725 ? -24.555 -1.734 -10.070 1.00 94.00 725 PRO A CA 1
ATOM 5682 C C . PRO A 1 725 ? -25.880 -1.005 -10.300 1.00 94.00 725 PRO A C 1
ATOM 5684 O O . PRO A 1 725 ? -26.192 -0.020 -9.633 1.00 94.00 725 PRO A O 1
ATOM 5687 N N . LYS A 1 726 ? -26.672 -1.514 -11.248 1.00 92.62 726 LYS A N 1
ATOM 5688 C CA . LYS A 1 726 ? -28.028 -1.020 -11.560 1.00 92.62 726 LYS A CA 1
ATOM 5689 C C . LYS A 1 726 ? -29.123 -2.011 -11.169 1.00 92.62 726 LYS A C 1
ATOM 5691 O O . LYS A 1 726 ? -30.287 -1.638 -11.091 1.00 92.62 726 LYS A O 1
ATOM 5696 N N . ASP A 1 727 ? -28.740 -3.261 -10.942 1.00 90.19 727 ASP A N 1
ATOM 5697 C CA . ASP A 1 727 ? -29.602 -4.391 -10.625 1.00 90.19 727 ASP A CA 1
ATOM 5698 C C . ASP A 1 727 ? -28.824 -5.409 -9.759 1.00 90.19 727 ASP A C 1
ATOM 5700 O O . ASP A 1 727 ? -27.603 -5.261 -9.590 1.00 90.19 727 ASP A O 1
ATOM 5704 N N . PRO A 1 728 ? -29.489 -6.451 -9.224 1.00 87.69 728 PRO A N 1
ATOM 5705 C CA . PRO A 1 728 ? -28.830 -7.452 -8.387 1.00 87.69 728 PRO A CA 1
ATOM 5706 C C . PRO A 1 728 ? -27.691 -8.217 -9.077 1.00 87.69 728 PRO A C 1
ATOM 5708 O O . PRO A 1 728 ? -26.755 -8.640 -8.402 1.00 87.69 728 PRO A O 1
ATOM 5711 N N . ALA A 1 729 ? -27.726 -8.384 -10.404 1.00 83.50 729 ALA A N 1
ATOM 5712 C CA . ALA A 1 729 ? -26.655 -9.064 -11.135 1.00 83.50 729 ALA A CA 1
ATOM 5713 C C . ALA A 1 729 ? -25.383 -8.198 -11.193 1.00 83.50 729 ALA A C 1
ATOM 5715 O O . ALA A 1 729 ? -24.274 -8.700 -11.000 1.00 83.50 729 ALA A O 1
ATOM 5716 N N . GLY A 1 730 ? -25.538 -6.884 -11.379 1.00 89.62 730 GLY A N 1
ATOM 5717 C CA . GLY A 1 730 ? -24.437 -5.922 -11.338 1.00 89.62 730 GLY A CA 1
ATOM 5718 C C . GLY A 1 730 ? -23.759 -5.824 -9.969 1.00 89.62 730 GLY A C 1
ATOM 5719 O O . GLY A 1 730 ? -22.569 -5.517 -9.901 1.00 89.62 730 GLY A O 1
ATOM 5720 N N . VAL A 1 731 ? -24.474 -6.112 -8.874 1.00 89.38 731 VAL A N 1
ATOM 5721 C CA . VAL A 1 731 ? -23.913 -6.061 -7.509 1.00 89.38 731 VAL A CA 1
ATOM 5722 C C . VAL A 1 731 ? -22.803 -7.083 -7.313 1.00 89.38 731 VAL A C 1
ATOM 5724 O O . VAL A 1 731 ? -21.812 -6.773 -6.656 1.00 89.38 731 VAL A O 1
ATOM 5727 N N . GLU A 1 732 ? -22.920 -8.270 -7.904 1.00 85.31 732 GLU A N 1
ATOM 5728 C CA . GLU A 1 732 ? -21.873 -9.286 -7.789 1.00 85.31 732 GLU A CA 1
ATOM 5729 C C . GLU A 1 732 ? -20.598 -8.861 -8.530 1.00 85.31 732 GLU A C 1
ATOM 5731 O O . GLU A 1 732 ? -19.501 -8.935 -7.978 1.00 85.31 732 GLU A O 1
ATOM 5736 N N . ALA A 1 733 ? -20.732 -8.299 -9.736 1.00 86.56 733 ALA A N 1
ATOM 5737 C CA . ALA A 1 733 ? -19.598 -7.729 -10.464 1.00 86.56 733 ALA A CA 1
ATOM 5738 C C . ALA A 1 733 ? -18.944 -6.570 -9.689 1.00 86.56 733 ALA A C 1
ATOM 5740 O O . ALA A 1 733 ? -17.716 -6.495 -9.588 1.00 86.56 733 ALA A O 1
ATOM 5741 N N . TYR A 1 734 ? -19.759 -5.699 -9.086 1.00 91.75 734 TYR A N 1
ATOM 5742 C CA . TYR A 1 734 ? -19.278 -4.609 -8.242 1.00 91.75 734 TYR A CA 1
ATOM 5743 C C . TYR A 1 734 ? -18.525 -5.119 -7.009 1.00 91.75 734 TYR A C 1
ATOM 5745 O O . TYR A 1 734 ? -17.453 -4.604 -6.690 1.00 91.75 734 TYR A O 1
ATOM 5753 N N . ARG A 1 735 ? -19.039 -6.158 -6.337 1.00 89.12 735 ARG A N 1
ATOM 5754 C CA . ARG A 1 735 ? -18.354 -6.815 -5.216 1.00 89.12 735 ARG A CA 1
ATOM 5755 C C . ARG A 1 735 ? -17.016 -7.384 -5.657 1.00 89.12 735 ARG A C 1
ATOM 5757 O O . ARG A 1 735 ? -16.010 -7.060 -5.035 1.00 89.12 735 ARG A O 1
ATOM 5764 N N . MET A 1 736 ? -16.972 -8.120 -6.765 1.00 85.81 736 MET A N 1
ATOM 5765 C CA . MET A 1 736 ? -15.729 -8.698 -7.286 1.00 85.81 736 MET A CA 1
ATOM 5766 C C . MET A 1 736 ? -14.653 -7.640 -7.556 1.00 85.81 736 MET A C 1
ATOM 5768 O O . MET A 1 736 ? -13.489 -7.840 -7.202 1.00 85.81 736 MET A O 1
ATOM 5772 N N . VAL A 1 737 ? -15.028 -6.500 -8.142 1.00 91.44 737 VAL A N 1
ATOM 5773 C CA . VAL A 1 737 ? -14.083 -5.417 -8.449 1.00 91.44 737 VAL A CA 1
ATOM 5774 C C . VAL A 1 737 ? -13.768 -4.582 -7.205 1.00 91.44 737 VAL A C 1
ATOM 5776 O O . VAL A 1 737 ? -12.629 -4.585 -6.733 1.00 91.44 737 VAL A O 1
ATOM 5779 N N . THR A 1 738 ? -14.758 -3.888 -6.649 1.00 93.75 738 THR A N 1
ATOM 5780 C CA . THR A 1 738 ? -14.565 -2.927 -5.555 1.00 93.75 738 THR A CA 1
ATOM 5781 C C . THR A 1 738 ? -14.260 -3.622 -4.234 1.00 93.75 738 THR A C 1
ATOM 5783 O O . THR A 1 738 ? -13.354 -3.205 -3.517 1.00 93.75 738 THR A O 1
ATOM 5786 N N . GLY A 1 739 ? -14.937 -4.728 -3.924 1.00 90.69 739 GLY A N 1
ATOM 5787 C CA . GLY A 1 739 ? -14.613 -5.536 -2.747 1.00 90.69 739 GLY A CA 1
ATOM 5788 C C . GLY A 1 739 ? -13.256 -6.238 -2.879 1.00 90.69 739 GLY A C 1
ATOM 5789 O O . GLY A 1 739 ? -12.550 -6.392 -1.886 1.00 90.69 739 GLY A O 1
ATOM 5790 N N . GLY A 1 740 ? -12.844 -6.603 -4.101 1.00 89.19 740 GLY A N 1
ATOM 5791 C CA . GLY A 1 740 ? -11.514 -7.156 -4.363 1.00 89.19 740 GLY A CA 1
ATOM 5792 C C . GLY A 1 740 ? -10.414 -6.132 -4.078 1.00 89.19 740 GLY A C 1
ATOM 5793 O O . GLY A 1 740 ? -9.407 -6.461 -3.451 1.00 89.19 740 GLY A O 1
ATOM 5794 N N . ALA A 1 741 ? -10.632 -4.875 -4.470 1.00 93.88 741 ALA A N 1
ATOM 5795 C CA . ALA A 1 741 ? -9.747 -3.773 -4.112 1.00 93.88 741 ALA A CA 1
ATOM 5796 C C . ALA A 1 741 ? -9.741 -3.505 -2.601 1.00 93.88 741 ALA A C 1
ATOM 5798 O O . ALA A 1 741 ? -8.670 -3.372 -2.010 1.00 93.88 741 ALA A O 1
ATOM 5799 N N . LEU A 1 742 ? -10.919 -3.497 -1.968 1.00 93.06 742 LEU A N 1
ATOM 5800 C CA . LEU A 1 742 ? -11.060 -3.290 -0.526 1.00 93.06 742 LEU A CA 1
ATOM 5801 C C . LEU A 1 742 ? -10.311 -4.360 0.285 1.00 93.06 742 LEU A C 1
ATOM 5803 O O . LEU A 1 742 ? -9.667 -4.045 1.286 1.00 93.06 742 LEU A O 1
ATOM 5807 N N . ALA A 1 743 ? -10.320 -5.610 -0.185 1.00 88.19 743 ALA A N 1
ATOM 5808 C CA . ALA A 1 743 ? -9.544 -6.689 0.415 1.00 88.19 743 ALA A CA 1
ATOM 5809 C C . ALA A 1 743 ? -8.031 -6.413 0.382 1.00 88.19 743 ALA A C 1
ATOM 5811 O O . ALA A 1 743 ? -7.343 -6.709 1.355 1.00 88.19 743 ALA A O 1
ATOM 5812 N N . VAL A 1 744 ? -7.502 -5.807 -0.686 1.00 93.00 744 VAL A N 1
ATOM 5813 C CA . VAL A 1 744 ? -6.089 -5.390 -0.740 1.00 93.00 744 VAL A CA 1
ATOM 5814 C C . VAL A 1 744 ? -5.832 -4.216 0.209 1.00 93.00 744 VAL A C 1
ATOM 5816 O O . VAL A 1 744 ? -4.862 -4.251 0.966 1.00 93.00 744 VAL A O 1
ATOM 5819 N N . MET A 1 745 ? -6.724 -3.220 0.233 1.00 94.88 745 MET A N 1
ATOM 5820 C CA . MET A 1 745 ? -6.597 -2.031 1.090 1.00 94.88 745 MET A CA 1
ATOM 5821 C C . MET A 1 745 ? -6.537 -2.367 2.585 1.00 94.88 745 MET A C 1
ATOM 5823 O O . MET A 1 745 ? -5.821 -1.707 3.340 1.00 94.88 745 MET A O 1
ATOM 5827 N N . PHE A 1 746 ? -7.270 -3.401 3.005 1.00 88.62 746 PHE A N 1
ATOM 5828 C CA . PHE A 1 746 ? -7.289 -3.899 4.381 1.00 88.62 746 PHE A CA 1
ATOM 5829 C C . PHE A 1 746 ? -6.428 -5.153 4.595 1.00 88.62 746 PHE A C 1
ATOM 5831 O O . PHE A 1 746 ? -6.452 -5.722 5.682 1.00 88.62 746 PHE A O 1
ATOM 5838 N N . GLY A 1 747 ? -5.650 -5.583 3.598 1.00 74.00 747 GLY A N 1
ATOM 5839 C CA . GLY A 1 747 ? -4.752 -6.734 3.692 1.00 74.00 747 GLY A CA 1
ATOM 5840 C C . GLY A 1 747 ? -5.468 -8.048 4.018 1.00 74.00 747 GLY A C 1
ATOM 5841 O O . GLY A 1 747 ? -5.372 -8.487 5.160 1.00 74.00 747 GLY A O 1
ATOM 5842 N N . GLU A 1 748 ? -6.169 -8.608 3.018 1.00 60.59 748 GLU A N 1
ATOM 5843 C CA . GLU A 1 748 ? -6.833 -9.923 2.789 1.00 60.59 748 GLU A CA 1
ATOM 5844 C C . GLU A 1 748 ? -7.495 -10.709 3.933 1.00 60.59 748 GLU A C 1
ATOM 5846 O O . GLU A 1 748 ? -8.326 -11.566 3.666 1.00 60.59 748 GLU A O 1
ATOM 5851 N N . SER A 1 749 ? -7.254 -10.360 5.186 1.00 45.78 749 SER A N 1
ATOM 5852 C CA . SER A 1 749 ? -7.862 -10.870 6.417 1.00 45.78 749 SER A CA 1
ATOM 5853 C C . SER A 1 749 ? -9.338 -10.495 6.606 1.00 45.78 749 SER A C 1
ATOM 5855 O O . SER A 1 749 ? -9.857 -10.397 7.721 1.00 45.78 749 SER A O 1
ATOM 5857 N N . THR A 1 750 ? -10.023 -10.203 5.507 1.00 44.16 750 THR A N 1
ATOM 5858 C CA . THR A 1 750 ? -11.432 -9.831 5.471 1.00 44.16 750 THR A CA 1
ATOM 5859 C C . THR A 1 750 ? -12.197 -10.940 4.747 1.00 44.16 750 THR A C 1
ATOM 5861 O O . THR A 1 750 ? -11.708 -11.476 3.759 1.00 44.16 750 THR A O 1
ATOM 5864 N N . GLU A 1 751 ? -13.403 -11.291 5.200 1.00 40.16 751 GLU A N 1
ATOM 5865 C CA . GLU A 1 751 ? -14.236 -12.354 4.616 1.00 40.16 751 GLU A CA 1
ATOM 5866 C C . GLU A 1 751 ? -14.500 -12.103 3.128 1.00 40.16 751 GLU A C 1
ATOM 5868 O O . GLU A 1 751 ? -14.598 -13.045 2.347 1.00 40.16 751 GLU A O 1
ATOM 5873 N N . THR A 1 752 ? -14.538 -10.832 2.721 1.00 41.25 752 THR A N 1
ATOM 5874 C CA . THR A 1 752 ? -14.611 -10.400 1.320 1.00 41.25 752 THR A CA 1
ATOM 5875 C C . THR A 1 752 ? -13.349 -10.773 0.537 1.00 41.25 752 THR A C 1
ATOM 5877 O O . THR A 1 752 ? -13.444 -11.223 -0.600 1.00 41.25 752 THR A O 1
ATOM 5880 N N . GLY A 1 753 ? -12.164 -10.655 1.144 1.00 43.44 753 GLY A N 1
ATOM 5881 C CA . GLY A 1 753 ? -10.902 -11.142 0.580 1.00 43.44 753 GLY A CA 1
ATOM 5882 C C . GLY A 1 753 ? -10.873 -12.661 0.434 1.00 43.44 753 GLY A C 1
ATOM 5883 O O . GLY A 1 753 ? -10.558 -13.155 -0.647 1.00 43.44 753 GLY A O 1
ATOM 5884 N N . ALA A 1 754 ? -11.295 -13.390 1.471 1.00 40.00 754 ALA A N 1
ATOM 5885 C CA . ALA A 1 754 ? -11.285 -14.852 1.490 1.00 40.00 754 ALA A CA 1
ATOM 5886 C C . ALA A 1 754 ? -12.320 -15.483 0.533 1.00 40.00 754 ALA A C 1
ATOM 5888 O O . ALA A 1 754 ? -11.985 -16.405 -0.214 1.00 40.00 754 ALA A O 1
ATOM 5889 N N . ARG A 1 755 ? -13.559 -14.960 0.492 1.00 43.44 755 ARG A N 1
ATOM 5890 C CA . ARG A 1 755 ? -14.638 -15.449 -0.395 1.00 43.44 755 ARG A CA 1
ATOM 5891 C C . ARG A 1 755 ? -14.436 -15.086 -1.863 1.00 43.44 755 ARG A C 1
ATOM 5893 O O . ARG A 1 755 ? -14.990 -15.759 -2.724 1.00 43.44 755 ARG A O 1
ATOM 5900 N N . MET A 1 756 ? -13.662 -14.041 -2.154 1.00 45.66 756 MET A N 1
ATOM 5901 C CA . MET A 1 756 ? -13.440 -13.577 -3.525 1.00 45.66 756 MET A CA 1
ATOM 5902 C C . MET A 1 756 ? -12.054 -13.907 -4.055 1.00 45.66 756 MET A C 1
ATOM 5904 O O . MET A 1 756 ? -11.658 -13.364 -5.087 1.00 45.66 756 MET A O 1
ATOM 5908 N N . THR A 1 757 ? -11.284 -14.786 -3.412 1.00 45.53 757 THR A N 1
ATOM 5909 C CA . THR A 1 757 ? -10.176 -15.421 -4.130 1.00 45.53 757 THR A CA 1
ATOM 5910 C C . THR A 1 757 ? -10.800 -16.218 -5.281 1.00 45.53 757 THR A C 1
ATOM 5912 O O . THR A 1 757 ? -11.561 -17.153 -5.070 1.00 45.53 757 THR A O 1
ATOM 5915 N N . SER A 1 758 ? -10.522 -15.852 -6.535 1.00 44.38 758 SER A N 1
ATOM 5916 C CA . SER A 1 758 ? -10.952 -16.627 -7.713 1.00 44.38 758 SER A CA 1
ATOM 5917 C C . SER A 1 758 ? -10.191 -17.959 -7.828 1.00 44.38 758 SER A C 1
ATOM 5919 O O . SER A 1 758 ? -10.056 -18.517 -8.916 1.00 44.38 758 SER A O 1
ATOM 5921 N N . ALA A 1 759 ? -9.601 -18.417 -6.722 1.00 50.66 759 ALA A N 1
ATOM 5922 C CA . ALA A 1 759 ? -8.773 -19.594 -6.654 1.00 50.66 759 ALA A CA 1
ATOM 5923 C C . ALA A 1 759 ? -9.692 -20.805 -6.749 1.00 50.66 759 ALA A C 1
ATOM 5925 O O . ALA A 1 759 ? -10.557 -21.032 -5.902 1.00 50.66 759 ALA A O 1
ATOM 5926 N N . THR A 1 760 ? -9.512 -21.551 -7.826 1.00 47.50 760 THR A N 1
ATOM 5927 C CA . THR A 1 760 ? -10.240 -22.779 -8.086 1.00 47.50 760 THR A CA 1
ATOM 5928 C C . THR A 1 760 ? -9.284 -23.960 -7.991 1.00 47.50 760 THR A C 1
ATOM 5930 O O . THR A 1 760 ? -8.074 -23.801 -8.168 1.00 47.50 760 THR A O 1
ATOM 5933 N N . ASP A 1 761 ? -9.803 -25.132 -7.642 1.00 50.22 761 ASP A N 1
ATOM 5934 C CA . ASP A 1 761 ? -9.062 -26.382 -7.740 1.00 50.22 761 ASP A CA 1
ATOM 5935 C C . ASP A 1 761 ? -8.755 -26.729 -9.210 1.00 50.22 761 ASP A C 1
ATOM 5937 O O . ASP A 1 761 ? -9.165 -26.041 -10.150 1.00 50.22 761 ASP A O 1
ATOM 5941 N N . ASP A 1 762 ? -8.037 -27.828 -9.420 1.00 39.91 762 ASP A N 1
ATOM 5942 C CA . ASP A 1 762 ? -7.702 -28.380 -10.738 1.00 39.91 762 ASP A CA 1
ATOM 5943 C C . ASP A 1 762 ? -8.931 -28.727 -11.607 1.00 39.91 762 ASP A C 1
ATOM 5945 O O . ASP A 1 762 ? -8.792 -29.021 -12.796 1.00 39.91 762 ASP A O 1
ATOM 5949 N N . LYS A 1 763 ? -10.140 -28.660 -11.035 1.00 41.75 763 LYS A N 1
ATOM 5950 C CA . LYS A 1 763 ? -11.434 -28.916 -11.678 1.00 41.75 763 LYS A CA 1
ATOM 5951 C C . LYS A 1 763 ? -12.304 -27.659 -11.790 1.00 41.75 763 LYS A C 1
ATOM 5953 O O . LYS A 1 763 ? -13.458 -27.765 -12.206 1.00 41.75 763 LYS A O 1
ATOM 5958 N N . GLY A 1 764 ? -11.778 -26.478 -11.457 1.00 48.03 764 GLY A N 1
ATOM 5959 C CA . GLY A 1 764 ? -12.498 -25.208 -11.571 1.00 48.03 764 GLY A CA 1
ATOM 5960 C C . GLY A 1 764 ? -13.473 -24.913 -10.421 1.00 48.03 764 GLY A C 1
ATOM 5961 O O . GLY A 1 764 ? -14.268 -23.979 -10.532 1.00 48.03 764 GLY A O 1
ATOM 5962 N N . LYS A 1 765 ? -13.437 -25.665 -9.312 1.00 47.69 765 LYS A N 1
ATOM 5963 C CA . LYS A 1 765 ? -14.279 -25.423 -8.129 1.00 47.69 765 LYS A CA 1
ATOM 5964 C C . LYS A 1 765 ? -13.587 -24.457 -7.156 1.00 47.69 765 LYS A C 1
ATOM 5966 O O . LYS A 1 765 ? -12.415 -24.669 -6.867 1.00 47.69 765 LYS A O 1
ATOM 5971 N N . PRO A 1 766 ? -14.274 -23.443 -6.595 1.00 52.81 766 PRO A N 1
ATOM 5972 C CA . PRO A 1 766 ? -13.677 -22.526 -5.622 1.00 52.81 766 PRO A CA 1
ATOM 5973 C C . PRO A 1 766 ? -13.060 -23.260 -4.427 1.00 52.81 766 PRO A C 1
ATOM 5975 O O . PRO A 1 766 ? -13.688 -24.152 -3.845 1.00 52.81 766 PRO A O 1
ATOM 5978 N N . LEU A 1 767 ? -11.837 -22.880 -4.058 1.00 49.91 767 LEU A N 1
ATOM 5979 C CA . LEU A 1 767 ? -11.175 -23.414 -2.872 1.00 49.91 767 LEU A CA 1
ATOM 5980 C C . LEU A 1 767 ? -11.835 -22.854 -1.597 1.00 49.91 767 LEU A C 1
ATOM 5982 O O . LEU A 1 767 ? -12.240 -21.691 -1.578 1.00 49.91 767 LEU A O 1
ATOM 5986 N N . PRO A 1 768 ? -11.946 -23.652 -0.517 1.00 48.91 768 PRO A N 1
ATOM 5987 C CA . PRO A 1 768 ? -12.481 -23.167 0.749 1.00 48.91 768 PRO A CA 1
ATOM 5988 C C . PRO A 1 768 ? -11.581 -22.071 1.335 1.00 48.91 768 PRO A C 1
ATOM 5990 O O . PRO A 1 768 ? -10.350 -22.158 1.255 1.00 48.91 768 PRO A O 1
ATOM 5993 N N . ALA A 1 769 ? -12.218 -21.057 1.927 1.00 53.75 769 ALA A N 1
ATOM 5994 C CA . ALA A 1 769 ? -11.547 -20.024 2.706 1.00 53.75 769 ALA A CA 1
ATOM 5995 C C . ALA A 1 769 ? -10.826 -20.653 3.906 1.00 53.75 769 ALA A C 1
ATOM 5997 O O . ALA A 1 769 ? -11.371 -21.549 4.556 1.00 53.75 769 ALA A O 1
ATOM 5998 N N . ASP A 1 770 ? -9.613 -20.186 4.196 1.00 52.38 770 ASP A N 1
ATOM 5999 C CA . ASP A 1 770 ? -8.887 -20.631 5.383 1.00 52.38 770 ASP A CA 1
ATOM 6000 C C . ASP A 1 770 ? -9.574 -20.065 6.641 1.00 52.38 770 ASP A C 1
ATOM 6002 O O . ASP A 1 770 ? -10.102 -18.947 6.600 1.00 52.38 770 ASP A O 1
ATOM 6006 N N . PRO A 1 771 ? -9.620 -20.818 7.756 1.00 57.06 771 PRO A N 1
ATOM 6007 C CA . PRO A 1 771 ? -10.159 -20.300 9.005 1.00 57.06 771 PRO A CA 1
ATOM 6008 C C . PRO A 1 771 ? -9.365 -19.064 9.435 1.00 57.06 771 PRO A C 1
ATOM 6010 O O . PRO A 1 771 ? -8.135 -19.075 9.477 1.00 57.06 771 PRO A O 1
ATOM 6013 N N . GLU A 1 772 ? -10.083 -17.987 9.740 1.00 65.62 772 GLU A N 1
ATOM 6014 C CA . GLU A 1 772 ? -9.467 -16.707 10.070 1.00 65.62 772 GLU A CA 1
ATOM 6015 C C . GLU A 1 772 ? -8.684 -16.795 11.394 1.00 65.62 772 GLU A C 1
ATOM 6017 O O . GLU A 1 772 ? -9.200 -17.316 12.387 1.00 65.62 772 GLU A O 1
ATOM 6022 N N . PRO A 1 773 ? -7.456 -16.257 11.450 1.00 76.94 773 PRO A N 1
ATOM 6023 C CA . PRO A 1 773 ? -6.529 -16.449 12.560 1.00 76.94 773 PRO A CA 1
ATOM 6024 C C . PRO A 1 773 ? -6.833 -15.518 13.748 1.00 76.94 773 PRO A C 1
ATOM 6026 O O . PRO A 1 773 ? -5.937 -14.830 14.232 1.00 76.94 773 PRO A O 1
ATOM 6029 N N . VAL A 1 774 ? -8.073 -15.464 14.239 1.00 85.88 774 VAL A N 1
ATOM 6030 C CA . VAL A 1 774 ? -8.475 -14.598 15.365 1.00 85.88 774 VAL A CA 1
ATOM 6031 C C . VAL A 1 774 ? -8.768 -15.419 16.621 1.00 85.88 774 VAL A C 1
ATOM 6033 O O . VAL A 1 774 ? -9.452 -16.435 16.564 1.00 85.88 774 VAL A O 1
ATOM 6036 N N . ALA A 1 775 ? -8.284 -14.948 17.770 1.00 87.50 775 ALA A N 1
ATOM 6037 C CA . ALA A 1 775 ? -8.589 -15.502 19.087 1.00 87.50 775 ALA A CA 1
ATOM 6038 C C . ALA A 1 775 ? -9.032 -14.391 20.049 1.00 87.50 775 ALA A C 1
ATOM 6040 O O . ALA A 1 775 ? -8.558 -13.261 19.943 1.00 87.50 775 ALA A O 1
ATOM 6041 N N . ALA A 1 776 ? -9.908 -14.708 21.002 1.00 90.94 776 ALA A N 1
ATOM 6042 C CA . ALA A 1 776 ? -10.242 -13.829 22.121 1.00 90.94 776 ALA A CA 1
ATOM 6043 C C . ALA A 1 776 ? -9.831 -14.479 23.442 1.00 90.94 776 ALA A C 1
ATOM 6045 O O . ALA A 1 776 ? -9.993 -15.684 23.624 1.00 90.94 776 ALA A O 1
ATOM 6046 N N . GLU A 1 777 ? -9.315 -13.666 24.355 1.00 91.50 777 GLU A N 1
ATOM 6047 C CA . GLU A 1 777 ? -8.861 -14.074 25.680 1.00 91.50 777 GLU A CA 1
ATOM 6048 C C . GLU A 1 777 ? -9.521 -13.181 26.733 1.00 91.50 777 GLU A C 1
ATOM 6050 O O . GLU A 1 777 ? -9.516 -11.955 26.599 1.00 91.50 777 GLU A O 1
ATOM 6055 N N . ILE A 1 778 ? -10.093 -13.787 27.777 1.00 91.69 778 ILE A N 1
ATOM 6056 C CA . ILE A 1 778 ? -10.577 -13.064 28.957 1.00 91.69 778 ILE A CA 1
ATOM 6057 C C . ILE A 1 778 ? -9.401 -12.914 29.918 1.00 91.69 778 ILE A C 1
ATOM 6059 O O . ILE A 1 778 ? -8.808 -13.901 30.343 1.00 91.69 778 ILE A O 1
ATOM 6063 N N . ILE A 1 779 ? -9.087 -11.671 30.264 1.00 89.81 779 ILE A N 1
ATOM 6064 C CA . ILE A 1 779 ? -7.988 -11.309 31.161 1.00 89.81 779 ILE A CA 1
ATOM 6065 C C . ILE A 1 779 ? -8.485 -11.158 32.601 1.00 89.81 779 ILE A C 1
ATOM 6067 O O . ILE A 1 779 ? -7.770 -11.500 33.541 1.00 89.81 779 ILE A O 1
ATOM 6071 N N . GLY A 1 780 ? -9.712 -10.672 32.787 1.00 88.25 780 GLY A N 1
ATOM 6072 C CA . GLY A 1 780 ? -10.308 -10.528 34.110 1.00 88.25 780 GLY A CA 1
ATOM 6073 C C . GLY A 1 780 ? -11.790 -10.194 34.054 1.00 88.25 780 GLY A C 1
ATOM 6074 O O . GLY A 1 780 ? -12.299 -9.745 33.029 1.00 88.25 780 GLY A O 1
ATOM 6075 N N . THR A 1 781 ? -12.478 -10.408 35.169 1.00 90.19 781 THR A N 1
ATOM 6076 C CA . THR A 1 781 ? -13.900 -10.099 35.337 1.00 90.19 781 THR A CA 1
ATOM 6077 C C . THR A 1 781 ? -14.126 -9.409 36.674 1.00 90.19 781 THR A C 1
ATOM 6079 O O . THR A 1 781 ? -13.477 -9.750 37.661 1.00 90.19 781 THR A O 1
ATOM 6082 N N . GLU A 1 782 ? -15.055 -8.465 36.708 1.00 88.19 782 GLU A N 1
ATOM 6083 C CA . GLU A 1 782 ? -15.416 -7.689 37.890 1.00 88.19 782 GLU A CA 1
ATOM 6084 C C . GLU A 1 782 ? -16.937 -7.533 37.941 1.00 88.19 782 GLU A C 1
ATOM 6086 O O . GLU A 1 782 ? -17.547 -7.127 36.957 1.00 88.19 782 GLU A O 1
ATOM 6091 N N . GLU A 1 783 ? -17.552 -7.854 39.076 1.00 88.31 783 GLU A N 1
ATOM 6092 C CA . GLU A 1 783 ? -18.975 -7.589 39.296 1.00 88.31 783 GLU A CA 1
ATOM 6093 C C . GLU A 1 783 ? -19.166 -6.116 39.666 1.00 88.31 783 GLU A C 1
ATOM 6095 O O . GLU A 1 783 ? -18.610 -5.635 40.656 1.00 88.31 783 GLU A O 1
ATOM 6100 N N . LEU A 1 784 ? -19.948 -5.401 38.864 1.00 82.56 784 LEU A N 1
ATOM 6101 C CA . LEU A 1 784 ? -20.334 -4.018 39.109 1.00 82.56 784 LEU A CA 1
ATOM 6102 C C . LEU A 1 784 ? -21.714 -3.954 39.779 1.00 82.56 784 LEU A C 1
ATOM 6104 O O . LEU A 1 784 ? -22.425 -4.949 39.927 1.00 82.56 784 LEU A O 1
ATOM 6108 N N . ALA A 1 785 ? -22.125 -2.743 40.161 1.00 76.31 785 ALA A N 1
ATOM 6109 C CA . ALA A 1 785 ? -23.506 -2.481 40.553 1.00 76.31 785 ALA A CA 1
ATOM 6110 C C . ALA A 1 785 ? -24.499 -2.834 39.421 1.00 76.31 785 ALA A C 1
ATOM 6112 O O . ALA A 1 785 ? -24.121 -2.981 38.259 1.00 76.31 785 ALA A O 1
ATOM 6113 N N . ASP A 1 786 ? -25.785 -2.938 39.767 1.00 77.50 786 ASP A N 1
ATOM 6114 C CA . ASP A 1 786 ? -26.890 -3.168 38.824 1.00 77.50 786 ASP A CA 1
ATOM 6115 C C . ASP A 1 786 ? -26.860 -4.526 38.086 1.00 77.50 786 ASP A C 1
ATOM 6117 O O . ASP A 1 786 ? -27.466 -4.667 37.028 1.00 77.50 786 ASP A O 1
ATOM 6121 N N . SER A 1 787 ? -26.223 -5.556 38.663 1.00 85.62 787 SER A N 1
ATOM 6122 C CA . SER A 1 787 ? -26.129 -6.913 38.075 1.00 85.62 787 SER A CA 1
ATOM 6123 C C . SER A 1 787 ? -25.417 -6.921 36.713 1.00 85.62 787 SER A C 1
ATOM 6125 O O . SER A 1 787 ? -25.863 -7.547 35.747 1.00 85.62 787 SER A O 1
ATOM 6127 N N . ILE A 1 788 ? -24.320 -6.165 36.623 1.00 90.56 788 ILE A N 1
ATOM 6128 C CA . ILE A 1 788 ? -23.483 -6.058 35.427 1.00 90.56 788 ILE A CA 1
ATOM 6129 C C . ILE A 1 788 ? -22.110 -6.649 35.737 1.00 90.56 788 ILE A C 1
ATOM 6131 O O . ILE A 1 788 ? -21.382 -6.130 36.577 1.00 90.56 788 ILE A O 1
ATOM 6135 N N . THR A 1 789 ? -21.701 -7.663 34.986 1.00 91.81 789 THR A N 1
ATOM 6136 C CA . THR A 1 789 ? -20.330 -8.169 34.989 1.00 91.81 789 THR A CA 1
ATOM 6137 C C . THR A 1 789 ? -19.507 -7.421 33.940 1.00 91.81 789 THR A C 1
ATOM 6139 O O . THR A 1 789 ? -19.794 -7.460 32.739 1.00 91.81 789 THR A O 1
ATOM 6142 N N . LEU A 1 790 ? -18.442 -6.758 34.374 1.00 91.94 790 LEU A N 1
ATOM 6143 C CA . LEU A 1 790 ? -17.438 -6.142 33.519 1.00 91.94 790 LEU A CA 1
ATOM 6144 C C . LEU A 1 790 ? -16.336 -7.150 33.189 1.00 91.94 790 LEU A C 1
ATOM 6146 O O . LEU A 1 790 ? -15.600 -7.609 34.056 1.00 91.94 790 LEU A O 1
ATOM 6150 N N . ILE A 1 791 ? -16.195 -7.461 31.909 1.00 92.75 791 ILE A N 1
ATOM 6151 C CA . ILE A 1 791 ? -15.209 -8.384 31.359 1.00 92.75 791 ILE A CA 1
ATOM 6152 C C . ILE A 1 791 ? -14.091 -7.566 30.710 1.00 92.75 791 ILE A C 1
ATOM 6154 O O . ILE A 1 791 ? -14.347 -6.742 29.833 1.00 92.75 791 ILE A O 1
ATOM 6158 N N . ARG A 1 792 ? -12.845 -7.812 31.118 1.00 93.31 792 ARG A N 1
ATOM 6159 C CA . ARG A 1 792 ? -11.615 -7.329 30.471 1.00 93.31 792 ARG A CA 1
ATOM 6160 C C . ARG A 1 792 ? -11.098 -8.425 29.573 1.00 93.31 792 ARG A C 1
ATOM 6162 O O . ARG A 1 792 ? -10.858 -9.538 30.041 1.00 93.31 792 ARG A O 1
ATOM 6169 N N . GLY A 1 793 ? -10.911 -8.115 28.303 1.00 93.19 793 GLY A N 1
ATOM 6170 C CA . GLY A 1 793 ? -10.444 -9.084 27.330 1.00 93.19 793 GLY A CA 1
ATOM 6171 C C . GLY A 1 793 ? -9.483 -8.488 26.322 1.00 93.19 793 GLY A C 1
ATOM 6172 O O . GLY A 1 793 ? -9.266 -7.280 26.249 1.00 93.19 793 GLY A O 1
ATOM 6173 N N . MET A 1 794 ? -8.912 -9.369 25.521 1.00 93.62 794 MET A N 1
ATOM 6174 C CA . MET A 1 794 ? -8.065 -9.017 24.396 1.00 93.62 794 MET A CA 1
ATOM 6175 C C . MET A 1 794 ? -8.481 -9.862 23.197 1.00 93.62 794 MET A C 1
ATOM 6177 O O . MET A 1 794 ? -8.606 -11.083 23.302 1.00 93.62 794 MET A O 1
ATOM 6181 N N . VAL A 1 795 ? -8.629 -9.221 22.042 1.00 94.50 795 VAL A N 1
ATOM 6182 C CA . VAL A 1 795 ? -8.704 -9.912 20.752 1.00 94.50 795 VAL A CA 1
ATOM 6183 C C . VAL A 1 795 ? -7.307 -9.930 20.137 1.00 94.50 795 VAL A C 1
ATOM 6185 O O . VAL A 1 795 ? -6.614 -8.914 20.111 1.00 94.50 795 VAL A O 1
ATOM 6188 N N . ARG A 1 796 ? -6.864 -11.091 19.656 1.00 91.69 796 ARG A N 1
ATOM 6189 C CA . ARG A 1 796 ? -5.553 -11.292 19.037 1.00 91.69 796 ARG A CA 1
ATOM 6190 C C . ARG A 1 796 ? -5.705 -11.791 17.611 1.00 91.69 796 ARG A C 1
ATOM 6192 O O . ARG A 1 796 ? -6.470 -12.718 17.348 1.00 91.69 796 ARG A O 1
ATOM 6199 N N . ARG A 1 797 ? -4.889 -11.244 16.714 1.00 88.00 797 ARG A N 1
ATOM 6200 C CA . ARG A 1 797 ? -4.625 -11.842 15.402 1.00 88.00 797 ARG A CA 1
ATOM 6201 C C . ARG A 1 797 ? -3.397 -12.745 15.499 1.00 88.00 797 ARG A C 1
ATOM 6203 O O . ARG A 1 797 ? -2.288 -12.273 15.735 1.00 88.00 797 ARG A O 1
ATOM 6210 N N . THR A 1 798 ? -3.607 -14.052 15.414 1.00 81.69 798 THR A N 1
ATOM 6211 C CA . THR A 1 798 ? -2.590 -15.091 15.656 1.00 81.69 798 THR A CA 1
ATOM 6212 C C . THR A 1 798 ? -1.551 -15.201 14.539 1.00 81.69 798 THR A C 1
ATOM 6214 O O . THR A 1 798 ? -0.439 -15.653 14.795 1.00 81.69 798 THR A O 1
ATOM 6217 N N . ASP A 1 799 ? -1.873 -14.722 13.338 1.00 76.88 799 ASP A N 1
ATOM 6218 C CA . ASP A 1 799 ? -0.983 -14.649 12.176 1.00 76.88 799 ASP A CA 1
ATOM 6219 C C . ASP A 1 799 ? -0.021 -13.452 12.230 1.00 76.88 799 ASP A C 1
ATOM 6221 O O . ASP A 1 799 ? 1.138 -13.567 11.830 1.00 76.88 799 ASP A O 1
ATOM 6225 N N . SER A 1 800 ? -0.493 -12.301 12.719 1.00 81.00 800 SER A N 1
ATOM 6226 C CA . SER A 1 800 ? 0.254 -11.038 12.686 1.00 81.00 800 SER A CA 1
ATOM 6227 C C . SER A 1 800 ? 0.738 -10.545 14.052 1.00 81.00 800 SER A C 1
ATOM 6229 O O . SER A 1 800 ? 1.582 -9.649 14.111 1.00 81.00 800 SER A O 1
ATOM 6231 N N . GLY A 1 801 ? 0.256 -11.128 15.153 1.00 88.12 801 GLY A N 1
ATOM 6232 C CA . GLY A 1 801 ? 0.630 -10.735 16.515 1.00 88.12 801 GLY A CA 1
ATOM 6233 C C . GLY A 1 801 ? 0.019 -9.405 16.974 1.00 88.12 801 GLY A C 1
ATOM 6234 O O . GLY A 1 801 ? 0.533 -8.784 17.904 1.00 88.12 801 GLY A O 1
ATOM 6235 N N . GLU A 1 802 ? -1.050 -8.949 16.320 1.00 92.38 802 GLU A N 1
ATOM 6236 C CA . GLU A 1 802 ? -1.806 -7.755 16.720 1.00 92.38 802 GLU A CA 1
ATOM 6237 C C . GLU A 1 802 ? -2.622 -8.059 17.986 1.00 92.38 802 GLU A C 1
ATOM 6239 O O . GLU A 1 802 ? -3.193 -9.148 18.107 1.00 92.38 802 GLU A O 1
ATOM 6244 N N . GLN A 1 803 ? -2.668 -7.111 18.927 1.00 95.12 803 GLN A N 1
ATOM 6245 C CA . GLN A 1 803 ? -3.378 -7.238 20.204 1.00 95.12 803 GLN A CA 1
ATOM 6246 C C . GLN A 1 803 ? -4.324 -6.051 20.382 1.00 95.12 803 GLN A C 1
ATOM 6248 O O . GLN A 1 803 ? -3.891 -4.903 20.361 1.00 95.12 803 GLN A O 1
ATOM 6253 N N . ILE A 1 804 ? -5.609 -6.340 20.562 1.00 96.19 804 ILE A N 1
ATOM 6254 C CA . ILE A 1 804 ? -6.690 -5.356 20.604 1.00 96.19 804 ILE A CA 1
ATOM 6255 C C . ILE A 1 804 ? -7.309 -5.407 22.008 1.00 96.19 804 ILE A C 1
ATOM 6257 O O . ILE A 1 804 ? -7.995 -6.386 22.324 1.00 96.19 804 ILE A O 1
ATOM 6261 N N . PRO A 1 805 ? -7.055 -4.406 22.869 1.00 96.44 805 PRO A N 1
ATOM 6262 C CA . PRO A 1 805 ? -7.715 -4.294 24.166 1.00 96.44 805 PRO A CA 1
ATOM 6263 C C . PRO A 1 805 ? -9.234 -4.177 23.996 1.00 96.44 805 PRO A C 1
ATOM 6265 O O . PRO A 1 805 ? -9.709 -3.402 23.163 1.00 96.44 805 PRO A O 1
ATOM 6268 N N . ALA A 1 806 ? -9.991 -4.920 24.799 1.00 96.31 806 ALA A N 1
ATOM 6269 C CA . ALA A 1 806 ? -11.446 -4.955 24.755 1.00 96.31 806 ALA A CA 1
ATOM 6270 C C . ALA A 1 806 ? -12.053 -4.959 26.163 1.00 96.31 806 ALA A C 1
ATOM 6272 O O . ALA A 1 806 ? -11.495 -5.539 27.099 1.00 96.31 806 ALA A O 1
ATOM 6273 N N . ILE A 1 807 ? -13.240 -4.373 26.301 1.00 95.06 807 ILE A N 1
ATOM 6274 C CA . ILE A 1 807 ? -14.116 -4.619 27.449 1.00 95.06 807 ILE A CA 1
ATOM 6275 C C . ILE A 1 807 ? -15.510 -5.020 26.971 1.00 95.06 807 ILE A C 1
ATOM 6277 O O . ILE A 1 807 ? -15.958 -4.598 25.904 1.00 95.06 807 ILE A O 1
ATOM 6281 N N . ALA A 1 808 ? -16.208 -5.800 27.786 1.00 94.69 808 ALA A N 1
ATOM 6282 C CA . ALA A 1 808 ? -17.631 -6.061 27.628 1.00 94.69 808 ALA A CA 1
ATOM 6283 C C . ALA A 1 808 ? -18.344 -5.903 28.971 1.00 94.69 808 ALA A C 1
ATOM 6285 O O . ALA A 1 808 ? -17.841 -6.342 29.999 1.00 94.69 808 ALA A O 1
ATOM 6286 N N . MET A 1 809 ? -19.511 -5.275 28.961 1.00 94.25 809 MET A N 1
ATOM 6287 C CA . MET A 1 809 ? -20.415 -5.168 30.098 1.00 94.25 809 MET A CA 1
ATOM 6288 C C . MET A 1 809 ? -21.601 -6.083 29.828 1.00 94.25 809 MET A C 1
ATOM 6290 O O . MET A 1 809 ? -22.410 -5.828 28.930 1.00 94.25 809 MET A O 1
ATOM 6294 N N . ARG A 1 810 ? -21.643 -7.188 30.567 1.00 92.56 810 ARG A N 1
ATOM 6295 C CA . ARG A 1 810 ? -22.603 -8.273 30.391 1.00 92.56 810 ARG A CA 1
ATOM 6296 C C . ARG A 1 810 ? -23.596 -8.271 31.557 1.00 92.56 810 ARG A C 1
ATOM 6298 O O . ARG A 1 810 ? -23.145 -8.268 32.699 1.00 92.56 810 ARG A O 1
ATOM 6305 N N . PRO A 1 811 ? -24.915 -8.276 31.314 1.00 90.94 811 PRO A N 1
ATOM 6306 C CA . PRO A 1 811 ? -25.883 -8.466 32.389 1.00 90.94 811 PRO A CA 1
ATOM 6307 C C . PRO A 1 811 ? -25.798 -9.891 32.956 1.00 90.94 811 PRO A C 1
ATOM 6309 O O . PRO A 1 811 ? -25.494 -10.831 32.218 1.00 90.94 811 PRO A O 1
ATOM 6312 N N . THR A 1 812 ? -26.083 -10.060 34.251 1.00 79.25 812 THR A N 1
ATOM 6313 C CA . THR A 1 812 ? -26.062 -11.373 34.927 1.00 79.25 812 THR A CA 1
ATOM 6314 C C . THR A 1 812 ? -26.985 -12.392 34.244 1.00 79.25 812 THR A C 1
ATOM 6316 O O . THR A 1 812 ? -26.604 -13.551 34.096 1.00 79.25 812 THR A O 1
ATOM 6319 N N . ASP A 1 813 ? -28.137 -11.936 33.740 1.00 71.44 813 ASP A N 1
ATOM 6320 C CA . ASP A 1 813 ? -29.001 -12.685 32.827 1.00 71.44 813 ASP A CA 1
ATOM 6321 C C . ASP A 1 813 ? -28.910 -12.075 31.414 1.00 71.44 813 ASP A C 1
ATOM 6323 O O . ASP A 1 813 ? -29.319 -10.935 31.192 1.00 71.44 813 ASP A O 1
ATOM 6327 N N . ASP A 1 814 ? -28.406 -12.840 30.436 1.00 68.56 814 ASP A N 1
ATOM 6328 C CA . ASP A 1 814 ? -28.343 -12.451 29.011 1.00 68.56 814 ASP A CA 1
ATOM 6329 C C . ASP A 1 814 ? -29.254 -13.357 28.158 1.00 68.56 814 ASP A C 1
ATOM 6331 O O . ASP A 1 814 ? -28.775 -14.230 27.428 1.00 68.56 814 ASP A O 1
ATOM 6335 N N . PRO A 1 815 ? -30.589 -13.216 28.271 1.00 66.44 815 PRO A N 1
ATOM 6336 C CA . PRO A 1 815 ? -31.536 -14.070 27.559 1.00 66.44 815 PRO A CA 1
ATOM 6337 C C . PRO A 1 815 ? -31.629 -13.747 26.062 1.00 66.44 815 PRO A C 1
ATOM 6339 O O . PRO A 1 815 ? -32.245 -14.509 25.320 1.00 66.44 815 PRO A O 1
ATOM 6342 N N . LYS A 1 816 ? -31.079 -12.610 25.609 1.00 79.94 816 LYS A N 1
ATOM 6343 C CA . LYS A 1 816 ? -31.190 -12.171 24.210 1.00 79.94 816 LYS A CA 1
ATOM 6344 C C . LYS A 1 816 ? -30.059 -12.691 23.333 1.00 79.94 816 LYS A C 1
ATOM 6346 O O . LYS A 1 816 ? -30.251 -12.779 22.122 1.00 79.94 816 LYS A O 1
ATOM 6351 N N . GLY A 1 817 ? -28.884 -12.969 23.904 1.00 85.62 817 GLY A N 1
ATOM 6352 C CA . GLY A 1 817 ? -27.704 -13.352 23.127 1.00 85.62 817 GLY A CA 1
ATOM 6353 C C . GLY A 1 817 ? -27.309 -12.300 22.082 1.00 85.62 817 GLY A C 1
ATOM 6354 O O . GLY A 1 817 ? -26.743 -12.635 21.038 1.00 85.62 817 GLY A O 1
ATOM 6355 N N . LEU A 1 818 ? -27.655 -11.033 22.334 1.00 92.44 818 LEU A N 1
ATOM 6356 C CA . LEU A 1 818 ? -27.338 -9.887 21.488 1.00 92.44 818 LEU A CA 1
ATOM 6357 C C . LEU A 1 818 ? -26.169 -9.127 22.107 1.00 92.44 818 LEU A C 1
ATOM 6359 O O . LEU A 1 818 ? -26.237 -8.706 23.263 1.00 92.44 818 LEU A O 1
ATOM 6363 N N . VAL A 1 819 ? -25.140 -8.887 21.298 1.00 95.25 819 VAL A N 1
ATOM 6364 C CA . VAL A 1 819 ? -24.034 -7.995 21.642 1.00 95.25 819 VAL A CA 1
ATOM 6365 C C . VAL A 1 819 ? -24.048 -6.741 20.765 1.00 95.25 819 VAL A C 1
ATOM 6367 O O . VAL A 1 819 ? -24.191 -6.807 19.541 1.00 95.25 819 VAL A O 1
ATOM 6370 N N . VAL A 1 820 ? -23.887 -5.583 21.401 1.00 97.25 820 VAL A N 1
ATOM 6371 C CA . VAL A 1 820 ? -23.686 -4.290 20.739 1.00 97.25 820 VAL A CA 1
ATOM 6372 C C . VAL A 1 820 ? -22.208 -3.938 20.827 1.00 97.25 820 VAL A C 1
ATOM 6374 O O . VAL A 1 820 ? -21.699 -3.670 21.913 1.00 97.25 820 VAL A O 1
ATOM 6377 N N . LEU A 1 821 ? -21.519 -3.935 19.689 1.00 98.00 821 LEU A N 1
ATOM 6378 C CA . LEU A 1 821 ? -20.150 -3.449 19.576 1.00 98.00 821 LEU A CA 1
ATOM 6379 C C . LEU A 1 821 ? -20.169 -1.932 19.342 1.00 98.00 821 LEU A C 1
ATOM 6381 O O . LEU A 1 821 ? -20.498 -1.463 18.252 1.00 98.00 821 LEU A O 1
ATOM 6385 N N . TRP A 1 822 ? -19.825 -1.170 20.374 1.00 97.62 822 TRP A N 1
ATOM 6386 C CA . TRP A 1 822 ? -19.759 0.287 20.333 1.00 97.62 822 TRP A CA 1
ATOM 6387 C C . TRP A 1 822 ? -18.339 0.746 20.008 1.00 97.62 822 TRP A C 1
ATOM 6389 O O . TRP A 1 822 ? -17.407 0.451 20.760 1.00 97.62 822 TRP A O 1
ATOM 6399 N N . ILE A 1 823 ? -18.157 1.464 18.902 1.00 97.94 823 ILE A N 1
ATOM 6400 C CA . ILE A 1 823 ? -16.844 1.942 18.452 1.00 97.94 823 ILE A CA 1
ATOM 6401 C C . ILE A 1 823 ? -16.788 3.465 18.551 1.00 97.94 823 ILE A C 1
ATOM 6403 O O . ILE A 1 823 ? -17.700 4.152 18.097 1.00 97.94 823 ILE A O 1
ATOM 6407 N N . ASP A 1 824 ? -15.694 3.981 19.110 1.00 92.88 824 ASP A N 1
ATOM 6408 C CA . ASP A 1 824 ? -15.474 5.411 19.324 1.00 92.88 824 ASP A CA 1
ATOM 6409 C C . ASP A 1 824 ? -13.982 5.771 19.218 1.00 92.88 824 ASP A C 1
ATOM 6411 O O . ASP A 1 824 ? -13.107 4.910 19.364 1.00 92.88 824 ASP A O 1
ATOM 6415 N N . SER A 1 825 ? -13.671 7.046 18.977 1.00 87.38 825 SER A N 1
ATOM 6416 C CA . SER A 1 825 ? -12.290 7.546 18.945 1.00 87.38 825 SER A CA 1
ATOM 6417 C C . SER A 1 825 ? -11.642 7.605 20.335 1.00 87.38 825 SER A C 1
ATOM 6419 O O . SER A 1 825 ? -10.413 7.536 20.440 1.00 87.38 825 SER A O 1
ATOM 6421 N N . GLN A 1 826 ? -12.449 7.640 21.400 1.00 84.94 826 GLN A N 1
ATOM 6422 C CA . GLN A 1 826 ? -12.024 7.466 22.792 1.00 84.94 826 GLN A CA 1
ATOM 6423 C C . GLN A 1 826 ? -11.686 6.002 23.132 1.00 84.94 826 GLN A C 1
ATOM 6425 O O . GLN A 1 826 ? -11.250 5.710 24.248 1.00 84.94 826 GLN A O 1
ATOM 6430 N N . GLY A 1 827 ? -11.859 5.077 22.182 1.00 90.44 827 GLY A N 1
ATOM 6431 C CA . GLY A 1 827 ? -11.702 3.646 22.412 1.00 90.44 827 GLY A CA 1
ATOM 6432 C C . GLY A 1 827 ? -12.751 3.130 23.393 1.00 90.44 827 GLY A C 1
ATOM 6433 O O . GLY A 1 827 ? -13.875 3.635 23.464 1.00 90.44 827 GLY A O 1
ATOM 6434 N N . LYS A 1 828 ? -12.370 2.153 24.211 1.00 92.88 828 LYS A N 1
ATOM 6435 C CA . LYS A 1 828 ? -13.293 1.475 25.128 1.00 92.88 828 LYS A CA 1
ATOM 6436 C C . LYS A 1 828 ? -13.793 2.345 26.283 1.00 92.88 828 LYS A C 1
ATOM 6438 O O . LYS A 1 828 ? -14.760 1.981 26.950 1.00 92.88 828 LYS A O 1
ATOM 6443 N N . ALA A 1 829 ? -13.171 3.506 26.494 1.00 87.94 829 ALA A N 1
ATOM 6444 C CA . ALA A 1 829 ? -13.596 4.499 27.478 1.00 87.94 829 ALA A CA 1
ATOM 6445 C C . ALA A 1 829 ? -15.018 5.024 27.221 1.00 87.94 829 ALA A C 1
ATOM 6447 O O . ALA A 1 829 ? -15.685 5.446 28.158 1.00 87.94 829 ALA A O 1
ATOM 6448 N N . VAL A 1 830 ? -15.510 4.937 25.978 1.00 88.62 830 VAL A N 1
ATOM 6449 C CA . VAL A 1 830 ? -16.852 5.401 25.592 1.00 88.62 830 VAL A CA 1
ATOM 6450 C C . VAL A 1 830 ? -17.983 4.740 26.382 1.00 88.62 830 VAL A C 1
ATOM 6452 O O . VAL A 1 830 ? -19.060 5.314 26.514 1.00 88.62 830 VAL A O 1
ATOM 6455 N N . LEU A 1 831 ? -17.761 3.545 26.934 1.00 92.00 831 LEU A N 1
ATOM 6456 C CA . LEU A 1 831 ? -18.771 2.838 27.726 1.00 92.00 831 LEU A CA 1
ATOM 6457 C C . LEU A 1 831 ? -18.920 3.380 29.153 1.00 92.00 831 LEU A C 1
ATOM 6459 O O . LEU A 1 831 ? -19.791 2.914 29.891 1.00 92.00 831 LEU A O 1
ATOM 6463 N N . LEU A 1 832 ? -18.080 4.334 29.553 1.00 84.56 832 LEU A N 1
ATOM 6464 C CA . LEU A 1 832 ? -17.928 4.742 30.942 1.00 84.56 832 LEU A CA 1
ATOM 6465 C C . LEU A 1 832 ? -18.524 6.121 31.211 1.00 84.56 832 LEU A C 1
ATOM 6467 O O . LEU A 1 832 ? -18.554 6.985 30.336 1.00 84.56 832 LEU A O 1
ATOM 6471 N N . ASP A 1 833 ? -19.022 6.308 32.428 1.00 78.81 833 ASP A N 1
ATOM 6472 C CA . ASP A 1 833 ? -19.308 7.624 32.988 1.00 78.81 833 ASP A CA 1
ATOM 6473 C C . ASP A 1 833 ? -18.043 8.247 33.605 1.00 78.81 833 ASP A C 1
ATOM 6475 O O . ASP A 1 833 ? -16.977 7.631 33.678 1.00 78.81 833 ASP A O 1
ATOM 6479 N N . GLU A 1 834 ? -18.160 9.490 34.070 1.00 62.84 834 GLU A N 1
ATOM 6480 C CA . GLU A 1 834 ? -17.054 10.223 34.698 1.00 62.84 834 GLU A CA 1
ATOM 6481 C C . GLU A 1 834 ? -16.536 9.561 35.987 1.00 62.84 834 GLU A C 1
ATOM 6483 O O . GLU A 1 834 ? -15.431 9.866 36.425 1.00 62.84 834 GLU A O 1
ATOM 6488 N N . ALA A 1 835 ? -17.304 8.649 36.596 1.00 62.56 835 ALA A N 1
ATOM 6489 C CA . ALA A 1 835 ? -16.893 7.887 37.772 1.00 62.56 835 ALA A CA 1
ATOM 6490 C C . ALA A 1 835 ? -16.211 6.550 37.414 1.00 62.56 835 ALA A C 1
ATOM 6492 O O . ALA A 1 835 ? -15.835 5.800 38.319 1.00 62.56 835 ALA A O 1
ATOM 6493 N N . GLY A 1 836 ? -16.050 6.240 36.120 1.00 68.19 836 GLY A N 1
ATOM 6494 C CA . GLY A 1 836 ? -15.480 4.984 35.625 1.00 68.19 836 GLY A CA 1
ATOM 6495 C C . GLY A 1 836 ? -16.452 3.798 35.646 1.00 68.19 836 GLY A C 1
ATOM 6496 O O . GLY A 1 836 ? -16.039 2.672 35.360 1.00 68.19 836 GLY A O 1
ATOM 6497 N N . GLY A 1 837 ? -17.727 4.029 35.980 1.00 77.00 837 GLY A N 1
ATOM 6498 C CA . GLY A 1 837 ? -18.796 3.031 35.930 1.00 77.00 837 GLY A CA 1
ATOM 6499 C C . GLY A 1 837 ? -19.500 3.000 34.567 1.00 77.00 837 GLY A C 1
ATOM 6500 O O . GLY A 1 837 ? -19.178 3.799 33.693 1.00 77.00 837 GLY A O 1
ATOM 6501 N N . PRO A 1 838 ? -20.471 2.095 34.344 1.00 88.50 838 PRO A N 1
ATOM 6502 C CA . PRO A 1 838 ? -21.234 2.038 33.098 1.00 88.50 838 PRO A CA 1
ATOM 6503 C C . PRO A 1 838 ? -22.012 3.338 32.871 1.00 88.50 838 PRO A C 1
ATOM 6505 O O . PRO A 1 838 ? -22.759 3.772 33.754 1.00 88.50 838 PRO A O 1
ATOM 6508 N N . ASN A 1 839 ? -21.906 3.937 31.685 1.00 87.62 839 ASN A N 1
ATOM 6509 C CA . ASN A 1 839 ? -22.673 5.144 31.376 1.00 87.62 839 ASN A CA 1
ATOM 6510 C C . ASN A 1 839 ? -24.188 4.866 31.253 1.00 87.62 839 ASN A C 1
ATOM 6512 O O . ASN A 1 839 ? -24.643 3.719 31.216 1.00 87.62 839 ASN A O 1
ATOM 6516 N N . ALA A 1 840 ? -24.993 5.928 31.155 1.00 89.25 840 ALA A N 1
ATOM 6517 C CA . ALA A 1 840 ? -26.454 5.824 31.117 1.00 89.25 840 ALA A CA 1
ATOM 6518 C C . ALA A 1 840 ? -26.992 4.953 29.964 1.00 89.25 840 ALA A C 1
ATOM 6520 O O . ALA A 1 840 ? -27.987 4.249 30.140 1.00 89.25 840 ALA A O 1
ATOM 6521 N N . MET A 1 841 ? -26.347 4.977 28.793 1.00 92.38 841 MET A N 1
ATOM 6522 C CA . MET A 1 841 ? -26.723 4.134 27.655 1.00 92.38 841 MET A CA 1
ATOM 6523 C C . MET A 1 841 ? -26.427 2.665 27.949 1.00 92.38 841 MET A C 1
ATOM 6525 O O . MET A 1 841 ? -27.294 1.816 27.725 1.00 92.38 841 MET A O 1
ATOM 6529 N N . VAL A 1 842 ? -25.248 2.372 28.504 1.00 93.50 842 VAL A N 1
ATOM 6530 C CA . VAL A 1 842 ? -24.871 0.998 28.831 1.00 93.50 842 VAL A CA 1
ATOM 6531 C C . VAL A 1 842 ? -25.838 0.420 29.854 1.00 93.50 842 VAL A C 1
ATOM 6533 O O . VAL A 1 842 ? -26.367 -0.660 29.616 1.00 93.50 842 VAL A O 1
ATOM 6536 N N . ARG A 1 843 ? -26.175 1.173 30.911 1.00 93.12 843 ARG A N 1
ATOM 6537 C CA . ARG A 1 843 ? -27.165 0.746 31.918 1.00 93.12 843 ARG A CA 1
ATOM 6538 C C . ARG A 1 843 ? -28.543 0.457 31.312 1.00 93.12 843 ARG A C 1
ATOM 6540 O O . ARG A 1 843 ? -29.185 -0.517 31.695 1.00 93.12 843 ARG A O 1
ATOM 6547 N N . LYS A 1 844 ? -29.003 1.269 30.348 1.00 93.38 844 LYS A N 1
ATOM 6548 C CA . LYS A 1 844 ? -30.276 1.025 29.638 1.00 93.38 844 LYS A CA 1
ATOM 6549 C C . LYS A 1 844 ? -30.243 -0.285 28.841 1.00 93.38 844 LYS A C 1
ATOM 6551 O O . LYS A 1 844 ? -31.228 -1.020 28.849 1.00 93.38 844 LYS A O 1
ATOM 6556 N N . LEU A 1 845 ? -29.144 -0.569 28.139 1.00 94.25 845 LEU A N 1
ATOM 6557 C CA . LEU A 1 845 ? -29.010 -1.778 27.319 1.00 94.25 845 LEU A CA 1
ATOM 6558 C C . LEU A 1 845 ? -28.822 -3.035 28.174 1.00 94.25 845 LEU A C 1
ATOM 6560 O O . LEU A 1 845 ? -29.532 -4.019 27.963 1.00 94.25 845 LEU A O 1
ATOM 6564 N N . THR A 1 846 ? -27.935 -2.999 29.170 1.00 93.88 846 THR A N 1
ATOM 6565 C CA . THR A 1 846 ? -27.712 -4.137 30.072 1.00 93.88 846 THR A CA 1
ATOM 6566 C C . THR A 1 846 ? -28.957 -4.438 30.901 1.00 93.88 846 THR A C 1
ATOM 6568 O O . THR A 1 846 ? -29.345 -5.600 30.996 1.00 93.88 846 THR A O 1
ATOM 6571 N N . GLY A 1 847 ? -29.677 -3.415 31.379 1.00 92.06 847 GLY A N 1
ATOM 6572 C CA . GLY A 1 847 ? -30.977 -3.580 32.042 1.00 92.06 847 GLY A CA 1
ATOM 6573 C C . GLY A 1 847 ? -32.066 -4.199 31.151 1.00 92.06 847 GLY A C 1
ATOM 6574 O O . GLY A 1 847 ? -33.054 -4.724 31.658 1.00 92.06 847 GLY A O 1
ATOM 6575 N N . ALA A 1 848 ? -31.884 -4.184 29.827 1.00 91.31 848 ALA A N 1
ATOM 6576 C CA . ALA A 1 848 ? -32.746 -4.858 28.857 1.00 91.31 848 ALA A CA 1
ATOM 6577 C C . ALA A 1 848 ? -32.214 -6.237 28.411 1.00 91.31 848 ALA A C 1
ATOM 6579 O O . ALA A 1 848 ? -32.724 -6.795 27.431 1.00 91.31 848 ALA A O 1
ATOM 6580 N N . GLY A 1 849 ? -31.198 -6.774 29.096 1.00 91.38 849 GLY A N 1
ATOM 6581 C CA . GLY A 1 849 ? -30.594 -8.074 28.804 1.00 91.38 849 GLY A CA 1
ATOM 6582 C C . GLY A 1 849 ? -29.713 -8.075 27.554 1.00 91.38 849 GLY A C 1
ATOM 6583 O O . GLY A 1 849 ? -29.709 -9.066 26.832 1.00 91.38 849 GLY A O 1
ATOM 6584 N N . ILE A 1 850 ? -29.045 -6.958 27.238 1.00 93.50 850 ILE A N 1
ATOM 6585 C CA . ILE A 1 850 ? -28.156 -6.819 26.072 1.00 93.50 850 ILE A CA 1
ATOM 6586 C C . ILE A 1 850 ? -26.720 -6.601 26.550 1.00 93.50 850 ILE A C 1
ATOM 6588 O O . ILE A 1 850 ? -26.456 -5.696 27.343 1.00 93.50 850 ILE A O 1
ATOM 6592 N N . THR A 1 851 ? -25.780 -7.386 26.025 1.00 95.31 851 THR A N 1
ATOM 6593 C CA . THR A 1 851 ? -24.349 -7.189 26.281 1.00 95.31 851 THR A CA 1
ATOM 6594 C C . THR A 1 851 ? -23.814 -6.019 25.446 1.00 95.31 851 THR A C 1
ATOM 6596 O O . THR A 1 851 ? -24.079 -5.931 24.246 1.00 95.31 851 THR A O 1
ATOM 6599 N N . VAL A 1 852 ? -23.020 -5.130 26.049 1.00 96.44 852 VAL A N 1
ATOM 6600 C CA . VAL A 1 852 ? -22.365 -4.013 25.338 1.00 96.44 852 VAL A CA 1
ATOM 6601 C C . VAL A 1 852 ? -20.855 -4.189 25.398 1.00 96.44 852 VAL A C 1
ATOM 6603 O O . VAL A 1 852 ? -20.290 -4.325 26.479 1.00 96.44 852 VAL A O 1
ATOM 6606 N N . ALA A 1 853 ? -20.190 -4.185 24.248 1.00 97.00 853 ALA A N 1
ATOM 6607 C CA . ALA A 1 853 ? -18.746 -4.341 24.136 1.00 97.00 853 ALA A CA 1
ATOM 6608 C C . ALA A 1 853 ? -18.113 -3.148 23.420 1.00 97.00 853 ALA A C 1
ATOM 6610 O O . ALA A 1 853 ? -18.740 -2.504 22.583 1.00 97.00 853 ALA A O 1
ATOM 6611 N N . SER A 1 854 ? -16.852 -2.867 23.730 1.00 97.50 854 SER A N 1
ATOM 6612 C CA . SER A 1 854 ? -16.047 -1.868 23.030 1.00 97.50 854 SER A CA 1
ATOM 6613 C C . SER A 1 854 ? -14.575 -2.267 23.040 1.00 97.50 854 SER A C 1
ATOM 6615 O O . SER A 1 854 ? -14.144 -3.113 23.830 1.00 97.50 854 SER A O 1
ATOM 6617 N N . ILE A 1 855 ? -13.806 -1.675 22.135 1.00 97.62 855 ILE A N 1
ATOM 6618 C CA . ILE A 1 855 ? -12.384 -1.948 21.937 1.00 97.62 855 ILE A CA 1
ATOM 6619 C C . ILE A 1 855 ? -11.594 -0.649 21.895 1.00 97.62 855 ILE A C 1
ATOM 6621 O O . ILE A 1 855 ? -12.167 0.421 21.710 1.00 97.62 855 ILE A O 1
ATOM 6625 N N . ASP A 1 856 ? -10.276 -0.762 22.008 1.00 96.94 856 ASP A N 1
ATOM 6626 C CA . ASP A 1 856 ? -9.346 0.283 21.591 1.00 96.94 856 ASP A CA 1
ATOM 6627 C C . ASP A 1 856 ? -8.841 -0.045 20.173 1.00 96.94 856 ASP A C 1
ATOM 6629 O O . ASP A 1 856 ? -7.868 -0.799 20.045 1.00 96.94 856 ASP A O 1
ATOM 6633 N N . PRO A 1 857 ? -9.452 0.477 19.083 1.00 96.50 857 PRO A N 1
ATOM 6634 C CA . PRO A 1 857 ? -8.847 0.377 17.756 1.00 96.50 857 PRO A CA 1
ATOM 6635 C C . PRO A 1 857 ? -7.425 0.951 17.758 1.00 96.50 857 PRO A C 1
ATOM 6637 O O . PRO A 1 857 ? -7.117 1.857 18.536 1.00 96.50 857 PRO A O 1
ATOM 6640 N N . PHE A 1 858 ? -6.555 0.473 16.870 1.00 96.94 858 PHE A N 1
ATOM 6641 C CA . PHE A 1 858 ? -5.145 0.865 16.872 1.00 96.94 858 PHE A CA 1
ATOM 6642 C C . PHE A 1 858 ? -4.907 2.391 16.953 1.00 96.94 858 PHE A C 1
ATOM 6644 O O . PHE A 1 858 ? -5.530 3.199 16.248 1.00 96.94 858 PHE A O 1
ATOM 6651 N N . LEU A 1 859 ? -3.975 2.775 17.833 1.00 94.12 859 LEU A N 1
ATOM 6652 C CA . LEU A 1 859 ? -3.661 4.151 18.243 1.00 94.12 859 LEU A CA 1
ATOM 6653 C C . LEU A 1 859 ? -4.842 4.927 18.850 1.00 94.12 859 LEU A C 1
ATOM 6655 O O . LEU A 1 859 ? -4.912 6.156 18.753 1.00 94.12 859 LEU A O 1
ATOM 6659 N N . THR A 1 860 ? -5.726 4.210 19.538 1.00 90.62 860 THR A N 1
ATOM 6660 C CA . THR A 1 860 ? -6.641 4.731 20.567 1.00 90.62 860 THR A CA 1
ATOM 6661 C C . THR A 1 860 ? -6.353 4.034 21.906 1.00 90.62 860 THR A C 1
ATOM 6663 O O . THR A 1 860 ? -5.601 3.050 21.938 1.00 90.62 860 THR A O 1
ATOM 6666 N N . GLY A 1 861 ? -6.885 4.578 23.006 1.00 89.12 861 GLY A N 1
ATOM 6667 C CA . GLY A 1 861 ? -6.757 4.016 24.356 1.00 89.12 861 GLY A CA 1
ATOM 6668 C C . GLY A 1 861 ? -5.351 3.511 24.705 1.00 89.12 861 GLY A C 1
ATOM 6669 O O . GLY A 1 861 ? -4.354 4.211 24.499 1.00 89.12 861 GLY A O 1
ATOM 6670 N N . GLU A 1 862 ? -5.255 2.267 25.179 1.00 90.75 862 GLU A N 1
ATOM 6671 C CA . GLU A 1 862 ? -3.997 1.691 25.685 1.00 90.75 862 GLU A CA 1
ATOM 6672 C C . GLU A 1 862 ? -2.904 1.582 24.610 1.00 90.75 862 GLU A C 1
ATOM 6674 O O . GLU A 1 862 ? -1.716 1.752 24.897 1.00 90.75 862 GLU A O 1
ATOM 6679 N N . SER A 1 863 ? -3.282 1.343 23.349 1.00 91.50 863 SER A N 1
ATOM 6680 C CA . SER A 1 863 ? -2.312 1.271 22.247 1.00 91.50 863 SER A CA 1
ATOM 6681 C C . SER A 1 863 ? -1.709 2.638 21.914 1.00 91.50 863 SER A C 1
ATOM 6683 O O . SER A 1 863 ? -0.522 2.726 21.587 1.00 91.50 863 SER A O 1
ATOM 6685 N N . ARG A 1 864 ? -2.492 3.716 22.059 1.00 90.00 864 ARG A N 1
ATOM 6686 C CA . ARG A 1 864 ? -2.013 5.095 21.901 1.00 90.00 864 ARG A CA 1
ATOM 6687 C C . ARG A 1 864 ? -1.036 5.466 23.007 1.00 90.00 864 ARG A C 1
ATOM 6689 O O . ARG A 1 864 ? 0.024 6.005 22.706 1.00 90.00 864 ARG A O 1
ATOM 6696 N N . GLU A 1 865 ? -1.368 5.152 24.257 1.00 85.81 865 GLU A N 1
ATOM 6697 C CA . GLU A 1 865 ? -0.485 5.378 25.409 1.00 85.81 865 GLU A CA 1
ATOM 6698 C C . GLU A 1 865 ? 0.850 4.643 25.231 1.00 85.81 865 GLU A C 1
ATOM 6700 O O . GLU A 1 865 ? 1.923 5.226 25.394 1.00 85.81 865 GLU A O 1
ATOM 6705 N N . ALA A 1 866 ? 0.794 3.365 24.842 1.00 87.56 866 ALA A N 1
ATOM 6706 C CA . ALA A 1 866 ? 1.985 2.558 24.601 1.00 87.56 866 ALA A CA 1
ATOM 6707 C C . ALA A 1 866 ? 2.839 3.106 23.444 1.00 87.56 866 ALA A C 1
ATOM 6709 O O . ALA A 1 866 ? 4.071 3.082 23.525 1.00 87.56 866 ALA A O 1
ATOM 6710 N N . ALA A 1 867 ? 2.207 3.612 22.381 1.00 87.06 867 ALA A N 1
ATOM 6711 C CA . ALA A 1 867 ? 2.901 4.259 21.273 1.00 87.06 867 ALA A CA 1
ATOM 6712 C C . ALA A 1 867 ? 3.546 5.586 21.696 1.00 87.06 867 ALA A C 1
ATOM 6714 O O . ALA A 1 867 ? 4.722 5.799 21.410 1.00 87.06 867 ALA A O 1
ATOM 6715 N N . ALA A 1 868 ? 2.818 6.443 22.418 1.00 83.00 868 ALA A N 1
ATOM 6716 C CA . ALA A 1 868 ? 3.303 7.745 22.877 1.00 83.00 868 ALA A CA 1
ATOM 6717 C C . ALA A 1 868 ? 4.544 7.606 23.771 1.00 83.00 868 ALA A C 1
ATOM 6719 O O . ALA A 1 868 ? 5.561 8.253 23.516 1.00 83.00 868 ALA A O 1
ATOM 6720 N N . LYS A 1 869 ? 4.519 6.656 24.720 1.00 81.50 869 LYS A N 1
ATOM 6721 C CA . LYS A 1 869 ? 5.677 6.323 25.571 1.00 81.50 869 LYS A CA 1
ATOM 6722 C C . LYS A 1 869 ? 6.933 5.963 24.765 1.00 81.50 869 LYS A C 1
ATOM 6724 O O . LYS A 1 869 ? 8.043 6.229 25.215 1.00 81.50 869 LYS A O 1
ATOM 6729 N N . LYS A 1 870 ? 6.776 5.343 23.590 1.00 81.88 870 LYS A N 1
ATOM 6730 C CA . LYS A 1 870 ? 7.892 4.953 22.708 1.00 81.88 870 LYS A CA 1
ATOM 6731 C C . LYS A 1 870 ? 8.306 6.056 21.733 1.00 81.88 870 LYS A C 1
ATOM 6733 O O . LYS A 1 870 ? 9.475 6.118 21.358 1.00 81.88 870 LYS A O 1
ATOM 6738 N N . ALA A 1 871 ? 7.357 6.866 21.272 1.00 77.31 871 ALA A N 1
ATOM 6739 C CA . ALA A 1 871 ? 7.567 7.829 20.197 1.00 77.31 871 ALA A CA 1
ATOM 6740 C C . ALA A 1 871 ? 8.260 9.119 20.668 1.00 77.31 871 ALA A C 1
ATOM 6742 O O . ALA A 1 871 ? 9.037 9.694 19.898 1.00 77.31 871 ALA A O 1
ATOM 6743 N N . GLY A 1 872 ? 8.008 9.561 21.907 1.00 79.31 872 GLY A N 1
ATOM 6744 C CA . GLY A 1 872 ? 8.397 10.904 22.352 1.00 79.31 872 GLY A CA 1
ATOM 6745 C C . GLY A 1 872 ? 7.741 11.968 21.463 1.00 79.31 872 GLY A C 1
ATOM 6746 O O . GLY A 1 872 ? 6.549 11.877 21.187 1.00 79.31 872 GLY A O 1
ATOM 6747 N N . ASP A 1 873 ? 8.532 12.907 20.935 1.00 75.44 873 ASP A N 1
ATOM 6748 C CA . ASP A 1 873 ? 8.047 14.003 20.071 1.00 75.44 873 ASP A CA 1
ATOM 6749 C C . ASP A 1 873 ? 7.740 13.588 18.618 1.00 75.44 873 ASP A C 1
ATOM 6751 O O . ASP A 1 873 ? 7.360 14.412 17.783 1.00 75.44 873 ASP A O 1
ATOM 6755 N N . LYS A 1 874 ? 7.958 12.318 18.256 1.00 79.31 874 LYS A N 1
ATOM 6756 C CA . LYS A 1 874 ? 7.743 11.838 16.883 1.00 79.31 874 LYS A CA 1
ATOM 6757 C C . LYS A 1 874 ? 6.263 11.532 16.629 1.00 79.31 874 LYS A C 1
ATOM 6759 O O . LYS A 1 874 ? 5.556 11.127 17.551 1.00 79.31 874 LYS A O 1
ATOM 6764 N N . PRO A 1 875 ? 5.795 11.614 15.367 1.00 86.19 875 PRO A N 1
ATOM 6765 C CA . PRO A 1 875 ? 4.459 11.150 15.010 1.00 86.19 875 PRO A CA 1
ATOM 6766 C C . PRO A 1 875 ? 4.227 9.701 15.456 1.00 86.19 875 PRO A C 1
ATOM 6768 O O . PRO A 1 875 ? 5.074 8.837 15.220 1.00 86.19 875 PRO A O 1
ATOM 6771 N N . LEU A 1 876 ? 3.061 9.424 16.052 1.00 88.88 876 LEU A N 1
ATOM 6772 C CA . LEU A 1 876 ? 2.696 8.076 16.520 1.00 88.88 876 LEU A CA 1
ATOM 6773 C C . LEU A 1 876 ? 2.593 7.061 15.373 1.00 88.88 876 LEU A C 1
ATOM 6775 O O . LEU A 1 876 ? 2.792 5.866 15.579 1.00 88.88 876 LEU A O 1
ATOM 6779 N N . TYR A 1 877 ? 2.286 7.547 14.169 1.00 93.75 877 TYR A N 1
ATOM 6780 C CA . TYR A 1 877 ? 2.269 6.765 12.943 1.00 93.75 877 TYR A CA 1
ATOM 6781 C C . TYR A 1 877 ? 3.031 7.518 11.844 1.00 93.75 877 TYR A C 1
ATOM 6783 O O . TYR A 1 877 ? 2.441 8.346 11.151 1.00 93.75 877 TYR A O 1
ATOM 6791 N N . PRO A 1 878 ? 4.352 7.315 11.709 1.00 93.81 878 PRO A N 1
ATOM 6792 C CA . PRO A 1 878 ? 5.137 8.044 10.722 1.00 93.81 878 PRO A CA 1
ATOM 6793 C C . PRO A 1 878 ? 4.758 7.626 9.294 1.00 93.81 878 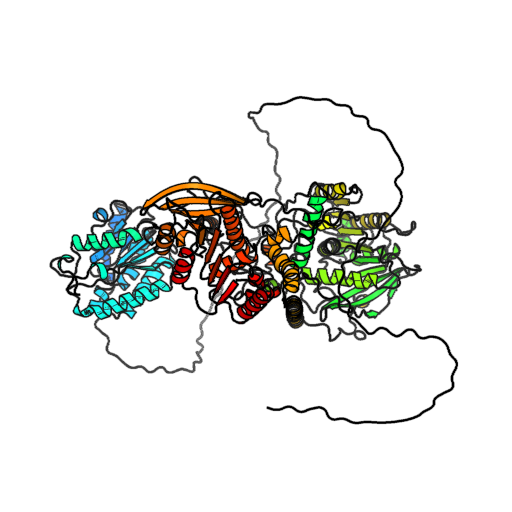PRO A C 1
ATOM 6795 O O . PRO A 1 878 ? 4.510 6.453 9.019 1.00 93.81 878 PRO A O 1
ATOM 6798 N N . VAL A 1 879 ? 4.740 8.595 8.375 1.00 96.06 879 VAL A N 1
ATOM 6799 C CA . VAL A 1 879 ? 4.527 8.385 6.935 1.00 96.06 879 VAL A CA 1
ATOM 6800 C C . VAL A 1 879 ? 5.584 9.161 6.158 1.00 96.06 879 VAL A C 1
ATOM 6802 O O . VAL A 1 879 ? 5.941 10.284 6.516 1.00 96.06 879 VAL A O 1
ATOM 6805 N N . ASN A 1 880 ? 6.106 8.572 5.083 1.00 95.88 880 ASN A N 1
ATOM 6806 C CA . ASN A 1 880 ? 6.993 9.276 4.169 1.00 95.88 880 ASN A CA 1
ATOM 6807 C C . ASN A 1 880 ? 6.189 10.284 3.331 1.00 95.88 880 ASN A C 1
ATOM 6809 O O . ASN A 1 880 ? 5.503 9.909 2.384 1.00 95.88 880 ASN A O 1
ATOM 6813 N N . LEU A 1 881 ? 6.296 11.569 3.675 1.00 94.50 881 LEU A N 1
ATOM 6814 C CA . LEU A 1 881 ? 5.560 12.650 3.008 1.00 94.50 881 LEU A CA 1
ATOM 6815 C C . LEU A 1 881 ? 6.063 12.975 1.595 1.00 94.50 881 LEU A C 1
ATOM 6817 O O . LEU A 1 881 ? 5.346 13.615 0.834 1.00 94.50 881 LEU A O 1
ATOM 6821 N N . GLN A 1 882 ? 7.283 12.561 1.236 1.00 92.38 882 GLN A N 1
ATOM 6822 C CA . GLN A 1 882 ? 7.810 12.766 -0.115 1.00 92.38 882 GLN A CA 1
ATOM 6823 C C . GLN A 1 882 ? 7.202 11.764 -1.100 1.00 92.38 882 GLN A C 1
ATOM 6825 O O . GLN A 1 882 ? 6.924 12.109 -2.247 1.00 92.38 882 GLN A O 1
ATOM 6830 N N . TYR A 1 883 ? 7.046 10.515 -0.661 1.00 96.81 883 TYR A N 1
ATOM 6831 C CA . TYR A 1 883 ? 6.392 9.474 -1.436 1.00 96.81 883 TYR A CA 1
ATOM 6832 C C . TYR A 1 883 ? 5.784 8.413 -0.503 1.00 96.81 883 TYR A C 1
ATOM 6834 O O . TYR A 1 883 ? 6.520 7.564 0.021 1.00 96.81 883 TYR A O 1
ATOM 6842 N N . PRO A 1 884 ? 4.453 8.412 -0.304 1.00 96.75 884 PRO A N 1
ATOM 6843 C CA . PRO A 1 884 ? 3.788 7.523 0.647 1.00 96.75 884 PRO A CA 1
ATOM 6844 C C . PRO A 1 884 ? 3.913 6.043 0.288 1.00 96.75 884 PRO A C 1
ATOM 6846 O O . PRO A 1 884 ? 3.893 5.212 1.194 1.00 96.75 884 PRO A O 1
ATOM 6849 N N . GLY A 1 885 ? 4.187 5.703 -0.978 1.00 97.19 885 GLY A N 1
ATOM 6850 C CA . GLY A 1 885 ? 4.478 4.330 -1.400 1.00 97.19 885 GLY A CA 1
ATOM 6851 C C . GLY A 1 885 ? 5.693 3.702 -0.698 1.00 97.19 885 GLY A C 1
ATOM 6852 O O . GLY A 1 885 ? 5.786 2.478 -0.626 1.00 97.19 885 GLY A O 1
ATOM 6853 N N . TYR A 1 886 ? 6.601 4.498 -0.113 1.00 97.56 886 TYR A N 1
ATOM 6854 C CA . TYR A 1 886 ? 7.670 3.973 0.752 1.00 97.56 886 TYR A CA 1
ATOM 6855 C C . TYR A 1 886 ? 7.186 3.542 2.142 1.00 97.56 886 TYR A C 1
ATOM 6857 O O . TYR A 1 886 ? 7.864 2.748 2.792 1.00 97.56 886 TYR A O 1
ATOM 6865 N N . THR A 1 887 ? 6.029 4.032 2.588 1.00 97.44 887 THR A N 1
ATOM 6866 C CA . THR A 1 887 ? 5.369 3.607 3.829 1.00 97.44 887 THR A CA 1
ATOM 6867 C C . THR A 1 887 ? 4.277 2.587 3.524 1.00 97.44 887 THR A C 1
ATOM 6869 O O . THR A 1 887 ? 4.363 1.444 3.982 1.00 97.44 887 THR A O 1
ATOM 6872 N N . PHE A 1 888 ? 3.278 2.958 2.718 1.00 97.81 888 PHE A N 1
ATOM 6873 C CA . PHE A 1 888 ? 2.100 2.130 2.455 1.00 97.81 888 PHE A CA 1
ATOM 6874 C C . PHE A 1 888 ? 2.365 0.961 1.507 1.00 97.81 888 PHE A C 1
ATOM 6876 O O . PHE A 1 888 ? 1.572 0.024 1.444 1.00 97.81 888 PHE A O 1
ATOM 6883 N N . GLY A 1 889 ? 3.508 0.951 0.816 1.00 96.88 889 GLY A N 1
ATOM 6884 C CA . GLY A 1 889 ? 3.979 -0.235 0.104 1.00 96.88 889 GLY A CA 1
ATOM 6885 C C . GLY A 1 889 ? 4.335 -1.397 1.033 1.00 96.88 889 GLY A C 1
ATOM 6886 O O . GLY A 1 889 ? 4.317 -2.541 0.590 1.00 96.88 889 GLY A O 1
ATOM 6887 N N . TYR A 1 890 ? 4.619 -1.138 2.315 1.00 95.56 890 TYR A N 1
ATOM 6888 C CA . TYR A 1 890 ? 5.124 -2.143 3.265 1.00 95.56 890 TYR A CA 1
ATOM 6889 C C . TYR A 1 890 ? 4.284 -2.278 4.538 1.00 95.56 890 TYR A C 1
ATOM 6891 O O . TYR A 1 890 ? 4.350 -3.326 5.188 1.00 95.56 890 TYR A O 1
ATOM 6899 N N . ASN A 1 891 ? 3.501 -1.248 4.872 1.00 95.12 891 ASN A N 1
ATOM 6900 C CA . ASN A 1 891 ? 2.698 -1.137 6.090 1.00 95.12 891 ASN A CA 1
ATOM 6901 C C . ASN A 1 891 ? 1.272 -0.704 5.724 1.00 95.12 891 ASN A C 1
ATOM 6903 O O . ASN A 1 891 ? 1.091 0.106 4.820 1.00 95.12 891 ASN A O 1
ATOM 6907 N N . ALA A 1 892 ? 0.247 -1.218 6.402 1.00 94.44 892 ALA A N 1
ATOM 6908 C CA . ALA A 1 892 ? -1.124 -0.801 6.106 1.00 94.44 892 ALA A CA 1
ATOM 6909 C C . ALA A 1 892 ? -1.373 0.649 6.585 1.00 94.44 892 ALA A C 1
ATOM 6911 O O . ALA A 1 892 ? -0.734 1.095 7.535 1.00 94.44 892 ALA A O 1
ATOM 6912 N N . PRO A 1 893 ? -2.283 1.422 5.971 1.00 96.81 893 PRO A N 1
ATOM 6913 C CA . PRO A 1 893 ? -2.678 2.726 6.508 1.00 96.81 893 PRO A CA 1
ATOM 6914 C C . PRO A 1 893 ? -3.302 2.617 7.911 1.00 96.81 893 PRO A C 1
ATOM 6916 O O . PRO A 1 893 ? -3.882 1.587 8.259 1.00 96.81 893 PRO A O 1
ATOM 6919 N N . LEU A 1 894 ? -3.245 3.687 8.713 1.00 97.25 894 LEU A N 1
ATOM 6920 C CA . LEU A 1 894 ? -3.823 3.684 10.066 1.00 97.25 894 LEU A CA 1
ATOM 6921 C C . LEU A 1 894 ? -5.328 3.367 10.052 1.00 97.25 894 LEU A C 1
ATOM 6923 O O . LEU A 1 894 ? -5.792 2.537 10.836 1.00 97.25 894 LEU A O 1
ATOM 6927 N N . LEU A 1 895 ? -6.075 3.956 9.113 1.00 97.94 895 LEU A N 1
ATOM 6928 C CA . LEU A 1 895 ? -7.492 3.652 8.917 1.00 97.94 895 LEU A CA 1
ATOM 6929 C C . LEU A 1 895 ? -7.725 2.154 8.647 1.00 97.94 895 LEU A C 1
ATOM 6931 O O . LEU A 1 895 ? -8.648 1.566 9.206 1.00 97.94 895 LEU A O 1
ATOM 6935 N N . ALA A 1 896 ? -6.853 1.508 7.868 1.00 96.38 896 ALA A N 1
ATOM 6936 C CA . ALA A 1 896 ? -6.942 0.073 7.610 1.00 96.38 896 ALA A CA 1
ATOM 6937 C C . ALA A 1 896 ? -6.727 -0.764 8.880 1.00 96.38 896 ALA A C 1
ATOM 6939 O O . ALA A 1 896 ? -7.463 -1.723 9.101 1.00 96.38 896 ALA A O 1
ATOM 6940 N N . HIS A 1 897 ? -5.772 -0.397 9.741 1.00 95.50 897 HIS A N 1
ATOM 6941 C CA . HIS A 1 897 ? -5.584 -1.069 11.032 1.00 95.50 897 HIS A CA 1
ATOM 6942 C C . HIS A 1 897 ? -6.825 -0.965 11.926 1.00 95.50 897 HIS A C 1
ATOM 6944 O O . HIS A 1 897 ? -7.290 -1.981 12.438 1.00 95.50 897 HIS A O 1
ATOM 6950 N N . ARG A 1 898 ? -7.418 0.229 12.046 1.00 96.81 898 ARG A N 1
ATOM 6951 C CA . ARG A 1 898 ? -8.625 0.443 12.864 1.00 96.81 898 ARG A CA 1
ATOM 6952 C C . ARG A 1 898 ? -9.820 -0.363 12.358 1.00 96.81 898 ARG A C 1
ATOM 6954 O O . ARG A 1 898 ? -10.506 -1.005 13.147 1.00 96.81 898 ARG A O 1
ATOM 6961 N N . VAL A 1 899 ? -10.036 -0.387 11.042 1.00 96.56 899 VAL A N 1
ATOM 6962 C CA . VAL A 1 899 ? -11.103 -1.192 10.425 1.00 96.56 899 VAL A CA 1
ATOM 6963 C C . VAL A 1 899 ? -10.873 -2.688 10.659 1.00 96.56 899 VAL A C 1
ATOM 6965 O O . VAL A 1 899 ? -11.805 -3.405 11.027 1.00 96.56 899 VAL A O 1
ATOM 6968 N N . ARG A 1 900 ? -9.634 -3.172 10.508 1.00 93.44 900 ARG A N 1
ATOM 6969 C CA . ARG A 1 900 ? -9.289 -4.579 10.773 1.00 93.44 900 ARG A CA 1
ATOM 6970 C C . ARG A 1 900 ? -9.502 -4.973 12.232 1.00 93.44 900 ARG A C 1
ATOM 6972 O O . ARG A 1 900 ? -9.936 -6.097 12.468 1.00 93.44 900 ARG A O 1
ATOM 6979 N N . ASP A 1 901 ? -9.245 -4.076 13.183 1.00 95.62 901 ASP A N 1
ATOM 6980 C CA . ASP A 1 901 ? -9.483 -4.342 14.607 1.00 95.62 901 ASP A CA 1
ATOM 6981 C C . ASP A 1 901 ? -10.971 -4.553 14.904 1.00 95.62 901 ASP A C 1
ATOM 6983 O O . ASP A 1 901 ? -11.343 -5.490 15.617 1.00 95.62 901 ASP A O 1
ATOM 6987 N N . ILE A 1 902 ? -11.833 -3.739 14.287 1.00 96.75 902 ILE A N 1
ATOM 6988 C CA . ILE A 1 902 ? -13.292 -3.876 14.392 1.00 96.75 902 ILE A CA 1
ATOM 6989 C C . ILE A 1 902 ? -13.743 -5.208 13.782 1.00 96.75 902 ILE A C 1
ATOM 6991 O O . ILE A 1 902 ? -14.492 -5.949 14.417 1.00 96.75 902 ILE A O 1
ATOM 6995 N N . VAL A 1 903 ? -13.259 -5.549 12.582 1.00 93.56 903 VAL A N 1
ATOM 6996 C CA . VAL A 1 903 ? -13.601 -6.813 11.905 1.00 93.56 903 VAL A CA 1
ATOM 6997 C C . VAL A 1 903 ? -13.127 -8.029 12.708 1.00 93.56 903 VAL A C 1
ATOM 6999 O O . VAL A 1 903 ? -13.891 -8.978 12.888 1.00 93.56 903 VAL A O 1
ATOM 7002 N N . ALA A 1 904 ? -11.895 -8.008 13.224 1.00 92.12 904 ALA A N 1
ATOM 7003 C CA . ALA A 1 904 ? -11.361 -9.091 14.048 1.00 92.12 904 ALA A CA 1
ATOM 7004 C C . ALA A 1 904 ? -12.198 -9.276 15.321 1.00 92.12 904 ALA A C 1
ATOM 7006 O O . ALA A 1 904 ? -12.586 -10.395 15.651 1.00 92.12 904 ALA A O 1
ATOM 7007 N N . THR A 1 905 ? -12.548 -8.178 15.989 1.00 95.00 905 THR A N 1
ATOM 7008 C CA . THR A 1 905 ? -13.383 -8.210 17.196 1.00 95.00 905 THR A CA 1
ATOM 7009 C C . THR A 1 905 ? -14.781 -8.741 16.907 1.00 95.00 905 THR A C 1
ATOM 7011 O O . THR A 1 905 ? -15.263 -9.618 17.619 1.00 95.00 905 THR A O 1
ATOM 7014 N N . ALA A 1 906 ? -15.419 -8.272 15.835 1.00 93.50 906 ALA A N 1
ATOM 7015 C CA . ALA A 1 906 ? -16.740 -8.733 15.426 1.00 93.50 906 ALA A CA 1
ATOM 7016 C C . ALA A 1 906 ? -16.765 -10.252 15.182 1.00 93.50 906 ALA A C 1
ATOM 7018 O O . ALA A 1 906 ? -17.659 -10.946 15.669 1.00 93.50 906 ALA A O 1
ATOM 7019 N N . ARG A 1 907 ? -15.746 -10.792 14.502 1.00 88.94 907 ARG A N 1
ATOM 7020 C CA . ARG A 1 907 ? -15.608 -12.244 14.306 1.00 88.94 907 ARG A CA 1
ATOM 7021 C C . ARG A 1 907 ? -15.349 -12.994 15.603 1.00 88.94 907 ARG A C 1
ATOM 7023 O O . ARG A 1 907 ? -15.949 -14.042 15.822 1.00 88.94 907 ARG A O 1
ATOM 7030 N N . ALA A 1 908 ? -14.488 -12.457 16.464 1.00 89.94 908 ALA A N 1
ATOM 7031 C CA . ALA A 1 908 ? -14.207 -13.063 17.757 1.00 89.94 908 ALA A CA 1
ATOM 7032 C C . ALA A 1 908 ? -15.475 -13.165 18.617 1.00 89.94 908 ALA A C 1
ATOM 7034 O O . ALA A 1 908 ? -15.701 -14.203 19.229 1.00 89.94 908 ALA A O 1
ATOM 7035 N N . LEU A 1 909 ? -16.324 -12.129 18.605 1.00 91.00 909 LEU A N 1
ATOM 7036 C CA . LEU A 1 909 ? -17.625 -12.128 19.278 1.00 91.00 909 LEU A CA 1
ATOM 7037 C C . LEU A 1 909 ? -18.587 -13.155 18.668 1.00 91.00 909 LEU A C 1
ATOM 7039 O O . LEU A 1 909 ? -19.200 -13.912 19.411 1.00 91.00 909 LEU A O 1
ATOM 7043 N N . ARG A 1 910 ? -18.676 -13.243 17.333 1.00 87.06 910 ARG A N 1
ATOM 7044 C CA . ARG A 1 910 ? -19.504 -14.251 16.637 1.00 87.06 910 ARG A CA 1
ATOM 7045 C C . ARG A 1 910 ? -19.096 -15.694 16.934 1.00 87.06 910 ARG A C 1
ATOM 7047 O O . ARG A 1 910 ? -19.931 -16.586 16.846 1.00 87.06 910 ARG A O 1
ATOM 7054 N N . ALA A 1 911 ? -17.826 -15.926 17.253 1.00 85.81 911 ALA A N 1
ATOM 7055 C CA . ALA A 1 911 ? -17.321 -17.247 17.608 1.00 85.81 911 ALA A CA 1
ATOM 7056 C C . ALA A 1 911 ? -17.616 -17.645 19.069 1.00 85.81 911 ALA A C 1
ATOM 7058 O O . ALA A 1 911 ? -17.449 -18.815 19.417 1.00 85.81 911 ALA A O 1
ATOM 7059 N N . GLN A 1 912 ? -18.036 -16.710 19.933 1.00 83.06 912 GLN A N 1
ATOM 7060 C CA . GLN A 1 912 ? -18.346 -17.011 21.332 1.00 83.06 912 GLN A CA 1
ATOM 7061 C C . GLN A 1 912 ? -19.701 -17.706 21.475 1.00 83.06 912 GLN A C 1
ATOM 7063 O O . GLN A 1 912 ? -20.706 -17.295 20.897 1.00 83.06 912 GLN A O 1
ATOM 7068 N N . GLN A 1 913 ? -19.747 -18.734 22.324 1.00 73.31 913 GLN A N 1
ATOM 7069 C CA . GLN A 1 913 ? -21.007 -19.381 22.683 1.00 73.31 913 GLN A CA 1
ATOM 7070 C C . GLN A 1 913 ? -21.893 -18.407 23.472 1.00 73.31 913 GLN A C 1
ATOM 7072 O O . GLN A 1 913 ? -21.461 -17.835 24.471 1.00 73.31 913 GLN A O 1
ATOM 7077 N N . GLY A 1 914 ? -23.139 -18.234 23.027 1.00 75.44 914 GLY A N 1
ATOM 7078 C CA . GLY A 1 914 ? -24.127 -17.360 23.667 1.00 75.44 914 GLY A CA 1
ATOM 7079 C C . GLY A 1 914 ? -24.399 -16.045 22.933 1.00 75.44 914 GLY A C 1
ATOM 7080 O O . GLY A 1 914 ? -25.438 -15.447 23.185 1.00 75.44 914 GLY A O 1
ATOM 7081 N N . PHE A 1 915 ? -23.555 -15.629 21.981 1.00 83.44 915 PHE A N 1
ATOM 7082 C CA . PHE A 1 915 ? -23.846 -14.478 21.119 1.00 83.44 915 PHE A CA 1
ATOM 7083 C C . PHE A 1 915 ? -24.386 -14.940 19.765 1.00 83.44 915 PHE A C 1
ATOM 7085 O O . PHE A 1 915 ? -23.652 -15.429 18.910 1.00 83.44 915 PHE A O 1
ATOM 7092 N N . GLN A 1 916 ? -25.693 -14.786 19.569 1.00 82.44 916 GLN A N 1
ATOM 7093 C CA . GLN A 1 916 ? -26.377 -15.147 18.327 1.00 82.44 916 GLN A CA 1
ATOM 7094 C C . GLN A 1 916 ? -26.465 -13.972 17.358 1.00 82.44 916 GLN A C 1
ATOM 7096 O O . GLN A 1 916 ? -26.417 -14.173 16.143 1.00 82.44 916 GLN A O 1
ATOM 7101 N N . LYS A 1 917 ? -26.572 -12.745 17.881 1.00 91.25 917 LYS A N 1
ATOM 7102 C CA . LYS A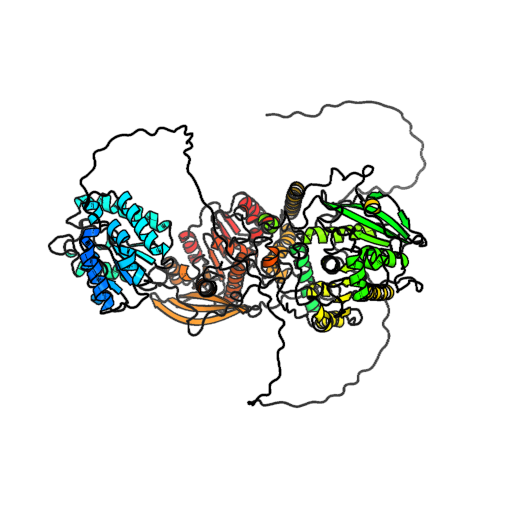 1 917 ? -26.726 -11.533 17.078 1.00 91.25 917 LYS A CA 1
ATOM 7103 C C . LYS A 1 917 ? -25.694 -10.467 17.441 1.00 91.25 917 LYS A C 1
ATOM 7105 O O . LYS A 1 917 ? -25.292 -10.351 18.599 1.00 91.25 917 LYS A O 1
ATOM 7110 N N . LEU A 1 918 ? -25.291 -9.673 16.451 1.00 95.12 918 LEU A N 1
ATOM 7111 C CA . LEU A 1 918 ? -24.284 -8.620 16.596 1.00 95.12 918 LEU A CA 1
ATOM 7112 C C . LEU A 1 918 ? -24.741 -7.324 15.919 1.00 95.12 918 LEU A C 1
ATOM 7114 O O . LEU A 1 918 ? -24.984 -7.293 14.710 1.00 95.12 918 LEU A O 1
ATOM 7118 N N . ALA A 1 919 ? -24.781 -6.243 16.695 1.00 97.19 919 ALA A N 1
ATOM 7119 C CA . ALA A 1 919 ? -24.968 -4.883 16.202 1.00 97.19 919 ALA A CA 1
ATOM 7120 C C . ALA A 1 919 ? -23.672 -4.073 16.333 1.00 97.19 919 ALA A C 1
ATOM 7122 O O . ALA A 1 919 ? -22.905 -4.289 17.271 1.00 97.19 919 ALA A O 1
ATOM 7123 N N . ILE A 1 920 ? -23.448 -3.115 15.434 1.00 98.25 920 ILE A N 1
ATOM 7124 C CA . ILE A 1 920 ? -22.374 -2.120 15.551 1.00 98.25 920 ILE A CA 1
ATOM 7125 C C . ILE A 1 920 ? -22.948 -0.702 15.603 1.00 98.25 920 ILE A C 1
ATOM 7127 O O . ILE A 1 920 ? -23.818 -0.350 14.802 1.00 98.25 920 ILE A O 1
ATOM 7131 N N . VAL A 1 921 ? -22.460 0.101 16.552 1.00 98.19 921 VAL A N 1
ATOM 7132 C CA . VAL A 1 921 ? -22.855 1.506 16.742 1.00 98.19 921 VAL A CA 1
ATOM 7133 C C . VAL A 1 921 ? -21.609 2.387 16.805 1.00 98.19 921 VAL A C 1
ATOM 7135 O O . VAL A 1 921 ? -20.657 2.043 17.504 1.00 98.19 921 VAL A O 1
ATOM 7138 N N . ALA A 1 922 ? -21.601 3.503 16.072 1.00 97.44 922 ALA A N 1
ATOM 7139 C CA . ALA A 1 922 ? -20.486 4.451 16.075 1.00 97.44 922 ALA A CA 1
ATOM 7140 C C . ALA A 1 922 ? -20.914 5.872 15.663 1.00 97.44 922 ALA A C 1
ATOM 7142 O O . ALA A 1 922 ? -21.843 6.044 14.874 1.00 97.44 922 ALA A O 1
ATOM 7143 N N . GLN A 1 923 ? -20.211 6.891 16.158 1.00 88.44 923 GLN A N 1
ATOM 7144 C CA . GLN A 1 923 ? -20.403 8.299 15.783 1.00 88.44 923 GLN A CA 1
ATOM 7145 C C . GLN A 1 923 ? -19.054 8.991 15.534 1.00 88.44 923 GLN A C 1
ATOM 7147 O O . GLN A 1 923 ? -17.998 8.464 15.896 1.00 88.44 923 GLN A O 1
ATOM 7152 N N . GLY A 1 924 ? -19.087 10.170 14.907 1.00 86.06 924 GLY A N 1
ATOM 7153 C CA . GLY A 1 924 ? -17.892 10.961 14.611 1.00 86.06 924 GLY A CA 1
ATOM 7154 C C . GLY A 1 924 ? -16.902 10.200 13.725 1.00 86.06 924 GLY A C 1
ATOM 7155 O O . GLY A 1 924 ? -17.290 9.465 12.816 1.00 86.06 924 GLY A O 1
ATOM 7156 N N . GLU A 1 925 ? -15.603 10.311 14.018 1.00 87.62 925 GLU A N 1
ATOM 7157 C CA . GLU A 1 925 ? -14.557 9.624 13.241 1.00 87.62 925 GLU A CA 1
ATOM 7158 C C . GLU A 1 925 ? -14.755 8.099 13.178 1.00 87.62 925 GLU A C 1
ATOM 7160 O O . GLU A 1 925 ? -14.462 7.468 12.158 1.00 87.62 925 GLU A O 1
ATOM 7165 N N . ALA A 1 926 ? -15.278 7.502 14.253 1.00 95.62 926 ALA A N 1
ATOM 7166 C CA . ALA A 1 926 ? -15.511 6.067 14.344 1.00 95.62 926 ALA A CA 1
ATOM 7167 C C . ALA A 1 926 ? -16.653 5.581 13.441 1.00 95.62 926 ALA A C 1
ATOM 7169 O O . ALA A 1 926 ? -16.668 4.404 13.065 1.00 95.62 926 ALA A O 1
ATOM 7170 N N . GLY A 1 927 ? -17.574 6.465 13.041 1.00 97.75 927 GLY A N 1
ATOM 7171 C CA . GLY A 1 927 ? -18.652 6.126 12.114 1.00 97.75 927 GLY A CA 1
ATOM 7172 C C . GLY A 1 927 ? -18.132 5.642 10.765 1.00 97.75 927 GLY A C 1
ATOM 7173 O O . GLY A 1 927 ? -18.590 4.616 10.254 1.00 97.75 927 GLY A O 1
ATOM 7174 N N . LEU A 1 928 ? -17.098 6.303 10.230 1.00 97.94 928 LEU A N 1
ATOM 7175 C CA . LEU A 1 928 ? -16.414 5.846 9.018 1.00 97.94 928 LEU A CA 1
ATOM 7176 C C . LEU A 1 928 ? -15.794 4.457 9.221 1.00 97.94 928 LEU A C 1
ATOM 7178 O O . LEU A 1 928 ? -15.902 3.600 8.343 1.00 97.94 928 LEU A O 1
ATOM 7182 N N . TRP A 1 929 ? -15.149 4.217 10.368 1.00 98.25 929 TRP A N 1
ATOM 7183 C CA . TRP A 1 929 ? -14.469 2.946 10.643 1.00 98.25 929 TRP A CA 1
ATOM 7184 C C . TRP A 1 929 ? -15.473 1.792 10.712 1.00 98.25 929 TRP A C 1
ATOM 7186 O O . TRP A 1 929 ? -15.249 0.750 10.098 1.00 98.25 929 TRP A O 1
ATOM 7196 N N . ALA A 1 930 ? -16.601 1.996 11.399 1.00 98.19 930 ALA A N 1
ATOM 7197 C CA . ALA A 1 930 ? -17.686 1.024 11.498 1.00 98.19 930 ALA A CA 1
ATOM 7198 C C . ALA A 1 930 ? -18.333 0.735 10.134 1.00 98.19 930 ALA A C 1
ATOM 7200 O O . ALA A 1 930 ? -18.536 -0.429 9.777 1.00 98.19 930 ALA A O 1
ATOM 7201 N N . ALA A 1 931 ? -18.602 1.774 9.336 1.00 98.19 931 ALA A N 1
ATOM 7202 C CA . ALA A 1 931 ? -19.181 1.617 8.002 1.00 98.19 931 ALA A CA 1
ATOM 7203 C C . ALA A 1 931 ? -18.244 0.846 7.052 1.00 98.19 931 ALA A C 1
ATOM 7205 O O . ALA A 1 931 ? -18.687 -0.056 6.334 1.00 98.19 931 ALA A O 1
ATOM 7206 N N . LEU A 1 932 ? -16.940 1.141 7.088 1.00 97.69 932 LEU A N 1
ATOM 7207 C CA . LEU A 1 932 ? -15.932 0.403 6.324 1.00 97.69 932 LEU A CA 1
ATOM 7208 C C . LEU A 1 932 ? -15.734 -1.029 6.840 1.00 97.69 932 LEU A C 1
ATOM 7210 O O . LEU A 1 932 ? -15.538 -1.931 6.030 1.00 97.69 932 LEU A O 1
ATOM 7214 N N . ALA A 1 933 ? -15.830 -1.272 8.151 1.00 96.38 933 ALA A N 1
ATOM 7215 C CA . ALA A 1 933 ? -15.775 -2.622 8.719 1.00 96.38 933 ALA A CA 1
ATOM 7216 C C . ALA A 1 933 ? -16.954 -3.487 8.254 1.00 96.38 933 ALA A C 1
ATOM 7218 O O . ALA A 1 933 ? -16.760 -4.649 7.893 1.00 96.38 933 ALA A O 1
ATOM 7219 N N . ASN A 1 934 ? -18.157 -2.909 8.184 1.00 95.31 934 ASN A N 1
ATOM 7220 C CA . ASN A 1 934 ? -19.330 -3.572 7.618 1.00 95.31 934 ASN A CA 1
ATOM 7221 C C . ASN A 1 934 ? -19.146 -3.900 6.125 1.00 95.31 934 ASN A C 1
ATOM 7223 O O . ASN A 1 934 ? -19.446 -5.009 5.691 1.00 95.31 934 ASN A O 1
ATOM 7227 N N . ALA A 1 935 ? -18.591 -2.966 5.349 1.00 93.88 935 ALA A N 1
ATOM 7228 C CA . ALA A 1 935 ? -18.261 -3.190 3.941 1.00 93.88 935 ALA A CA 1
ATOM 7229 C C . ALA A 1 935 ? -17.166 -4.248 3.732 1.00 93.88 935 ALA A C 1
ATOM 7231 O O . ALA A 1 935 ? -17.217 -5.011 2.769 1.00 93.88 935 ALA A O 1
ATOM 7232 N N . ALA A 1 936 ? -16.182 -4.302 4.630 1.00 89.75 936 ALA A N 1
ATOM 7233 C CA . ALA A 1 936 ? -15.080 -5.255 4.582 1.00 89.75 936 ALA A CA 1
ATOM 7234 C C . ALA A 1 936 ? -15.492 -6.668 5.013 1.00 89.75 936 ALA A C 1
ATOM 7236 O O . ALA A 1 936 ? -14.857 -7.640 4.602 1.00 89.75 936 ALA A O 1
ATOM 7237 N N . SER A 1 937 ? -16.545 -6.809 5.819 1.00 85.56 937 SER A N 1
ATOM 7238 C CA . SER A 1 937 ? -17.030 -8.105 6.300 1.00 85.56 937 SER A CA 1
ATOM 7239 C C . SER A 1 937 ? -18.558 -8.238 6.154 1.00 85.56 937 SER A C 1
ATOM 7241 O O . SER A 1 937 ? -19.273 -8.304 7.160 1.00 85.56 937 SER A O 1
ATOM 7243 N N . PRO A 1 938 ? -19.092 -8.264 4.913 1.00 81.56 938 PRO A N 1
ATOM 7244 C CA . PRO A 1 938 ? -20.528 -8.367 4.679 1.00 81.56 938 PRO A CA 1
ATOM 7245 C C . PRO A 1 938 ? -21.114 -9.637 5.303 1.00 81.56 938 PRO A C 1
ATOM 7247 O O . PRO A 1 938 ? -20.613 -10.741 5.090 1.00 81.56 938 PRO A O 1
ATOM 7250 N N . GLY A 1 939 ? -22.208 -9.478 6.049 1.00 84.00 939 GLY A N 1
ATOM 7251 C CA . GLY A 1 939 ? -22.877 -10.571 6.763 1.00 84.00 939 GLY A CA 1
ATOM 7252 C C . GLY A 1 939 ? -22.318 -10.860 8.159 1.00 84.00 939 GLY A C 1
ATOM 7253 O O . GLY A 1 939 ? -22.896 -11.668 8.878 1.00 84.00 939 GLY A O 1
ATOM 7254 N N . THR A 1 940 ? -21.238 -10.195 8.585 1.00 88.12 940 THR A N 1
ATOM 7255 C CA . THR A 1 940 ? -20.743 -10.323 9.965 1.00 88.12 940 THR A CA 1
ATOM 7256 C C . THR A 1 940 ? -21.641 -9.596 10.968 1.00 88.12 940 THR A C 1
ATOM 7258 O O . THR A 1 940 ? -21.807 -10.079 12.085 1.00 88.12 940 THR A O 1
ATOM 7261 N N . PHE A 1 941 ? -22.251 -8.470 10.594 1.00 93.81 941 PHE A N 1
ATOM 7262 C CA . PHE A 1 941 ? -23.160 -7.698 11.448 1.00 93.81 941 PHE A CA 1
ATOM 7263 C C . PHE A 1 941 ? -24.613 -7.961 11.045 1.00 93.81 941 PHE A C 1
ATOM 7265 O O . PHE A 1 941 ? -24.916 -8.000 9.855 1.00 93.81 941 PHE A O 1
ATOM 7272 N N . ASP A 1 942 ? -25.507 -8.120 12.023 1.00 95.06 942 ASP A N 1
ATOM 7273 C CA . ASP A 1 942 ? -26.955 -8.127 11.768 1.00 95.06 942 ASP A CA 1
ATOM 7274 C C . ASP A 1 942 ? -27.466 -6.693 11.602 1.00 95.06 942 ASP A C 1
ATOM 7276 O O . ASP A 1 942 ? -28.274 -6.410 10.710 1.00 95.06 942 ASP A O 1
ATOM 7280 N N . TRP A 1 943 ? -26.947 -5.785 12.440 1.00 97.44 943 TRP A N 1
ATOM 7281 C CA . TRP A 1 943 ? -27.340 -4.382 12.452 1.00 97.44 943 TRP A CA 1
ATOM 7282 C C . TRP A 1 943 ? -26.171 -3.398 12.473 1.00 97.44 943 TRP A C 1
ATOM 7284 O O . TRP A 1 943 ? -25.148 -3.649 13.109 1.00 97.44 943 TRP A O 1
ATOM 7294 N N . ILE A 1 944 ? -26.364 -2.241 11.836 1.00 97.94 944 ILE A N 1
ATOM 7295 C CA . ILE A 1 944 ? -25.428 -1.110 11.849 1.00 97.94 944 ILE A CA 1
ATOM 7296 C C . ILE A 1 944 ? -26.143 0.229 12.060 1.00 97.94 944 ILE A C 1
ATOM 7298 O O . ILE A 1 944 ? -27.121 0.541 11.380 1.00 97.94 944 ILE A O 1
ATOM 7302 N N . TRP A 1 945 ? -25.599 1.052 12.954 1.00 98.25 945 TRP A N 1
ATOM 7303 C CA . TRP A 1 945 ? -25.929 2.472 13.077 1.00 98.25 945 TRP A CA 1
ATOM 7304 C C . TRP A 1 945 ? -24.650 3.289 13.198 1.00 98.25 945 TRP A C 1
ATOM 7306 O O . TRP A 1 945 ? -23.993 3.272 14.235 1.00 98.25 945 TRP A O 1
ATOM 7316 N N . ALA A 1 946 ? -24.282 3.989 12.130 1.00 98.19 946 ALA A N 1
ATOM 7317 C CA . ALA A 1 946 ? -23.050 4.767 12.093 1.00 98.19 946 ALA A CA 1
ATOM 7318 C C . ALA A 1 946 ? -23.322 6.195 11.618 1.00 98.19 946 ALA A C 1
ATOM 7320 O O . ALA A 1 946 ? -23.950 6.370 10.577 1.00 98.19 946 ALA A O 1
ATOM 7321 N N . ASP A 1 947 ? -22.835 7.195 12.353 1.00 97.19 947 ASP A N 1
ATOM 7322 C CA . ASP A 1 947 ? -22.818 8.599 11.924 1.00 97.19 947 ASP A CA 1
ATOM 7323 C C . ASP A 1 947 ? -21.430 8.979 11.420 1.00 97.19 947 ASP A C 1
ATOM 7325 O O . ASP A 1 947 ? -20.465 8.917 12.180 1.00 97.19 947 ASP A O 1
ATOM 7329 N N . LEU A 1 948 ? -21.337 9.329 10.138 1.00 95.38 948 LEU A N 1
ATOM 7330 C CA . LEU A 1 948 ? -20.076 9.605 9.457 1.00 95.38 948 LEU A CA 1
ATOM 7331 C C . LEU A 1 948 ? -19.682 11.091 9.502 1.00 95.38 948 LEU A C 1
ATOM 7333 O O . LEU A 1 948 ? -18.654 11.440 8.921 1.00 95.38 948 LEU A O 1
ATOM 7337 N N . ASP A 1 949 ? -20.473 11.950 10.156 1.00 92.50 949 ASP A N 1
ATOM 7338 C CA . ASP A 1 949 ? -20.172 13.371 10.393 1.00 92.50 949 ASP A CA 1
ATOM 7339 C C . ASP A 1 949 ? -19.795 14.154 9.117 1.00 92.50 949 ASP A C 1
ATOM 7341 O O . ASP A 1 949 ? -18.864 14.958 9.074 1.00 92.50 949 ASP A O 1
ATOM 7345 N N . GLY A 1 950 ? -20.466 13.850 8.004 1.00 91.94 950 GLY A N 1
ATOM 7346 C CA . GLY A 1 950 ? -20.220 14.495 6.714 1.00 91.94 950 GLY A CA 1
ATOM 7347 C C . GLY A 1 950 ? -18.863 14.170 6.084 1.00 91.94 950 GLY A C 1
ATOM 7348 O O . GLY A 1 950 ? -18.490 14.819 5.101 1.00 91.94 950 GLY A O 1
ATOM 7349 N N . PHE A 1 951 ? -18.112 13.193 6.609 1.00 95.44 951 PHE A N 1
ATOM 7350 C CA . PHE A 1 951 ? -16.765 12.893 6.132 1.00 95.44 951 PHE A CA 1
ATOM 7351 C C . PHE A 1 951 ? -16.745 12.528 4.640 1.00 95.44 951 PHE A C 1
ATOM 7353 O O . PHE A 1 951 ? -17.538 11.722 4.150 1.00 95.44 951 PHE A O 1
ATOM 7360 N N . SER A 1 952 ? -15.757 13.079 3.936 1.00 96.75 952 SER A N 1
ATOM 7361 C CA . SER A 1 952 ? -15.393 12.714 2.569 1.00 96.75 952 SER A CA 1
ATOM 7362 C C . SER A 1 952 ? -13.877 12.601 2.455 1.00 96.75 952 SER A C 1
ATOM 7364 O O . SER A 1 952 ? -13.134 13.384 3.050 1.00 96.75 952 SER A O 1
ATOM 7366 N N . PHE A 1 953 ? -13.404 11.678 1.614 1.00 97.94 953 PHE A N 1
ATOM 7367 C CA . PHE A 1 953 ? -11.979 11.571 1.288 1.00 97.94 953 PHE A CA 1
ATOM 7368 C C . PHE A 1 953 ? -11.426 12.815 0.580 1.00 97.94 953 PHE A C 1
ATOM 7370 O O . PHE A 1 953 ? -10.212 12.997 0.550 1.00 97.94 953 PHE A O 1
ATOM 7377 N N . ASP A 1 954 ? -12.277 13.721 0.087 1.00 96.12 954 ASP A N 1
ATOM 7378 C CA . ASP A 1 954 ? -11.836 15.037 -0.384 1.00 96.12 954 ASP A CA 1
ATOM 7379 C C . ASP A 1 954 ? -11.221 15.893 0.736 1.00 96.12 954 ASP A C 1
ATOM 7381 O O . ASP A 1 954 ? -10.440 16.799 0.440 1.00 96.12 954 ASP A O 1
ATOM 7385 N N . ALA A 1 955 ? -11.521 15.614 2.010 1.00 94.69 955 ALA A N 1
ATOM 7386 C CA . ALA A 1 955 ? -10.909 16.292 3.154 1.00 94.69 955 ALA A CA 1
ATOM 7387 C C . ALA A 1 955 ? -9.463 15.830 3.431 1.00 94.69 955 ALA A C 1
ATOM 7389 O O . ALA A 1 955 ? -8.721 16.519 4.131 1.00 94.69 955 ALA A O 1
ATOM 7390 N N . VAL A 1 956 ? -9.025 14.699 2.866 1.00 96.88 956 VAL A N 1
ATOM 7391 C CA . VAL A 1 956 ? -7.672 14.163 3.071 1.00 96.88 956 VAL A CA 1
ATOM 7392 C C . VAL A 1 956 ? -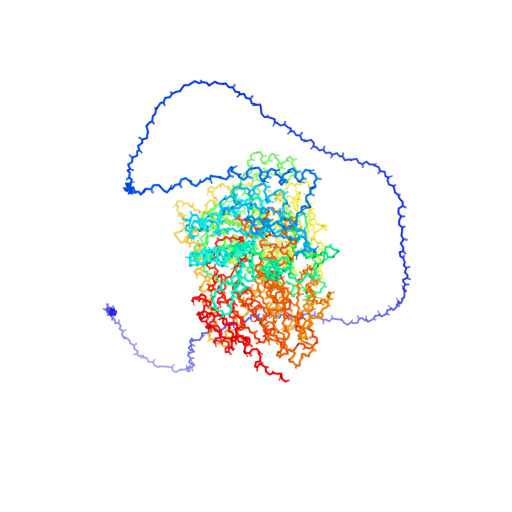6.684 14.890 2.158 1.00 96.88 956 VAL A C 1
ATOM 7394 O O . VAL A 1 956 ? -6.636 14.654 0.953 1.00 96.88 956 VAL A O 1
ATOM 7397 N N . LYS A 1 957 ? -5.899 15.810 2.732 1.00 95.56 957 LYS A N 1
ATOM 7398 C CA . LYS A 1 957 ? -4.948 16.654 1.981 1.00 95.56 957 LYS A CA 1
ATOM 7399 C C . LYS A 1 957 ? -3.492 16.209 2.076 1.00 95.56 957 LYS A C 1
ATOM 7401 O O . LYS A 1 957 ? -2.703 16.556 1.201 1.00 95.56 957 LYS A O 1
ATOM 7406 N N . THR A 1 958 ? -3.134 15.444 3.103 1.00 96.38 958 THR A N 1
ATOM 7407 C CA . THR A 1 958 ? -1.757 14.999 3.349 1.00 96.38 958 THR A CA 1
ATOM 7408 C C . THR A 1 958 ? -1.693 13.482 3.563 1.00 96.38 958 THR A C 1
ATOM 7410 O O . THR A 1 958 ? -2.647 12.903 4.094 1.00 96.38 958 THR A O 1
ATOM 7413 N N . PRO A 1 959 ? -0.602 12.805 3.145 1.00 96.19 959 PRO A N 1
ATOM 7414 C CA . PRO A 1 959 ? -0.508 11.348 3.263 1.00 96.19 959 PRO A CA 1
ATOM 7415 C C . PRO A 1 959 ? -0.464 10.812 4.701 1.00 96.19 959 PRO A C 1
ATOM 7417 O O . PRO A 1 959 ? -0.746 9.639 4.919 1.00 96.19 959 PRO A O 1
ATOM 7420 N N . ASP A 1 960 ? -0.101 11.646 5.675 1.00 95.25 960 ASP A N 1
ATOM 7421 C CA . ASP A 1 960 ? -0.065 11.322 7.106 1.00 95.25 960 ASP A CA 1
ATOM 7422 C C . ASP A 1 960 ? -1.411 11.516 7.823 1.00 95.25 960 ASP A C 1
ATOM 7424 O O . ASP A 1 960 ? -1.503 11.287 9.029 1.00 95.25 960 ASP A O 1
ATOM 7428 N N . SER A 1 961 ? -2.471 11.896 7.101 1.00 96.56 961 SER A N 1
ATOM 7429 C CA . SER A 1 961 ? -3.819 11.945 7.664 1.00 96.56 961 SER A CA 1
ATOM 7430 C C . SER A 1 961 ? -4.205 10.590 8.287 1.00 96.56 961 SER A C 1
ATOM 7432 O O . SER A 1 961 ? -4.076 9.555 7.625 1.00 96.56 961 SER A O 1
ATOM 7434 N N . PRO A 1 962 ? -4.762 10.557 9.514 1.00 94.19 962 PRO A N 1
ATOM 7435 C CA . PRO A 1 962 ? -5.263 9.323 10.126 1.00 94.19 962 PRO A CA 1
ATOM 7436 C C . PRO A 1 962 ? -6.339 8.607 9.298 1.00 94.19 962 PRO A C 1
ATOM 7438 O O . PRO A 1 962 ? -6.497 7.392 9.417 1.00 94.19 962 PRO A O 1
ATOM 7441 N N . SER A 1 963 ? -7.046 9.356 8.445 1.00 95.94 963 SER A N 1
ATOM 7442 C CA . SER A 1 963 ? -8.091 8.861 7.543 1.00 95.94 963 SER A CA 1
ATOM 7443 C C . SER A 1 963 ? -7.570 8.521 6.143 1.00 95.94 963 SER A C 1
ATOM 7445 O O . SER A 1 963 ? -8.365 8.242 5.247 1.00 95.94 963 SER A O 1
ATOM 7447 N N . MET A 1 964 ? -6.252 8.545 5.920 1.00 98.06 964 MET A N 1
ATOM 7448 C CA . MET A 1 964 ? -5.661 8.181 4.637 1.00 98.06 964 MET A CA 1
ATOM 7449 C C . MET A 1 964 ? -5.955 6.714 4.293 1.00 98.06 964 MET A C 1
ATOM 7451 O O . MET A 1 964 ? -5.651 5.803 5.065 1.00 98.06 964 MET A O 1
ATOM 7455 N N . LEU A 1 965 ? -6.517 6.487 3.105 1.00 98.56 965 LEU A N 1
ATOM 7456 C CA . LEU A 1 965 ? -6.761 5.161 2.537 1.00 98.56 965 LEU A CA 1
ATOM 7457 C C . LEU A 1 965 ? -6.491 5.211 1.027 1.00 98.56 965 LEU A C 1
ATOM 7459 O O . LEU A 1 965 ? -7.379 5.607 0.266 1.00 98.56 965 LEU A O 1
ATOM 7463 N N . PRO A 1 966 ? -5.269 4.872 0.574 1.00 98.69 966 PRO A N 1
ATOM 7464 C CA . PRO A 1 966 ? -4.951 4.857 -0.846 1.00 98.69 966 PRO A CA 1
ATOM 7465 C C . PRO A 1 966 ? -5.985 4.085 -1.681 1.00 98.69 966 PRO A C 1
ATOM 7467 O O . PRO A 1 966 ? -6.466 3.019 -1.308 1.00 98.69 966 PRO A O 1
ATOM 7470 N N . GLY A 1 967 ? -6.373 4.658 -2.816 1.00 98.44 967 GLY A N 1
ATOM 7471 C CA . GLY A 1 967 ? -7.413 4.130 -3.700 1.00 98.44 967 GLY A CA 1
ATOM 7472 C C . GLY A 1 967 ? -8.856 4.429 -3.308 1.00 98.44 967 GLY A C 1
ATOM 7473 O O . GLY A 1 967 ? -9.738 4.176 -4.127 1.00 98.44 967 GLY A O 1
ATOM 7474 N N . ALA A 1 968 ? -9.139 4.999 -2.133 1.00 98.38 968 ALA A N 1
ATOM 7475 C CA . ALA A 1 968 ? -10.521 5.248 -1.720 1.00 98.38 968 ALA A CA 1
ATOM 7476 C C . ALA A 1 968 ? -11.319 6.078 -2.743 1.00 98.38 968 ALA A C 1
ATOM 7478 O O . ALA A 1 968 ? -12.463 5.741 -3.044 1.00 98.38 968 ALA A O 1
ATOM 7479 N N . LYS A 1 969 ? -10.713 7.107 -3.354 1.00 98.31 969 LYS A N 1
ATOM 7480 C CA . LYS A 1 969 ? -11.378 7.907 -4.398 1.00 98.31 969 LYS A CA 1
ATOM 7481 C C . LYS A 1 969 ? -11.530 7.132 -5.709 1.00 98.31 969 LYS A C 1
ATOM 7483 O O . LYS A 1 969 ? -12.614 7.180 -6.291 1.00 98.31 969 LYS A O 1
ATOM 7488 N N . LYS A 1 970 ? -10.522 6.339 -6.113 1.00 98.00 970 LYS A N 1
ATOM 7489 C CA . LYS A 1 970 ? -10.603 5.469 -7.310 1.00 98.00 970 LYS A CA 1
ATOM 7490 C C . LYS A 1 970 ? -11.834 4.556 -7.275 1.00 98.00 970 LYS A C 1
ATOM 7492 O O . LYS A 1 970 ? -12.482 4.383 -8.302 1.00 98.00 970 LYS A O 1
ATOM 7497 N N . TYR A 1 971 ? -12.189 4.026 -6.104 1.00 97.44 971 TYR A N 1
ATOM 7498 C CA . TYR A 1 971 ? -13.333 3.118 -5.942 1.00 97.44 971 TYR A CA 1
ATOM 7499 C C . TYR A 1 971 ? -14.584 3.790 -5.354 1.00 97.44 971 TYR A C 1
ATOM 7501 O O . TYR A 1 971 ? -15.414 3.144 -4.715 1.00 97.44 971 TYR A O 1
ATOM 7509 N N . GLY A 1 972 ? -14.757 5.088 -5.614 1.00 96.44 972 GLY A N 1
ATOM 7510 C CA . GLY A 1 972 ? -16.020 5.781 -5.371 1.00 96.44 972 GLY A CA 1
ATOM 7511 C C . GLY A 1 972 ? -16.168 6.409 -3.993 1.00 96.44 972 GLY A C 1
ATOM 7512 O O . GLY A 1 972 ? -17.301 6.596 -3.548 1.00 96.44 972 GLY A O 1
ATOM 7513 N N . GLY A 1 973 ? -15.067 6.767 -3.338 1.00 97.62 973 GLY A N 1
ATOM 7514 C CA . GLY A 1 973 ? -15.086 7.496 -2.073 1.00 97.62 973 GLY A CA 1
ATOM 7515 C C . GLY A 1 973 ? -15.782 6.712 -0.965 1.00 97.62 973 GLY A C 1
ATOM 7516 O O . GLY A 1 973 ? -15.807 5.481 -0.973 1.00 97.62 973 GLY A O 1
ATOM 7517 N N . VAL A 1 974 ? -16.378 7.424 -0.010 1.00 98.00 974 VAL A N 1
ATOM 7518 C CA . VAL A 1 974 ? -17.117 6.778 1.082 1.00 98.00 974 VAL A CA 1
ATOM 7519 C C . VAL A 1 974 ? -18.288 5.984 0.507 1.00 98.00 974 VAL A C 1
ATOM 7521 O O . VAL A 1 974 ? -18.430 4.804 0.817 1.00 98.00 974 VAL A O 1
ATOM 7524 N N . GLY A 1 975 ? -19.075 6.588 -0.387 1.00 97.19 975 GLY A N 1
ATOM 7525 C CA . GLY A 1 975 ? -20.326 6.014 -0.882 1.00 97.19 975 GLY A CA 1
ATOM 7526 C C . GLY A 1 975 ? -20.143 4.721 -1.674 1.00 97.19 975 GLY A C 1
ATOM 7527 O O . GLY A 1 975 ? -20.939 3.792 -1.545 1.00 97.19 975 GLY A O 1
ATOM 7528 N N . GLY A 1 976 ? -19.073 4.643 -2.468 1.00 96.56 976 GLY A N 1
ATOM 7529 C CA . GLY A 1 976 ? -18.715 3.440 -3.212 1.00 96.56 976 GLY A CA 1
ATOM 7530 C C . GLY A 1 976 ? -18.301 2.303 -2.281 1.00 96.56 976 GLY A C 1
ATOM 7531 O O . GLY A 1 976 ? -18.806 1.183 -2.401 1.00 96.56 976 GLY A O 1
ATOM 7532 N N . LEU A 1 977 ? -17.429 2.593 -1.316 1.00 97.19 977 LEU A N 1
ATOM 7533 C CA . LEU A 1 977 ? -16.910 1.579 -0.404 1.00 97.19 977 LEU A CA 1
ATOM 7534 C C . LEU A 1 977 ? -17.991 1.056 0.549 1.00 97.19 977 LEU A C 1
ATOM 7536 O O . LEU A 1 977 ? -18.190 -0.156 0.631 1.00 97.19 977 LEU A O 1
ATOM 7540 N N . VAL A 1 978 ? -18.739 1.939 1.222 1.00 96.81 978 VAL A N 1
ATOM 7541 C CA . VAL A 1 978 ? -19.744 1.513 2.216 1.00 96.81 978 VAL A CA 1
ATOM 7542 C C . VAL A 1 978 ? -20.935 0.790 1.584 1.00 96.81 978 VAL A C 1
ATOM 7544 O O . VAL A 1 978 ? -21.568 -0.037 2.239 1.00 96.81 978 VAL A O 1
ATOM 7547 N N . GLY A 1 979 ? -21.199 1.025 0.292 1.00 94.88 979 GLY A N 1
ATOM 7548 C CA . GLY A 1 979 ? -22.234 0.320 -0.467 1.00 94.88 979 GLY A CA 1
ATOM 7549 C C . GLY A 1 979 ? -22.034 -1.201 -0.532 1.00 94.88 979 GLY A C 1
ATOM 7550 O O . GLY A 1 979 ? -23.008 -1.937 -0.672 1.00 94.88 979 GLY A O 1
ATOM 7551 N N . LEU A 1 980 ? -20.806 -1.709 -0.355 1.00 93.69 980 LEU A N 1
ATOM 7552 C CA . LEU A 1 980 ? -20.550 -3.157 -0.256 1.00 93.69 980 LEU A CA 1
ATOM 7553 C C . LEU A 1 980 ? -21.262 -3.804 0.946 1.00 93.69 980 LEU A C 1
ATOM 7555 O O . LEU A 1 980 ? -21.604 -4.986 0.897 1.00 93.69 980 LEU A O 1
ATOM 7559 N N . GLY A 1 981 ? -21.541 -3.016 1.987 1.00 93.62 981 GLY A N 1
ATOM 7560 C CA . GLY A 1 981 ? -22.266 -3.421 3.188 1.00 93.62 981 GLY A CA 1
ATOM 7561 C C . GLY A 1 981 ? -23.795 -3.386 3.064 1.00 93.62 981 GLY A C 1
ATOM 7562 O O . GLY A 1 981 ? -24.474 -3.454 4.086 1.00 93.62 981 GLY A O 1
ATOM 7563 N N . ALA A 1 982 ? -24.350 -3.275 1.849 1.00 94.56 982 ALA A N 1
ATOM 7564 C CA . ALA A 1 982 ? -25.787 -3.089 1.607 1.00 94.56 982 ALA A CA 1
ATOM 7565 C C . ALA A 1 982 ? -26.707 -4.162 2.221 1.00 94.56 982 ALA A C 1
ATOM 7567 O O . ALA A 1 982 ? -27.885 -3.896 2.433 1.00 94.56 982 ALA A O 1
ATOM 7568 N N . GLY A 1 983 ? -26.193 -5.367 2.488 1.00 91.75 983 GLY A N 1
ATOM 7569 C CA . GLY A 1 983 ? -26.972 -6.472 3.060 1.00 91.75 983 GLY A CA 1
ATOM 7570 C C . GLY A 1 983 ? -27.284 -6.337 4.555 1.00 91.75 983 GLY A C 1
ATOM 7571 O O . GLY A 1 983 ? -28.093 -7.107 5.064 1.00 91.75 983 GLY A O 1
ATOM 7572 N N . THR A 1 984 ? -26.661 -5.389 5.255 1.00 95.31 984 THR A N 1
ATOM 7573 C CA . THR A 1 984 ? -26.807 -5.218 6.708 1.00 95.31 984 THR A CA 1
ATOM 7574 C C . THR A 1 984 ? -27.998 -4.324 7.034 1.00 95.31 984 THR A C 1
ATOM 7576 O O . THR A 1 984 ? -28.193 -3.290 6.399 1.00 95.31 984 THR A O 1
ATOM 7579 N N . THR A 1 985 ? -28.799 -4.690 8.036 1.00 97.12 985 THR A N 1
ATOM 7580 C CA . THR A 1 985 ? -29.968 -3.889 8.431 1.00 97.12 985 THR A CA 1
ATOM 7581 C C . THR A 1 985 ? -29.531 -2.663 9.233 1.00 97.12 985 THR A C 1
ATOM 7583 O O . THR A 1 985 ? -28.647 -2.756 10.075 1.00 97.12 985 THR A O 1
ATOM 7586 N N . GLY A 1 986 ? -30.163 -1.507 9.037 1.00 96.12 986 GLY A N 1
ATOM 7587 C CA . GLY A 1 986 ? -29.894 -0.317 9.850 1.00 96.12 986 GLY A CA 1
ATOM 7588 C C . GLY A 1 986 ? -29.679 0.926 9.003 1.00 96.12 986 GLY A C 1
ATOM 7589 O O . GLY A 1 986 ? -30.282 1.034 7.938 1.00 96.12 986 GLY A O 1
ATOM 7590 N N . ALA A 1 987 ? -28.870 1.869 9.482 1.00 97.75 987 ALA A N 1
ATOM 7591 C CA . ALA A 1 987 ? -28.711 3.168 8.836 1.00 97.75 987 ALA A CA 1
ATOM 7592 C C . ALA A 1 987 ? -27.279 3.715 8.918 1.00 97.75 987 ALA A C 1
ATOM 7594 O O . ALA A 1 987 ? -26.637 3.670 9.970 1.00 97.75 987 ALA A O 1
ATOM 7595 N N . LEU A 1 988 ? -26.811 4.295 7.812 1.00 98.31 988 LEU A N 1
ATOM 7596 C CA . LEU A 1 988 ? -25.642 5.173 7.791 1.00 98.31 988 LEU A CA 1
ATOM 7597 C C . LEU A 1 988 ? -26.114 6.626 7.723 1.00 98.31 988 LEU A C 1
ATOM 7599 O O . LEU A 1 988 ? -26.909 6.984 6.853 1.00 98.31 988 LEU A O 1
ATOM 7603 N N . HIS A 1 989 ? -25.626 7.446 8.642 1.00 98.25 989 HIS A N 1
ATOM 7604 C CA . HIS A 1 989 ? -26.039 8.825 8.855 1.00 98.25 989 HIS A CA 1
ATOM 7605 C C . HIS A 1 989 ? -24.962 9.806 8.387 1.00 98.25 989 HIS A C 1
ATOM 7607 O O . HIS A 1 989 ? -23.770 9.507 8.456 1.00 98.25 989 HIS A O 1
ATOM 7613 N N . GLN A 1 990 ? -25.401 10.974 7.917 1.00 96.38 990 GLN A N 1
ATOM 7614 C CA . GLN A 1 990 ? -24.548 12.104 7.528 1.00 96.38 990 GLN A CA 1
ATOM 7615 C C . GLN A 1 990 ? -23.427 11.748 6.538 1.00 96.38 990 GLN A C 1
ATOM 7617 O O . GLN A 1 990 ? -22.273 12.126 6.712 1.00 96.38 990 GLN A O 1
ATOM 7622 N N . LEU A 1 991 ? -23.746 11.031 5.462 1.00 96.94 991 LEU A N 1
ATOM 7623 C CA . LEU A 1 991 ? -22.816 10.927 4.334 1.00 96.94 991 LEU A CA 1
ATOM 7624 C C . LEU A 1 991 ? -22.768 12.263 3.582 1.00 96.94 991 LEU A C 1
ATOM 7626 O O . LEU A 1 991 ? -23.807 12.897 3.383 1.00 96.94 991 LEU A O 1
ATOM 7630 N N . ALA A 1 992 ? -21.588 12.645 3.083 1.00 95.12 992 ALA A N 1
ATOM 7631 C CA . ALA A 1 992 ? -21.471 13.741 2.123 1.00 95.12 992 ALA A CA 1
ATOM 7632 C C . ALA A 1 992 ? -22.393 13.497 0.912 1.00 95.12 992 ALA A C 1
ATOM 7634 O O . ALA A 1 992 ? -22.545 12.362 0.464 1.00 95.12 992 ALA A O 1
ATOM 7635 N N . GLU A 1 993 ? -22.998 14.550 0.357 1.00 94.50 993 GLU A N 1
ATOM 7636 C CA . GLU A 1 993 ? -24.097 14.452 -0.623 1.00 94.50 993 GLU A CA 1
ATOM 7637 C C . GLU A 1 993 ? -23.812 13.480 -1.785 1.00 94.50 993 GLU A C 1
ATOM 7639 O O . GLU A 1 993 ? -24.569 12.533 -2.007 1.00 94.50 993 GLU A O 1
ATOM 7644 N N . LYS A 1 994 ? -22.665 13.637 -2.463 1.00 93.50 994 LYS A N 1
ATOM 7645 C CA . LYS A 1 994 ? -22.251 12.762 -3.578 1.00 93.50 994 LYS A CA 1
ATOM 7646 C C . LYS A 1 994 ? -22.049 11.303 -3.156 1.00 93.50 994 LYS A C 1
ATOM 7648 O O . LYS A 1 994 ? -22.310 10.384 -3.933 1.00 93.50 994 LYS A O 1
ATOM 7653 N N . ASP A 1 995 ? -21.557 11.083 -1.941 1.00 97.00 995 ASP A N 1
ATOM 7654 C CA . ASP A 1 995 ? -21.360 9.747 -1.384 1.00 97.00 995 ASP A CA 1
ATOM 7655 C C . ASP A 1 995 ? -22.698 9.119 -0.973 1.00 97.00 995 ASP A C 1
ATOM 7657 O O . ASP A 1 995 ? -22.915 7.930 -1.210 1.00 97.00 995 ASP A O 1
ATOM 7661 N N . ALA A 1 996 ? -23.627 9.916 -0.442 1.00 97.38 996 ALA A N 1
ATOM 7662 C CA . ALA A 1 996 ? -24.971 9.474 -0.096 1.00 97.38 996 ALA A CA 1
ATOM 7663 C C . ALA A 1 996 ? -25.751 9.013 -1.335 1.00 97.38 996 ALA A C 1
ATOM 7665 O O . ALA A 1 996 ? -26.371 7.949 -1.308 1.00 97.38 996 ALA A O 1
ATOM 7666 N N . GLU A 1 997 ? -25.700 9.773 -2.433 1.00 96.31 997 GLU A N 1
ATOM 7667 C CA . GLU A 1 997 ? -26.323 9.389 -3.708 1.00 96.31 997 GLU A CA 1
ATOM 7668 C C . GLU A 1 997 ? -25.771 8.059 -4.232 1.00 96.31 997 GLU A C 1
ATOM 7670 O O . GLU A 1 997 ? -26.533 7.150 -4.579 1.00 96.31 997 GLU A O 1
ATOM 7675 N N . ARG A 1 998 ? -24.441 7.915 -4.235 1.00 95.94 998 ARG A N 1
ATOM 7676 C CA . ARG A 1 998 ? -23.767 6.699 -4.701 1.00 95.94 998 ARG A CA 1
ATOM 7677 C C . ARG A 1 998 ? -24.113 5.489 -3.832 1.00 95.94 998 ARG A C 1
ATOM 7679 O O . ARG A 1 998 ? -24.467 4.442 -4.374 1.00 95.94 998 ARG A O 1
ATOM 7686 N N . ALA A 1 999 ? -24.056 5.633 -2.508 1.00 97.19 999 ALA A N 1
ATOM 7687 C CA . ALA A 1 999 ? -24.409 4.564 -1.578 1.00 97.19 999 ALA A CA 1
ATOM 7688 C C . ALA A 1 999 ? -25.870 4.126 -1.760 1.00 97.19 999 ALA A C 1
ATOM 7690 O O . ALA A 1 999 ? -26.136 2.930 -1.881 1.00 97.19 999 ALA A O 1
ATOM 7691 N N . LYS A 1 1000 ? -26.812 5.077 -1.869 1.00 96.94 1000 LYS A N 1
ATOM 7692 C CA . LYS A 1 1000 ? -28.237 4.785 -2.115 1.00 96.94 1000 LYS A CA 1
ATOM 7693 C C . LYS A 1 1000 ? -28.448 3.993 -3.400 1.00 96.94 1000 LYS A C 1
ATOM 7695 O O . LYS A 1 1000 ? -29.218 3.033 -3.392 1.00 96.94 1000 LYS A O 1
ATOM 7700 N N . ALA A 1 1001 ? -27.763 4.361 -4.484 1.00 95.75 1001 ALA A N 1
ATOM 7701 C CA . ALA A 1 1001 ? -27.860 3.643 -5.752 1.00 95.75 1001 ALA A CA 1
ATOM 7702 C C . ALA A 1 1001 ? -27.398 2.180 -5.618 1.00 95.75 1001 ALA A C 1
ATOM 7704 O O . ALA A 1 1001 ? -28.114 1.273 -6.040 1.00 95.75 1001 ALA A O 1
ATOM 7705 N N . ILE A 1 1002 ? -26.253 1.946 -4.965 1.00 96.12 1002 ILE A N 1
ATOM 7706 C CA . ILE A 1 1002 ? -25.704 0.596 -4.754 1.00 96.12 1002 ILE A CA 1
ATOM 7707 C C . ILE A 1 1002 ? -26.629 -0.246 -3.869 1.00 96.12 1002 ILE A C 1
ATOM 7709 O O . ILE A 1 1002 ? -26.934 -1.391 -4.203 1.00 96.12 1002 ILE A O 1
ATOM 7713 N N . VAL A 1 1003 ? -27.106 0.323 -2.761 1.00 96.06 1003 VAL A N 1
ATOM 7714 C CA . VAL A 1 1003 ? -28.006 -0.365 -1.826 1.00 96.06 1003 VAL A CA 1
ATOM 7715 C C . VAL A 1 1003 ? -29.335 -0.724 -2.491 1.00 96.06 1003 VAL A C 1
ATOM 7717 O O . VAL A 1 1003 ? -29.822 -1.844 -2.330 1.00 96.06 1003 VAL A O 1
ATOM 7720 N N . THR A 1 1004 ? -29.883 0.190 -3.297 1.00 96.44 1004 THR A N 1
ATOM 7721 C CA . THR A 1 1004 ? -31.111 -0.049 -4.071 1.00 96.44 1004 THR A CA 1
ATOM 7722 C C . THR A 1 1004 ? -30.910 -1.178 -5.078 1.00 96.44 1004 THR A C 1
ATOM 7724 O O . THR A 1 1004 ? -31.730 -2.092 -5.138 1.00 96.44 1004 THR A O 1
ATOM 7727 N N . ALA A 1 1005 ? -29.802 -1.166 -5.827 1.00 96.12 1005 ALA A N 1
ATOM 7728 C CA . ALA A 1 1005 ? -29.472 -2.233 -6.772 1.00 96.12 1005 ALA A CA 1
ATOM 7729 C C . ALA A 1 1005 ? -29.303 -3.598 -6.079 1.00 96.12 1005 ALA A C 1
ATOM 7731 O O . ALA A 1 1005 ? -29.660 -4.625 -6.651 1.00 96.12 1005 ALA A O 1
ATOM 7732 N N . ALA A 1 1006 ? -28.811 -3.612 -4.837 1.00 93.50 1006 ALA A N 1
ATOM 7733 C CA . ALA A 1 1006 ? -28.674 -4.817 -4.021 1.00 93.50 1006 ALA A CA 1
ATOM 7734 C C . ALA A 1 1006 ? -29.979 -5.307 -3.381 1.00 93.50 1006 ALA A C 1
ATOM 7736 O O . ALA A 1 1006 ? -29.961 -6.379 -2.778 1.00 93.50 1006 ALA A O 1
ATOM 7737 N N . ALA A 1 1007 ? -31.077 -4.546 -3.485 1.00 93.81 1007 ALA A N 1
ATOM 7738 C CA . ALA A 1 1007 ? -32.306 -4.774 -2.722 1.00 93.81 1007 ALA A CA 1
ATOM 7739 C C . ALA A 1 1007 ? -32.029 -4.961 -1.212 1.00 93.81 1007 ALA A C 1
ATOM 7741 O O . ALA A 1 1007 ? -32.635 -5.804 -0.549 1.00 93.81 1007 ALA A O 1
ATOM 7742 N N . GLY A 1 1008 ? -31.054 -4.208 -0.691 1.00 89.94 1008 GLY A N 1
ATOM 7743 C CA . GLY A 1 1008 ? -30.550 -4.345 0.672 1.00 89.94 1008 GLY A CA 1
ATOM 7744 C C . GLY A 1 1008 ? -31.373 -3.567 1.711 1.00 89.94 1008 GLY A C 1
ATOM 7745 O O . GLY A 1 1008 ? -31.968 -2.545 1.368 1.00 89.94 1008 GLY A O 1
ATOM 7746 N N . PRO A 1 1009 ? -31.401 -4.008 2.984 1.00 96.12 1009 PRO A N 1
ATOM 7747 C CA . PRO A 1 1009 ? -32.155 -3.350 4.057 1.00 96.12 1009 PRO A CA 1
ATOM 7748 C C . PRO A 1 1009 ? -31.456 -2.124 4.674 1.00 96.12 1009 PRO A C 1
ATOM 7750 O O . PRO A 1 1009 ? -32.024 -1.487 5.562 1.00 96.12 1009 PRO A O 1
ATOM 7753 N N . LEU A 1 1010 ? -30.226 -1.803 4.259 1.00 97.50 1010 LEU A N 1
ATOM 7754 C CA . LEU A 1 1010 ? -29.485 -0.640 4.750 1.00 97.50 1010 LEU A CA 1
ATOM 7755 C C . LEU A 1 1010 ? -30.160 0.667 4.300 1.00 97.50 1010 LEU A C 1
ATOM 7757 O O . LEU A 1 1010 ? -30.548 0.797 3.143 1.00 97.50 1010 LEU A O 1
ATOM 7761 N N . THR A 1 1011 ? -30.261 1.675 5.165 1.00 97.88 1011 THR A N 1
ATOM 7762 C CA . THR A 1 1011 ? -30.725 3.017 4.770 1.00 97.88 1011 THR A CA 1
ATOM 7763 C C . THR A 1 1011 ? -29.610 4.054 4.866 1.00 97.88 1011 THR A C 1
ATOM 7765 O O . THR A 1 1011 ? -28.644 3.895 5.611 1.00 97.88 1011 THR A O 1
ATOM 7768 N N . ILE A 1 1012 ? -29.722 5.118 4.067 1.00 98.12 1012 ILE A N 1
ATOM 7769 C CA . ILE A 1 1012 ? -28.785 6.247 4.064 1.00 98.12 1012 ILE A CA 1
ATOM 7770 C C . ILE A 1 1012 ? -29.557 7.502 4.468 1.00 98.12 1012 ILE A C 1
ATOM 7772 O O . ILE A 1 1012 ? -30.383 8.007 3.697 1.00 98.12 1012 ILE A O 1
ATOM 7776 N N . GLU A 1 1013 ? -29.281 7.996 5.669 1.00 97.12 1013 GLU A N 1
ATOM 7777 C CA . GLU A 1 1013 ? -30.029 9.057 6.337 1.00 97.12 1013 GLU A CA 1
ATOM 7778 C C . GLU A 1 1013 ? -29.234 10.375 6.326 1.00 97.12 1013 GLU A C 1
ATOM 7780 O O . GLU A 1 1013 ? -28.074 10.404 6.735 1.00 97.12 1013 GLU A O 1
ATOM 7785 N N . PRO A 1 1014 ? -29.825 11.499 5.884 1.00 95.00 1014 PRO A N 1
ATOM 7786 C CA . PRO A 1 1014 ? -29.121 12.784 5.850 1.00 95.00 1014 PRO A CA 1
ATOM 7787 C C . PRO A 1 1014 ? -29.006 13.446 7.231 1.00 95.00 1014 PRO A C 1
ATOM 7789 O O . PRO A 1 1014 ? -28.235 14.382 7.401 1.00 95.00 1014 PRO A O 1
ATOM 7792 N N . LYS A 1 1015 ? -29.804 12.999 8.204 1.00 94.25 1015 LYS A N 1
ATOM 7793 C CA . LYS A 1 1015 ? -29.860 13.562 9.556 1.00 94.25 1015 LYS A CA 1
ATOM 7794 C C . LYS A 1 1015 ? -28.838 12.901 10.489 1.00 94.25 1015 LYS A C 1
ATOM 7796 O O . LYS A 1 1015 ? -28.526 11.729 10.262 1.00 94.25 1015 LYS A O 1
ATOM 7801 N N . PRO A 1 1016 ? -28.405 13.587 11.560 1.00 94.44 1016 PRO A N 1
ATOM 7802 C CA . PRO A 1 1016 ? -27.589 12.985 12.608 1.00 94.44 1016 PRO A CA 1
ATOM 7803 C C . PRO A 1 1016 ? -28.203 11.719 13.211 1.00 94.44 1016 PRO A C 1
ATOM 7805 O O . PRO A 1 1016 ? -29.426 11.520 13.194 1.00 94.44 1016 PRO A O 1
ATOM 7808 N N . LEU A 1 1017 ? -27.341 10.843 13.721 1.00 93.00 1017 LEU A N 1
ATOM 7809 C CA . LEU A 1 1017 ? -27.753 9.656 14.459 1.00 93.00 1017 LEU A CA 1
ATOM 7810 C C . LEU A 1 1017 ? -28.194 10.032 15.878 1.00 93.00 1017 LEU A C 1
ATOM 7812 O O . LEU A 1 1017 ? -27.393 10.481 16.692 1.00 93.00 1017 LEU A O 1
ATOM 7816 N N . GLU A 1 1018 ? -29.456 9.758 16.198 1.00 93.94 1018 GLU A N 1
ATOM 7817 C CA . GLU A 1 1018 ? -30.004 9.944 17.543 1.00 93.94 1018 GLU A CA 1
ATOM 7818 C C . GLU A 1 1018 ? -29.788 8.685 18.393 1.00 93.94 1018 GLU A C 1
ATOM 7820 O O . GLU A 1 1018 ? -30.473 7.672 18.207 1.00 93.94 1018 GLU A O 1
ATOM 7825 N N . ILE A 1 1019 ? -28.851 8.737 19.344 1.00 90.69 1019 ILE A N 1
ATOM 7826 C CA . ILE A 1 1019 ? -28.453 7.569 20.149 1.00 90.69 1019 ILE A CA 1
ATOM 7827 C C . ILE A 1 1019 ? -29.617 6.969 20.943 1.00 90.69 1019 ILE A C 1
ATOM 7829 O O . ILE A 1 1019 ? -29.785 5.749 20.942 1.00 90.69 1019 ILE A O 1
ATOM 7833 N N . ASP A 1 1020 ? -30.469 7.788 21.561 1.00 91.62 1020 ASP A N 1
ATOM 7834 C CA . ASP A 1 1020 ? -31.626 7.273 22.304 1.00 91.62 1020 ASP A CA 1
ATOM 7835 C C . ASP A 1 1020 ? -32.599 6.498 21.397 1.00 91.62 1020 ASP A C 1
ATOM 7837 O O . ASP A 1 1020 ? -33.184 5.498 21.822 1.00 91.62 1020 ASP A O 1
ATOM 7841 N N . ALA A 1 1021 ? -32.728 6.891 20.124 1.00 92.00 1021 ALA A N 1
ATOM 7842 C CA . ALA A 1 1021 ? -33.546 6.164 19.157 1.00 92.00 1021 ALA A CA 1
ATOM 7843 C C . ALA A 1 1021 ? -32.917 4.815 18.770 1.00 92.00 1021 ALA A C 1
ATOM 7845 O O . ALA A 1 1021 ? -33.640 3.831 18.598 1.00 92.00 1021 ALA A O 1
ATOM 7846 N N . VAL A 1 1022 ? -31.585 4.745 18.658 1.00 93.50 1022 VAL A N 1
ATOM 7847 C CA . VAL A 1 1022 ? -30.854 3.486 18.422 1.00 93.50 1022 VAL A CA 1
ATOM 7848 C C . VAL A 1 1022 ? -31.023 2.537 19.605 1.00 93.50 1022 VAL A C 1
ATOM 7850 O O . VAL A 1 1022 ? -31.398 1.381 19.413 1.00 93.50 1022 VAL A O 1
ATOM 7853 N N . VAL A 1 1023 ? -30.824 3.034 20.829 1.00 94.31 1023 VAL A N 1
ATOM 7854 C CA . VAL A 1 1023 ? -31.007 2.261 22.066 1.00 94.31 1023 VAL A CA 1
ATOM 7855 C C . VAL A 1 1023 ? -32.435 1.724 22.157 1.00 94.31 1023 VAL A C 1
ATOM 7857 O O . VAL A 1 1023 ? -32.626 0.531 22.387 1.00 94.31 1023 VAL A O 1
ATOM 7860 N N . ALA A 1 1024 ? -33.445 2.560 21.893 1.00 93.75 1024 ALA A N 1
ATOM 7861 C CA . ALA A 1 1024 ? -34.842 2.128 21.886 1.00 93.75 1024 ALA A CA 1
ATOM 7862 C C . ALA A 1 1024 ? -35.109 1.006 20.864 1.00 93.75 1024 ALA A C 1
ATOM 7864 O O . ALA A 1 1024 ? -35.811 0.044 21.181 1.00 93.75 1024 ALA A O 1
ATOM 7865 N N . ARG A 1 1025 ? -34.522 1.088 19.661 1.00 92.56 1025 ARG A N 1
ATOM 7866 C CA . ARG A 1 1025 ? -34.636 0.038 18.632 1.00 92.56 1025 ARG A CA 1
ATOM 7867 C C . ARG A 1 1025 ? -33.965 -1.265 19.060 1.00 92.56 1025 ARG A C 1
ATOM 7869 O O . ARG A 1 1025 ? -34.576 -2.319 18.921 1.00 92.56 1025 ARG A O 1
ATOM 7876 N N . LEU A 1 1026 ? -32.750 -1.198 19.605 1.00 91.62 1026 LEU A N 1
ATOM 7877 C CA . LEU A 1 1026 ? -32.007 -2.366 20.096 1.00 91.62 1026 LEU A CA 1
ATOM 7878 C C . LEU A 1 1026 ? -32.767 -3.098 21.212 1.00 91.62 1026 LEU A C 1
ATOM 7880 O O . LEU A 1 1026 ? -32.850 -4.325 21.208 1.00 91.62 1026 LEU A O 1
ATOM 7884 N N . ILE A 1 1027 ? -33.395 -2.357 22.129 1.00 92.12 1027 ILE A N 1
ATOM 7885 C CA . ILE A 1 1027 ? -34.219 -2.931 23.204 1.00 92.12 1027 ILE A CA 1
ATOM 7886 C C . ILE A 1 1027 ? -35.442 -3.677 22.646 1.00 92.12 1027 ILE A C 1
ATOM 7888 O O . ILE A 1 1027 ? -35.835 -4.703 23.204 1.00 92.12 1027 ILE A O 1
ATOM 7892 N N . GLN A 1 1028 ? -36.020 -3.200 21.540 1.00 88.44 1028 GLN A N 1
ATOM 7893 C CA . GLN A 1 1028 ? -37.190 -3.809 20.895 1.00 88.44 1028 GLN A CA 1
ATOM 7894 C C . GLN A 1 1028 ? -36.867 -5.066 20.071 1.00 88.44 1028 GLN A C 1
ATOM 7896 O O . GLN A 1 1028 ? -37.796 -5.781 19.685 1.00 88.44 1028 GLN A O 1
ATOM 7901 N N . VAL A 1 1029 ? -35.586 -5.368 19.815 1.00 79.88 1029 VAL A N 1
ATOM 7902 C CA . VAL A 1 1029 ? -35.181 -6.619 19.157 1.00 79.88 1029 VAL A CA 1
ATOM 7903 C C . VAL A 1 1029 ? -35.596 -7.799 20.040 1.00 79.88 1029 VAL A C 1
ATOM 7905 O O . VAL A 1 1029 ? -35.228 -7.874 21.219 1.00 79.88 1029 VAL A O 1
ATOM 7908 N N . LYS A 1 1030 ? -36.402 -8.703 19.473 1.00 68.19 1030 LYS A N 1
ATOM 7909 C CA . LYS A 1 1030 ? -36.866 -9.924 20.141 1.00 68.19 1030 LYS A CA 1
ATOM 7910 C C . LYS A 1 1030 ? -35.793 -11.021 20.048 1.00 68.19 1030 LYS A C 1
ATOM 7912 O O . LYS A 1 1030 ? -35.145 -11.096 19.004 1.00 68.19 1030 LYS A O 1
ATOM 7917 N N . PRO A 1 1031 ? -35.624 -11.866 21.084 1.00 59.78 1031 PRO A N 1
ATOM 7918 C CA . PRO A 1 1031 ? -34.925 -13.142 20.929 1.00 59.78 1031 PRO A CA 1
ATOM 7919 C C . PRO A 1 1031 ? -35.652 -13.975 19.862 1.00 59.78 1031 PRO A C 1
ATOM 7921 O O . PRO A 1 1031 ? -36.887 -13.960 19.839 1.00 59.78 1031 PRO A O 1
ATOM 7924 N N . GLU A 1 1032 ? -34.909 -14.629 18.967 1.00 53.59 1032 GLU A N 1
ATOM 7925 C CA . GLU A 1 1032 ? -35.476 -15.582 17.994 1.00 53.59 1032 GLU A CA 1
ATOM 7926 C C . GLU A 1 1032 ? -35.860 -16.909 18.654 1.00 53.59 1032 GLU A C 1
ATOM 7928 O O . GLU A 1 1032 ? -35.101 -17.379 19.534 1.00 53.59 1032 GLU A O 1
#

Radius of gyration: 37.66 Å; chains: 1; bounding box: 78×111×125 Å

Secondary structure (DSSP, 8-state):
---------------------------PPPPP--PPP-PPPPPP-------------------------------------------------------------------------PPPP----GGGGHHHHHHHHHHHHHSPPPTT-EEEEESHHHHT--HHHH-TTS-EEEEE-TT--HHHHHHHHHHHTGGG--SEEEEE-SHHHHHTT--HHHHHHHHHHHHHHHHHH-TT-EEEEEPPPP-GGGGGGHHHHHHHHHHHHHHHHT-SSEEEE--HHHHB-TTSSB-GGGB-TTSSSB-HHHHHHHHHHHHHHHS--PPPPSS-SSS----GGGSPPP-TT-S-------SSHHHHHHHHHHHHHHHHHHTT-SSPPP------EEEEEEEETTEEEEEEEEEEETTEEEEEEEEEETT--SSEEEEEEE--S-TTGGG---HHHHHHHHHHTTS-SSHHHHH-HHHHHHHHHHHTT-EEEEEPPTTSTT--SS-SSSSS-SHHHHHTT--HHHHHHHHHHHHHHHHHHSTTEEEEEEEEEEETHHHHHHHHHHHH-S---EEEEES---SS---SSGGG--TTTTTT--HHHHHHTTTTS-EEEEEEESTTTTTTTTTHHHHHHHHHTTT-GGGEEEEEEEEEES---HHHHHHHHHHHHHHTT--TT---S-----PPPHHHH-S--SSSPPPTTS--HHHHHHHHHHHHHHHHHHHS-SSHHHHHHHIIIIIHHHHHHTTS-SHHHHHT---B-TTSPBPPPPPP-EEEEEEEEEEEGGGEEEEEEEEEETTTTEEEEEEEEEES---S-EEEEEE-TTGGGGGB-TTSSB-HHHHHHHTTT-EEEEE--TTSHHHHHHHHHHHTTS-SS---SS-THHHHTTS--HHHHHHHHHHHHHHHHHTSTT--EEEEEE-THHHHHHHHHHHHSTTS-SEEEEE-TT--GGG--STT-TT--TTTTTTTHHHHHHGGGTTSEEEEE---HHHHHHHHHHHHHTT-SEEEESSPP-HHHHHHHHHHPPP-